Protein AF-0000000067563738 (afdb_homodimer)

Radius of gyration: 32.19 Å; Cα contacts (8 Å, |Δi|>4): 1586; chains: 2; bounding box: 93×105×111 Å

Foldseek 3Di:
DPFCCPDPLSVVLLVCCVVCVVVQDLVVLCVVPVCLQVLQKAWDQDPVGIDIDGPSSASDDPVSLVSLLVSDDDDDQQQLLAPVLPFDADPRDGCSVVQVVLLVLLQVVLCCLLVQVQFAPVSGGAQEEEQQEEQLLFLLLVLLCLLLVVLQPSFHHYHYDYALPPVRLVVVVVVDDLRRAAYEQEDAACVPPSRVSSVVVVLVVSCVPVVDLLSCQRRYAYEYDHQPVCVVSNHDSSRYRYDDPVQDSLRPCSGVSVSSVCRRNNSVVSSVVSNVSNVLVCLQVPPPLSNNPVNSVVSSQQCCCFNVVAQAEEEAEQAPSSFSVQVSVQSVFCVVQVDQADPVGDGHPTRRGHRTYYGHHVVCVVPCVCCCPPNDGPYHYDYHYDLDDPDCPPNNVVVCVSVLNVDDDDQQCQAQPPPRGRCVVADWDADPVSGIHGPQVCQQPVADADPVPRGRPHDDQQDDPPQPCPDDPPDDRPDGPHNPPPPPPDPPPDDPDPDDDDDDPDDDDPPDDPDDDDDPPPDDDDDDDD/DPFCCPDPLSVVLLVCCVVCVVVQDLVVLCVVPVCLQVLQKAWDQDPVGIDIDGPSSASDDPVSLVSLLVSDDDDDQQQLLDPVLPFDADPRDGCSVVQVVLLVLLQVVLCCLLVQVQFAPVSGGAQEEEQQEEQLLFLLLVLLCLLLVVLQPSFHHYHYDYALPPVRLVVVVVVDDLRRAAYEQEDAACVPPSRVSSVVVVLVVSCVPVVDLLSCQSRYAYEYDHQPVCVVSNHDSSRYRYDDPVQDSLRPCSGVSVSSVCRRNNSVVSSVVSNVSNVLVCLQVPPPLSNNVVNSVVSSQCCCCFNVVAQAEEEAEQAPSSQSVQVSVQSVFCVVQVDQADPVGDGHPTRRGHRTYYGHHVVCVVPPVCCCPPNDGPYHYDYHYDLDDPDCPPNNVVVCVSVLNNDDADQQCQAQPPPRGGCVVADWDADPVSGIHGPQVCQQPPADADPVPRGRPHDQQQDDPPQPCPDDPPDDRPDGPHNPPPPPPDPPPDDPDPDDDDDDPDDDDPPPDDPDDDDPDDDDDDDDDD

Secondary structure (DSSP, 8-state):
---GGG-HHHHHHHHHHHHHGGG--HHHHHHH-TTHHHHTEEEEEETTEEEEEE-TTSS--HHHHHHHHTT------GGGG-TT----EETTEE-HHHHHHHHHHHHHHHHHHHHT-SB-TTSPBP-EEEEE--GGGTHHHHHHHHHTGGG-TTSPEEEEE---SHHHHHHHHTT--GGGEEEEEE-SSS--HHHHHHHHHHHHHHHHHH--GGGHHHHEEEE-S-HHHHHHHT--GGGEE---TTS-GGGGGGTGGGHHHHHHH-HHHHHHHHHHHHHHHHHHHHS-GGG-HHHHHHHHHHHHHHTS---EEEEEES-GGGTTHHHHHHHHHHHHH---B-TTSPBPSS---PEEE---HHHHHTTTHHHHHHSSS---EEEE--SS-S--HHHHHHHHHHTTSS--PPTTT-B-TTT--B-TTS-EEE-TT--EEEHHHHHHHHSPBPTTT--B-----SS---------SS--------------------------------------------------------/---GGG-HHHHHHHHHHHHHGGG--HHHHHHH-TTHHHHTEEEEEETTEEEEEE-TTSS--HHHHHHHHTT------GGGG-SS----EETTEE-HHHHHHHHHHHHHHHHHHHHT-SB-TTSPBP-EEEEE--GGGTHHHHHHHHHTGGG-TTSPEEEEE---SHHHHHHHHTT--GGGEEEEEE-SSS--HHHHHHHHHHHHHHHHHH--GGGHHHHEEEE-S-HHHHHHHT--GGGEE---TTS-GGGGGGSGGGHHHHHHH-HHHHHHHHHHHHHHHHHHHHS-GGG-HHHHHHHHHHHHHHTS---EEEEEES-GGGTTHHHHHHHHHHHHH---B-TTSPBPSS---PEEE---HHHHHTTTHHHHHHSSS---EEEE--SS-S--HHHHHHHHHHTTSS--PPTTT-B-TTT--B-TTS-EEE-TT--EEEHHHHHHHHSPBPTTT--B-----SS---------SS--------------------------------------------------------

Organism: Oryctolagus cuniculus (NCBI:txid9986)

Nearest PDB structures (foldseek):
  1n8t-assembly1_A  TM=9.854E-01  e=1.191E-64  Oryctolagus cuniculus
  1jlh-assembly2_D  TM=9.853E-01  e=5.109E-63  Homo sapiens
  1iri-assembly2_D  TM=9.814E-01  e=6.735E-63  Homo sapiens
  1u0f-assembly1_B  TM=9.847E-01  e=2.192E-61  Mus musculus
  2cxo-assembly1_A  TM=9.807E-01  e=9.051E-62  Mus musculus

InterPro domains:
  IPR001672 Phosphoglucose isomerase (PGI) [MF_00473] (32-522)
  IPR001672 Phosphoglucose isomerase (PGI) [PF00342] (72-403)
  IPR001672 Phosphoglucose isomerase (PGI) [PR00662] (129-148)
  IPR001672 Phosphoglucose isomerase (PGI) [PR00662] (241-259)
  IPR001672 Phosphoglucose isomerase (PGI) [PR00662] (318-339)
  IPR001672 Phosphoglucose isomerase (PGI) [PS51463] (7-412)
  IPR001672 Phosphoglucose isomerase (PGI) [PTHR11469] (72-403)
  IPR001781 Zinc finger, LIM-type [PS50023] (376-448)
  IPR001781 Zinc finger, LIM-type [SM00132] (390-441)
  IPR018189 Phosphoglucose isomerase, conserved site [PS00765] (245-258)
  IPR035476 Phosphoglucose isomerase, SIS domain 1 [cd05015] (100-263)
  IPR035482 Phosphoglucose isomerase, SIS domain 2 [cd05016] (311-404)
  IPR046348 SIS domain superfamily [SSF53697] (4-404)
  IPR047247 Ajuba-like, LIM domain 2 [cd09355] (397-442)

Solvent-accessible surface area (backbone atoms only — not comparable to full-atom values): 60378 Å² total; per-residue (Å²): 130,78,58,70,84,70,35,67,54,48,44,51,48,48,52,46,41,74,74,45,46,88,68,63,40,70,69,58,51,47,70,74,32,84,57,38,57,70,72,32,41,46,78,44,80,52,99,86,47,76,47,78,46,76,56,49,88,48,93,68,50,73,67,52,50,52,44,53,66,62,62,75,83,92,91,86,89,55,65,76,29,49,79,79,68,65,80,41,69,56,98,86,35,65,49,51,67,60,53,48,50,44,49,50,50,48,42,53,52,36,50,31,41,55,72,43,72,39,42,27,87,78,62,38,47,52,49,35,35,36,41,30,6,48,29,24,47,28,41,42,31,51,30,49,46,46,49,45,47,90,53,24,76,80,31,37,49,77,43,79,40,43,53,40,42,36,53,46,53,53,59,53,53,72,75,56,53,72,55,26,39,33,38,38,41,36,28,60,71,65,63,52,60,44,36,47,52,53,48,50,52,51,49,54,58,39,41,72,70,69,72,46,73,74,45,38,42,56,32,35,33,34,30,25,62,38,64,68,60,42,43,71,74,38,30,44,67,87,48,45,35,52,61,59,86,88,52,52,51,66,66,25,37,67,46,49,56,19,48,66,34,22,42,25,37,32,51,72,54,41,49,49,52,39,46,55,50,24,50,50,45,49,42,62,71,68,39,57,67,95,74,15,65,72,54,49,54,51,44,52,48,52,46,37,38,66,67,70,57,26,60,42,36,39,35,27,28,57,40,65,45,41,54,42,44,31,62,37,49,22,22,41,47,18,48,69,28,19,46,36,59,46,87,83,56,46,68,62,94,63,74,52,61,52,52,54,42,60,42,36,32,65,49,32,60,49,25,37,36,38,21,65,75,30,25,74,57,73,67,55,70,46,77,42,71,69,93,68,72,98,42,58,49,80,84,30,45,32,52,23,54,65,54,66,59,58,46,86,57,54,92,61,62,35,32,12,68,77,82,60,44,55,35,65,93,39,73,58,44,66,48,98,83,61,45,37,18,34,54,68,49,38,32,53,69,66,25,61,45,38,87,85,78,64,41,46,53,47,77,80,65,28,66,76,76,82,68,79,73,75,74,56,88,71,80,78,79,78,78,73,63,53,30,84,74,80,78,75,80,70,84,68,83,74,79,78,81,80,75,87,78,82,83,80,82,80,87,78,71,88,74,73,92,70,85,73,90,78,78,81,72,82,86,76,91,68,98,85,77,136,131,79,58,68,83,69,35,67,54,47,45,50,47,48,51,46,41,74,74,45,46,89,70,63,42,69,70,60,52,48,70,74,34,84,56,37,57,72,73,32,41,47,77,45,80,52,99,86,48,75,46,77,45,77,56,49,88,47,94,69,50,73,67,52,51,51,45,53,66,62,62,77,83,92,92,85,90,54,64,75,29,52,80,78,69,63,81,39,68,54,97,86,35,66,49,50,66,60,53,49,50,44,50,51,52,48,44,54,52,36,50,30,39,56,72,43,72,38,42,27,86,78,62,38,46,53,49,35,34,35,41,30,6,48,31,24,48,28,42,42,31,51,30,47,44,46,50,44,45,91,53,24,76,79,31,37,49,77,44,80,41,44,53,40,42,36,52,47,52,53,58,54,55,72,74,57,54,74,53,26,41,34,38,38,41,36,29,61,71,65,62,51,61,45,34,45,53,52,48,51,53,50,49,55,59,38,40,72,72,68,71,45,73,76,47,37,41,55,30,34,35,35,29,26,63,38,65,68,60,42,41,73,73,37,29,44,69,88,48,46,35,52,62,58,88,87,53,52,51,67,66,26,37,67,47,50,56,19,48,68,32,22,40,25,35,31,51,70,52,42,48,49,52,38,46,54,52,24,51,50,44,48,43,61,74,69,40,57,68,95,74,16,65,73,54,49,54,52,44,52,48,51,46,37,37,66,66,71,58,28,61,42,35,38,35,27,29,57,39,65,45,42,56,43,45,30,62,37,50,22,23,43,48,18,46,69,28,20,46,37,59,45,92,77,52,45,68,60,93,63,74,52,61,49,51,54,42,61,44,36,32,65,50,32,60,50,26,37,36,37,21,65,74,32,26,72,57,72,68,56,72,47,77,44,70,69,93,67,72,97,42,59,49,81,83,30,46,33,52,24,57,67,50,66,58,59,46,84,58,55,91,61,61,36,31,12,69,76,80,59,44,56,34,65,93,38,74,60,44,65,47,99,84,60,46,36,20,33,53,67,48,38,31,54,69,67,26,62,46,37,89,84,76,63,42,44,54,48,77,76,67,27,66,76,75,83,68,80,72,75,75,55,88,72,78,79,76,79,79,72,61,60,31,82,72,80,78,75,80,69,83,71,82,72,78,75,81,82,72,86,88,78,82,75,82,79,85,78,69,89,73,83,85,75,90,87,85,91,76,95,69,93,86,89,63,92,88,77,84,133

Structure (mmCIF, N/CA/C/O backbone):
data_AF-0000000067563738-model_v1
#
loop_
_entity.id
_entity.type
_entity.pdbx_description
1 polymer 'Glucose-6-phosphate isomerase'
#
loop_
_atom_site.group_PDB
_atom_site.id
_atom_site.type_symbol
_atom_site.label_atom_id
_atom_site.label_alt_id
_atom_site.label_comp_id
_atom_site.label_asym_id
_atom_site.label_entity_id
_atom_site.label_seq_id
_atom_site.pdbx_PDB_ins_code
_atom_site.Cartn_x
_atom_site.Cartn_y
_atom_site.Cartn_z
_atom_site.occupancy
_atom_site.B_iso_or_equiv
_atom_site.auth_seq_id
_atom_site.auth_comp_id
_atom_site.auth_asym_id
_atom_site.auth_atom_id
_atom_site.pdbx_PDB_model_num
ATOM 1 N N . MET A 1 1 ? -19.266 25.156 17.203 1 44.09 1 MET A N 1
ATOM 2 C CA . MET A 1 1 ? -18.047 25.016 17.984 1 44.09 1 MET A CA 1
ATOM 3 C C . MET A 1 1 ? -16.938 25.906 17.422 1 44.09 1 MET A C 1
ATOM 5 O O . MET A 1 1 ? -16.844 26.078 16.219 1 44.09 1 MET A O 1
ATOM 9 N N . ALA A 1 2 ? -16.453 26.859 18.266 1 55 2 ALA A N 1
ATOM 10 C CA . ALA A 1 2 ? -15.352 27.75 17.922 1 55 2 ALA A CA 1
ATOM 11 C C . ALA A 1 2 ? -14.211 26.984 17.25 1 55 2 ALA A C 1
ATOM 13 O O . ALA A 1 2 ? -14.055 25.781 17.453 1 55 2 ALA A O 1
ATOM 14 N N . ALA A 1 3 ? -13.578 27.641 16.312 1 78.25 3 ALA A N 1
ATOM 15 C CA . ALA A 1 3 ? -12.359 27.125 15.688 1 78.25 3 ALA A CA 1
ATOM 16 C C . ALA A 1 3 ? -11.391 26.594 16.734 1 78.25 3 ALA A C 1
ATOM 18 O O . ALA A 1 3 ? -11.281 27.156 17.844 1 78.25 3 ALA A O 1
ATOM 19 N N . LEU A 1 4 ? -10.828 25.375 16.578 1 83.69 4 LEU A N 1
ATOM 20 C CA . LEU A 1 4 ? -9.891 24.734 17.5 1 83.69 4 LEU A CA 1
ATOM 21 C C . LEU A 1 4 ? -8.844 25.734 17.984 1 83.69 4 LEU A C 1
ATOM 23 O O . LEU A 1 4 ? -8.516 25.766 19.172 1 83.69 4 LEU A O 1
ATOM 27 N N . THR A 1 5 ? -8.422 26.641 17.156 1 89.75 5 THR A N 1
ATOM 28 C CA . THR A 1 5 ? -7.348 27.578 17.484 1 89.75 5 THR A CA 1
ATOM 29 C C . THR A 1 5 ? -7.844 28.672 18.438 1 89.75 5 THR A C 1
ATOM 31 O O . THR A 1 5 ? -7.043 29.391 19.031 1 89.75 5 THR A O 1
ATOM 34 N N . ARG A 1 6 ? -9.148 28.734 18.578 1 86.69 6 ARG A N 1
ATOM 35 C CA . ARG A 1 6 ? -9.719 29.719 19.484 1 86.69 6 ARG A CA 1
ATOM 36 C C . ARG A 1 6 ? -10.07 29.094 20.828 1 86.69 6 ARG A C 1
ATOM 38 O O . ARG A 1 6 ? -10.438 29.812 21.766 1 86.69 6 ARG A O 1
ATOM 45 N N . ASN A 1 7 ? -9.969 27.797 20.922 1 86.56 7 ASN A N 1
ATOM 46 C CA . ASN A 1 7 ? -10.164 27.109 22.203 1 86.56 7 ASN A CA 1
ATOM 47 C C . ASN A 1 7 ? -9.055 27.453 23.188 1 86.56 7 ASN A C 1
ATOM 49 O O . ASN A 1 7 ? -7.871 27.234 22.906 1 86.56 7 ASN A O 1
ATOM 53 N N . PRO A 1 8 ? -9.414 27.969 24.359 1 87.5 8 PRO A N 1
ATOM 54 C CA . PRO A 1 8 ? -8.398 28.391 25.328 1 87.5 8 PRO A CA 1
ATOM 55 C C . PRO A 1 8 ? -7.473 27.266 25.75 1 87.5 8 PRO A C 1
ATOM 57 O O . PRO A 1 8 ? -6.277 27.484 25.969 1 87.5 8 PRO A O 1
ATOM 60 N N . GLN A 1 9 ? -8.039 26.078 25.906 1 85.5 9 GLN A N 1
ATOM 61 C CA . GLN A 1 9 ? -7.219 24.922 26.297 1 85.5 9 GLN A CA 1
ATOM 62 C C . GLN A 1 9 ? -6.215 24.578 25.203 1 85.5 9 GLN A C 1
ATOM 64 O O . GLN A 1 9 ? -5.078 24.203 25.484 1 85.5 9 GLN A O 1
ATOM 69 N N . PHE A 1 10 ? -6.602 24.719 24.062 1 92.25 10 PHE A N 1
ATOM 70 C CA . PHE A 1 10 ? -5.703 24.438 22.953 1 92.25 10 PHE A CA 1
ATOM 71 C C . PHE A 1 10 ? -4.613 25.5 22.859 1 92.25 10 PHE A C 1
ATOM 73 O O . PHE A 1 10 ? -3.457 25.188 22.562 1 92.25 10 PHE A O 1
ATOM 80 N N . GLN A 1 11 ? -4.988 26.703 23.078 1 92.62 11 GLN A N 1
ATOM 81 C CA . GLN A 1 11 ? -4.008 27.781 23.094 1 92.62 11 GLN A CA 1
ATOM 82 C C . GLN A 1 11 ? -2.949 27.547 24.156 1 92.62 11 GLN A C 1
ATOM 84 O O . GLN A 1 11 ? -1.764 27.797 23.938 1 92.62 11 GLN A O 1
ATOM 89 N N . LYS A 1 12 ? -3.438 27.094 25.281 1 92.44 12 LYS A N 1
ATOM 90 C CA . LYS A 1 12 ? -2.51 26.766 26.359 1 92.44 12 LYS A CA 1
ATOM 91 C C . LYS A 1 12 ? -1.552 25.656 25.938 1 92.44 12 LYS A C 1
ATOM 93 O O . LYS A 1 12 ? -0.36 25.703 26.25 1 92.44 12 LYS A O 1
ATOM 98 N N . LEU A 1 13 ? -2.066 24.688 25.297 1 93.75 13 LEU A N 1
ATOM 99 C CA . LEU A 1 13 ? -1.264 23.562 24.812 1 93.75 13 LEU A CA 1
ATOM 100 C C . LEU A 1 13 ? -0.216 24.047 23.812 1 93.75 13 LEU A C 1
ATOM 102 O O . LEU A 1 13 ? 0.948 23.641 23.891 1 93.75 13 LEU A O 1
ATOM 106 N N . GLN A 1 14 ? -0.584 24.875 22.891 1 95 14 GLN A N 1
ATOM 107 C CA . GLN A 1 14 ? 0.327 25.422 21.891 1 95 14 GLN A CA 1
ATOM 108 C C . GLN A 1 14 ? 1.419 26.266 22.547 1 95 14 GLN A C 1
ATOM 110 O O . GLN A 1 14 ? 2.584 26.188 22.156 1 95 14 GLN A O 1
ATOM 115 N N . GLN A 1 15 ? 0.945 27.062 23.484 1 94.94 15 GLN A N 1
ATOM 116 C CA . GLN A 1 15 ? 1.908 27.875 24.219 1 94.94 15 GLN A CA 1
ATOM 117 C C . GLN A 1 15 ? 2.916 27 24.953 1 94.94 15 GLN A C 1
ATOM 119 O O . GLN A 1 15 ? 4.117 27.281 24.938 1 94.94 15 GLN A O 1
ATOM 124 N N . TRP A 1 16 ? 2.416 26 25.578 1 95.44 16 TRP A N 1
ATOM 125 C CA . TRP A 1 16 ? 3.291 25.062 26.281 1 95.44 16 TRP A CA 1
ATOM 126 C C . TRP A 1 16 ? 4.301 24.453 25.328 1 95.44 16 TRP A C 1
ATOM 128 O O . TRP A 1 16 ? 5.488 24.359 25.641 1 95.44 16 TRP A O 1
ATOM 138 N N . HIS A 1 17 ? 3.865 24.016 24.203 1 96 17 HIS A N 1
ATOM 139 C CA . HIS A 1 17 ? 4.746 23.406 23.219 1 96 17 HIS A CA 1
ATOM 140 C C . HIS A 1 17 ? 5.828 24.375 22.766 1 96 17 HIS A C 1
ATOM 142 O O . HIS A 1 17 ? 6.988 23.984 22.594 1 96 17 HIS A O 1
ATOM 148 N N . ARG A 1 18 ? 5.465 25.609 22.5 1 95.94 18 ARG A N 1
ATOM 149 C CA . ARG A 1 18 ? 6.426 26.625 22.078 1 95.94 18 ARG A CA 1
ATOM 150 C C . ARG A 1 18 ? 7.523 26.812 23.125 1 95.94 18 ARG A C 1
ATOM 152 O O . ARG A 1 18 ? 8.688 27 22.781 1 95.94 18 ARG A O 1
ATOM 159 N N . GLU A 1 19 ? 7.113 26.703 24.344 1 95 19 GLU A N 1
ATOM 160 C CA . GLU A 1 19 ? 8.031 26.984 25.438 1 95 19 GLU A CA 1
ATOM 161 C C . GLU A 1 19 ? 8.844 25.75 25.812 1 95 19 GLU A C 1
ATOM 163 O O . GLU A 1 19 ? 10.016 25.875 26.188 1 95 19 GLU A O 1
ATOM 168 N N . HIS A 1 20 ? 8.227 24.562 25.719 1 93.38 20 HIS A N 1
ATOM 169 C CA . HIS A 1 20 ? 8.844 23.391 26.328 1 93.38 20 HIS A CA 1
ATOM 170 C C . HIS A 1 20 ? 9.07 22.297 25.312 1 93.38 20 HIS A C 1
ATOM 172 O O . HIS A 1 20 ? 9.711 21.281 25.609 1 93.38 20 HIS A O 1
ATOM 178 N N . GLY A 1 21 ? 8.602 22.453 24.141 1 93.38 21 GLY A N 1
ATOM 179 C CA . GLY A 1 21 ? 8.648 21.391 23.141 1 93.38 21 GLY A CA 1
ATOM 180 C C . GLY A 1 21 ? 10.055 20.906 22.859 1 93.38 21 GLY A C 1
ATOM 181 O O . GLY A 1 21 ? 10.281 19.703 22.672 1 93.38 21 GLY A O 1
ATOM 182 N N . SER A 1 22 ? 10.977 21.797 22.781 1 92 22 SER A N 1
ATOM 183 C CA . SER A 1 22 ? 12.359 21.484 22.438 1 92 22 SER A CA 1
ATOM 184 C C . SER A 1 22 ? 13.023 20.672 23.547 1 92 22 SER A C 1
ATOM 186 O O . SER A 1 22 ? 14.047 20.016 23.312 1 92 22 SER A O 1
ATOM 188 N N . GLU A 1 23 ? 12.43 20.641 24.703 1 91.62 23 GLU A N 1
ATOM 189 C CA . GLU A 1 23 ? 12.992 19.922 25.844 1 91.62 23 GLU A CA 1
ATOM 190 C C . GLU A 1 23 ? 12.547 18.469 25.859 1 91.62 23 GLU A C 1
ATOM 192 O O . GLU A 1 23 ? 13.109 17.641 26.578 1 91.62 23 GLU A O 1
ATOM 197 N N . LEU A 1 24 ? 11.555 18.188 25.125 1 93.81 24 LEU A N 1
ATOM 198 C CA . LEU A 1 24 ? 11.047 16.828 25.109 1 93.81 24 LEU A CA 1
ATOM 199 C C . LEU A 1 24 ? 12.008 15.891 24.375 1 93.81 24 LEU A C 1
ATOM 201 O O . LEU A 1 24 ? 12.195 16.016 23.172 1 93.81 24 LEU A O 1
ATOM 205 N N . ASN A 1 25 ? 12.656 15.07 25.172 1 91.56 25 ASN A N 1
ATOM 206 C CA . ASN A 1 25 ? 13.586 14.039 24.734 1 91.56 25 ASN A CA 1
ATOM 207 C C . ASN A 1 25 ? 13.273 12.688 25.359 1 91.56 25 ASN A C 1
ATOM 209 O O . ASN A 1 25 ? 13.273 12.555 26.594 1 91.56 25 ASN A O 1
ATOM 213 N N . LEU A 1 26 ? 13.086 11.742 24.531 1 90 26 LEU A N 1
ATOM 214 C CA . LEU A 1 26 ? 12.57 10.461 25.016 1 90 26 LEU A CA 1
ATOM 215 C C . LEU A 1 26 ? 13.555 9.812 25.984 1 90 26 LEU A C 1
ATOM 217 O O . LEU A 1 26 ? 13.148 9.234 27 1 90 26 LEU A O 1
ATOM 221 N N . ARG A 1 27 ? 14.812 9.914 25.641 1 85.12 27 ARG A N 1
ATOM 222 C CA . ARG A 1 27 ? 15.805 9.336 26.547 1 85.12 27 ARG A CA 1
ATOM 223 C C . ARG A 1 27 ? 15.75 9.984 27.922 1 85.12 27 ARG A C 1
ATOM 225 O O . ARG A 1 27 ? 15.75 9.297 28.938 1 85.12 27 ARG A O 1
ATOM 232 N N . HIS A 1 28 ? 15.68 11.273 27.938 1 89.56 28 HIS A N 1
ATOM 233 C CA . HIS A 1 28 ? 15.602 12.023 29.188 1 89.56 28 HIS A CA 1
ATOM 234 C C . HIS A 1 28 ? 14.305 11.727 29.922 1 89.56 28 HIS A C 1
ATOM 236 O O . HIS A 1 28 ? 14.305 11.594 31.156 1 89.56 28 HIS A O 1
ATOM 242 N N . LEU A 1 29 ? 13.227 11.594 29.156 1 91.75 29 LEU A N 1
ATOM 243 C CA . LEU A 1 29 ? 11.922 11.328 29.75 1 91.75 29 LEU A CA 1
ATOM 244 C C . LEU A 1 29 ? 11.914 9.969 30.438 1 91.75 29 LEU A C 1
ATOM 246 O O . LEU A 1 29 ? 11.391 9.828 31.547 1 91.75 29 LEU A O 1
ATOM 250 N N . PHE A 1 30 ? 12.531 9 29.828 1 89.31 30 PHE A N 1
ATOM 251 C CA . PHE A 1 30 ? 12.586 7.672 30.422 1 89.31 30 PHE A CA 1
ATOM 252 C C . PHE A 1 30 ? 13.562 7.637 31.594 1 89.31 30 PHE A C 1
ATOM 254 O O . PHE A 1 30 ? 13.336 6.922 32.562 1 89.31 30 PHE A O 1
ATOM 261 N N . ASP A 1 31 ? 14.641 8.43 31.562 1 87 31 ASP A N 1
ATOM 262 C CA . ASP A 1 31 ? 15.625 8.5 32.625 1 87 31 ASP A CA 1
ATOM 263 C C . ASP A 1 31 ? 15.039 9.164 33.875 1 87 31 ASP A C 1
ATOM 265 O O . ASP A 1 31 ? 15.375 8.797 35 1 87 31 ASP A O 1
ATOM 269 N N . THR A 1 32 ? 14.234 10.07 33.656 1 92.12 32 THR A N 1
ATOM 270 C CA . THR A 1 32 ? 13.664 10.859 34.75 1 92.12 32 THR A CA 1
ATOM 271 C C . THR A 1 32 ? 12.469 10.141 35.375 1 92.12 32 THR A C 1
ATOM 273 O O . THR A 1 32 ? 12.203 10.289 36.562 1 92.12 32 THR A O 1
ATOM 276 N N . ASP A 1 33 ? 11.734 9.367 34.625 1 92.81 33 ASP A N 1
ATOM 277 C CA . ASP A 1 33 ? 10.578 8.602 35.062 1 92.81 33 ASP A CA 1
ATOM 278 C C . ASP A 1 33 ? 10.742 7.117 34.75 1 92.81 33 ASP A C 1
ATOM 280 O O . ASP A 1 33 ? 10.289 6.648 33.688 1 92.81 33 ASP A O 1
ATOM 284 N N . LYS A 1 34 ? 11.188 6.375 35.719 1 89.38 34 LYS A N 1
ATOM 285 C CA . LYS A 1 34 ? 11.469 4.957 35.531 1 89.38 34 LYS A CA 1
ATOM 286 C C . LYS A 1 34 ? 10.18 4.16 35.375 1 89.38 34 LYS A C 1
ATOM 288 O O . LYS A 1 34 ? 10.195 3.035 34.875 1 89.38 34 LYS A O 1
ATOM 293 N N . GLU A 1 35 ? 9.094 4.754 35.781 1 92.56 35 GLU A N 1
ATOM 294 C CA . GLU A 1 35 ? 7.809 4.07 35.688 1 92.56 35 GLU A CA 1
ATOM 295 C C . GLU A 1 35 ? 7.008 4.598 34.5 1 92.56 35 GLU A C 1
ATOM 297 O O . GLU A 1 35 ? 5.785 4.441 34.438 1 92.56 35 GLU A O 1
ATOM 302 N N . ARG A 1 36 ? 7.672 5.215 33.562 1 93.56 36 ARG A N 1
ATOM 303 C CA . ARG A 1 36 ? 7.023 5.883 32.438 1 93.56 36 ARG A CA 1
ATOM 304 C C . ARG A 1 36 ? 6.148 4.91 31.672 1 93.56 36 ARG A C 1
ATOM 306 O O . ARG A 1 36 ? 5.027 5.25 31.281 1 93.56 36 ARG A O 1
ATOM 313 N N . PHE A 1 37 ? 6.625 3.723 31.438 1 93.19 37 PHE A N 1
ATOM 314 C CA . PHE A 1 37 ? 5.836 2.723 30.734 1 93.19 37 PHE A CA 1
ATOM 315 C C . PHE A 1 37 ? 4.496 2.496 31.422 1 93.19 37 PHE A C 1
ATOM 317 O O . PHE A 1 37 ? 3.449 2.492 30.766 1 93.19 37 PHE A O 1
ATOM 324 N N . ASN A 1 38 ? 4.512 2.385 32.688 1 92.31 38 ASN A N 1
ATOM 325 C CA . ASN A 1 38 ? 3.295 2.121 33.438 1 92.31 38 ASN A CA 1
ATOM 326 C C . ASN A 1 38 ? 2.344 3.314 33.406 1 92.31 38 ASN A C 1
ATOM 328 O O . ASN A 1 38 ? 1.123 3.141 33.438 1 92.31 38 ASN A O 1
ATOM 332 N N . HIS A 1 39 ? 2.93 4.469 33.375 1 93.75 39 HIS A N 1
ATOM 333 C CA . HIS A 1 39 ? 2.125 5.688 33.406 1 93.75 39 HIS A CA 1
ATOM 334 C C . HIS A 1 39 ? 1.474 5.945 32.031 1 93.75 39 HIS A C 1
ATOM 336 O O . HIS A 1 39 ? 0.392 6.535 31.969 1 93.75 39 HIS A O 1
ATOM 342 N N . PHE A 1 40 ? 2.223 5.551 31 1 96.44 40 PHE A N 1
ATOM 343 C CA . PHE A 1 40 ? 1.756 5.887 29.656 1 96.44 40 PHE A CA 1
ATOM 344 C C . PHE A 1 40 ? 1.504 4.621 28.844 1 96.44 40 PHE A C 1
ATOM 346 O O . PHE A 1 40 ? 1.953 4.512 27.703 1 96.44 40 PHE A O 1
ATOM 353 N N . SER A 1 41 ? 0.854 3.664 29.438 1 95.25 41 SER A N 1
ATOM 354 C CA . SER A 1 41 ? 0.338 2.477 28.766 1 95.25 41 SER A CA 1
ATOM 355 C C . SER A 1 41 ? -1.019 2.066 29.344 1 95.25 41 SER A C 1
ATOM 357 O O . SER A 1 41 ? -1.388 2.479 30.438 1 95.25 41 SER A O 1
ATOM 359 N N . LEU A 1 42 ? -1.812 1.394 28.484 1 96.06 42 LEU A N 1
ATOM 360 C CA . LEU A 1 42 ? -3.117 0.855 28.859 1 96.06 42 LEU A CA 1
ATOM 361 C C . LEU A 1 42 ? -3.236 -0.609 28.453 1 96.06 42 LEU A C 1
ATOM 363 O O . LEU A 1 42 ? -2.834 -0.985 27.344 1 96.06 42 LEU A O 1
ATOM 367 N N . THR A 1 43 ? -3.684 -1.387 29.391 1 94.38 43 THR A N 1
ATOM 368 C CA . THR A 1 43 ? -4.043 -2.76 29.047 1 94.38 43 THR A CA 1
ATOM 369 C C . THR A 1 43 ? -5.559 -2.924 28.984 1 94.38 43 THR A C 1
ATOM 371 O O . THR A 1 43 ? -6.25 -2.721 29.984 1 94.38 43 THR A O 1
ATOM 374 N N . LEU A 1 44 ? -6.027 -3.229 27.812 1 96.19 44 LEU A N 1
ATOM 375 C CA . LEU A 1 44 ? -7.445 -3.516 27.609 1 96.19 44 LEU A CA 1
ATOM 376 C C . LEU A 1 44 ? -7.727 -5.004 27.781 1 96.19 44 LEU A C 1
ATOM 378 O O . LEU A 1 44 ? -7.215 -5.832 27.031 1 96.19 44 LEU A O 1
ATOM 382 N N . ASN A 1 45 ? -8.516 -5.266 28.781 1 93.31 45 ASN A N 1
ATOM 383 C CA . ASN A 1 45 ? -8.875 -6.652 29.062 1 93.31 45 ASN A CA 1
ATOM 384 C C . ASN A 1 45 ? -10.156 -7.051 28.328 1 93.31 45 ASN A C 1
ATOM 386 O O . ASN A 1 45 ? -11.258 -6.898 28.875 1 93.31 45 ASN A O 1
ATOM 390 N N . THR A 1 46 ? -10.016 -7.664 27.203 1 92.56 46 THR A N 1
ATOM 391 C CA . THR A 1 46 ? -11.18 -8.062 26.438 1 92.56 46 THR A CA 1
ATOM 392 C C . THR A 1 46 ? -11.609 -9.484 26.781 1 92.56 46 THR A C 1
ATOM 394 O O . THR A 1 46 ? -10.945 -10.156 27.578 1 92.56 46 THR A O 1
ATOM 397 N N . ASN A 1 47 ? -12.766 -9.93 26.203 1 88 47 ASN A N 1
ATOM 398 C CA . ASN A 1 47 ? -13.258 -11.289 26.438 1 88 47 ASN A CA 1
ATOM 399 C C . ASN A 1 47 ? -12.367 -12.328 25.781 1 88 47 ASN A C 1
ATOM 401 O O . ASN A 1 47 ? -12.438 -13.516 26.109 1 88 47 ASN A O 1
ATOM 405 N N . HIS A 1 48 ? -11.547 -11.922 24.891 1 87.12 48 HIS A N 1
ATOM 406 C CA . HIS A 1 48 ? -10.75 -12.867 24.125 1 87.12 48 HIS A CA 1
ATOM 407 C C . HIS A 1 48 ? -9.258 -12.586 24.266 1 87.12 48 HIS A C 1
ATOM 409 O O . HIS A 1 48 ? -8.461 -12.984 23.406 1 87.12 48 HIS A O 1
ATOM 415 N N . GLY A 1 49 ? -8.898 -11.867 25.281 1 89.31 49 GLY A N 1
ATOM 416 C CA . GLY A 1 49 ? -7.492 -11.594 25.516 1 89.31 49 GLY A CA 1
ATOM 417 C C . GLY A 1 49 ? -7.215 -10.125 25.812 1 89.31 49 GLY A C 1
ATOM 418 O O . GLY A 1 49 ? -8.141 -9.344 26.016 1 89.31 49 GLY A O 1
ATOM 419 N N . HIS A 1 50 ? -5.898 -9.828 25.875 1 91.75 50 HIS A N 1
ATOM 420 C CA . HIS A 1 50 ? -5.473 -8.484 26.266 1 91.75 50 HIS A CA 1
ATOM 421 C C . HIS A 1 50 ? -4.918 -7.715 25.062 1 91.75 50 HIS A C 1
ATOM 423 O O . HIS A 1 50 ? -4.309 -8.305 24.172 1 91.75 50 HIS A O 1
ATOM 429 N N . ILE A 1 51 ? -5.211 -6.457 25.047 1 95.38 51 ILE A N 1
ATOM 430 C CA . ILE A 1 51 ? -4.586 -5.52 24.125 1 95.38 51 ILE A CA 1
ATOM 431 C C . ILE A 1 51 ? -3.779 -4.48 24.891 1 95.38 51 ILE A C 1
ATOM 433 O O . ILE A 1 51 ? -4.312 -3.807 25.781 1 95.38 51 ILE A O 1
ATOM 437 N N . LEU A 1 52 ? -2.502 -4.441 24.609 1 94.44 52 LEU A N 1
ATOM 438 C CA . LEU A 1 52 ? -1.629 -3.459 25.25 1 94.44 52 LEU A CA 1
ATOM 439 C C . LEU A 1 52 ? -1.435 -2.246 24.344 1 94.44 52 LEU A C 1
ATOM 441 O O . LEU A 1 52 ? -1.023 -2.385 23.188 1 94.44 52 LEU A O 1
ATOM 445 N N . LEU A 1 53 ? -1.837 -1.137 24.812 1 97.31 53 LEU A N 1
ATOM 446 C CA . LEU A 1 53 ? -1.499 0.137 24.188 1 97.31 53 LEU A CA 1
ATOM 447 C C . LEU A 1 53 ? -0.337 0.808 24.906 1 97.31 53 LEU A C 1
ATOM 449 O O . LEU A 1 53 ? -0.507 1.329 26.016 1 97.31 53 LEU A O 1
ATOM 453 N N . ASP A 1 54 ? 0.827 0.769 24.359 1 94.94 54 ASP A N 1
ATOM 454 C CA . ASP A 1 54 ? 2.008 1.45 24.875 1 94.94 54 ASP A CA 1
ATOM 455 C C . ASP A 1 54 ? 2.248 2.77 24.141 1 94.94 54 ASP A C 1
ATOM 457 O O . ASP A 1 54 ? 2.643 2.773 22.984 1 94.94 54 ASP A O 1
ATOM 461 N N . TYR A 1 55 ? 1.962 3.871 24.797 1 96.81 55 TYR A N 1
ATOM 462 C CA . TYR A 1 55 ? 2.232 5.164 24.188 1 96.81 55 TYR A CA 1
ATOM 463 C C . TYR A 1 55 ? 3.283 5.934 24.984 1 96.81 55 TYR A C 1
ATOM 465 O O . TYR A 1 55 ? 3.35 7.164 24.906 1 96.81 55 TYR A O 1
ATOM 473 N N . SER A 1 56 ? 4.098 5.219 25.719 1 94.5 56 SER A N 1
ATOM 474 C CA . SER A 1 56 ? 5.16 5.797 26.531 1 94.5 56 SER A CA 1
ATOM 475 C C . SER A 1 56 ? 6.273 6.375 25.656 1 94.5 56 SER A C 1
ATOM 477 O O . SER A 1 56 ? 7.066 7.195 26.125 1 94.5 56 SER A O 1
ATOM 479 N N . LYS A 1 57 ? 6.359 6.008 24.453 1 94.38 57 LYS A N 1
ATOM 480 C CA . LYS A 1 57 ? 7.414 6.473 23.562 1 94.38 57 LYS A CA 1
ATOM 481 C C . LYS A 1 57 ? 6.957 7.68 22.75 1 94.38 57 LYS A C 1
ATOM 483 O O . LYS A 1 57 ? 7.621 8.078 21.797 1 94.38 57 LYS A O 1
ATOM 488 N N . ASN A 1 58 ? 5.863 8.25 23.141 1 96.81 58 ASN A N 1
ATOM 489 C CA . ASN A 1 58 ? 5.434 9.531 22.578 1 96.81 58 ASN A CA 1
ATOM 490 C C . ASN A 1 58 ? 6.027 10.703 23.359 1 96.81 58 ASN A C 1
ATOM 492 O O . ASN A 1 58 ? 6.383 10.562 24.531 1 96.81 58 ASN A O 1
ATOM 496 N N . LEU A 1 59 ? 6.164 11.844 22.688 1 96.56 59 LEU A N 1
ATOM 497 C CA . LEU A 1 59 ? 6.73 13.047 23.281 1 96.56 59 LEU A CA 1
ATOM 498 C C . LEU A 1 59 ? 5.68 13.805 24.094 1 96.56 59 LEU A C 1
ATOM 500 O O . LEU A 1 59 ? 5.328 14.938 23.75 1 96.56 59 LEU A O 1
ATOM 504 N N . VAL A 1 60 ? 5.293 13.133 25.203 1 96.06 60 VAL A N 1
ATOM 505 C CA . VAL A 1 60 ? 4.281 13.711 26.078 1 96.06 60 VAL A CA 1
ATOM 506 C C . VAL A 1 60 ? 4.734 13.625 27.531 1 96.06 60 VAL A C 1
ATOM 508 O O . VAL A 1 60 ? 5.625 12.828 27.859 1 96.06 60 VAL A O 1
ATOM 511 N N . THR A 1 61 ? 4.258 14.492 28.344 1 94.94 61 THR A N 1
ATOM 512 C CA . THR A 1 61 ? 4.32 14.445 29.797 1 94.94 61 THR A CA 1
ATOM 513 C C . THR A 1 61 ? 2.92 14.352 30.406 1 94.94 61 THR A C 1
ATOM 515 O O . THR A 1 61 ? 1.923 14.43 29.672 1 94.94 61 THR A O 1
ATOM 518 N N . GLU A 1 62 ? 2.889 14.117 31.703 1 92.62 62 GLU A N 1
ATOM 519 C CA . GLU A 1 62 ? 1.593 14.094 32.375 1 92.62 62 GLU A CA 1
ATOM 520 C C . GLU A 1 62 ? 0.848 15.414 32.188 1 92.62 62 GLU A C 1
ATOM 522 O O . GLU A 1 62 ? -0.369 15.422 31.984 1 92.62 62 GLU A O 1
ATOM 527 N N . GLU A 1 63 ? 1.582 16.453 32.25 1 90.94 63 GLU A N 1
ATOM 528 C CA . GLU A 1 63 ? 1 17.781 32.062 1 90.94 63 GLU A CA 1
ATOM 529 C C . GLU A 1 63 ? 0.417 17.938 30.672 1 90.94 63 GLU A C 1
ATOM 531 O O . GLU A 1 63 ? -0.696 18.438 30.5 1 90.94 63 GLU A O 1
ATOM 536 N N . VAL A 1 64 ? 1.143 17.484 29.719 1 94.12 64 VAL A N 1
ATOM 537 C CA . VAL A 1 64 ? 0.693 17.547 28.328 1 94.12 64 VAL A CA 1
ATOM 538 C C . VAL A 1 64 ? -0.571 16.703 28.156 1 94.12 64 VAL A C 1
ATOM 540 O O . VAL A 1 64 ? -1.545 17.156 27.547 1 94.12 64 VAL A O 1
ATOM 543 N N . MET A 1 65 ? -0.588 15.523 28.75 1 93 65 MET A N 1
ATOM 544 C CA . MET A 1 65 ? -1.747 14.648 28.625 1 93 65 MET A CA 1
ATOM 545 C C . MET A 1 65 ? -2.98 15.273 29.266 1 93 65 MET A C 1
ATOM 547 O O . MET A 1 65 ? -4.086 15.172 28.719 1 93 65 MET A O 1
ATOM 551 N N . HIS A 1 66 ? -2.783 15.898 30.344 1 88.88 66 HIS A N 1
ATOM 552 C CA . HIS A 1 66 ? -3.891 16.578 31.016 1 88.88 66 HIS A CA 1
ATOM 553 C C . HIS A 1 66 ? -4.473 17.672 30.141 1 88.88 66 HIS A C 1
ATOM 555 O O . HIS A 1 66 ? -5.691 17.812 30.031 1 88.88 66 HIS A O 1
ATOM 561 N N . MET A 1 67 ? -3.645 18.453 29.562 1 88.38 67 MET A N 1
ATOM 562 C CA . MET A 1 67 ? -4.09 19.531 28.688 1 88.38 67 MET A CA 1
ATOM 563 C C . MET A 1 67 ? -4.824 18.984 27.469 1 88.38 67 MET A C 1
ATOM 565 O O . MET A 1 67 ? -5.816 19.547 27.016 1 88.38 67 MET A O 1
ATOM 569 N N . LEU A 1 68 ? -4.32 17.922 26.953 1 88.38 68 LEU A N 1
ATOM 570 C CA . LEU A 1 68 ? -4.949 17.281 25.797 1 88.38 68 LEU A CA 1
ATOM 571 C C . LEU A 1 68 ? -6.344 16.781 26.156 1 88.38 68 LEU A C 1
ATOM 573 O O . LEU A 1 68 ? -7.293 16.969 25.391 1 88.38 68 LEU A O 1
ATOM 577 N N . LEU A 1 69 ? -6.527 16.172 27.25 1 84.44 69 LEU A N 1
ATOM 578 C CA . LEU A 1 69 ? -7.793 15.578 27.656 1 84.44 69 LEU A CA 1
ATOM 579 C C . LEU A 1 69 ? -8.805 16.656 28.047 1 84.44 69 LEU A C 1
ATOM 581 O O . LEU A 1 69 ? -10.008 16.391 28.062 1 84.44 69 LEU A O 1
ATOM 585 N N . ASP A 1 70 ? -8.336 17.812 28.281 1 79.44 70 ASP A N 1
ATOM 586 C CA . ASP A 1 70 ? -9.195 18.938 28.594 1 79.44 70 ASP A CA 1
ATOM 587 C C . ASP A 1 70 ? -9.852 19.5 27.328 1 79.44 70 ASP A C 1
ATOM 589 O O . ASP A 1 70 ? -10.797 20.297 27.406 1 79.44 70 ASP A O 1
ATOM 593 N N . LEU A 1 71 ? -9.484 19.156 26.156 1 75.25 71 LEU A N 1
ATOM 594 C CA . LEU A 1 71 ? -10.055 19.625 24.906 1 75.25 71 LEU A CA 1
ATOM 595 C C . LEU A 1 71 ? -11.461 19.078 24.703 1 75.25 71 LEU A C 1
ATOM 597 O O . LEU A 1 71 ? -12.25 19.625 23.922 1 75.25 71 LEU A O 1
ATOM 601 N N . ASP A 1 72 ? -12.375 18.391 25.422 1 59.75 72 ASP A N 1
ATOM 602 C CA . ASP A 1 72 ? -13.727 17.859 25.578 1 59.75 72 ASP A CA 1
ATOM 603 C C . ASP A 1 72 ? -14.383 17.625 24.219 1 59.75 72 ASP A C 1
ATOM 605 O O . ASP A 1 72 ? -15.148 18.453 23.75 1 59.75 72 ASP A O 1
ATOM 609 N N . ARG A 1 73 ? -14.109 16.578 23.375 1 55.19 73 ARG A N 1
ATOM 610 C CA . ARG A 1 73 ? -14.812 16.422 22.109 1 55.19 73 ARG A CA 1
ATOM 611 C C . ARG A 1 73 ? -15.57 15.094 22.047 1 55.19 73 ARG A C 1
ATOM 613 O O . ARG A 1 73 ? -15.055 14.062 22.5 1 55.19 73 ARG A O 1
ATOM 620 N N . ALA A 1 74 ? -17.062 15.086 21.734 1 46.59 74 ALA A N 1
ATOM 621 C CA . ALA A 1 74 ? -17.984 13.961 21.672 1 46.59 74 ALA A CA 1
ATOM 622 C C . ALA A 1 74 ? -18.078 13.383 20.266 1 46.59 74 ALA A C 1
ATOM 624 O O . ALA A 1 74 ? -17.938 14.109 19.281 1 46.59 74 ALA A O 1
ATOM 625 N N . VAL A 1 75 ? -18.047 11.883 19.906 1 47.84 75 VAL A N 1
ATOM 626 C CA . VAL A 1 75 ? -18.234 11.242 18.609 1 47.84 75 VAL A CA 1
ATOM 627 C C . VAL A 1 75 ? -19.328 10.18 18.719 1 47.84 75 VAL A C 1
ATOM 629 O O . VAL A 1 75 ? -19.5 9.562 19.766 1 47.84 75 VAL A O 1
ATOM 632 N N . LEU A 1 76 ? -20.438 9.82 17.516 1 43.12 76 LEU A N 1
ATOM 633 C CA . LEU A 1 76 ? -21.641 9.008 17.609 1 43.12 76 LEU A CA 1
ATOM 634 C C . LEU A 1 76 ? -21.531 7.781 16.703 1 43.12 76 LEU A C 1
ATOM 636 O O . LEU A 1 76 ? -22.531 7.121 16.422 1 43.12 76 LEU A O 1
ATOM 640 N N . HIS A 1 77 ? -20.703 6.973 15.977 1 47.28 77 HIS A N 1
ATOM 641 C CA . HIS A 1 77 ? -20.797 5.891 15.008 1 47.28 77 HIS A CA 1
ATOM 642 C C . HIS A 1 77 ? -21.125 4.566 15.688 1 47.28 77 HIS A C 1
ATOM 644 O O . HIS A 1 77 ? -21.266 3.535 15.023 1 47.28 77 HIS A O 1
ATOM 650 N N . VAL A 1 78 ? -21.781 4.094 16.688 1 57.41 78 VAL A N 1
ATOM 651 C CA . VAL A 1 78 ? -21.781 2.934 17.578 1 57.41 78 VAL A CA 1
ATOM 652 C C . VAL A 1 78 ? -23.016 2.076 17.297 1 57.41 78 VAL A C 1
ATOM 654 O O . VAL A 1 78 ? -23.047 0.895 17.656 1 57.41 78 VAL A O 1
ATOM 657 N N . ALA A 1 79 ? -23.938 2.391 16.359 1 50.66 79 ALA A N 1
ATOM 658 C CA . ALA A 1 79 ? -25.203 1.671 16.188 1 50.66 79 ALA A CA 1
ATOM 659 C C . ALA A 1 79 ? -24.969 0.334 15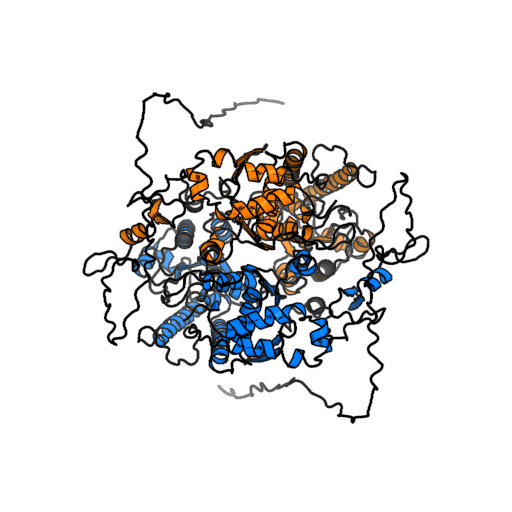.492 1 50.66 79 ALA A C 1
ATOM 661 O O . ALA A 1 79 ? -25.547 -0.684 15.891 1 50.66 79 ALA A O 1
ATOM 662 N N . LEU A 1 80 ? -24.172 0.188 14.461 1 55.22 80 LEU A N 1
ATOM 663 C CA . LEU A 1 80 ? -23.984 -0.995 13.633 1 55.22 80 LEU A CA 1
ATOM 664 C C . LEU A 1 80 ? -23.281 -2.1 14.414 1 55.22 80 LEU A C 1
ATOM 666 O O . LEU A 1 80 ? -23.297 -3.264 14 1 55.22 80 LEU A O 1
ATOM 670 N N . ARG A 1 81 ? -22.828 -1.81 15.5 1 63.84 81 ARG A N 1
ATOM 671 C CA . ARG A 1 81 ? -22.031 -2.736 16.312 1 63.84 81 ARG A CA 1
ATOM 672 C C . ARG A 1 81 ? -22.672 -2.932 17.688 1 63.84 81 ARG A C 1
ATOM 674 O O . ARG A 1 81 ? -22.016 -3.438 18.609 1 63.84 81 ARG A O 1
ATOM 681 N N . ASN A 1 82 ? -23.938 -2.543 17.75 1 62.31 82 ASN A N 1
ATOM 682 C CA . ASN A 1 82 ? -24.656 -2.65 19.016 1 62.31 82 ASN A CA 1
ATOM 683 C C . ASN A 1 82 ? -25.141 -4.074 19.266 1 62.31 82 ASN A C 1
ATOM 685 O O . ASN A 1 82 ? -26.203 -4.465 18.766 1 62.31 82 ASN A O 1
ATOM 689 N N . ARG A 1 83 ? -24.438 -4.77 20.047 1 65.81 83 ARG A N 1
ATOM 690 C CA . ARG A 1 83 ? -24.797 -6.156 20.344 1 65.81 83 ARG A CA 1
ATOM 691 C C . ARG A 1 83 ? -25.688 -6.25 21.562 1 65.81 83 ARG A C 1
ATOM 693 O O . ARG A 1 83 ? -26.203 -7.32 21.891 1 65.81 83 ARG A O 1
ATOM 700 N N . SER A 1 84 ? -25.875 -5.156 22.219 1 66.25 84 SER A N 1
ATOM 701 C CA . SER A 1 84 ? -26.766 -5.137 23.375 1 66.25 84 SER A CA 1
ATOM 702 C C . SER A 1 84 ? -28.203 -4.855 22.984 1 66.25 84 SER A C 1
ATOM 704 O O . SER A 1 84 ? -29.109 -4.969 23.797 1 66.25 84 SER A O 1
ATOM 706 N N . ASN A 1 85 ? -28.406 -4.602 21.75 1 70.62 85 ASN A N 1
ATOM 707 C CA . ASN A 1 85 ? -29.719 -4.289 21.172 1 70.62 85 ASN A CA 1
ATOM 708 C C . ASN A 1 85 ? -30.375 -3.121 21.906 1 70.62 85 ASN A C 1
ATOM 710 O O . ASN A 1 85 ? -31.609 -3.066 22.016 1 70.62 85 ASN A O 1
ATOM 714 N N . THR A 1 86 ? -29.547 -2.305 22.547 1 72.69 86 THR A N 1
ATOM 715 C CA . THR A 1 86 ? -30.078 -1.042 23.047 1 72.69 86 THR A CA 1
ATOM 716 C C . THR A 1 86 ? -30.531 -0.151 21.891 1 72.69 86 THR A C 1
ATOM 718 O O . THR A 1 86 ? -29.859 -0.073 20.859 1 72.69 86 THR A O 1
ATOM 721 N N . PRO A 1 87 ? -31.688 0.319 22.078 1 74.12 87 PRO A N 1
ATOM 722 C CA . PRO A 1 87 ? -32.188 1.13 20.969 1 74.12 87 PRO A CA 1
ATOM 723 C C . PRO A 1 87 ? -31.234 2.256 20.578 1 74.12 87 PRO A C 1
ATOM 725 O O . PRO A 1 87 ? -30.609 2.865 21.453 1 74.12 87 PRO A O 1
ATOM 728 N N . ILE A 1 88 ? -31.016 2.383 19.359 1 72.5 88 ILE A N 1
ATOM 729 C CA . ILE A 1 88 ? -30.281 3.506 18.781 1 72.5 88 ILE A CA 1
ATOM 730 C C . ILE A 1 88 ? -31.203 4.297 17.844 1 72.5 88 ILE A C 1
ATOM 732 O O . ILE A 1 88 ? -31.719 3.758 16.859 1 72.5 88 ILE A O 1
ATOM 736 N N . VAL A 1 89 ? -31.5 5.465 18.172 1 72.5 89 VAL A N 1
ATOM 737 C CA . VAL A 1 89 ? -32.5 6.258 17.469 1 72.5 89 VAL A CA 1
ATOM 738 C C . VAL A 1 89 ? -31.812 7.168 16.453 1 72.5 89 VAL A C 1
ATOM 740 O O . VAL A 1 89 ? -30.906 7.926 16.797 1 72.5 89 VAL A O 1
ATOM 743 N N . VAL A 1 90 ? -32.125 6.973 15.242 1 69.44 90 VAL A N 1
ATOM 744 C CA . VAL A 1 90 ? -31.734 7.848 14.141 1 69.44 90 VAL A CA 1
ATOM 745 C C . VAL A 1 90 ? -32.969 8.422 13.461 1 69.44 90 VAL A C 1
ATOM 747 O O . VAL A 1 90 ? -33.875 7.676 13.078 1 69.44 90 VAL A O 1
ATOM 750 N N . ASP A 1 91 ? -32.969 9.68 13.25 1 70.69 91 ASP A N 1
ATOM 751 C CA . ASP A 1 91 ? -34.125 10.375 12.68 1 70.69 91 ASP A CA 1
ATOM 752 C C . ASP A 1 91 ? -35.438 9.922 13.344 1 70.69 91 ASP A C 1
ATOM 754 O O . ASP A 1 91 ? -36.406 9.625 12.656 1 70.69 91 ASP A O 1
ATOM 758 N N . GLY A 1 92 ? -35.312 9.695 14.633 1 71.38 92 GLY A N 1
ATOM 759 C CA . GLY A 1 92 ? -36.469 9.43 15.445 1 71.38 92 GLY A CA 1
ATOM 760 C C . GLY A 1 92 ? -36.906 7.973 15.445 1 71.38 92 GLY A C 1
ATOM 761 O O . GLY A 1 92 ? -37.906 7.605 16.062 1 71.38 92 GLY A O 1
ATOM 762 N N . LYS A 1 93 ? -36.312 7.188 14.797 1 80.56 93 LYS A N 1
ATOM 763 C CA . LYS A 1 93 ? -36.688 5.781 14.695 1 80.56 93 LYS A CA 1
ATOM 764 C C . LYS A 1 93 ? -35.562 4.871 15.203 1 80.56 93 LYS A C 1
ATOM 766 O O . LYS A 1 93 ? -34.406 5.105 14.922 1 80.56 93 LYS A O 1
ATOM 771 N N . ASP A 1 94 ? -36.031 3.922 15.977 1 82.38 94 ASP A N 1
ATOM 772 C CA . ASP A 1 94 ? -35.062 2.875 16.359 1 82.38 94 ASP A CA 1
ATOM 773 C C . ASP A 1 94 ? -34.656 2.031 15.148 1 82.38 94 ASP A C 1
ATOM 775 O O . ASP A 1 94 ? -35.531 1.38 14.531 1 82.38 94 ASP A O 1
ATOM 779 N N . VAL A 1 95 ? -33.406 2.025 14.898 1 81.06 95 VAL A N 1
ATOM 780 C CA . VAL A 1 95 ? -32.969 1.403 13.656 1 81.06 95 VAL A CA 1
ATOM 781 C C . VAL A 1 95 ? -32.531 -0.043 13.922 1 81.06 95 VAL A C 1
ATOM 783 O O . VAL A 1 95 ? -32.281 -0.804 12.992 1 81.06 95 VAL A O 1
ATOM 786 N N . MET A 1 96 ? -32.594 -0.562 15.133 1 85.5 96 MET A N 1
ATOM 787 C CA . MET A 1 96 ? -32 -1.853 15.492 1 85.5 96 MET A CA 1
ATOM 788 C C . MET A 1 96 ? -32.812 -3 14.906 1 85.5 96 MET A C 1
ATOM 790 O O . MET A 1 96 ? -32.25 -3.986 14.43 1 85.5 96 MET A O 1
ATOM 794 N N . PRO A 1 97 ? -34.125 -2.898 14.945 1 86.25 97 PRO A N 1
ATOM 795 C CA . PRO A 1 97 ? -34.875 -3.992 14.344 1 86.25 97 PRO A CA 1
ATOM 796 C C . PRO A 1 97 ? -34.562 -4.215 12.875 1 86.25 97 PRO A C 1
ATOM 798 O O . PRO A 1 97 ? -34.438 -5.363 12.43 1 86.25 97 PRO A O 1
ATOM 801 N N . GLU A 1 98 ? -34.375 -3.172 12.133 1 85.06 98 GLU A N 1
ATOM 802 C CA . GLU A 1 98 ? -34 -3.295 10.719 1 85.06 98 GLU A CA 1
ATOM 803 C C . GLU A 1 98 ? -32.625 -3.877 10.547 1 85.06 98 GLU A C 1
ATOM 805 O O . GLU A 1 98 ? -32.375 -4.703 9.664 1 85.06 98 GLU A O 1
ATOM 810 N N . VAL A 1 99 ? -31.734 -3.418 11.359 1 85.44 99 VAL A N 1
ATOM 811 C CA . VAL A 1 99 ? -30.359 -3.922 11.32 1 85.44 99 VAL A CA 1
ATOM 812 C C . VAL A 1 99 ? -30.359 -5.422 11.602 1 85.44 99 VAL A C 1
ATOM 814 O O . VAL A 1 99 ? -29.719 -6.191 10.883 1 85.44 99 VAL A O 1
ATOM 817 N N . ASN A 1 100 ? -31.094 -5.828 12.57 1 89.81 100 ASN A N 1
ATOM 818 C CA . ASN A 1 100 ? -31.156 -7.242 12.938 1 89.81 100 ASN A CA 1
ATOM 819 C C . ASN A 1 100 ? -31.812 -8.078 11.844 1 89.81 100 ASN A C 1
ATOM 821 O O . ASN A 1 100 ? -31.422 -9.227 11.617 1 89.81 100 ASN A O 1
ATOM 825 N N . LYS A 1 101 ? -32.781 -7.535 11.25 1 91.81 101 LYS A N 1
ATOM 826 C CA . LYS A 1 101 ? -33.438 -8.234 10.156 1 91.81 101 LYS A CA 1
ATOM 827 C C . LYS A 1 101 ? -32.469 -8.555 9.031 1 91.81 101 LYS A C 1
ATOM 829 O O . LYS A 1 101 ? -32.438 -9.672 8.516 1 91.81 101 LYS A O 1
ATOM 834 N N . VAL A 1 102 ? -31.703 -7.594 8.656 1 92.81 102 VAL A N 1
ATOM 835 C CA . VAL A 1 102 ? -30.734 -7.789 7.59 1 92.81 102 VAL A CA 1
ATOM 836 C C . VAL A 1 102 ? -29.672 -8.789 8.039 1 92.81 102 VAL A C 1
ATOM 838 O O . VAL A 1 102 ? -29.234 -9.641 7.254 1 92.81 102 VAL A O 1
ATOM 841 N N . LEU A 1 103 ? -29.25 -8.742 9.305 1 93.38 103 LEU A N 1
ATOM 842 C CA . LEU A 1 103 ? -28.25 -9.68 9.836 1 93.38 103 LEU A CA 1
ATOM 843 C C . LEU A 1 103 ? -28.781 -11.109 9.797 1 93.38 103 LEU A C 1
ATOM 845 O O . LEU A 1 103 ? -28.047 -12.031 9.445 1 93.38 103 LEU A O 1
ATOM 849 N N . ASP A 1 104 ? -30.016 -11.25 10.156 1 95.69 104 ASP A N 1
ATOM 850 C CA . ASP A 1 104 ? -30.625 -12.57 10.109 1 95.69 104 ASP A CA 1
ATOM 851 C C . ASP A 1 104 ? -30.688 -13.094 8.672 1 95.69 104 ASP A C 1
ATOM 853 O O . ASP A 1 104 ? -30.453 -14.281 8.43 1 95.69 104 ASP A O 1
ATOM 857 N N . LYS A 1 105 ? -31.078 -12.195 7.824 1 97.12 105 LYS A N 1
ATOM 858 C CA . LYS A 1 105 ? -31.094 -12.562 6.41 1 97.12 105 LYS A CA 1
ATOM 859 C C . LYS A 1 105 ? -29.703 -12.977 5.93 1 97.12 105 LYS A C 1
ATOM 861 O O . LYS A 1 105 ? -29.578 -13.961 5.191 1 97.12 105 LYS A O 1
ATOM 866 N N . MET A 1 106 ? -28.719 -12.25 6.27 1 97.75 106 MET A N 1
ATOM 867 C CA . MET A 1 106 ? -27.344 -12.586 5.934 1 97.75 106 MET A CA 1
ATOM 868 C C . MET A 1 106 ? -26.953 -13.953 6.488 1 97.75 106 MET A C 1
ATOM 870 O O . MET A 1 106 ? -26.312 -14.75 5.801 1 97.75 106 MET A O 1
ATOM 874 N N . LYS A 1 107 ? -27.312 -14.172 7.723 1 97.81 107 LYS A N 1
ATOM 875 C CA . LYS A 1 107 ? -27 -15.445 8.367 1 97.81 107 LYS A CA 1
ATOM 876 C C . LYS A 1 107 ? -27.578 -16.609 7.582 1 97.81 107 LYS A C 1
ATOM 878 O O . LYS A 1 107 ? -26.875 -17.594 7.301 1 97.81 107 LYS A O 1
ATOM 883 N N . ALA A 1 108 ? -28.797 -16.5 7.289 1 98.12 108 ALA A N 1
ATOM 884 C CA . ALA A 1 108 ? -29.484 -17.562 6.547 1 98.12 108 ALA A CA 1
ATOM 885 C C . ALA A 1 108 ? -28.828 -17.781 5.188 1 98.12 108 ALA A C 1
ATOM 887 O O . ALA A 1 108 ? -28.594 -18.922 4.781 1 98.12 108 ALA A O 1
ATOM 888 N N . PHE A 1 109 ? -28.578 -16.734 4.488 1 98.12 109 PHE A N 1
ATOM 889 C CA . PHE A 1 109 ? -27.953 -16.812 3.176 1 98.12 109 PHE A CA 1
ATOM 890 C C . PHE A 1 109 ? -26.578 -17.453 3.273 1 98.12 109 PHE A C 1
ATOM 892 O O . PHE A 1 109 ? -26.25 -18.344 2.49 1 98.12 109 PHE A O 1
ATOM 899 N N . CYS A 1 110 ? -25.781 -17 4.242 1 98.31 110 CYS A N 1
ATOM 900 C CA . CYS A 1 110 ? -24.438 -17.531 4.461 1 98.31 110 CYS A CA 1
ATOM 901 C C . CYS A 1 110 ? -24.484 -19.031 4.727 1 98.31 110 CYS A C 1
ATOM 903 O O . CYS A 1 110 ? -23.672 -19.797 4.184 1 98.31 110 CYS A O 1
ATOM 905 N N . GLN A 1 111 ? -25.391 -19.406 5.512 1 97.75 111 GLN A N 1
ATOM 906 C CA . GLN A 1 111 ? -25.531 -20.812 5.836 1 97.75 111 GLN A CA 1
ATOM 907 C C . GLN A 1 111 ? -25.859 -21.641 4.594 1 97.75 111 GLN A C 1
ATOM 909 O O . GLN A 1 111 ? -25.297 -22.719 4.391 1 97.75 111 GLN A O 1
ATOM 914 N N . ARG A 1 112 ? -26.703 -21.156 3.77 1 98.25 112 ARG A N 1
ATOM 915 C CA . ARG A 1 112 ? -27.078 -21.859 2.553 1 98.25 112 ARG A CA 1
ATOM 916 C C . ARG A 1 112 ? -25.891 -22 1.605 1 98.25 112 ARG A C 1
ATOM 918 O O . ARG A 1 112 ? -25.688 -23.062 1.006 1 98.25 112 ARG A O 1
ATOM 925 N N . VAL A 1 113 ? -25.141 -20.984 1.444 1 98.44 113 VAL A N 1
ATOM 926 C CA . VAL A 1 113 ? -24 -21 0.53 1 98.44 113 VAL A CA 1
ATOM 927 C C . VAL A 1 113 ? -22.922 -21.938 1.075 1 98.44 113 VAL A C 1
ATOM 929 O O . VAL A 1 113 ? -22.422 -22.797 0.356 1 98.44 113 VAL A O 1
ATOM 932 N N . ARG A 1 114 ? -22.562 -21.828 2.324 1 98.06 114 ARG A N 1
ATOM 933 C CA . ARG A 1 114 ? -21.469 -22.578 2.912 1 98.06 114 ARG A CA 1
ATOM 934 C C . ARG A 1 114 ? -21.812 -24.047 3.066 1 98.06 114 ARG A C 1
ATOM 936 O O . ARG A 1 114 ? -20.953 -24.922 2.965 1 98.06 114 ARG A O 1
ATOM 943 N N . SER A 1 115 ? -23.062 -24.391 3.279 1 97.19 115 SER A N 1
ATOM 944 C CA . SER A 1 115 ? -23.484 -25.781 3.414 1 97.19 115 SER A CA 1
ATOM 945 C C . SER A 1 115 ? -23.547 -26.469 2.059 1 97.19 115 SER A C 1
ATOM 947 O O . SER A 1 115 ? -23.594 -27.703 1.984 1 97.19 115 SER A O 1
ATOM 949 N N . GLY A 1 116 ? -23.672 -25.656 1.075 1 97.75 116 GLY A N 1
ATOM 950 C CA . GLY A 1 116 ? -23.844 -26.219 -0.26 1 97.75 116 GLY A CA 1
ATOM 951 C C . GLY A 1 116 ? -25.297 -26.328 -0.687 1 97.75 116 GLY A C 1
ATOM 952 O O . GLY A 1 116 ? -25.578 -26.828 -1.776 1 97.75 116 GLY A O 1
ATOM 953 N N . ASP A 1 117 ? -26.172 -25.875 0.111 1 98.06 117 ASP A N 1
ATOM 954 C CA . ASP A 1 117 ? -27.594 -25.875 -0.247 1 98.06 117 ASP A CA 1
ATOM 955 C C . ASP A 1 117 ? -27.875 -24.891 -1.377 1 98.06 117 ASP A C 1
ATOM 957 O O . ASP A 1 117 ? -28.75 -25.141 -2.209 1 98.06 117 ASP A O 1
ATOM 961 N N . TRP A 1 118 ? -27.203 -23.766 -1.332 1 98.19 118 TRP A N 1
ATOM 962 C CA . TRP A 1 118 ? -27.281 -22.828 -2.455 1 98.19 118 TRP A CA 1
ATOM 963 C C . TRP A 1 118 ? -26.516 -23.375 -3.66 1 98.19 118 TRP A C 1
ATOM 965 O O . TRP A 1 118 ? -25.312 -23.656 -3.568 1 98.19 118 TRP A O 1
ATOM 975 N N . LYS A 1 119 ? -27.234 -23.531 -4.727 1 97.88 119 LYS A N 1
ATOM 976 C CA . LYS A 1 119 ? -26.625 -24.109 -5.926 1 97.88 119 LYS A CA 1
ATOM 977 C C . LYS A 1 119 ? -26.625 -23.109 -7.078 1 97.88 119 LYS A C 1
ATOM 979 O O . LYS A 1 119 ? -27.531 -22.281 -7.199 1 97.88 119 LYS A O 1
ATOM 984 N N . GLY A 1 120 ? -25.594 -23.25 -7.902 1 97.5 120 GLY A N 1
ATOM 985 C CA . GLY A 1 120 ? -25.578 -22.5 -9.141 1 97.5 120 GLY A CA 1
ATOM 986 C C . GLY A 1 120 ? -26.547 -23.031 -10.18 1 97.5 120 GLY A C 1
ATOM 987 O O . GLY A 1 120 ? -27.344 -23.922 -9.891 1 97.5 120 GLY A O 1
ATOM 988 N N . TYR A 1 121 ? -26.391 -22.453 -11.398 1 97.81 121 TYR A N 1
ATOM 989 C CA . TYR A 1 121 ? -27.359 -22.734 -12.445 1 97.81 121 TYR A CA 1
ATOM 990 C C . TYR A 1 121 ? -27.172 -24.156 -12.977 1 97.81 121 TYR A C 1
ATOM 992 O O . TYR A 1 121 ? -28.094 -24.703 -13.594 1 97.81 121 TYR A O 1
ATOM 1000 N N . THR A 1 122 ? -26 -24.797 -12.711 1 98 122 THR A N 1
ATOM 1001 C CA . THR A 1 122 ? -25.766 -26.156 -13.148 1 98 122 THR A CA 1
ATOM 1002 C C . THR A 1 122 ? -25.953 -27.141 -12 1 98 122 THR A C 1
ATOM 1004 O O . THR A 1 122 ? -25.75 -28.344 -12.156 1 98 122 THR A O 1
ATOM 1007 N N . GLY A 1 123 ? -26.203 -26.625 -10.836 1 97.94 123 GLY A N 1
ATOM 1008 C CA . GLY A 1 123 ? -26.391 -27.484 -9.672 1 97.94 123 GLY A CA 1
ATOM 1009 C C . GLY A 1 123 ? -25.125 -27.625 -8.836 1 97.94 123 GLY A C 1
ATOM 1010 O O . GLY A 1 123 ? -25.156 -28.25 -7.77 1 97.94 123 GLY A O 1
ATOM 1011 N N . LYS A 1 124 ? -24.047 -27.078 -9.258 1 98.19 124 LYS A N 1
ATOM 1012 C CA . LYS A 1 124 ? -22.797 -27.125 -8.508 1 98.19 124 LYS A CA 1
ATOM 1013 C C . LYS A 1 124 ? -22.828 -26.156 -7.328 1 98.19 124 LYS A C 1
ATOM 1015 O O . LYS A 1 124 ? -23.5 -25.125 -7.379 1 98.19 124 LYS A O 1
ATOM 1020 N N . THR A 1 125 ? -22.062 -26.5 -6.285 1 98.38 125 THR A N 1
ATOM 1021 C CA . THR A 1 125 ? -21.938 -25.594 -5.141 1 98.38 125 THR A CA 1
ATOM 1022 C C . THR A 1 125 ? -21.031 -24.422 -5.477 1 98.38 125 THR A C 1
ATOM 1024 O O . THR A 1 125 ? -20.219 -24.5 -6.406 1 98.38 125 THR A O 1
ATOM 1027 N N . ILE A 1 126 ? -21.203 -23.375 -4.723 1 98.62 126 ILE A N 1
ATOM 1028 C CA . ILE A 1 126 ? -20.391 -22.188 -4.902 1 98.62 126 ILE A CA 1
ATOM 1029 C C . ILE A 1 126 ? -19.031 -22.375 -4.242 1 98.62 126 ILE A C 1
ATOM 1031 O O . ILE A 1 126 ? -18.953 -22.75 -3.068 1 98.62 126 ILE A O 1
ATOM 1035 N N . THR A 1 127 ? -18.016 -22.062 -5.02 1 98.31 127 THR A N 1
ATOM 1036 C CA . THR A 1 127 ? -16.656 -22.234 -4.492 1 98.31 127 THR A CA 1
ATOM 1037 C C . THR A 1 127 ? -15.938 -20.891 -4.422 1 98.31 127 THR A C 1
ATOM 1039 O O . THR A 1 127 ? -14.945 -20.75 -3.699 1 98.31 127 THR A O 1
ATOM 1042 N N . ASP A 1 128 ? -16.422 -19.938 -5.23 1 98.62 128 ASP A N 1
ATOM 1043 C CA . ASP A 1 128 ? -15.781 -18.625 -5.312 1 98.62 128 ASP A CA 1
ATOM 1044 C C . ASP A 1 128 ? -16.797 -17.5 -5.141 1 98.62 128 ASP A C 1
ATOM 1046 O O . ASP A 1 128 ? -17.859 -17.516 -5.746 1 98.62 128 ASP A O 1
ATOM 1050 N N . VAL A 1 129 ? -16.422 -16.562 -4.301 1 98.81 129 VAL A N 1
ATOM 1051 C CA . VAL A 1 129 ? -17.203 -15.352 -4.113 1 98.81 129 VAL A CA 1
ATOM 1052 C C . VAL A 1 129 ? -16.391 -14.141 -4.574 1 98.81 129 VAL A C 1
ATOM 1054 O O . VAL A 1 129 ? -15.227 -13.984 -4.203 1 98.81 129 VAL A O 1
ATOM 1057 N N . ILE A 1 130 ? -16.984 -13.312 -5.445 1 98.88 130 ILE A N 1
ATOM 1058 C CA . ILE A 1 130 ? -16.312 -12.117 -5.953 1 98.88 130 ILE A CA 1
ATOM 1059 C C . ILE A 1 130 ? -17.047 -10.875 -5.453 1 98.88 130 ILE A C 1
ATOM 1061 O O . ILE A 1 130 ? -18.188 -10.625 -5.82 1 98.88 130 ILE A O 1
ATOM 1065 N N . ASN A 1 131 ? -16.391 -10.125 -4.605 1 98.88 131 ASN A N 1
ATOM 1066 C CA . ASN A 1 131 ? -16.891 -8.836 -4.145 1 98.88 131 ASN A CA 1
ATOM 1067 C C . ASN A 1 131 ? -16.547 -7.719 -5.121 1 98.88 131 ASN A C 1
ATOM 1069 O O . ASN A 1 131 ? -15.383 -7.379 -5.301 1 98.88 131 ASN A O 1
ATOM 1073 N N . ILE A 1 132 ? -17.547 -7.18 -5.785 1 98.69 132 ILE A N 1
ATOM 1074 C CA . ILE A 1 132 ? -17.359 -6.059 -6.699 1 98.69 132 ILE A CA 1
ATOM 1075 C C . ILE A 1 132 ? -17.844 -4.77 -6.031 1 98.69 132 ILE A C 1
ATOM 1077 O O . ILE A 1 132 ? -19.031 -4.562 -5.848 1 98.69 132 ILE A O 1
ATOM 1081 N N . GLY A 1 133 ? -16.969 -4 -5.602 1 97.44 133 GLY A N 1
ATOM 1082 C CA . GLY A 1 133 ? -17.172 -2.738 -4.906 1 97.44 133 GLY A CA 1
ATOM 1083 C C . GLY A 1 133 ? -15.938 -1.857 -4.895 1 97.44 133 GLY A C 1
ATOM 1084 O O . GLY A 1 133 ? -14.859 -2.285 -5.309 1 97.44 133 GLY A O 1
ATOM 1085 N N . ILE A 1 134 ? -16.062 -0.663 -4.43 1 95 134 ILE A N 1
ATOM 1086 C CA . ILE A 1 134 ? -14.93 0.255 -4.379 1 95 134 ILE A CA 1
ATOM 1087 C C . ILE A 1 134 ? -14.992 1.084 -3.1 1 95 134 ILE A C 1
ATOM 1089 O O . ILE A 1 134 ? -16.047 1.208 -2.482 1 95 134 ILE A O 1
ATOM 1093 N N . GLY A 1 135 ? -13.812 1.576 -2.676 1 93.69 135 GLY A N 1
ATOM 1094 C CA . GLY A 1 135 ? -13.766 2.346 -1.441 1 93.69 135 GLY A CA 1
ATOM 1095 C C . GLY A 1 135 ? -14.141 1.534 -0.217 1 93.69 135 GLY A C 1
ATOM 1096 O O . GLY A 1 135 ? -13.586 0.459 0.018 1 93.69 135 GLY A O 1
ATOM 1097 N N . GLY A 1 136 ? -15.117 2.082 0.468 1 93.06 136 GLY A N 1
ATOM 1098 C CA . GLY A 1 136 ? -15.57 1.407 1.672 1 93.06 136 GLY A CA 1
ATOM 1099 C C . GLY A 1 136 ? -16.219 0.062 1.394 1 93.06 136 GLY A C 1
ATOM 1100 O O . GLY A 1 136 ? -16.203 -0.825 2.25 1 93.06 136 GLY A O 1
ATOM 1101 N N . SER A 1 137 ? -16.656 -0.103 0.238 1 95.12 137 SER A N 1
ATOM 1102 C CA . SER A 1 137 ? -17.328 -1.348 -0.142 1 95.12 137 SER A CA 1
ATOM 1103 C C . SER A 1 137 ? -16.312 -2.389 -0.609 1 95.12 137 SER A C 1
ATOM 1105 O O . SER A 1 137 ? -16.688 -3.484 -1.031 1 95.12 137 SER A O 1
ATOM 1107 N N . ASP A 1 138 ? -15.125 -2.053 -0.518 1 96.69 138 ASP A N 1
ATOM 1108 C CA . ASP A 1 138 ? -14.062 -2.939 -0.986 1 96.69 138 ASP A CA 1
ATOM 1109 C C . ASP A 1 138 ? -12.977 -3.104 0.074 1 96.69 138 ASP A C 1
ATOM 1111 O O . ASP A 1 138 ? -12.75 -4.207 0.571 1 96.69 138 ASP A O 1
ATOM 1115 N N . LEU A 1 139 ? -12.391 -2.029 0.493 1 96.81 139 LEU A N 1
ATOM 1116 C CA . LEU A 1 139 ? -11.164 -2.074 1.281 1 96.81 139 LEU A CA 1
ATOM 1117 C C . LEU A 1 139 ? -11.422 -2.697 2.65 1 96.81 139 LEU A C 1
ATOM 1119 O O . LEU A 1 139 ? -10.586 -3.457 3.156 1 96.81 139 LEU A O 1
ATOM 1123 N N . GLY A 1 140 ? -12.539 -2.346 3.295 1 97.38 140 GLY A N 1
ATOM 1124 C CA . GLY A 1 140 ? -12.867 -2.945 4.578 1 97.38 140 GLY A CA 1
ATOM 1125 C C . GLY A 1 140 ? -12.984 -4.457 4.52 1 97.38 140 GLY A C 1
ATOM 1126 O O . GLY A 1 140 ? -12.219 -5.168 5.176 1 97.38 140 GLY A O 1
ATOM 1127 N N . PRO A 1 141 ? -13.906 -4.938 3.715 1 98.38 141 PRO A N 1
ATOM 1128 C CA . PRO A 1 141 ? -14.047 -6.387 3.57 1 98.38 141 PRO A CA 1
ATOM 1129 C C . PRO A 1 141 ? -12.742 -7.066 3.143 1 98.38 141 PRO A C 1
ATOM 1131 O O . PRO A 1 141 ? -12.406 -8.141 3.648 1 98.38 141 PRO A O 1
ATOM 1134 N N . LEU A 1 142 ? -12.016 -6.441 2.234 1 98.31 142 LEU A N 1
ATOM 1135 C CA . LEU A 1 142 ? -10.734 -6.992 1.8 1 98.31 142 LEU A CA 1
ATOM 1136 C C . LEU A 1 142 ? -9.773 -7.129 2.975 1 98.31 142 LEU A C 1
ATOM 1138 O O . LEU A 1 142 ? -9.188 -8.195 3.188 1 98.31 142 LEU A O 1
ATOM 1142 N N . MET A 1 143 ? -9.609 -6.039 3.709 1 98.25 143 MET A N 1
ATOM 1143 C CA . MET A 1 143 ? -8.703 -6.047 4.852 1 98.25 143 MET A CA 1
ATOM 1144 C C . MET A 1 143 ? -9.086 -7.141 5.848 1 98.25 143 MET A C 1
ATOM 1146 O O . MET A 1 143 ? -8.234 -7.906 6.293 1 98.25 143 MET A O 1
ATOM 1150 N N . VAL A 1 144 ? -10.352 -7.336 6.156 1 98.56 144 VAL A N 1
ATOM 1151 C CA . VAL A 1 144 ? -10.797 -8.258 7.199 1 98.56 144 VAL A CA 1
ATOM 1152 C C . VAL A 1 144 ? -10.664 -9.695 6.703 1 98.56 144 VAL A C 1
ATOM 1154 O O . VAL A 1 144 ? -10.242 -10.578 7.453 1 98.56 144 VAL A O 1
ATOM 1157 N N . THR A 1 145 ? -11.055 -9.969 5.434 1 98.56 145 THR A N 1
ATOM 1158 C CA . THR A 1 145 ? -10.93 -11.328 4.922 1 98.56 145 THR A CA 1
ATOM 1159 C C . THR A 1 145 ? -9.477 -11.781 4.914 1 98.56 145 THR A C 1
ATOM 1161 O O . THR A 1 145 ? -9.18 -12.953 5.16 1 98.56 145 THR A O 1
ATOM 1164 N N . GLU A 1 146 ? -8.562 -10.852 4.664 1 97.31 146 GLU A N 1
ATOM 1165 C CA . GLU A 1 146 ? -7.141 -11.172 4.746 1 97.31 146 GLU A CA 1
ATOM 1166 C C . GLU A 1 146 ? -6.699 -11.375 6.195 1 97.31 146 GLU A C 1
ATOM 1168 O O . GLU A 1 146 ? -5.988 -12.336 6.504 1 97.31 146 GLU A O 1
ATOM 1173 N N . ALA A 1 147 ? -7.121 -10.516 7.027 1 97.5 147 ALA A N 1
ATOM 1174 C CA . ALA A 1 147 ? -6.707 -10.539 8.43 1 97.5 147 ALA A CA 1
ATOM 1175 C C . ALA A 1 147 ? -7.203 -11.797 9.125 1 97.5 147 ALA A C 1
ATOM 1177 O O . ALA A 1 147 ? -6.508 -12.359 9.977 1 97.5 147 ALA A O 1
ATOM 1178 N N . LEU A 1 148 ? -8.391 -12.305 8.734 1 97.62 148 LEU A N 1
ATOM 1179 C CA . LEU A 1 148 ? -9.008 -13.422 9.438 1 97.62 148 LEU A CA 1
ATOM 1180 C C . LEU A 1 148 ? -8.945 -14.695 8.594 1 97.62 148 LEU A C 1
ATOM 1182 O O . LEU A 1 148 ? -9.703 -15.641 8.82 1 97.62 148 LEU A O 1
ATOM 1186 N N . LYS A 1 149 ? -8.078 -14.734 7.691 1 95.69 149 LYS A N 1
ATOM 1187 C CA . LYS A 1 149 ? -7.906 -15.867 6.781 1 95.69 149 LYS A CA 1
ATOM 1188 C C . LYS A 1 149 ? -7.73 -17.172 7.555 1 95.69 149 LYS A C 1
ATOM 1190 O O . LYS A 1 149 ? -8.195 -18.219 7.113 1 95.69 149 LYS A O 1
ATOM 1195 N N . PRO A 1 150 ? -7.078 -17.219 8.734 1 92.5 150 PRO A N 1
ATOM 1196 C CA . PRO A 1 150 ? -6.926 -18.469 9.484 1 92.5 150 PRO A CA 1
ATOM 1197 C C . PRO A 1 150 ? -8.266 -19.062 9.914 1 92.5 150 PRO A C 1
ATOM 1199 O O . PRO A 1 150 ? -8.344 -20.266 10.219 1 92.5 150 PRO A O 1
ATOM 1202 N N . TYR A 1 151 ? -9.281 -18.328 9.891 1 95.25 151 TYR A N 1
ATOM 1203 C CA . TYR A 1 151 ? -10.586 -18.781 10.367 1 95.25 151 TYR A CA 1
ATOM 1204 C C . TYR A 1 151 ? -11.523 -19.078 9.203 1 95.25 151 TYR A C 1
ATOM 1206 O O . TYR A 1 151 ? -12.727 -19.266 9.398 1 95.25 151 TYR A O 1
ATOM 1214 N N . SER A 1 152 ? -11.008 -19.156 8.031 1 95.94 152 SER A N 1
ATOM 1215 C CA . SER A 1 152 ? -11.859 -19.172 6.844 1 95.94 152 SER A CA 1
ATOM 1216 C C . SER A 1 152 ? -12.133 -20.594 6.371 1 95.94 152 SER A C 1
ATOM 1218 O O . SER A 1 152 ? -12.695 -20.797 5.297 1 95.94 152 SER A O 1
ATOM 1220 N N . SER A 1 153 ? -11.766 -21.625 7.176 1 94 153 SER A N 1
ATOM 1221 C CA . SER A 1 153 ? -11.938 -23 6.754 1 94 153 SER A CA 1
ATOM 1222 C C . SER A 1 153 ? -13.398 -23.312 6.43 1 94 153 SER A C 1
ATOM 1224 O O . SER A 1 153 ? -14.297 -22.891 7.156 1 94 153 SER A O 1
ATOM 1226 N N . GLY A 1 154 ? -13.617 -24.016 5.32 1 93.69 154 GLY A N 1
ATOM 1227 C CA . GLY A 1 154 ? -14.953 -24.453 4.93 1 93.69 154 GLY A CA 1
ATOM 1228 C C . GLY A 1 154 ? -15.688 -23.422 4.102 1 93.69 154 GLY A C 1
ATOM 1229 O O . GLY A 1 154 ? -16.766 -23.703 3.566 1 93.69 154 GLY A O 1
ATOM 1230 N N . GLY A 1 155 ? -15.141 -22.219 3.992 1 96.06 155 GLY A N 1
ATOM 1231 C CA . GLY A 1 155 ? -15.797 -21.188 3.211 1 96.06 155 GLY A CA 1
ATOM 1232 C C . GLY A 1 155 ? -15.258 -21.078 1.796 1 96.06 155 GLY A C 1
ATOM 1233 O O . GLY A 1 155 ? -14.227 -21.672 1.471 1 96.06 155 GLY A O 1
ATOM 1234 N N . PRO A 1 156 ? -16.047 -20.391 0.971 1 98.19 156 PRO A N 1
ATOM 1235 C CA . PRO A 1 156 ? -15.562 -20.156 -0.39 1 98.19 156 PRO A CA 1
ATOM 1236 C C . PRO A 1 156 ? -14.336 -19.234 -0.428 1 98.19 156 PRO A C 1
ATOM 1238 O O . PRO A 1 156 ? -14.102 -18.469 0.513 1 98.19 156 PRO A O 1
ATOM 1241 N N . ARG A 1 157 ? -13.539 -19.422 -1.52 1 97.25 157 ARG A N 1
ATOM 1242 C CA . ARG A 1 157 ? -12.5 -18.422 -1.793 1 97.25 157 ARG A CA 1
ATOM 1243 C C . ARG A 1 157 ? -13.117 -17.062 -2.094 1 97.25 157 ARG A C 1
ATOM 1245 O O . ARG A 1 157 ? -14.203 -16.984 -2.666 1 97.25 157 ARG A O 1
ATOM 1252 N N . VAL A 1 158 ? -12.391 -16.031 -1.696 1 98.25 158 VAL A N 1
ATOM 1253 C CA . VAL A 1 158 ? -12.953 -14.703 -1.901 1 98.25 158 VAL A CA 1
ATOM 1254 C C . VAL A 1 158 ? -12.023 -13.883 -2.795 1 98.25 158 VAL A C 1
ATOM 1256 O O . VAL A 1 158 ? -10.805 -13.93 -2.643 1 98.25 158 VAL A O 1
ATOM 1259 N N . TRP A 1 159 ? -12.648 -13.203 -3.729 1 98.19 159 TRP A N 1
ATOM 1260 C CA . TRP A 1 159 ? -11.977 -12.297 -4.656 1 98.19 159 TRP A CA 1
ATOM 1261 C C . TRP A 1 159 ? -12.539 -10.891 -4.543 1 98.19 159 TRP A C 1
ATOM 1263 O O . TRP A 1 159 ? -13.695 -10.703 -4.152 1 98.19 159 TRP A O 1
ATOM 1273 N N . PHE A 1 160 ? -11.672 -9.922 -4.863 1 98.38 160 PHE A N 1
ATOM 1274 C CA . PHE A 1 160 ? -12.109 -8.531 -4.836 1 98.38 160 PHE A CA 1
ATOM 1275 C C . PHE A 1 160 ? -11.781 -7.832 -6.148 1 98.38 160 PHE A C 1
ATOM 1277 O O . PHE A 1 160 ? -10.688 -7.992 -6.688 1 98.38 160 PHE A O 1
ATOM 1284 N N . VAL A 1 161 ? -12.758 -7.102 -6.695 1 98.12 161 VAL A N 1
ATOM 1285 C CA . VAL A 1 161 ? -12.594 -6.273 -7.887 1 98.12 161 VAL A CA 1
ATOM 1286 C C . VAL A 1 161 ? -13.109 -4.863 -7.609 1 98.12 161 VAL A C 1
ATOM 1288 O O . VAL A 1 161 ? -14.281 -4.68 -7.258 1 98.12 161 VAL A O 1
ATOM 1291 N N . SER A 1 162 ? -12.227 -3.902 -7.75 1 96.81 162 SER A N 1
ATOM 1292 C CA . SER A 1 162 ? -12.617 -2.527 -7.457 1 96.81 162 SER A CA 1
ATOM 1293 C C . SER A 1 162 ? -12.203 -1.583 -8.578 1 96.81 162 SER A C 1
ATOM 1295 O O . SER A 1 162 ? -12.953 -0.673 -8.945 1 96.81 162 SER A O 1
ATOM 1297 N N . ASN A 1 163 ? -11.062 -1.802 -9.188 1 94.69 163 ASN A N 1
ATOM 1298 C CA . ASN A 1 163 ? -10.5 -0.889 -10.18 1 94.69 163 ASN A CA 1
ATOM 1299 C C . ASN A 1 163 ? -11.297 -0.92 -11.477 1 94.69 163 ASN A C 1
ATOM 1301 O O . ASN A 1 163 ? -11.672 -1.992 -11.961 1 94.69 163 ASN A O 1
ATOM 1305 N N . ILE A 1 164 ? -11.562 0.24 -12.016 1 93.12 164 ILE A N 1
ATOM 1306 C CA . ILE A 1 164 ? -12.32 0.335 -13.258 1 93.12 164 ILE A CA 1
ATOM 1307 C C . ILE A 1 164 ? -11.43 -0.065 -14.43 1 93.12 164 ILE A C 1
ATOM 1309 O O . ILE A 1 164 ? -11.93 -0.377 -15.516 1 93.12 164 ILE A O 1
ATOM 1313 N N . ASP A 1 165 ? -10.102 0.005 -14.273 1 92.56 165 ASP A N 1
ATOM 1314 C CA . ASP A 1 165 ? -9.219 -0.581 -15.273 1 92.56 165 ASP A CA 1
ATOM 1315 C C . ASP A 1 165 ? -9.641 -2.012 -15.609 1 92.56 165 ASP A C 1
ATOM 1317 O O . ASP A 1 165 ? -9.695 -2.869 -14.727 1 92.56 165 ASP A O 1
ATOM 1321 N N . GLY A 1 166 ? -9.844 -2.244 -16.906 1 93.69 166 GLY A N 1
ATOM 1322 C CA . GLY A 1 166 ? -10.359 -3.531 -17.359 1 93.69 166 GLY A CA 1
ATOM 1323 C C . GLY A 1 166 ? -9.445 -4.691 -17 1 93.69 166 GLY A C 1
ATOM 1324 O O . GLY A 1 166 ? -9.891 -5.832 -16.891 1 93.69 166 GLY A O 1
ATOM 1325 N N . THR A 1 167 ? -8.227 -4.406 -16.75 1 93.88 167 THR A N 1
ATOM 1326 C CA . THR A 1 167 ? -7.25 -5.434 -16.391 1 93.88 167 THR A CA 1
ATOM 1327 C C . THR A 1 167 ? -7.672 -6.152 -15.117 1 93.88 167 THR A C 1
ATOM 1329 O O . THR A 1 167 ? -7.531 -7.375 -15.016 1 93.88 167 THR A O 1
ATOM 1332 N N . HIS A 1 168 ? -8.211 -5.434 -14.172 1 95.12 168 HIS A N 1
ATOM 1333 C CA . HIS A 1 168 ? -8.547 -6.016 -12.883 1 95.12 168 HIS A CA 1
ATOM 1334 C C . HIS A 1 168 ? -9.609 -7.102 -13.023 1 95.12 168 HIS A C 1
ATOM 1336 O O . HIS A 1 168 ? -9.391 -8.242 -12.617 1 95.12 168 HIS A O 1
ATOM 1342 N N . ILE A 1 169 ? -10.711 -6.785 -13.672 1 97.06 169 ILE A N 1
ATOM 1343 C CA . ILE A 1 169 ? -11.812 -7.734 -13.789 1 97.06 169 ILE A CA 1
ATOM 1344 C C . ILE A 1 169 ? -11.43 -8.844 -14.773 1 97.06 169 ILE A C 1
ATOM 1346 O O . ILE A 1 169 ? -11.781 -10.008 -14.562 1 97.06 169 ILE A O 1
ATOM 1350 N N . ALA A 1 170 ? -10.727 -8.523 -15.805 1 94.94 170 ALA A N 1
ATOM 1351 C CA . ALA A 1 170 ? -10.336 -9.523 -16.797 1 94.94 170 ALA A CA 1
ATOM 1352 C C . ALA A 1 170 ? -9.453 -10.602 -16.156 1 94.94 170 ALA A C 1
ATOM 1354 O O . ALA A 1 170 ? -9.695 -11.797 -16.344 1 94.94 170 ALA A O 1
ATOM 1355 N N . LYS A 1 171 ? -8.492 -10.188 -15.422 1 93.69 171 LYS A N 1
ATOM 1356 C CA . LYS A 1 171 ? -7.57 -11.141 -14.805 1 93.69 171 LYS A CA 1
ATOM 1357 C C . LYS A 1 171 ? -8.266 -11.969 -13.734 1 93.69 171 LYS A C 1
ATOM 1359 O O . LYS A 1 171 ? -7.949 -13.141 -13.539 1 93.69 171 LYS A O 1
ATOM 1364 N N . THR A 1 172 ? -9.203 -11.359 -13.008 1 96.75 172 THR A N 1
ATOM 1365 C CA . THR A 1 172 ? -9.945 -12.086 -11.984 1 96.75 172 THR A CA 1
ATOM 1366 C C . THR A 1 172 ? -10.836 -13.156 -12.617 1 96.75 172 THR A C 1
ATOM 1368 O O . THR A 1 172 ? -10.805 -14.32 -12.211 1 96.75 172 THR A O 1
ATOM 1371 N N . LEU A 1 173 ? -11.555 -12.773 -13.648 1 97.5 173 LEU A N 1
ATOM 1372 C CA . LEU A 1 173 ? -12.484 -13.695 -14.297 1 97.5 173 LEU A CA 1
ATOM 1373 C C . LEU A 1 173 ? -11.742 -14.867 -14.93 1 97.5 173 LEU A C 1
ATOM 1375 O O . LEU A 1 173 ? -12.266 -15.977 -14.984 1 97.5 173 LEU A O 1
ATOM 1379 N N . ALA A 1 174 ? -10.531 -14.641 -15.367 1 93.5 174 ALA A N 1
ATOM 1380 C CA . ALA A 1 174 ? -9.727 -15.68 -16 1 93.5 174 ALA A CA 1
ATOM 1381 C C . ALA A 1 174 ? -9.438 -16.812 -15.031 1 93.5 174 ALA A C 1
ATOM 1383 O O . ALA A 1 174 ? -9.117 -17.938 -15.453 1 93.5 174 ALA A O 1
ATOM 1384 N N . CYS A 1 175 ? -9.594 -16.578 -13.773 1 95 175 CYS A N 1
ATOM 1385 C CA . CYS A 1 175 ? -9.273 -17.578 -12.758 1 95 175 CYS A CA 1
ATOM 1386 C C . CYS A 1 175 ? -10.531 -18.266 -12.258 1 95 175 CYS A C 1
ATOM 1388 O O . CYS A 1 175 ? -10.461 -19.125 -11.359 1 95 175 CYS A O 1
ATOM 1390 N N . LEU A 1 176 ? -11.703 -17.953 -12.805 1 97.5 176 LEU A N 1
ATOM 1391 C CA . LEU A 1 176 ? -12.961 -18.375 -12.195 1 97.5 176 LEU A CA 1
ATOM 1392 C C . LEU A 1 176 ? -13.711 -19.328 -13.109 1 97.5 176 LEU A C 1
ATOM 1394 O O . LEU A 1 176 ? -13.406 -19.438 -14.297 1 97.5 176 LEU A O 1
ATOM 1398 N N . ASN A 1 177 ? -14.602 -20.125 -12.531 1 98.19 177 ASN A N 1
ATOM 1399 C CA . ASN A 1 177 ? -15.594 -20.953 -13.211 1 98.19 177 ASN A CA 1
ATOM 1400 C C . ASN A 1 177 ? -17 -20.375 -13.062 1 98.19 177 ASN A C 1
ATOM 1402 O O . ASN A 1 177 ? -17.516 -20.25 -11.945 1 98.19 177 ASN A O 1
ATOM 1406 N N . PRO A 1 178 ? -17.609 -20.016 -14.148 1 98.12 178 PRO A N 1
ATOM 1407 C CA . PRO A 1 178 ? -18.922 -19.375 -14.062 1 98.12 178 PRO A CA 1
ATOM 1408 C C . PRO A 1 178 ? -19.953 -20.266 -13.375 1 98.12 178 PRO A C 1
ATOM 1410 O O . PRO A 1 178 ? -20.922 -19.766 -12.781 1 98.12 178 PRO A O 1
ATOM 1413 N N . GLU A 1 179 ? -19.766 -21.562 -13.32 1 98.38 179 GLU A N 1
ATOM 1414 C CA . GLU A 1 179 ? -20.75 -22.5 -12.781 1 98.38 179 GLU A CA 1
ATOM 1415 C C . GLU A 1 179 ? -20.734 -22.5 -11.258 1 98.38 179 GLU A C 1
ATOM 1417 O O . GLU A 1 179 ? -21.688 -22.938 -10.617 1 98.38 179 GLU A O 1
ATOM 1422 N N . SER A 1 180 ? -19.625 -21.984 -10.695 1 98.56 180 SER A N 1
ATOM 1423 C CA . SER A 1 180 ? -19.469 -22.078 -9.25 1 98.56 180 SER A CA 1
ATOM 1424 C C . SER A 1 180 ? -19.062 -20.734 -8.648 1 98.56 180 SER A C 1
ATOM 1426 O O . SER A 1 180 ? -18.484 -20.688 -7.559 1 98.56 180 SER A O 1
ATOM 1428 N N . SER A 1 181 ? -19.359 -19.609 -9.359 1 98.81 181 SER A N 1
ATOM 1429 C CA . SER A 1 181 ? -19 -18.266 -8.906 1 98.81 181 SER A CA 1
ATOM 1430 C C . SER A 1 181 ? -20.219 -17.5 -8.438 1 98.81 181 SER A C 1
ATOM 1432 O O . SER A 1 181 ? -21.297 -17.578 -9.055 1 98.81 181 SER A O 1
ATOM 1434 N N . LEU A 1 182 ? -20.062 -16.844 -7.309 1 98.88 182 LEU A N 1
ATOM 1435 C CA . LEU A 1 182 ? -21.078 -15.938 -6.781 1 98.88 182 LEU A CA 1
ATOM 1436 C C . LEU A 1 182 ? -20.562 -14.508 -6.723 1 98.88 182 LEU A C 1
ATOM 1438 O O . LEU A 1 182 ? -19.547 -14.234 -6.066 1 98.88 182 LEU A O 1
ATOM 1442 N N . PHE A 1 183 ? -21.266 -13.578 -7.422 1 98.94 183 PHE A N 1
ATOM 1443 C CA . PHE A 1 183 ? -20.859 -12.188 -7.477 1 98.94 183 PHE A CA 1
ATOM 1444 C C . PHE A 1 183 ? -21.688 -11.336 -6.508 1 98.94 183 PHE A C 1
ATOM 1446 O O . PHE A 1 183 ? -22.906 -11.406 -6.504 1 98.94 183 PHE A O 1
ATOM 1453 N N . ILE A 1 184 ? -21 -10.586 -5.66 1 98.88 184 ILE A N 1
ATOM 1454 C CA . ILE A 1 184 ? -21.625 -9.625 -4.75 1 98.88 184 ILE A CA 1
ATOM 1455 C C . ILE A 1 184 ? -21.406 -8.211 -5.273 1 98.88 184 ILE A C 1
ATOM 1457 O O . ILE A 1 184 ? -20.281 -7.707 -5.285 1 98.88 184 ILE A O 1
ATOM 1461 N N . ILE A 1 185 ? -22.5 -7.59 -5.684 1 98.75 185 ILE A N 1
ATOM 1462 C CA . ILE A 1 185 ? -22.406 -6.211 -6.16 1 98.75 185 ILE A CA 1
ATOM 1463 C C . ILE A 1 185 ? -22.672 -5.246 -5.008 1 98.75 185 ILE A C 1
ATOM 1465 O O . ILE A 1 185 ? -23.797 -5.129 -4.539 1 98.75 185 ILE A O 1
ATOM 1469 N N . ALA A 1 186 ? -21.641 -4.539 -4.59 1 97.69 186 ALA A N 1
ATOM 1470 C CA . ALA A 1 186 ? -21.719 -3.678 -3.416 1 97.69 186 ALA A CA 1
ATOM 1471 C C . ALA A 1 186 ? -21.703 -2.205 -3.814 1 97.69 186 ALA A C 1
ATOM 1473 O O . ALA A 1 186 ? -20.641 -1.607 -3.975 1 97.69 186 ALA A O 1
ATOM 1474 N N . SER A 1 187 ? -22.797 -1.635 -3.91 1 93.12 187 SER A N 1
ATOM 1475 C CA . SER A 1 187 ? -23.016 -0.229 -4.238 1 93.12 187 SER A CA 1
ATOM 1476 C C . SER A 1 187 ? -24.297 0.293 -3.621 1 93.12 187 SER A C 1
ATOM 1478 O O . SER A 1 187 ? -25.391 -0.174 -3.959 1 93.12 187 SER A O 1
ATOM 1480 N N . LYS A 1 188 ? -24.188 1.255 -2.785 1 85.25 188 LYS A N 1
ATOM 1481 C CA . LYS A 1 188 ? -25.344 1.794 -2.061 1 85.25 188 LYS A CA 1
ATOM 1482 C C . LYS A 1 188 ? -26.422 2.266 -3.023 1 85.25 188 LYS A C 1
ATOM 1484 O O . LYS A 1 188 ? -27.594 1.928 -2.857 1 85.25 188 LYS A O 1
ATOM 1489 N N . THR A 1 189 ? -26.031 3.029 -4.035 1 84.06 189 THR A N 1
ATOM 1490 C CA . THR A 1 189 ? -26.984 3.605 -4.977 1 84.06 189 THR A CA 1
ATOM 1491 C C . THR A 1 189 ? -27.156 2.697 -6.191 1 84.06 189 THR A C 1
ATOM 1493 O O . THR A 1 189 ? -28.078 2.898 -6.992 1 84.06 189 THR A O 1
ATOM 1496 N N . PHE A 1 190 ? -26.281 1.676 -6.316 1 92.88 190 PHE A N 1
ATOM 1497 C CA . PHE A 1 190 ? -26.234 0.763 -7.453 1 92.88 190 PHE A CA 1
ATOM 1498 C C . PHE A 1 190 ? -26.016 1.527 -8.75 1 92.88 190 PHE A C 1
ATOM 1500 O O . PHE A 1 190 ? -26.516 1.128 -9.805 1 92.88 190 PHE A O 1
ATOM 1507 N N . THR A 1 191 ? -25.344 2.738 -8.586 1 85.12 191 THR A N 1
ATOM 1508 C CA . THR A 1 191 ? -25.047 3.566 -9.742 1 85.12 191 THR A CA 1
ATOM 1509 C C . THR A 1 191 ? -23.562 3.92 -9.789 1 85.12 191 THR A C 1
ATOM 1511 O O . THR A 1 191 ? -23.078 4.535 -10.742 1 85.12 191 THR A O 1
ATOM 1514 N N . THR A 1 192 ? -22.828 3.514 -8.719 1 86 192 THR A N 1
ATOM 1515 C CA . THR A 1 192 ? -21.391 3.791 -8.727 1 86 192 THR A CA 1
ATOM 1516 C C . THR A 1 192 ? -20.75 3.277 -10.008 1 86 192 THR A C 1
ATOM 1518 O O . THR A 1 192 ? -20.766 2.076 -10.281 1 86 192 THR A O 1
ATOM 1521 N N . GLN A 1 193 ? -20.156 4.152 -10.719 1 85.88 193 GLN A N 1
ATOM 1522 C CA . GLN A 1 193 ? -19.734 3.877 -12.086 1 85.88 193 GLN A CA 1
ATOM 1523 C C . GLN A 1 193 ? -18.75 2.709 -12.141 1 85.88 193 GLN A C 1
ATOM 1525 O O . GLN A 1 193 ? -18.938 1.768 -12.914 1 85.88 193 GLN A O 1
ATOM 1530 N N . GLU A 1 194 ? -17.688 2.787 -11.336 1 89.62 194 GLU A N 1
ATOM 1531 C CA . GLU A 1 194 ? -16.672 1.741 -11.328 1 89.62 194 GLU A CA 1
ATOM 1532 C C . GLU A 1 194 ? -17.281 0.379 -11.008 1 89.62 194 GLU A C 1
ATOM 1534 O O . GLU A 1 194 ? -17.016 -0.605 -11.703 1 89.62 194 GLU A O 1
ATOM 1539 N N . THR A 1 195 ? -18.141 0.355 -10.008 1 94.81 195 THR A N 1
ATOM 1540 C CA . THR A 1 195 ? -18.719 -0.888 -9.516 1 94.81 195 THR A CA 1
ATOM 1541 C C . THR A 1 195 ? -19.672 -1.483 -10.539 1 94.81 195 THR A C 1
ATOM 1543 O O . THR A 1 195 ? -19.594 -2.672 -10.859 1 94.81 195 THR A O 1
ATOM 1546 N N . ILE A 1 196 ? -20.516 -0.649 -11.133 1 93.94 196 ILE A N 1
ATOM 1547 C CA . ILE A 1 196 ? -21.547 -1.156 -12.039 1 93.94 196 ILE A CA 1
ATOM 1548 C C . ILE A 1 196 ? -20.906 -1.611 -13.344 1 93.94 196 ILE A C 1
ATOM 1550 O O . ILE A 1 196 ? -21.312 -2.617 -13.93 1 93.94 196 ILE A O 1
ATOM 1554 N N . THR A 1 197 ? -19.891 -0.884 -13.805 1 92.75 197 THR A N 1
ATOM 1555 C CA . THR A 1 197 ? -19.203 -1.3 -15.016 1 92.75 197 THR A CA 1
ATOM 1556 C C . THR A 1 197 ? -18.562 -2.674 -14.828 1 92.75 197 THR A C 1
ATOM 1558 O O . THR A 1 197 ? -18.703 -3.549 -15.688 1 92.75 197 THR A O 1
ATOM 1561 N N . ASN A 1 198 ? -17.875 -2.863 -13.711 1 97.38 198 ASN A N 1
ATOM 1562 C CA . ASN A 1 198 ? -17.312 -4.172 -13.406 1 97.38 198 ASN A CA 1
ATOM 1563 C C . ASN A 1 198 ? -18.391 -5.238 -13.281 1 97.38 198 ASN A C 1
ATOM 1565 O O . ASN A 1 198 ? -18.219 -6.355 -13.781 1 97.38 198 ASN A O 1
ATOM 1569 N N . ALA A 1 199 ? -19.516 -4.879 -12.664 1 98.25 199 ALA A N 1
ATOM 1570 C CA . ALA A 1 199 ? -20.609 -5.824 -12.469 1 98.25 199 ALA A CA 1
ATOM 1571 C C . ALA A 1 199 ? -21.203 -6.262 -13.805 1 98.25 199 ALA A C 1
ATOM 1573 O O . ALA A 1 199 ? -21.453 -7.449 -14.023 1 98.25 199 ALA A O 1
ATOM 1574 N N . GLU A 1 200 ? -21.391 -5.316 -14.664 1 96.88 200 GLU A N 1
ATOM 1575 C CA . GLU A 1 200 ? -21.922 -5.621 -15.984 1 96.88 200 GLU A CA 1
ATOM 1576 C C . GLU A 1 200 ? -20.953 -6.484 -16.781 1 96.88 200 GLU A C 1
ATOM 1578 O O . GLU A 1 200 ? -21.375 -7.387 -17.516 1 96.88 200 GLU A O 1
ATOM 1583 N N . THR A 1 201 ? -19.703 -6.184 -16.703 1 97.25 201 THR A N 1
ATOM 1584 C CA . THR A 1 201 ? -18.703 -7.004 -17.359 1 97.25 201 THR A CA 1
ATOM 1585 C C . THR A 1 201 ? -18.734 -8.438 -16.844 1 97.25 201 THR A C 1
ATOM 1587 O O . THR A 1 201 ? -18.672 -9.391 -17.625 1 97.25 201 THR A O 1
ATOM 1590 N N . ALA A 1 202 ? -18.844 -8.602 -15.539 1 98.62 202 ALA A N 1
ATOM 1591 C CA . ALA A 1 202 ? -18.938 -9.93 -14.938 1 98.62 202 ALA A CA 1
ATOM 1592 C C . ALA A 1 202 ? -20.203 -10.656 -15.414 1 98.62 202 ALA A C 1
ATOM 1594 O O . ALA A 1 202 ? -20.156 -11.844 -15.719 1 98.62 202 ALA A O 1
ATOM 1595 N N . LYS A 1 203 ? -21.266 -9.914 -15.477 1 98.38 203 LYS A N 1
ATOM 1596 C CA . LYS A 1 203 ? -22.531 -10.484 -15.93 1 98.38 203 LYS A CA 1
ATOM 1597 C C . LYS A 1 203 ? -22.438 -10.977 -17.375 1 98.38 203 LYS A C 1
ATOM 1599 O O . LYS A 1 203 ? -22.859 -12.086 -17.688 1 98.38 203 LYS A O 1
ATOM 1604 N N . ASP A 1 204 ? -21.844 -10.125 -18.219 1 97.31 204 ASP A N 1
ATOM 1605 C CA . ASP A 1 204 ? -21.656 -10.508 -19.609 1 97.31 204 ASP A CA 1
ATOM 1606 C C . ASP A 1 204 ? -20.812 -11.773 -19.719 1 97.31 204 ASP A C 1
ATOM 1608 O O . ASP A 1 204 ? -21.141 -12.688 -20.469 1 97.31 204 ASP A O 1
ATOM 1612 N N . TRP A 1 205 ? -19.719 -11.82 -18.984 1 97.94 205 TRP A N 1
ATOM 1613 C CA . TRP A 1 205 ? -18.844 -12.984 -18.953 1 97.94 205 TRP A CA 1
ATOM 1614 C C . TRP A 1 205 ? -19.594 -14.234 -18.516 1 97.94 205 TRP A C 1
ATOM 1616 O O . TRP A 1 205 ? -19.5 -15.289 -19.141 1 97.94 205 TRP A O 1
ATOM 1626 N N . PHE A 1 206 ? -20.391 -14.094 -17.484 1 98.5 206 PHE A N 1
ATOM 1627 C CA . PHE A 1 206 ? -21.172 -15.188 -16.922 1 98.5 206 PHE A CA 1
ATOM 1628 C C . PHE A 1 206 ? -22.172 -15.727 -17.953 1 98.5 206 PHE A C 1
ATOM 1630 O O . PHE A 1 206 ? -22.281 -16.938 -18.141 1 98.5 206 PHE A O 1
ATOM 1637 N N . LEU A 1 207 ? -22.812 -14.828 -18.625 1 98.12 207 LEU A N 1
ATOM 1638 C CA . LEU A 1 207 ? -23.906 -15.188 -19.531 1 98.12 207 LEU A CA 1
ATOM 1639 C C . LEU A 1 207 ? -23.375 -15.812 -20.812 1 98.12 207 LEU A C 1
ATOM 1641 O O . LEU A 1 207 ? -24.109 -16.453 -21.562 1 98.12 207 LEU A O 1
ATOM 1645 N N . LEU A 1 208 ? -22.094 -15.625 -21.094 1 97.19 208 LEU A N 1
ATOM 1646 C CA . LEU A 1 208 ? -21.484 -16.344 -22.203 1 97.19 208 LEU A CA 1
ATOM 1647 C C . LEU A 1 208 ? -21.562 -17.844 -22 1 97.19 208 LEU A C 1
ATOM 1649 O O . LEU A 1 208 ? -21.703 -18.609 -22.969 1 97.19 208 LEU A O 1
ATOM 1653 N N . SER A 1 209 ? -21.531 -18.234 -20.781 1 97.19 209 SER A N 1
ATOM 1654 C CA . SER A 1 209 ? -21.578 -19.656 -20.453 1 97.19 209 SER A CA 1
ATOM 1655 C C . SER A 1 209 ? -22.984 -20.109 -20.109 1 97.19 209 SER A C 1
ATOM 1657 O O . SER A 1 209 ? -23.469 -21.109 -20.625 1 97.19 209 SER A O 1
ATOM 1659 N N . ALA A 1 210 ? -23.656 -19.391 -19.25 1 97.25 210 ALA A N 1
ATOM 1660 C CA . ALA A 1 210 ? -24.969 -19.797 -18.766 1 97.25 210 ALA A CA 1
ATOM 1661 C C . ALA A 1 210 ? -26.031 -19.672 -19.859 1 97.25 210 ALA A C 1
ATOM 1663 O O . ALA A 1 210 ? -26.984 -20.438 -19.906 1 97.25 210 ALA A O 1
ATOM 1664 N N . LYS A 1 211 ? -25.984 -18.594 -20.734 1 96.94 211 LYS A N 1
ATOM 1665 C CA . LYS A 1 211 ? -26.812 -18.328 -21.906 1 96.94 211 LYS A CA 1
ATOM 1666 C C . LYS A 1 211 ? -28.281 -18.156 -21.516 1 96.94 211 LYS A C 1
ATOM 1668 O O . LYS A 1 211 ? -29.172 -18.328 -22.344 1 96.94 211 LYS A O 1
ATOM 1673 N N . ASP A 1 212 ? -28.609 -17.984 -20.297 1 97.56 212 ASP A N 1
ATOM 1674 C CA . ASP A 1 212 ? -29.953 -17.75 -19.75 1 97.56 212 ASP A CA 1
ATOM 1675 C C . ASP A 1 212 ? -29.938 -16.641 -18.719 1 97.56 212 ASP A C 1
ATOM 1677 O O . ASP A 1 212 ? -29.469 -16.844 -17.594 1 97.56 212 ASP A O 1
ATOM 1681 N N . PRO A 1 213 ? -30.484 -15.516 -18.984 1 97.12 213 PRO A N 1
ATOM 1682 C CA . PRO A 1 213 ? -30.453 -14.352 -18.094 1 97.12 213 PRO A CA 1
ATOM 1683 C C . PRO A 1 213 ? -31.109 -14.617 -16.75 1 97.12 213 PRO A C 1
ATOM 1685 O O . PRO A 1 213 ? -30.766 -13.977 -15.75 1 97.12 213 PRO A O 1
ATOM 1688 N N . SER A 1 214 ? -31.984 -15.492 -16.703 1 97.19 214 SER A N 1
ATOM 1689 C CA . SER A 1 214 ? -32.688 -15.773 -15.445 1 97.19 214 SER A CA 1
ATOM 1690 C C . SER A 1 214 ? -31.719 -16.375 -14.422 1 97.19 214 SER A C 1
ATOM 1692 O O . SER A 1 214 ? -32 -16.328 -13.219 1 97.19 214 SER A O 1
ATOM 1694 N N . THR A 1 215 ? -30.625 -16.906 -14.875 1 98.12 215 THR A N 1
ATOM 1695 C CA . THR A 1 215 ? -29.656 -17.562 -13.992 1 98.12 215 THR A CA 1
ATOM 1696 C C . THR A 1 215 ? -28.844 -16.531 -13.219 1 98.12 215 THR A C 1
ATOM 1698 O O . THR A 1 215 ? -28.156 -16.859 -12.25 1 98.12 215 THR A O 1
ATOM 1701 N N . VAL A 1 216 ? -28.922 -15.305 -13.617 1 98.44 216 VAL A N 1
ATOM 1702 C CA . VAL A 1 216 ? -28.266 -14.227 -12.891 1 98.44 216 VAL A CA 1
ATOM 1703 C C . VAL A 1 216 ? -28.703 -14.25 -11.43 1 98.44 216 VAL A C 1
ATOM 1705 O O . VAL A 1 216 ? -27.906 -14 -10.523 1 98.44 216 VAL A O 1
ATOM 1708 N N . ALA A 1 217 ? -29.906 -14.617 -11.172 1 97.75 217 ALA A N 1
ATOM 1709 C CA . ALA A 1 217 ? -30.5 -14.617 -9.836 1 97.75 217 ALA A CA 1
ATOM 1710 C C . ALA A 1 217 ? -29.812 -15.641 -8.93 1 97.75 217 ALA A C 1
ATOM 1712 O O . ALA A 1 217 ? -29.844 -15.516 -7.707 1 97.75 217 ALA A O 1
ATOM 1713 N N . LYS A 1 218 ? -29.141 -16.578 -9.477 1 98 218 LYS A N 1
ATOM 1714 C CA . LYS A 1 218 ? -28.484 -17.625 -8.703 1 98 218 LYS A CA 1
ATOM 1715 C C . LYS A 1 218 ? -27.031 -17.297 -8.43 1 98 218 LYS A C 1
ATOM 1717 O O . LYS A 1 218 ? -26.406 -17.906 -7.559 1 98 218 LYS A O 1
ATOM 1722 N N . HIS A 1 219 ? -26.484 -16.344 -9.156 1 98.81 219 HIS A N 1
ATOM 1723 C CA . HIS A 1 219 ? -25.047 -16.156 -9.102 1 98.81 219 HIS A CA 1
ATOM 1724 C C . HIS A 1 219 ? -24.688 -14.711 -8.781 1 98.81 219 HIS A C 1
ATOM 1726 O O . HIS A 1 219 ? -23.516 -14.367 -8.641 1 98.81 219 HIS A O 1
ATOM 1732 N N . PHE A 1 220 ? -25.656 -13.844 -8.719 1 98.88 220 PHE A N 1
ATOM 1733 C CA . PHE A 1 220 ? -25.438 -12.445 -8.383 1 98.88 220 PHE A CA 1
ATOM 1734 C C . PHE A 1 220 ? -26.344 -12.016 -7.234 1 98.88 220 PHE A C 1
ATOM 1736 O O . PHE A 1 220 ? -27.531 -12.312 -7.227 1 98.88 220 PHE A O 1
ATOM 1743 N N . VAL A 1 221 ? -25.766 -11.375 -6.242 1 98.75 221 VAL A N 1
ATOM 1744 C CA . VAL A 1 221 ? -26.516 -10.742 -5.16 1 98.75 221 VAL A CA 1
ATOM 1745 C C . VAL A 1 221 ? -26.078 -9.281 -5.012 1 98.75 221 VAL A C 1
ATOM 1747 O O . VAL A 1 221 ? -25.078 -8.867 -5.586 1 98.75 221 VAL A O 1
ATOM 1750 N N . ALA A 1 222 ? -26.891 -8.477 -4.215 1 98.38 222 ALA A N 1
ATOM 1751 C CA . ALA A 1 222 ? -26.625 -7.043 -4.16 1 98.38 222 ALA A CA 1
ATOM 1752 C C . ALA A 1 222 ? -26.609 -6.543 -2.721 1 98.38 222 ALA A C 1
ATOM 1754 O O . ALA A 1 222 ? -27.406 -6.984 -1.895 1 98.38 222 ALA A O 1
ATOM 1755 N N . LEU A 1 223 ? -25.641 -5.762 -2.428 1 97.69 223 LEU A N 1
ATOM 1756 C CA . LEU A 1 223 ? -25.641 -4.902 -1.251 1 97.69 223 LEU A CA 1
ATOM 1757 C C . LEU A 1 223 ? -25.969 -3.461 -1.628 1 97.69 223 LEU A C 1
ATOM 1759 O O . LEU A 1 223 ? -25.109 -2.721 -2.094 1 97.69 223 LEU A O 1
ATOM 1763 N N . SER A 1 224 ? -27.172 -3.104 -1.483 1 94.56 224 SER A N 1
ATOM 1764 C CA . SER A 1 224 ? -27.656 -1.836 -2.018 1 94.56 224 SER A CA 1
ATOM 1765 C C . SER A 1 224 ? -28.938 -1.39 -1.308 1 94.56 224 SER A C 1
ATOM 1767 O O . SER A 1 224 ? -29.484 -2.127 -0.488 1 94.56 224 SER A O 1
ATOM 1769 N N . THR A 1 225 ? -29.328 -0.193 -1.589 1 88.06 225 THR A N 1
ATOM 1770 C CA . THR A 1 225 ? -30.609 0.324 -1.139 1 88.06 225 THR A CA 1
ATOM 1771 C C . THR A 1 225 ? -31.547 0.553 -2.322 1 88.06 225 THR A C 1
ATOM 1773 O O . THR A 1 225 ? -32.688 0.974 -2.145 1 88.06 225 THR A O 1
ATOM 1776 N N . ASN A 1 226 ? -31.094 0.298 -3.527 1 92.12 226 ASN A N 1
ATOM 1777 C CA . ASN A 1 226 ? -31.844 0.608 -4.742 1 92.12 226 ASN A CA 1
ATOM 1778 C C . ASN A 1 226 ? -32.469 -0.646 -5.355 1 92.12 226 ASN A C 1
ATOM 1780 O O . ASN A 1 226 ? -31.922 -1.206 -6.309 1 92.12 226 ASN A O 1
ATOM 1784 N N . THR A 1 227 ? -33.688 -0.992 -4.938 1 95 227 THR A N 1
ATOM 1785 C CA . THR A 1 227 ? -34.344 -2.225 -5.348 1 95 227 THR A CA 1
ATOM 1786 C C . THR A 1 227 ? -34.625 -2.213 -6.844 1 95 227 THR A C 1
ATOM 1788 O O . THR A 1 227 ? -34.469 -3.23 -7.52 1 95 227 THR A O 1
ATOM 1791 N N . ALA A 1 228 ? -35.031 -1.095 -7.348 1 94.62 228 ALA A N 1
ATOM 1792 C CA . ALA A 1 228 ? -35.406 -0.986 -8.75 1 94.62 228 ALA A CA 1
ATOM 1793 C C . ALA A 1 228 ? -34.219 -1.321 -9.664 1 94.62 228 ALA A C 1
ATOM 1795 O O . ALA A 1 228 ? -34.344 -2.141 -10.578 1 94.62 228 ALA A O 1
ATOM 1796 N N . LYS A 1 229 ? -33.094 -0.706 -9.406 1 94.81 229 LYS A N 1
ATOM 1797 C CA . LYS A 1 229 ? -31.922 -0.923 -10.242 1 94.81 229 LYS A CA 1
ATOM 1798 C C . LYS A 1 229 ? -31.375 -2.336 -10.062 1 94.81 229 LYS A C 1
ATOM 1800 O O . LYS A 1 229 ? -30.844 -2.932 -11.008 1 94.81 229 LYS A O 1
ATOM 1805 N N . VAL A 1 230 ? -31.484 -2.873 -8.914 1 97.31 230 VAL A N 1
ATOM 1806 C CA . VAL A 1 230 ? -31.062 -4.234 -8.625 1 97.31 230 VAL A CA 1
ATOM 1807 C C . VAL A 1 230 ? -31.891 -5.227 -9.438 1 97.31 230 VAL A C 1
ATOM 1809 O O . VAL A 1 230 ? -31.344 -6.133 -10.07 1 97.31 230 VAL A O 1
ATOM 1812 N N . LYS A 1 231 ? -33.188 -4.992 -9.453 1 97.12 231 LYS A N 1
ATOM 1813 C CA . LYS A 1 231 ? -34.094 -5.84 -10.234 1 97.12 231 LYS A CA 1
ATOM 1814 C C . LYS A 1 231 ? -33.781 -5.723 -11.727 1 97.12 231 LYS A C 1
ATOM 1816 O O . LYS A 1 231 ? -33.781 -6.727 -12.445 1 97.12 231 LYS A O 1
ATOM 1821 N N . GLU A 1 232 ? -33.594 -4.492 -12.141 1 96.75 232 GLU A N 1
ATOM 1822 C CA . GLU A 1 232 ? -33.25 -4.238 -13.539 1 96.75 232 GLU A CA 1
ATOM 1823 C C . GLU A 1 232 ? -32 -4.988 -13.961 1 96.75 232 GLU A C 1
ATOM 1825 O O . GLU A 1 232 ? -31.906 -5.469 -15.094 1 96.75 232 GLU A O 1
ATOM 1830 N N . PHE A 1 233 ? -31.078 -5.141 -13.094 1 97.38 233 PHE A N 1
ATOM 1831 C CA . PHE A 1 233 ? -29.828 -5.836 -13.344 1 97.38 233 PHE A CA 1
ATOM 1832 C C . PHE A 1 233 ? -30.062 -7.336 -13.5 1 97.38 233 PHE A C 1
ATOM 1834 O O . PHE A 1 233 ? -29.281 -8.023 -14.164 1 97.38 233 PHE A O 1
ATOM 1841 N N . GLY A 1 234 ? -31.109 -7.867 -12.93 1 97.81 234 GLY A N 1
ATOM 1842 C CA . GLY A 1 234 ? -31.422 -9.281 -12.992 1 97.81 234 GLY A CA 1
ATOM 1843 C C . GLY A 1 234 ? -31.25 -10 -11.672 1 97.81 234 GLY A C 1
ATOM 1844 O O . GLY A 1 234 ? -31.422 -11.219 -11.594 1 97.81 234 GLY A O 1
ATOM 1845 N N . ILE A 1 235 ? -30.953 -9.289 -10.641 1 98.31 235 ILE A N 1
ATOM 1846 C CA . ILE A 1 235 ? -30.766 -9.875 -9.32 1 98.31 235 ILE A CA 1
ATOM 1847 C C . ILE A 1 235 ? -32.125 -10.023 -8.633 1 98.31 235 ILE A C 1
ATOM 1849 O O . ILE A 1 235 ? -32.969 -9.125 -8.719 1 98.31 235 ILE A O 1
ATOM 1853 N N . ASP A 1 236 ? -32.344 -11.125 -8.07 1 97.44 236 ASP A N 1
ATOM 1854 C CA . ASP A 1 236 ? -33.562 -11.336 -7.27 1 97.44 236 ASP A CA 1
ATOM 1855 C C . ASP A 1 236 ? -33.562 -10.406 -6.059 1 97.44 236 ASP A C 1
ATOM 1857 O O . ASP A 1 236 ? -32.688 -10.461 -5.215 1 97.44 236 ASP A O 1
ATOM 1861 N N . PRO A 1 237 ? -34.562 -9.633 -5.895 1 96.06 237 PRO A N 1
ATOM 1862 C CA . PRO A 1 237 ? -34.625 -8.703 -4.762 1 96.06 237 PRO A CA 1
ATOM 1863 C C . PRO A 1 237 ? -34.531 -9.414 -3.412 1 96.06 237 PRO A C 1
ATOM 1865 O O . PRO A 1 237 ? -34.156 -8.805 -2.414 1 96.06 237 PRO A O 1
ATOM 1868 N N . GLN A 1 238 ? -34.875 -10.602 -3.346 1 95.38 238 GLN A N 1
ATOM 1869 C CA . GLN A 1 238 ? -34.75 -11.359 -2.107 1 95.38 238 GLN A CA 1
ATOM 1870 C C . GLN A 1 238 ? -33.281 -11.555 -1.716 1 95.38 238 GLN A C 1
ATOM 1872 O O . GLN A 1 238 ? -32.969 -11.898 -0.57 1 95.38 238 GLN A O 1
ATOM 1877 N N . ASN A 1 239 ? -32.469 -11.43 -2.68 1 97 239 ASN A N 1
ATOM 1878 C CA . ASN A 1 239 ? -31.047 -11.57 -2.422 1 97 239 ASN A CA 1
ATOM 1879 C C . ASN A 1 239 ? -30.328 -10.219 -2.449 1 97 239 ASN A C 1
ATOM 1881 O O . ASN A 1 239 ? -29.188 -10.125 -2.895 1 97 239 ASN A O 1
ATOM 1885 N N . MET A 1 240 ? -31.094 -9.227 -2.24 1 97.44 240 MET A N 1
ATOM 1886 C CA . MET A 1 240 ? -30.562 -7.895 -1.955 1 97.44 240 MET A CA 1
ATOM 1887 C C . MET A 1 240 ? -30.484 -7.648 -0.452 1 97.44 240 MET A C 1
ATOM 1889 O O . MET A 1 240 ? -31.453 -7.91 0.272 1 97.44 240 MET A O 1
ATOM 1893 N N . PHE A 1 241 ? -29.375 -7.211 0.01 1 97.12 241 PHE A N 1
ATOM 1894 C CA . PHE A 1 241 ? -29.141 -6.91 1.417 1 97.12 241 PHE A CA 1
ATOM 1895 C C . PHE A 1 241 ? -28.953 -5.41 1.625 1 97.12 241 PHE A C 1
ATOM 1897 O O . PHE A 1 241 ? -27.984 -4.824 1.125 1 97.12 241 PHE A O 1
ATOM 1904 N N . GLU A 1 242 ? -29.812 -4.898 2.348 1 90.31 242 GLU A N 1
ATOM 1905 C CA . GLU A 1 242 ? -29.859 -3.441 2.451 1 90.31 242 GLU A CA 1
ATOM 1906 C C . GLU A 1 242 ? -28.953 -2.932 3.561 1 90.31 242 GLU A C 1
ATOM 1908 O O . GLU A 1 242 ? -28.578 -3.686 4.465 1 90.31 242 GLU A O 1
ATOM 1913 N N . PHE A 1 243 ? -28.547 -1.719 3.271 1 81.12 243 PHE A N 1
ATOM 1914 C CA . PHE A 1 243 ? -27.953 -0.914 4.332 1 81.12 243 PHE A CA 1
ATOM 1915 C C . PHE A 1 243 ? -28.391 0.543 4.211 1 81.12 243 PHE A C 1
ATOM 1917 O O . PHE A 1 243 ? -29.203 0.885 3.359 1 81.12 243 PHE A O 1
ATOM 1924 N N . TRP A 1 244 ? -28.031 1.365 5.215 1 77.75 244 TRP A N 1
ATOM 1925 C CA . TRP A 1 244 ? -28.766 2.623 5.352 1 77.75 244 TRP A CA 1
ATOM 1926 C C . TRP A 1 244 ? -27.844 3.814 5.113 1 77.75 244 TRP A C 1
ATOM 1928 O O . TRP A 1 244 ? -26.609 3.691 5.219 1 77.75 244 TRP A O 1
ATOM 1938 N N . ASP A 1 245 ? -28.438 4.848 4.762 1 72.06 245 ASP A N 1
ATOM 1939 C CA . ASP A 1 245 ? -27.75 6.066 4.352 1 72.06 245 ASP A CA 1
ATOM 1940 C C . ASP A 1 245 ? -26.891 6.613 5.484 1 72.06 245 ASP A C 1
ATOM 1942 O O . ASP A 1 245 ? -25.875 7.27 5.23 1 72.06 245 ASP A O 1
ATOM 1946 N N . TRP A 1 246 ? -27.25 6.266 6.621 1 70.5 246 TRP A N 1
ATOM 1947 C CA . TRP A 1 246 ? -26.516 6.836 7.746 1 70.5 246 TRP A CA 1
ATOM 1948 C C . TRP A 1 246 ? -25.234 6.051 8.008 1 70.5 246 TRP A C 1
ATOM 1950 O O . TRP A 1 246 ? -24.453 6.402 8.906 1 70.5 246 TRP A O 1
ATOM 1960 N N . VAL A 1 247 ? -25.016 5.082 7.215 1 76.56 247 VAL A N 1
ATOM 1961 C CA . VAL A 1 247 ? -23.75 4.363 7.297 1 76.56 247 VAL A CA 1
ATOM 1962 C C . VAL A 1 247 ? -22.75 4.934 6.281 1 76.56 247 VAL A C 1
ATOM 1964 O O . VAL A 1 247 ? -22.969 4.824 5.07 1 76.56 247 VAL A O 1
ATOM 1967 N N . GLY A 1 248 ? -21.703 5.574 6.75 1 81.69 248 GLY A N 1
ATOM 1968 C CA . GLY A 1 248 ? -20.641 6.023 5.855 1 81.69 248 GLY A CA 1
ATOM 1969 C C . GLY A 1 248 ? -19.859 4.883 5.242 1 81.69 248 GLY A C 1
ATOM 1970 O O . GLY A 1 248 ? -19.594 3.877 5.902 1 81.69 248 GLY A O 1
ATOM 1971 N N . GLY A 1 249 ? -19.453 5.012 4.02 1 84.31 249 GLY A N 1
ATOM 1972 C CA . GLY A 1 249 ? -18.766 3.969 3.275 1 84.31 249 GLY A CA 1
ATOM 1973 C C . GLY A 1 249 ? -17.547 3.418 3.996 1 84.31 249 GLY A C 1
ATOM 1974 O O . GLY A 1 249 ? -17.422 2.203 4.168 1 84.31 249 GLY A O 1
ATOM 1975 N N . ARG A 1 250 ? -16.766 4.312 4.5 1 90.19 250 ARG A N 1
ATOM 1976 C CA . ARG A 1 250 ? -15.516 3.879 5.117 1 90.19 250 ARG A CA 1
ATOM 1977 C C . ARG A 1 250 ? -15.773 3.156 6.434 1 90.19 250 ARG A C 1
ATOM 1979 O O . ARG A 1 250 ? -14.891 2.49 6.969 1 90.19 250 ARG A O 1
ATOM 1986 N N . TYR A 1 251 ? -16.969 3.127 6.949 1 88.94 251 TYR A N 1
ATOM 1987 C CA . TYR A 1 251 ? -17.344 2.455 8.188 1 88.94 251 TYR A CA 1
ATOM 1988 C C . TYR A 1 251 ? -18.297 1.307 7.914 1 88.94 251 TYR A C 1
ATOM 1990 O O . TYR A 1 251 ? -18.875 0.734 8.844 1 88.94 251 TYR A O 1
ATOM 1998 N N . SER A 1 252 ? -18.422 0.894 6.711 1 90.62 252 SER A N 1
ATOM 1999 C CA . SER A 1 252 ? -19.578 0.078 6.352 1 90.62 252 SER A CA 1
ATOM 2000 C C . SER A 1 252 ? -19.266 -1.409 6.453 1 90.62 252 SER A C 1
ATOM 2002 O O . SER A 1 252 ? -20.156 -2.252 6.297 1 90.62 252 SER A O 1
ATOM 2004 N N . LEU A 1 253 ? -18.031 -1.784 6.742 1 93.56 253 LEU A N 1
ATOM 2005 C CA . LEU A 1 253 ? -17.688 -3.201 6.754 1 93.56 253 LEU A CA 1
ATOM 2006 C C . LEU A 1 253 ? -18.484 -3.951 7.809 1 93.56 253 LEU A C 1
ATOM 2008 O O . LEU A 1 253 ? -18.609 -5.176 7.75 1 93.56 253 LEU A O 1
ATOM 2012 N N . TRP A 1 254 ? -19.094 -3.244 8.773 1 91.5 254 TRP A N 1
ATOM 2013 C CA . TRP A 1 254 ? -19.828 -3.822 9.891 1 91.5 254 TRP A CA 1
ATOM 2014 C C . TRP A 1 254 ? -21.281 -4.078 9.508 1 91.5 254 TRP A C 1
ATOM 2016 O O . TRP A 1 254 ? -22.047 -4.684 10.273 1 91.5 254 TRP A O 1
ATOM 2026 N N . SER A 1 255 ? -21.703 -3.631 8.367 1 91.44 255 SER A N 1
ATOM 2027 C CA . SER A 1 255 ? -23.047 -3.768 7.848 1 91.44 255 SER A CA 1
ATOM 2028 C C . SER A 1 255 ? -23.141 -4.879 6.809 1 91.44 255 SER A C 1
ATOM 2030 O O . SER A 1 255 ? -22.312 -5.797 6.801 1 91.44 255 SER A O 1
ATOM 2032 N N . ALA A 1 256 ? -24.172 -4.793 5.973 1 94.38 256 ALA A N 1
ATOM 2033 C CA . ALA A 1 256 ? -24.344 -5.77 4.898 1 94.38 256 ALA A CA 1
ATOM 2034 C C . ALA A 1 256 ? -23.109 -5.809 3.996 1 94.38 256 ALA A C 1
ATOM 2036 O O . ALA A 1 256 ? -22.828 -6.836 3.377 1 94.38 256 ALA A O 1
ATOM 2037 N N . ILE A 1 257 ? -22.375 -4.742 3.984 1 96 257 ILE A N 1
ATOM 2038 C CA . ILE A 1 257 ? -21.156 -4.66 3.191 1 96 257 ILE A CA 1
ATOM 2039 C C . ILE A 1 257 ? -20.188 -5.762 3.619 1 96 257 ILE A C 1
ATOM 2041 O O . ILE A 1 257 ? -19.328 -6.168 2.844 1 96 257 ILE A O 1
ATOM 2045 N N . GLY A 1 258 ? -20.344 -6.293 4.805 1 97.38 258 GLY A N 1
ATOM 2046 C CA . GLY A 1 258 ? -19.516 -7.359 5.332 1 97.38 258 GLY A CA 1
ATOM 2047 C C . GLY A 1 258 ? -19.953 -8.742 4.891 1 97.38 258 GLY A C 1
ATOM 2048 O O . GLY A 1 258 ? -19.453 -9.75 5.395 1 97.38 258 GLY A O 1
ATOM 2049 N N . LEU A 1 259 ? -20.828 -8.859 3.932 1 98.62 259 LEU A N 1
ATOM 2050 C CA . LEU A 1 259 ? -21.328 -10.164 3.504 1 98.62 259 LEU A CA 1
ATOM 2051 C C . LEU A 1 259 ? -20.188 -11.047 3.01 1 98.62 259 LEU A C 1
ATOM 2053 O O . LEU A 1 259 ? -20.156 -12.242 3.309 1 98.62 259 LEU A O 1
ATOM 2057 N N . SER A 1 260 ? -19.281 -10.531 2.24 1 98.69 260 SER A N 1
ATOM 2058 C CA . SER A 1 260 ? -18.156 -11.32 1.77 1 98.69 260 SER A CA 1
ATOM 2059 C C . SER A 1 260 ? -17.312 -11.836 2.936 1 98.69 260 SER A C 1
ATOM 2061 O O . SER A 1 260 ? -16.781 -12.945 2.877 1 98.69 260 SER A O 1
ATOM 2063 N N . ILE A 1 261 ? -17.188 -11.008 4.008 1 98.69 261 ILE A N 1
ATOM 2064 C CA . ILE A 1 261 ? -16.5 -11.461 5.211 1 98.69 261 ILE A CA 1
ATOM 2065 C C . ILE A 1 261 ? -17.234 -12.664 5.801 1 98.69 261 ILE A C 1
ATOM 2067 O O . ILE A 1 261 ? -16.625 -13.711 6.039 1 98.69 261 ILE A O 1
ATOM 2071 N N . ALA A 1 262 ? -18.547 -12.516 5.98 1 98.75 262 ALA A N 1
ATOM 2072 C CA . ALA A 1 262 ? -19.375 -13.547 6.602 1 98.75 262 ALA A CA 1
ATOM 2073 C C . ALA A 1 262 ? -19.312 -14.852 5.816 1 98.75 262 ALA A C 1
ATOM 2075 O O . ALA A 1 262 ? -19.219 -15.938 6.402 1 98.75 262 ALA A O 1
ATOM 2076 N N . LEU A 1 263 ? -19.375 -14.734 4.539 1 98.75 263 LEU A N 1
ATOM 2077 C CA . LEU A 1 263 ? -19.312 -15.922 3.697 1 98.75 263 LEU A CA 1
ATOM 2078 C C . LEU A 1 263 ? -17.953 -16.609 3.824 1 98.75 263 LEU A C 1
ATOM 2080 O O . LEU A 1 263 ? -17.875 -17.828 3.883 1 98.75 263 LEU A O 1
ATOM 2084 N N . HIS A 1 264 ? -16.922 -15.836 3.846 1 98.44 264 HIS A N 1
ATOM 2085 C CA . HIS A 1 264 ? -15.555 -16.344 3.838 1 98.44 264 HIS A CA 1
ATOM 2086 C C . HIS A 1 264 ? -15.211 -17.016 5.164 1 98.44 264 HIS A C 1
ATOM 2088 O O . HIS A 1 264 ? -14.688 -18.125 5.188 1 98.44 264 HIS A O 1
ATOM 2094 N N . VAL A 1 265 ? -15.523 -16.375 6.305 1 98.12 265 VAL A N 1
ATOM 2095 C CA . VAL A 1 265 ? -15.047 -16.859 7.594 1 98.12 265 VAL A CA 1
ATOM 2096 C C . VAL A 1 265 ? -16.172 -17.594 8.32 1 98.12 265 VAL A C 1
ATOM 2098 O O . VAL A 1 265 ? -15.93 -18.281 9.32 1 98.12 265 VAL A O 1
ATOM 2101 N N . GLY A 1 266 ? -17.391 -17.516 7.84 1 98.19 266 GLY A N 1
ATOM 2102 C CA . GLY A 1 266 ? -18.562 -18.031 8.539 1 98.19 266 GLY A CA 1
ATOM 2103 C C . GLY A 1 266 ? -19.266 -16.984 9.383 1 98.19 266 GLY A C 1
ATOM 2104 O O . GLY A 1 266 ? -18.625 -16.094 9.945 1 98.19 266 GLY A O 1
ATOM 2105 N N . PHE A 1 267 ? -20.562 -17.141 9.523 1 97.88 267 PHE A N 1
ATOM 2106 C CA . PHE A 1 267 ? -21.359 -16.109 10.164 1 97.88 267 PHE A CA 1
ATOM 2107 C C . PHE A 1 267 ? -21.062 -16.031 11.656 1 97.88 267 PHE A C 1
ATOM 2109 O O . PHE A 1 267 ? -21.078 -14.945 12.242 1 97.88 267 PHE A O 1
ATOM 2116 N N . ASP A 1 268 ? -20.797 -17.156 12.273 1 97.12 268 ASP A N 1
ATOM 2117 C CA . ASP A 1 268 ? -20.438 -17.141 13.688 1 97.12 268 ASP A CA 1
ATOM 2118 C C . ASP A 1 268 ? -19.219 -16.266 13.93 1 97.12 268 ASP A C 1
ATOM 2120 O O . ASP A 1 268 ? -19.188 -15.484 14.883 1 97.12 268 ASP A O 1
ATOM 2124 N N . ASN A 1 269 ? -18.25 -16.484 13.094 1 97.44 269 ASN A N 1
ATOM 2125 C CA . ASN A 1 269 ? -17.047 -15.672 13.211 1 97.44 269 ASN A CA 1
ATOM 2126 C C . ASN A 1 269 ? -17.328 -14.203 12.891 1 97.44 269 ASN A C 1
ATOM 2128 O O . ASN A 1 269 ? -16.719 -13.305 13.484 1 97.44 269 ASN A O 1
ATOM 2132 N N . PHE A 1 270 ? -18.188 -13.969 11.969 1 97.69 270 PHE A N 1
ATOM 2133 C CA . PHE A 1 270 ? -18.594 -12.602 11.664 1 97.69 270 PHE A CA 1
ATOM 2134 C C . PHE A 1 270 ? -19.266 -11.961 12.875 1 97.69 270 PHE A C 1
ATOM 2136 O O . PHE A 1 270 ? -19.031 -10.789 13.18 1 97.69 270 PHE A O 1
ATOM 2143 N N . GLU A 1 271 ? -20.047 -12.664 13.523 1 95.5 271 GLU A N 1
ATOM 2144 C CA . GLU A 1 271 ? -20.688 -12.164 14.734 1 95.5 271 GLU A CA 1
ATOM 2145 C C . GLU A 1 271 ? -19.656 -11.844 15.812 1 95.5 271 GLU A C 1
ATOM 2147 O O . GLU A 1 271 ? -19.812 -10.883 16.578 1 95.5 271 GLU A O 1
ATOM 2152 N N . GLN A 1 272 ? -18.672 -12.641 15.898 1 95.88 272 GLN A N 1
ATOM 2153 C CA . GLN A 1 272 ? -17.594 -12.352 16.844 1 95.88 272 GLN A CA 1
ATOM 2154 C C . GLN A 1 272 ? -16.875 -11.055 16.484 1 95.88 272 GLN A C 1
ATOM 2156 O O . GLN A 1 272 ? -16.469 -10.297 17.375 1 95.88 272 GLN A O 1
ATOM 2161 N N . LEU A 1 273 ? -16.672 -10.883 15.242 1 96.62 273 LEU A N 1
ATOM 2162 C CA . LEU A 1 273 ? -16.109 -9.617 14.781 1 96.62 273 LEU A CA 1
ATOM 2163 C C . LEU A 1 273 ? -16.969 -8.438 15.242 1 96.62 273 LEU A C 1
ATOM 2165 O O . LEU A 1 273 ? -16.438 -7.457 15.766 1 96.62 273 LEU A O 1
ATOM 2169 N N . LEU A 1 274 ? -18.25 -8.531 15.055 1 94.12 274 LEU A N 1
ATOM 2170 C CA . LEU A 1 274 ? -19.172 -7.48 15.469 1 94.12 274 LEU A CA 1
ATOM 2171 C C . LEU A 1 274 ? -19.125 -7.285 16.984 1 94.12 274 LEU A C 1
ATOM 2173 O O . LEU A 1 274 ? -19.172 -6.152 17.469 1 94.12 274 LEU A O 1
ATOM 2177 N N . SER A 1 275 ? -19.016 -8.367 17.672 1 93.56 275 SER A N 1
ATOM 2178 C CA . SER A 1 275 ? -18.969 -8.312 19.125 1 93.56 275 SER A CA 1
ATOM 2179 C C . SER A 1 275 ? -17.703 -7.605 19.609 1 93.56 275 SER A C 1
ATOM 2181 O O . SER A 1 275 ? -17.75 -6.867 20.594 1 93.56 275 SER A O 1
ATOM 2183 N N . GLY A 1 276 ? -16.625 -7.918 18.953 1 94.38 276 GLY A N 1
ATOM 2184 C CA . GLY A 1 276 ? -15.391 -7.219 19.281 1 94.38 276 GLY A CA 1
ATOM 2185 C C . GLY A 1 276 ? -15.484 -5.719 19.078 1 94.38 276 GLY A C 1
ATOM 2186 O O . GLY A 1 276 ? -15.008 -4.941 19.906 1 94.38 276 GLY A O 1
ATOM 2187 N N . ALA A 1 277 ? -16.062 -5.344 17.984 1 93.44 277 ALA A N 1
ATOM 2188 C CA . ALA A 1 277 ? -16.266 -3.924 17.719 1 93.44 277 ALA A CA 1
ATOM 2189 C C . ALA A 1 277 ? -17.188 -3.289 18.766 1 93.44 277 ALA A C 1
ATOM 2191 O O . ALA A 1 277 ? -16.938 -2.16 19.203 1 93.44 277 ALA A O 1
ATOM 2192 N N . HIS A 1 278 ? -18.219 -3.992 19.172 1 91.44 278 HIS A N 1
ATOM 2193 C CA . HIS A 1 278 ? -19.141 -3.5 20.188 1 91.44 278 HIS A CA 1
ATOM 2194 C C . HIS A 1 278 ? -18.422 -3.297 21.516 1 91.44 278 HIS A C 1
ATOM 2196 O O . HIS A 1 278 ? -18.703 -2.338 22.234 1 91.44 278 HIS A O 1
ATOM 2202 N N . TRP A 1 279 ? -17.578 -4.223 21.828 1 93.69 279 TRP A N 1
ATOM 2203 C CA . TRP A 1 279 ? -16.781 -4.07 23.047 1 93.69 279 TRP A CA 1
ATOM 2204 C C . TRP A 1 279 ? -16.047 -2.74 23.047 1 93.69 279 TRP A C 1
ATOM 2206 O O . TRP A 1 279 ? -16.047 -2.018 24.047 1 93.69 279 TRP A O 1
ATOM 2216 N N . MET A 1 280 ? -15.469 -2.42 21.984 1 94.31 280 MET A N 1
ATOM 2217 C CA . MET A 1 280 ? -14.727 -1.169 21.875 1 94.31 280 MET A CA 1
ATOM 2218 C C . MET A 1 280 ? -15.664 0.031 21.969 1 94.31 280 MET A C 1
ATOM 2220 O O . MET A 1 280 ? -15.312 1.059 22.547 1 94.31 280 MET A O 1
ATOM 2224 N N . ASP A 1 281 ? -16.812 -0.114 21.359 1 90.62 281 ASP A N 1
ATOM 2225 C CA . ASP A 1 281 ? -17.812 0.952 21.484 1 90.62 281 ASP A CA 1
ATOM 2226 C C . ASP A 1 281 ? -18.156 1.221 22.938 1 90.62 281 ASP A C 1
ATOM 2228 O O . ASP A 1 281 ? -18.25 2.377 23.359 1 90.62 281 ASP A O 1
ATOM 2232 N N . GLN A 1 282 ? -18.359 0.169 23.625 1 91.25 282 GLN A N 1
ATOM 2233 C CA . GLN A 1 282 ? -18.672 0.303 25.047 1 91.25 282 GLN A CA 1
ATOM 2234 C C . GLN A 1 282 ? -17.5 0.914 25.812 1 91.25 282 GLN A C 1
ATOM 2236 O O . GLN A 1 282 ? -17.688 1.792 26.656 1 91.25 282 GLN A O 1
ATOM 2241 N N . HIS A 1 283 ? -16.328 0.433 25.484 1 92.88 283 HIS A N 1
ATOM 2242 C CA . HIS A 1 283 ? -15.133 1.018 26.094 1 92.88 283 HIS A CA 1
ATOM 2243 C C . HIS A 1 283 ? -15.07 2.521 25.844 1 92.88 283 HIS A C 1
ATOM 2245 O O . HIS A 1 283 ? -14.852 3.299 26.766 1 92.88 283 HIS A O 1
ATOM 2251 N N . PHE A 1 284 ? -15.297 2.914 24.703 1 92.56 284 PHE A N 1
ATOM 2252 C CA . PHE A 1 284 ? -15.258 4.316 24.297 1 92.56 284 PHE A CA 1
ATOM 2253 C C . PHE A 1 284 ? -16.297 5.125 25.062 1 92.56 284 PHE A C 1
ATOM 2255 O O . PHE A 1 284 ? -16.016 6.227 25.531 1 92.56 284 PHE A O 1
ATOM 2262 N N . ARG A 1 285 ? -17.422 4.586 25.234 1 88.62 285 ARG A N 1
ATOM 2263 C CA . ARG A 1 285 ? -18.562 5.301 25.797 1 88.62 285 ARG A CA 1
ATOM 2264 C C . ARG A 1 285 ? -18.453 5.395 27.328 1 88.62 285 ARG A C 1
ATOM 2266 O O . ARG A 1 285 ? -18.859 6.391 27.922 1 88.62 285 ARG A O 1
ATOM 2273 N N . THR A 1 286 ? -17.875 4.387 27.938 1 91 286 THR A N 1
ATOM 2274 C CA . THR A 1 286 ? -18.078 4.262 29.375 1 91 286 THR A CA 1
ATOM 2275 C C . THR A 1 286 ? -16.781 4.512 30.141 1 91 286 THR A C 1
ATOM 2277 O O . THR A 1 286 ? -16.797 4.781 31.344 1 91 286 THR A O 1
ATOM 2280 N N . THR A 1 287 ? -15.688 4.352 29.484 1 92.75 287 THR A N 1
ATOM 2281 C CA . THR A 1 287 ? -14.406 4.469 30.172 1 92.75 287 THR A CA 1
ATOM 2282 C C . THR A 1 287 ? -14.008 5.938 30.344 1 92.75 287 THR A C 1
ATOM 2284 O O . THR A 1 287 ? -14.203 6.742 29.422 1 92.75 287 THR A O 1
ATOM 2287 N N . PRO A 1 288 ? -13.43 6.277 31.516 1 89.38 288 PRO A N 1
ATOM 2288 C CA . PRO A 1 288 ? -12.914 7.641 31.656 1 89.38 288 PRO A CA 1
ATOM 2289 C C . PRO A 1 288 ? -11.914 8.016 30.562 1 89.38 288 PRO A C 1
ATOM 2291 O O . PRO A 1 288 ? -11.148 7.16 30.109 1 89.38 288 PRO A O 1
ATOM 2294 N N . LEU A 1 289 ? -11.891 9.281 30.188 1 88.25 289 LEU A N 1
ATOM 2295 C CA . LEU A 1 289 ? -11.102 9.75 29.062 1 88.25 289 LEU A CA 1
ATOM 2296 C C . LEU A 1 289 ? -9.633 9.398 29.219 1 88.25 289 LEU A C 1
ATOM 2298 O O . LEU A 1 289 ? -8.961 9.047 28.25 1 88.25 289 LEU A O 1
ATOM 2302 N N . GLU A 1 290 ? -9.109 9.484 30.453 1 89.19 290 GLU A N 1
ATOM 2303 C CA . GLU A 1 290 ? -7.695 9.25 30.719 1 89.19 290 GLU A CA 1
ATOM 2304 C C . GLU A 1 290 ? -7.332 7.781 30.516 1 89.19 290 GLU A C 1
ATOM 2306 O O . GLU A 1 290 ? -6.152 7.434 30.438 1 89.19 290 GLU A O 1
ATOM 2311 N N . LYS A 1 291 ? -8.344 6.926 30.422 1 94 291 LYS A N 1
ATOM 2312 C CA . LYS A 1 291 ? -8.125 5.496 30.219 1 94 291 LYS A CA 1
ATOM 2313 C C . LYS A 1 291 ? -8.82 5.012 28.953 1 94 291 LYS A C 1
ATOM 2315 O O . LYS A 1 291 ? -8.969 3.807 28.734 1 94 291 LYS A O 1
ATOM 2320 N N . ASN A 1 292 ? -9.273 5.906 28.203 1 94.38 292 ASN A N 1
ATOM 2321 C CA . ASN A 1 292 ? -10.008 5.605 26.984 1 94.38 292 ASN A CA 1
ATOM 2322 C C . ASN A 1 292 ? -9.078 5.508 25.781 1 94.38 292 ASN A C 1
ATOM 2324 O O . ASN A 1 292 ? -8.586 6.52 25.281 1 94.38 292 ASN A O 1
ATOM 2328 N N . ALA A 1 293 ? -8.867 4.34 25.25 1 96.25 293 ALA A N 1
ATOM 2329 C CA . ALA A 1 293 ? -7.836 4.066 24.25 1 96.25 293 ALA A CA 1
ATOM 2330 C C . ALA A 1 293 ? -8.055 4.902 22.984 1 96.25 293 ALA A C 1
ATOM 2332 O O . ALA A 1 293 ? -7.152 5.605 22.531 1 96.25 293 ALA A O 1
ATOM 2333 N N . PRO A 1 294 ? -9.273 4.926 22.328 1 95.06 294 PRO A N 1
ATOM 2334 C CA . PRO A 1 294 ? -9.484 5.73 21.109 1 95.06 294 PRO A CA 1
ATOM 2335 C C . PRO A 1 294 ? -9.25 7.219 21.359 1 95.06 294 PRO A C 1
ATOM 2337 O O . PRO A 1 294 ? -8.703 7.906 20.484 1 95.06 294 PRO A O 1
ATOM 2340 N N . VAL A 1 295 ? -9.625 7.703 22.516 1 91.94 295 VAL A N 1
ATOM 2341 C CA . VAL A 1 295 ? -9.461 9.117 22.828 1 91.94 295 VAL A CA 1
ATOM 2342 C C . VAL A 1 295 ? -7.977 9.453 22.953 1 91.94 295 VAL A C 1
ATOM 2344 O O . VAL A 1 295 ? -7.508 10.453 22.406 1 91.94 295 VAL A O 1
ATOM 2347 N N . LEU A 1 296 ? -7.266 8.617 23.703 1 93.94 296 LEU A N 1
ATOM 2348 C CA . LEU A 1 296 ? -5.836 8.844 23.891 1 93.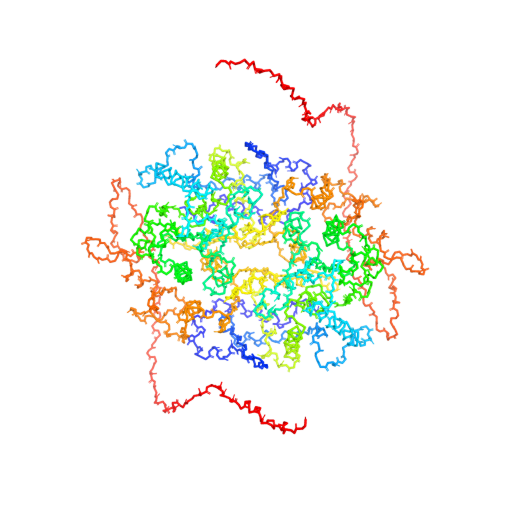94 296 LEU A CA 1
ATOM 2349 C C . LEU A 1 296 ? -5.121 8.898 22.547 1 93.94 296 LEU A C 1
ATOM 2351 O O . LEU A 1 296 ? -4.324 9.805 22.297 1 93.94 296 LEU A O 1
ATOM 2355 N N . LEU A 1 297 ? -5.438 7.996 21.688 1 96.25 297 LEU A N 1
ATOM 2356 C CA . LEU A 1 297 ? -4.797 7.941 20.375 1 96.25 297 LEU A CA 1
ATOM 2357 C C . LEU A 1 297 ? -5.176 9.156 19.531 1 96.25 297 LEU A C 1
ATOM 2359 O O . LEU A 1 297 ? -4.336 9.719 18.828 1 96.25 297 LEU A O 1
ATOM 2363 N N . ALA A 1 298 ? -6.422 9.562 19.578 1 94.12 298 ALA A N 1
ATOM 2364 C CA . ALA A 1 298 ? -6.863 10.742 18.844 1 94.12 298 ALA A CA 1
ATOM 2365 C C . ALA A 1 298 ? -6.148 12 19.328 1 94.12 298 ALA A C 1
ATOM 2367 O O . ALA A 1 298 ? -5.727 12.828 18.516 1 94.12 298 ALA A O 1
ATOM 2368 N N . MET A 1 299 ? -6.008 12.125 20.641 1 92.75 299 MET A N 1
ATOM 2369 C CA . MET A 1 299 ? -5.367 13.305 21.219 1 92.75 299 MET A CA 1
ATOM 2370 C C . MET A 1 299 ? -3.889 13.359 20.844 1 92.75 299 MET A C 1
ATOM 2372 O O . MET A 1 299 ? -3.35 14.438 20.594 1 92.75 299 MET A O 1
ATOM 2376 N N . LEU A 1 300 ? -3.242 12.203 20.875 1 95.81 300 LEU A N 1
ATOM 2377 C CA . LEU A 1 300 ? -1.859 12.148 20.406 1 95.81 300 LEU A CA 1
ATOM 2378 C C . LEU A 1 300 ? -1.757 12.602 18.953 1 95.81 300 LEU A C 1
ATOM 2380 O O . LEU A 1 300 ? -0.812 13.297 18.578 1 95.81 300 LEU A O 1
ATOM 2384 N N . GLY A 1 301 ? -2.729 12.18 18.141 1 95.69 301 GLY A N 1
ATOM 2385 C CA . GLY A 1 301 ? -2.768 12.648 16.75 1 95.69 301 GLY A CA 1
ATOM 2386 C C . GLY A 1 301 ? -2.846 14.156 16.641 1 95.69 301 GLY A C 1
ATOM 2387 O O . GLY A 1 301 ? -2.107 14.758 15.859 1 95.69 301 GLY A O 1
ATOM 2388 N N . ILE A 1 302 ? -3.682 14.758 17.391 1 93.06 302 ILE A N 1
ATOM 2389 C CA . ILE A 1 302 ? -3.846 16.203 17.391 1 93.06 302 ILE A CA 1
ATOM 2390 C C . ILE A 1 302 ? -2.545 16.875 17.844 1 93.06 302 ILE A C 1
ATOM 2392 O O . ILE A 1 302 ? -2.121 17.875 17.266 1 93.06 302 ILE A O 1
ATOM 2396 N N . TRP A 1 303 ? -1.898 16.281 18.859 1 95.75 303 TRP A N 1
ATOM 2397 C CA . TRP A 1 303 ? -0.637 16.766 19.406 1 95.75 303 TRP A CA 1
ATOM 2398 C C . TRP A 1 303 ? 0.443 16.812 18.328 1 95.75 303 TRP A C 1
ATOM 2400 O O . TRP A 1 303 ? 1.087 17.844 18.141 1 95.75 303 TRP A O 1
ATOM 2410 N N . TYR A 1 304 ? 0.555 15.812 17.562 1 97 304 TYR A N 1
ATOM 2411 C CA . TYR A 1 304 ? 1.647 15.703 16.609 1 97 304 TYR A CA 1
ATOM 2412 C C . TYR A 1 304 ? 1.358 16.516 15.352 1 97 304 TYR A C 1
ATOM 2414 O O . TYR A 1 304 ? 2.264 17.125 14.773 1 97 304 TYR A O 1
ATOM 2422 N N . ILE A 1 305 ? 0.161 16.594 14.969 1 95.88 305 ILE A N 1
ATOM 2423 C CA . ILE A 1 305 ? -0.147 17.266 13.703 1 95.88 305 ILE A CA 1
ATOM 2424 C C . ILE A 1 305 ? -0.2 18.781 13.922 1 95.88 305 ILE A C 1
ATOM 2426 O O . ILE A 1 305 ? 0.257 19.547 13.07 1 95.88 305 ILE A O 1
ATOM 2430 N N . ASN A 1 306 ? -0.667 19.25 15.047 1 94.94 306 ASN A N 1
ATOM 2431 C CA . ASN A 1 306 ? -0.936 20.672 15.195 1 94.94 306 ASN A CA 1
ATOM 2432 C C . ASN A 1 306 ? 0.111 21.344 16.078 1 94.94 306 ASN A C 1
ATOM 2434 O O . ASN A 1 306 ? 0.26 22.578 16.047 1 94.94 306 ASN A O 1
ATOM 2438 N N . CYS A 1 307 ? 0.808 20.609 16.875 1 95.38 307 CYS A N 1
ATOM 2439 C CA . CYS A 1 307 ? 1.84 21.219 17.703 1 95.38 307 CYS A CA 1
ATOM 2440 C C . CYS A 1 307 ? 3.229 20.922 17.156 1 95.38 307 CYS A C 1
ATOM 2442 O O . CYS A 1 307 ? 4.039 21.844 16.969 1 95.38 307 CYS A O 1
ATOM 2444 N N . PHE A 1 308 ? 3.455 19.688 16.766 1 95.88 308 PHE A N 1
ATOM 2445 C CA . PHE A 1 308 ? 4.758 19.328 16.219 1 95.88 308 PHE A CA 1
ATOM 2446 C C . PHE A 1 308 ? 4.793 19.531 14.711 1 95.88 308 PHE A C 1
ATOM 2448 O O . PHE A 1 308 ? 5.867 19.516 14.102 1 95.88 308 PHE A O 1
ATOM 2455 N N . GLY A 1 309 ? 3.6 19.688 14.125 1 94.75 309 GLY A N 1
ATOM 2456 C CA . GLY A 1 309 ? 3.543 19.969 12.703 1 94.75 309 GLY A CA 1
ATOM 2457 C C . GLY A 1 309 ? 3.799 18.75 11.828 1 94.75 309 GLY A C 1
ATOM 2458 O O . GLY A 1 309 ? 4.129 18.891 10.648 1 94.75 309 GLY A O 1
ATOM 2459 N N . CYS A 1 310 ? 3.705 17.547 12.383 1 95.5 310 CYS A N 1
ATOM 2460 C CA . CYS A 1 310 ? 3.883 16.328 11.602 1 95.5 310 CYS A CA 1
ATOM 2461 C C . CYS A 1 310 ? 2.756 16.156 10.594 1 95.5 310 CYS A C 1
ATOM 2463 O O . CYS A 1 310 ? 1.593 16.016 10.969 1 95.5 310 CYS A O 1
ATOM 2465 N N . GLU A 1 311 ? 3.139 16.016 9.305 1 95.31 311 GLU A N 1
ATOM 2466 C CA . GLU A 1 311 ? 2.1 15.961 8.281 1 95.31 311 GLU A CA 1
ATOM 2467 C C . GLU A 1 311 ? 1.627 14.523 8.062 1 95.31 311 GLU A C 1
ATOM 2469 O O . GLU A 1 311 ? 0.584 14.297 7.449 1 95.31 311 GLU A O 1
ATOM 2474 N N . THR A 1 312 ? 2.445 13.594 8.555 1 96.69 312 THR A N 1
ATOM 2475 C CA . THR A 1 312 ? 2.115 12.211 8.234 1 96.69 312 THR A CA 1
ATOM 2476 C C . THR A 1 312 ? 2.078 11.352 9.492 1 96.69 312 THR A C 1
ATOM 2478 O O . THR A 1 312 ? 2.51 11.789 10.562 1 96.69 312 THR A O 1
ATOM 2481 N N . GLN A 1 313 ? 1.445 10.203 9.367 1 97.25 313 GLN A N 1
ATOM 2482 C CA . GLN A 1 313 ? 1.443 9.117 10.336 1 97.25 313 GLN A CA 1
ATOM 2483 C C . GLN A 1 313 ? 1.665 7.77 9.656 1 97.25 313 GLN A C 1
ATOM 2485 O O . GLN A 1 313 ? 0.973 7.434 8.688 1 97.25 313 GLN A O 1
ATOM 2490 N N . ALA A 1 314 ? 2.688 7.055 10.133 1 97.62 314 ALA A N 1
ATOM 2491 C CA . ALA A 1 314 ? 2.971 5.73 9.578 1 97.62 314 ALA A CA 1
ATOM 2492 C C . ALA A 1 314 ? 2.314 4.637 10.414 1 97.62 314 ALA A C 1
ATOM 2494 O O . ALA A 1 314 ? 2.346 4.684 11.648 1 97.62 314 ALA A O 1
ATOM 2495 N N . VAL A 1 315 ? 1.62 3.711 9.758 1 97.62 315 VAL A N 1
ATOM 2496 C CA . VAL A 1 315 ? 1.023 2.531 10.375 1 97.62 315 VAL A CA 1
ATOM 2497 C C . VAL A 1 315 ? 1.772 1.278 9.922 1 97.62 315 VAL A C 1
ATOM 2499 O O . VAL A 1 315 ? 1.799 0.958 8.734 1 97.62 315 VAL A O 1
ATOM 2502 N N . LEU A 1 316 ? 2.373 0.524 10.914 1 96.12 316 LEU A N 1
ATOM 2503 C CA . LEU A 1 316 ? 3.322 -0.539 10.594 1 96.12 316 LEU A CA 1
ATOM 2504 C C . LEU A 1 316 ? 2.939 -1.835 11.305 1 96.12 316 LEU A C 1
ATOM 2506 O O . LEU A 1 316 ? 3.443 -2.125 12.391 1 96.12 316 LEU A O 1
ATOM 2510 N N . PRO A 1 317 ? 2.125 -2.668 10.641 1 96.44 317 PRO A N 1
ATOM 2511 C CA . PRO A 1 317 ? 1.763 -3.955 11.234 1 96.44 317 PRO A CA 1
ATOM 2512 C C . PRO A 1 317 ? 2.852 -5.012 11.055 1 96.44 317 PRO A C 1
ATOM 2514 O O . PRO A 1 317 ? 3.34 -5.223 9.945 1 96.44 317 PRO A O 1
ATOM 2517 N N . TYR A 1 318 ? 3.215 -5.672 12.109 1 93.25 318 TYR A N 1
ATOM 2518 C CA . TYR A 1 318 ? 4.164 -6.781 12.078 1 93.25 318 TYR A CA 1
ATOM 2519 C C . TYR A 1 318 ? 3.439 -8.117 12.102 1 93.25 318 TYR A C 1
ATOM 2521 O O . TYR A 1 318 ? 3.783 -9.008 12.891 1 93.25 318 TYR A O 1
ATOM 2529 N N . ASP A 1 319 ? 2.438 -8.219 11.289 1 93.38 319 ASP A N 1
ATOM 2530 C CA . ASP A 1 319 ? 1.626 -9.391 10.977 1 93.38 319 ASP A CA 1
ATOM 2531 C C . ASP A 1 319 ? 1.234 -9.414 9.508 1 93.38 319 ASP A C 1
ATOM 2533 O O . ASP A 1 319 ? 0.527 -8.523 9.031 1 93.38 319 ASP A O 1
ATOM 2537 N N . GLN A 1 320 ? 1.674 -10.484 8.844 1 93.81 320 GLN A N 1
ATOM 2538 C CA . GLN A 1 320 ? 1.437 -10.586 7.406 1 93.81 320 GLN A CA 1
ATOM 2539 C C . GLN A 1 320 ? -0.056 -10.539 7.094 1 93.81 320 GLN A C 1
ATOM 2541 O O . GLN A 1 320 ? -0.461 -10.023 6.051 1 93.81 320 GLN A O 1
ATOM 2546 N N . TYR A 1 321 ? -0.887 -11.031 7.953 1 95.12 321 TYR A N 1
ATOM 2547 C CA . TYR A 1 321 ? -2.326 -11.047 7.723 1 95.12 321 TYR A CA 1
ATOM 2548 C C . TYR A 1 321 ? -2.895 -9.633 7.727 1 95.12 321 TYR A C 1
ATOM 2550 O O . TYR A 1 321 ? -3.98 -9.391 7.195 1 95.12 321 TYR A O 1
ATOM 2558 N N . LEU A 1 322 ? -2.162 -8.688 8.266 1 96.38 322 LEU A N 1
ATOM 2559 C CA . LEU A 1 322 ? -2.609 -7.301 8.359 1 96.38 322 LEU A CA 1
ATOM 2560 C C . LEU A 1 322 ? -1.973 -6.449 7.27 1 96.38 322 LEU A C 1
ATOM 2562 O O . LEU A 1 322 ? -1.878 -5.23 7.402 1 96.38 322 LEU A O 1
ATOM 2566 N N . HIS A 1 323 ? -1.587 -7.059 6.129 1 94.81 323 HIS A N 1
ATOM 2567 C CA . HIS A 1 323 ? -0.85 -6.352 5.086 1 94.81 323 HIS A CA 1
ATOM 2568 C C . HIS A 1 323 ? -1.716 -5.281 4.43 1 94.81 323 HIS A C 1
ATOM 2570 O O . HIS A 1 323 ? -1.196 -4.348 3.816 1 94.81 323 HIS A O 1
ATOM 2576 N N . ARG A 1 324 ? -3.074 -5.285 4.582 1 96.81 324 ARG A N 1
ATOM 2577 C CA . ARG A 1 324 ? -3.934 -4.262 3.994 1 96.81 324 ARG A CA 1
ATOM 2578 C C . ARG A 1 324 ? -4.488 -3.332 5.066 1 96.81 324 ARG A C 1
ATOM 2580 O O . ARG A 1 324 ? -5.305 -2.457 4.773 1 96.81 324 ARG A O 1
ATOM 2587 N N . PHE A 1 325 ? -4.02 -3.455 6.289 1 97.38 325 PHE A N 1
ATOM 2588 C CA . PHE A 1 325 ? -4.543 -2.656 7.391 1 97.38 325 PHE A CA 1
ATOM 2589 C C . PHE A 1 325 ? -4.219 -1.18 7.191 1 97.38 325 PHE A C 1
ATOM 2591 O O . PHE A 1 325 ? -5.059 -0.314 7.441 1 97.38 325 PHE A O 1
ATOM 2598 N N . ALA A 1 326 ? -3.025 -0.939 6.777 1 96.56 326 ALA A N 1
ATOM 2599 C CA . ALA A 1 326 ? -2.629 0.452 6.578 1 96.56 326 ALA A CA 1
ATOM 2600 C C . ALA A 1 326 ? -3.506 1.13 5.531 1 96.56 326 ALA A C 1
ATOM 2602 O O . ALA A 1 326 ? -3.916 2.279 5.703 1 96.56 326 ALA A O 1
ATOM 2603 N N . ALA A 1 327 ? -3.787 0.439 4.438 1 96.56 327 ALA A N 1
ATOM 2604 C CA . ALA A 1 327 ? -4.629 0.995 3.383 1 96.56 327 ALA A CA 1
ATOM 2605 C C . ALA A 1 327 ? -6.051 1.24 3.885 1 96.56 327 ALA A C 1
ATOM 2607 O O . ALA A 1 327 ? -6.668 2.254 3.551 1 96.56 327 ALA A O 1
ATOM 2608 N N . TYR A 1 328 ? -6.535 0.305 4.699 1 97.06 328 TYR A N 1
ATOM 2609 C CA . TYR A 1 328 ? -7.863 0.443 5.281 1 97.06 328 TYR A CA 1
ATOM 2610 C C . TYR A 1 328 ? -7.93 1.65 6.207 1 97.06 328 TYR A C 1
ATOM 2612 O O . TYR A 1 328 ? -8.867 2.451 6.129 1 97.06 328 TYR A O 1
ATOM 2620 N N . PHE A 1 329 ? -6.914 1.784 7.035 1 96.75 329 PHE A N 1
ATOM 2621 C CA . PHE A 1 329 ? -6.879 2.891 7.984 1 96.75 329 PHE A CA 1
ATOM 2622 C C . PHE A 1 329 ? -6.66 4.215 7.266 1 96.75 329 PHE A C 1
ATOM 2624 O O . PHE A 1 329 ? -7.191 5.246 7.68 1 96.75 329 PHE A O 1
ATOM 2631 N N . GLN A 1 330 ? -5.848 4.188 6.223 1 97.38 330 GLN A N 1
ATOM 2632 C CA . GLN A 1 330 ? -5.652 5.359 5.371 1 97.38 330 GLN A CA 1
ATOM 2633 C C . GLN A 1 330 ? -6.984 5.891 4.848 1 97.38 330 GLN A C 1
ATOM 2635 O O . GLN A 1 330 ? -7.266 7.086 4.957 1 97.38 330 GLN A O 1
ATOM 2640 N N . GLN A 1 331 ? -7.82 5.004 4.359 1 96.56 331 GLN A N 1
ATOM 2641 C CA . GLN A 1 331 ? -9.141 5.402 3.885 1 96.56 331 GLN A CA 1
ATOM 2642 C C . GLN A 1 331 ? -9.984 5.965 5.023 1 96.56 331 GLN A C 1
ATOM 2644 O O . GLN A 1 331 ? -10.57 7.047 4.898 1 96.56 331 GLN A O 1
ATOM 2649 N N . GLY A 1 332 ? -10.008 5.238 6.133 1 95.38 332 GLY A N 1
ATOM 2650 C CA . GLY A 1 332 ? -10.82 5.656 7.27 1 95.38 332 GLY A CA 1
ATOM 2651 C C . GLY A 1 332 ? -10.484 7.055 7.758 1 95.38 332 GLY A C 1
ATOM 2652 O O . GLY A 1 332 ? -11.383 7.883 7.941 1 95.38 332 GLY A O 1
ATOM 2653 N N . ASP A 1 333 ? -9.258 7.332 7.887 1 95.88 333 ASP A N 1
ATOM 2654 C CA . ASP A 1 333 ? -8.82 8.602 8.461 1 95.88 333 ASP A CA 1
ATOM 2655 C C . ASP A 1 333 ? -8.891 9.727 7.426 1 95.88 333 ASP A C 1
ATOM 2657 O O . ASP A 1 333 ? -9.531 10.75 7.668 1 95.88 333 ASP A O 1
ATOM 2661 N N . MET A 1 334 ? -8.344 9.523 6.281 1 95.75 334 MET A N 1
ATOM 2662 C CA . MET A 1 334 ? -8.156 10.594 5.312 1 95.75 334 MET A CA 1
ATOM 2663 C C . MET A 1 334 ? -9.477 10.984 4.664 1 95.75 334 MET A C 1
ATOM 2665 O O . MET A 1 334 ? -9.68 12.148 4.301 1 95.75 334 MET A O 1
ATOM 2669 N N . GLU A 1 335 ? -10.414 10.031 4.527 1 90.62 335 GLU A N 1
ATOM 2670 C CA . GLU A 1 335 ? -11.742 10.383 4.039 1 90.62 335 GLU A CA 1
ATOM 2671 C C . GLU A 1 335 ? -12.555 11.102 5.113 1 90.62 335 GLU A C 1
ATOM 2673 O O . GLU A 1 335 ? -13.375 11.961 4.805 1 90.62 335 GLU A O 1
ATOM 2678 N N . SER A 1 336 ? -12.297 10.742 6.336 1 91.88 336 SER A N 1
ATOM 2679 C CA . SER A 1 336 ? -13.086 11.297 7.434 1 91.88 336 SER A CA 1
ATOM 2680 C C . SER A 1 336 ? -12.602 12.695 7.809 1 91.88 336 SER A C 1
ATOM 2682 O O . SER A 1 336 ? -13.406 13.594 8.047 1 91.88 336 SER A O 1
ATOM 2684 N N . ASN A 1 337 ? -11.328 12.883 7.816 1 91.81 337 ASN A N 1
ATOM 2685 C CA . ASN A 1 337 ? -10.773 14.102 8.375 1 91.81 337 ASN A CA 1
ATOM 2686 C C . ASN A 1 337 ? -10.312 15.07 7.285 1 91.81 337 ASN A C 1
ATOM 2688 O O . ASN A 1 337 ? -9.961 16.219 7.57 1 91.81 337 ASN A O 1
ATOM 2692 N N . GLY A 1 338 ? -10.32 14.641 6.016 1 90.75 338 GLY A N 1
ATOM 2693 C CA . GLY A 1 338 ? -9.938 15.508 4.914 1 90.75 338 GLY A CA 1
ATOM 2694 C C . GLY A 1 338 ? -10.977 16.578 4.613 1 90.75 338 GLY A C 1
ATOM 2695 O O . GLY A 1 338 ? -11.617 16.547 3.562 1 90.75 338 GLY A O 1
ATOM 2696 N N . LYS A 1 339 ? -11.07 17.547 5.559 1 87.88 339 LYS A N 1
ATOM 2697 C CA . LYS A 1 339 ? -12.047 18.625 5.445 1 87.88 339 LYS A CA 1
ATOM 2698 C C . LYS A 1 339 ? -11.43 19.969 5.824 1 87.88 339 LYS A C 1
ATOM 2700 O O . LYS A 1 339 ? -10.695 20.062 6.805 1 87.88 339 LYS A O 1
ATOM 2705 N N . TYR A 1 340 ? -11.773 20.984 4.93 1 89.56 340 TYR A N 1
ATOM 2706 C CA . TYR A 1 340 ? -11.219 22.281 5.281 1 89.56 340 TYR A CA 1
ATOM 2707 C C . TYR A 1 340 ? -12.328 23.297 5.551 1 89.56 340 TYR A C 1
ATOM 2709 O O . TYR A 1 340 ? -12.055 24.469 5.797 1 89.56 340 TYR A O 1
ATOM 2717 N N . ILE A 1 341 ? -13.617 22.828 5.426 1 85.25 341 ILE A N 1
ATOM 2718 C CA . ILE A 1 341 ? -14.75 23.688 5.719 1 85.25 341 ILE A CA 1
ATOM 2719 C C . ILE A 1 341 ? -15.523 23.141 6.914 1 85.25 341 ILE A C 1
ATOM 2721 O O . ILE A 1 341 ? -15.789 21.938 6.988 1 85.25 341 ILE A O 1
ATOM 2725 N N . THR A 1 342 ? -15.805 23.953 7.805 1 84.06 342 THR A N 1
ATOM 2726 C CA . THR A 1 342 ? -16.578 23.547 8.977 1 84.06 342 THR A CA 1
ATOM 2727 C C . THR A 1 342 ? -18.047 23.375 8.609 1 84.06 342 THR A C 1
ATOM 2729 O O . THR A 1 342 ? -18.469 23.719 7.5 1 84.06 342 THR A O 1
ATOM 2732 N N . LYS A 1 343 ? -18.828 22.875 9.617 1 78.56 343 LYS A N 1
ATOM 2733 C CA . LYS A 1 343 ? -20.266 22.703 9.422 1 78.56 343 LYS A CA 1
ATOM 2734 C C . LYS A 1 343 ? -20.953 24.047 9.195 1 78.56 343 LYS A C 1
ATOM 2736 O O . LYS A 1 343 ? -21.953 24.125 8.469 1 78.56 343 LYS A O 1
ATOM 2741 N N . SER A 1 344 ? -20.359 25.109 9.766 1 79.81 344 SER A N 1
ATOM 2742 C CA . SER A 1 344 ? -20.938 26.438 9.641 1 79.81 344 SER A CA 1
ATOM 2743 C C . SER A 1 344 ? -20.516 27.109 8.336 1 79.81 344 SER A C 1
ATOM 2745 O O . SER A 1 344 ? -20.969 28.203 8.023 1 79.81 344 SER A O 1
ATOM 2747 N N . GLY A 1 345 ? -19.562 26.406 7.605 1 83.44 345 GLY A N 1
ATOM 2748 C CA . GLY A 1 345 ? -19.156 26.938 6.316 1 83.44 345 GLY A CA 1
ATOM 2749 C C . GLY A 1 345 ? -17.859 27.719 6.375 1 83.44 345 GLY A C 1
ATOM 2750 O O . GLY A 1 345 ? -17.375 28.219 5.352 1 83.44 345 GLY A O 1
ATOM 2751 N N . ALA A 1 346 ? -17.344 27.844 7.504 1 85.62 346 ALA A N 1
ATOM 2752 C CA . ALA A 1 346 ? -16.078 28.578 7.648 1 85.62 346 ALA A CA 1
ATOM 2753 C C . ALA A 1 346 ? -14.891 27.688 7.309 1 85.62 346 ALA A C 1
ATOM 2755 O O . ALA A 1 346 ? -14.898 26.484 7.582 1 85.62 346 ALA A O 1
ATOM 2756 N N . ARG A 1 347 ? -13.883 28.312 6.777 1 90.06 347 ARG A N 1
ATOM 2757 C CA . ARG A 1 347 ? -12.641 27.594 6.535 1 90.06 347 ARG A CA 1
ATOM 2758 C C . ARG A 1 347 ? -11.883 27.359 7.836 1 90.06 347 ARG A C 1
ATOM 2760 O O . ARG A 1 347 ? -11.82 28.234 8.695 1 90.06 347 ARG A O 1
ATOM 2767 N N . VAL A 1 348 ? -11.328 26.156 7.938 1 90.81 348 VAL A N 1
ATOM 2768 C CA . VAL A 1 348 ? -10.586 25.844 9.156 1 90.81 348 VAL A CA 1
ATOM 2769 C C . VAL A 1 348 ? -9.227 26.547 9.125 1 90.81 348 VAL A C 1
ATOM 2771 O O . VAL A 1 348 ? -8.727 26.891 8.055 1 90.81 348 VAL A O 1
ATOM 2774 N N . ASP A 1 349 ? -8.633 26.797 10.32 1 91.69 349 ASP A N 1
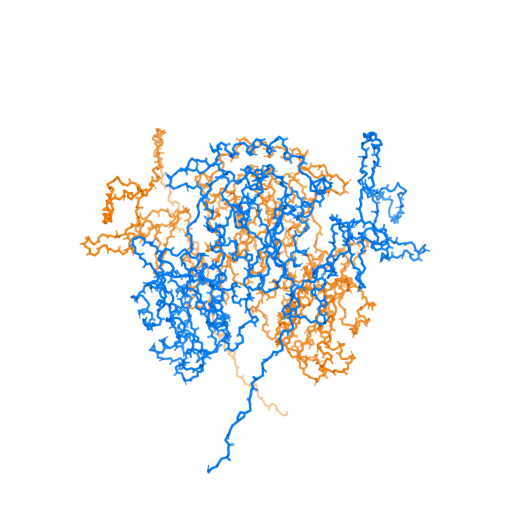ATOM 2775 C CA . ASP A 1 349 ? -7.328 27.453 10.422 1 91.69 349 ASP A CA 1
ATOM 2776 C C . ASP A 1 349 ? -6.309 26.547 11.102 1 91.69 349 ASP A C 1
ATOM 2778 O O . ASP A 1 349 ? -5.344 27.016 11.703 1 91.69 349 ASP A O 1
ATOM 2782 N N . HIS A 1 350 ? -6.57 25.25 11.125 1 91.75 350 HIS A N 1
ATOM 2783 C CA . HIS A 1 350 ? -5.711 24.219 11.703 1 91.75 350 HIS A CA 1
ATOM 2784 C C . HIS A 1 350 ? -5.672 22.969 10.82 1 91.75 350 HIS A C 1
ATOM 2786 O O . HIS A 1 350 ? -6.41 22.875 9.836 1 91.75 350 HIS A O 1
ATOM 2792 N N . GLN A 1 351 ? -4.746 22.156 11.109 1 93.44 351 GLN A N 1
ATOM 2793 C CA . GLN A 1 351 ? -4.691 20.891 10.383 1 93.44 351 GLN A CA 1
ATOM 2794 C C . GLN A 1 351 ? -5.797 19.938 10.836 1 93.44 351 GLN A C 1
ATOM 2796 O O . GLN A 1 351 ? -6.102 19.859 12.023 1 93.44 351 GLN A O 1
ATOM 2801 N N . THR A 1 352 ? -6.367 19.203 9.867 1 93 352 THR A N 1
ATOM 2802 C CA . THR A 1 352 ? -7.559 18.422 10.195 1 93 352 THR A CA 1
ATOM 2803 C C . THR A 1 352 ? -7.262 16.938 10.156 1 93 352 THR A C 1
ATOM 2805 O O . THR A 1 352 ? -8.023 16.125 10.695 1 93 352 THR A O 1
ATOM 2808 N N . GLY A 1 353 ? -6.227 16.531 9.484 1 94.44 353 GLY A N 1
ATOM 2809 C CA . GLY A 1 353 ? -5.883 15.125 9.438 1 94.44 353 GLY A CA 1
ATOM 2810 C C . GLY A 1 353 ? -4.512 14.859 8.844 1 94.44 353 GLY A C 1
ATOM 2811 O O . GLY A 1 353 ? -4.066 15.578 7.949 1 94.44 353 GLY A O 1
ATOM 2812 N N . PRO A 1 354 ? -3.871 13.836 9.289 1 96.44 354 PRO A N 1
ATOM 2813 C CA . PRO A 1 354 ? -2.578 13.453 8.711 1 96.44 354 PRO A CA 1
ATOM 2814 C C . PRO A 1 354 ? -2.719 12.648 7.426 1 96.44 354 PRO A C 1
ATOM 2816 O O . PRO A 1 354 ? -3.807 12.148 7.117 1 96.44 354 PRO A O 1
ATOM 2819 N N . ILE A 1 355 ? -1.67 12.703 6.641 1 97.44 355 ILE A N 1
ATOM 2820 C CA . ILE A 1 355 ? -1.523 11.703 5.59 1 97.44 355 ILE A CA 1
ATOM 2821 C C . ILE A 1 355 ? -1.081 10.375 6.199 1 97.44 355 ILE A C 1
ATOM 2823 O O . ILE A 1 355 ? -0.014 10.289 6.812 1 97.44 355 ILE A O 1
ATOM 2827 N N . VAL A 1 356 ? -1.936 9.359 6.059 1 97.69 356 VAL A N 1
ATOM 2828 C CA . VAL A 1 356 ? -1.666 8.039 6.625 1 97.69 356 VAL A CA 1
ATOM 2829 C C . VAL A 1 356 ? -1.052 7.133 5.559 1 97.69 356 VAL A C 1
ATOM 2831 O O . VAL A 1 356 ? -1.499 7.125 4.41 1 97.69 356 VAL A O 1
ATOM 2834 N N . TRP A 1 357 ? 0.036 6.461 5.902 1 97.12 357 TRP A N 1
ATOM 2835 C CA . TRP A 1 357 ? 0.705 5.535 4.992 1 97.12 357 TRP A CA 1
ATOM 2836 C C . TRP A 1 357 ? 1.357 4.391 5.762 1 97.12 357 TRP A C 1
ATOM 2838 O O . TRP A 1 357 ? 1.421 4.418 6.992 1 97.12 357 TRP A O 1
ATOM 2848 N N . GLY A 1 358 ? 1.75 3.338 5.055 1 95.88 358 GLY A N 1
ATOM 2849 C CA . GLY A 1 358 ? 2.451 2.252 5.719 1 95.88 358 GLY A CA 1
ATOM 2850 C C . GLY A 1 358 ? 2.447 0.962 4.918 1 95.88 358 GLY A C 1
ATOM 2851 O O . GLY A 1 358 ? 1.793 0.872 3.879 1 95.88 358 GLY A O 1
ATOM 2852 N N . GLU A 1 359 ? 3.312 0.014 5.301 1 93.12 359 GLU A N 1
ATOM 2853 C CA . GLU A 1 359 ? 3.473 -1.359 4.832 1 93.12 359 GLU A CA 1
ATOM 2854 C C . GLU A 1 359 ? 3.742 -2.311 5.996 1 93.12 359 GLU A C 1
ATOM 2856 O O . GLU A 1 359 ? 4.02 -1.869 7.113 1 93.12 359 GLU A O 1
ATOM 2861 N N . PRO A 1 360 ? 3.623 -3.656 5.742 1 92.25 360 PRO A N 1
ATOM 2862 C CA . PRO A 1 360 ? 4.078 -4.547 6.812 1 92.25 360 PRO A CA 1
ATOM 2863 C C . PRO A 1 360 ? 5.457 -4.168 7.348 1 92.25 360 PRO A C 1
ATOM 2865 O O . PRO A 1 360 ? 6.359 -3.852 6.57 1 92.25 360 PRO A O 1
ATOM 2868 N N . GLY A 1 361 ? 5.574 -4.203 8.633 1 89.06 361 GLY A N 1
ATOM 2869 C CA . GLY A 1 361 ? 6.691 -3.609 9.352 1 89.06 361 GLY A CA 1
ATOM 2870 C C . GLY A 1 361 ? 8.039 -4.074 8.836 1 89.06 361 GLY A C 1
ATOM 2871 O O . GLY A 1 361 ? 8.922 -3.254 8.562 1 89.06 361 GLY A O 1
ATOM 2872 N N . THR A 1 362 ? 8.203 -5.363 8.664 1 88 362 THR A N 1
ATOM 2873 C CA . THR A 1 362 ? 9.492 -5.895 8.242 1 88 362 THR A CA 1
ATOM 2874 C C . THR A 1 362 ? 9.844 -5.41 6.844 1 88 362 THR A C 1
ATOM 2876 O O . THR A 1 362 ? 10.992 -5.039 6.582 1 88 362 THR A O 1
ATOM 2879 N N . ASN A 1 363 ? 8.914 -5.395 5.977 1 89.38 363 ASN A N 1
ATOM 2880 C CA . ASN A 1 363 ? 9.133 -4.891 4.621 1 89.38 363 ASN A CA 1
ATOM 2881 C C . ASN A 1 363 ? 9.453 -3.4 4.621 1 89.38 363 ASN A C 1
ATOM 2883 O O . ASN A 1 363 ? 10.32 -2.949 3.873 1 89.38 363 ASN A O 1
ATOM 2887 N N . GLY A 1 364 ? 8.766 -2.75 5.48 1 91.19 364 GLY A N 1
ATOM 2888 C CA . GLY A 1 364 ? 9.031 -1.324 5.598 1 91.19 364 GLY A CA 1
ATOM 2889 C C . GLY A 1 364 ? 10.438 -1.012 6.062 1 91.19 364 GLY A C 1
ATOM 2890 O O . GLY A 1 364 ? 11.039 -0.027 5.625 1 91.19 364 GLY A O 1
ATOM 2891 N N . GLN A 1 365 ? 10.945 -1.83 6.922 1 87.88 365 GLN A N 1
ATOM 2892 C CA . GLN A 1 365 ? 12.297 -1.653 7.449 1 87.88 365 GLN A CA 1
ATOM 2893 C C . GLN A 1 365 ? 13.328 -1.637 6.324 1 87.88 365 GLN A C 1
ATOM 2895 O O . GLN A 1 365 ? 14.336 -0.932 6.406 1 87.88 365 GLN A O 1
ATOM 2900 N N . HIS A 1 366 ? 12.977 -2.307 5.266 1 87.75 366 HIS A N 1
ATOM 2901 C CA . HIS A 1 366 ? 13.898 -2.43 4.145 1 87.75 366 HIS A CA 1
ATOM 2902 C C . HIS A 1 366 ? 13.445 -1.58 2.963 1 87.75 366 HIS A C 1
ATOM 2904 O O . HIS A 1 366 ? 13.945 -1.745 1.847 1 87.75 366 HIS A O 1
ATOM 2910 N N . ALA A 1 367 ? 12.531 -0.687 3.25 1 89.62 367 ALA A N 1
ATOM 2911 C CA . ALA A 1 367 ? 12 0.102 2.141 1 89.62 367 ALA A CA 1
ATOM 2912 C C . ALA A 1 367 ? 12.086 1.597 2.441 1 89.62 367 ALA A C 1
ATOM 2914 O O . ALA A 1 367 ? 12.523 2.381 1.598 1 89.62 367 ALA A O 1
ATOM 2915 N N . PHE A 1 368 ? 11.711 1.98 3.65 1 92.5 368 PHE A N 1
ATOM 2916 C CA . PHE A 1 368 ? 11.625 3.424 3.838 1 92.5 368 PHE A CA 1
ATOM 2917 C C . PHE A 1 368 ? 12.102 3.818 5.23 1 92.5 368 PHE A C 1
ATOM 2919 O O . PHE A 1 368 ? 12.078 4.996 5.59 1 92.5 368 PHE A O 1
ATOM 2926 N N . TYR A 1 369 ? 12.641 2.926 5.984 1 87.44 369 TYR A N 1
ATOM 2927 C CA . TYR A 1 369 ? 13.086 3.25 7.336 1 87.44 369 TYR A CA 1
ATOM 2928 C C . TYR A 1 369 ? 14.305 4.164 7.297 1 87.44 369 TYR A C 1
ATOM 2930 O O . TYR A 1 369 ? 14.578 4.891 8.258 1 87.44 369 TYR A O 1
ATOM 2938 N N . GLN A 1 370 ? 15 4.121 6.137 1 87.38 370 GLN A N 1
ATOM 2939 C CA . GLN A 1 370 ? 16.109 5.066 6.008 1 87.38 370 GLN A CA 1
ATOM 2940 C C . GLN A 1 370 ? 15.633 6.5 6.215 1 87.38 370 GLN A C 1
ATOM 2942 O O . GLN A 1 370 ? 16.25 7.266 6.953 1 87.38 370 GLN A O 1
ATOM 2947 N N . LEU A 1 371 ? 14.562 6.824 5.625 1 89.56 371 LEU A N 1
ATOM 2948 C CA . LEU A 1 371 ? 14.031 8.172 5.766 1 89.56 371 LEU A CA 1
ATOM 2949 C C . LEU A 1 371 ? 13.445 8.383 7.16 1 89.56 371 LEU A C 1
ATOM 2951 O O . LEU A 1 371 ? 13.586 9.469 7.738 1 89.56 371 LEU A O 1
ATOM 2955 N N . ILE A 1 372 ? 12.82 7.355 7.719 1 87.69 372 ILE A N 1
ATOM 2956 C CA . ILE A 1 372 ? 12.227 7.48 9.039 1 87.69 372 ILE A CA 1
ATOM 2957 C C . ILE A 1 372 ? 13.312 7.742 10.078 1 87.69 372 ILE A C 1
ATOM 2959 O O . ILE A 1 372 ? 13.148 8.586 10.961 1 87.69 372 ILE A O 1
ATOM 2963 N N . HIS A 1 373 ? 14.453 7.102 9.93 1 84.38 373 HIS A N 1
ATOM 2964 C CA . HIS A 1 373 ? 15.492 7.148 10.953 1 84.38 373 HIS A CA 1
ATOM 2965 C C . HIS A 1 373 ? 16.5 8.258 10.656 1 84.38 373 HIS A C 1
ATOM 2967 O O . HIS A 1 373 ? 16.969 8.93 11.578 1 84.38 373 HIS A O 1
ATOM 2973 N N . GLN A 1 374 ? 16.719 8.445 9.336 1 82.56 374 GLN A N 1
ATOM 2974 C CA . GLN A 1 374 ? 17.844 9.312 9 1 82.56 374 GLN A CA 1
ATOM 2975 C C . GLN A 1 374 ? 17.406 10.469 8.102 1 82.56 374 GLN A C 1
ATOM 2977 O O . GLN A 1 374 ? 18.234 11.141 7.492 1 82.56 374 GLN A O 1
ATOM 2982 N N . GLY A 1 375 ? 16.141 10.516 7.992 1 87.31 375 GLY A N 1
ATOM 2983 C CA . GLY A 1 375 ? 15.641 11.672 7.262 1 87.31 375 GLY A CA 1
ATOM 2984 C C . GLY A 1 375 ? 15.594 12.93 8.102 1 87.31 375 GLY A C 1
ATOM 2985 O O . GLY A 1 375 ? 16.234 13.008 9.148 1 87.31 375 GLY A O 1
ATOM 2986 N N . THR A 1 376 ? 14.914 13.945 7.555 1 89.25 376 THR A N 1
ATOM 2987 C CA . THR A 1 376 ? 14.898 15.258 8.188 1 89.25 376 THR A CA 1
ATOM 2988 C C . THR A 1 376 ? 13.531 15.555 8.781 1 89.25 376 THR A C 1
ATOM 2990 O O . THR A 1 376 ? 13.297 16.641 9.312 1 89.25 376 THR A O 1
ATOM 2993 N N . LYS A 1 377 ? 12.648 14.609 8.688 1 91.81 377 LYS A N 1
ATOM 2994 C CA . LYS A 1 377 ? 11.273 14.812 9.156 1 91.81 377 LYS A CA 1
ATOM 2995 C C . LYS A 1 377 ? 10.969 13.93 10.359 1 91.81 377 LYS A C 1
ATOM 2997 O O . LYS A 1 377 ? 11.477 12.812 10.469 1 91.81 377 LYS A O 1
ATOM 3002 N N . MET A 1 378 ? 10.18 14.539 11.281 1 92.62 378 MET A N 1
ATOM 3003 C CA . MET A 1 378 ? 9.617 13.719 12.352 1 92.62 378 MET A CA 1
ATOM 3004 C C . MET A 1 378 ? 8.359 12.992 11.875 1 92.62 378 MET A C 1
ATOM 3006 O O . MET A 1 378 ? 7.441 13.617 11.352 1 92.62 378 MET A O 1
ATOM 3010 N N . ILE A 1 379 ? 8.383 11.703 12.039 1 95.44 379 ILE A N 1
ATOM 3011 C CA . ILE A 1 379 ? 7.266 10.883 11.578 1 95.44 379 ILE A CA 1
ATOM 3012 C C . ILE A 1 379 ? 6.758 10.016 12.727 1 95.44 379 ILE A C 1
ATOM 3014 O O . ILE A 1 379 ? 7.434 9.078 13.148 1 95.44 379 ILE A O 1
ATOM 3018 N N . PRO A 1 380 ? 5.516 10.336 13.273 1 96.88 380 PRO A N 1
ATOM 3019 C CA . PRO A 1 380 ? 4.91 9.406 14.227 1 96.88 380 PRO A CA 1
ATOM 3020 C C . PRO A 1 380 ? 4.621 8.039 13.609 1 96.88 380 PRO A C 1
ATOM 3022 O O . PRO A 1 380 ? 4.141 7.957 12.477 1 96.88 380 PRO A O 1
ATOM 3025 N N . CYS A 1 381 ? 4.992 6.992 14.336 1 96.5 381 CYS A N 1
ATOM 3026 C CA . CYS A 1 381 ? 4.82 5.625 13.852 1 96.5 381 CYS A CA 1
ATOM 3027 C C . CYS A 1 381 ? 4.016 4.797 14.844 1 96.5 381 CYS A C 1
ATOM 3029 O O . CYS A 1 381 ? 4.281 4.824 16.047 1 96.5 381 CYS A O 1
ATOM 3031 N N . ASP A 1 382 ? 2.98 4.094 14.336 1 97.06 382 ASP A N 1
ATOM 3032 C CA . ASP A 1 382 ? 2.236 3.109 15.117 1 97.06 382 ASP A CA 1
ATOM 3033 C C . ASP A 1 382 ? 2.627 1.687 14.727 1 97.06 382 ASP A C 1
ATOM 3035 O O . ASP A 1 382 ? 2.48 1.296 13.562 1 97.06 382 ASP A O 1
ATOM 3039 N N . PHE A 1 383 ? 3.121 0.944 15.711 1 94.94 383 PHE A N 1
ATOM 3040 C CA . PHE A 1 383 ? 3.492 -0.45 15.5 1 94.94 383 PHE A CA 1
ATOM 3041 C C . PHE A 1 383 ? 2.412 -1.384 16.031 1 94.94 383 PHE A C 1
ATOM 3043 O O . PHE A 1 383 ? 1.931 -1.211 17.156 1 94.94 383 PHE A O 1
ATOM 3050 N N . LEU A 1 384 ? 1.949 -2.299 15.219 1 95.5 384 LEU A N 1
ATOM 3051 C CA . LEU A 1 384 ? 1.03 -3.355 15.625 1 95.5 384 LEU A CA 1
ATOM 3052 C C . LEU A 1 384 ? 1.722 -4.715 15.609 1 95.5 384 LEU A C 1
ATOM 3054 O O . LEU A 1 384 ? 2.209 -5.156 14.57 1 95.5 384 LEU A O 1
ATOM 3058 N N . ILE A 1 385 ? 1.743 -5.406 16.781 1 91.75 385 ILE A N 1
ATOM 3059 C CA . ILE A 1 385 ? 2.484 -6.66 16.875 1 91.75 385 ILE A CA 1
ATOM 3060 C C . ILE A 1 385 ? 1.638 -7.703 17.609 1 91.75 385 ILE A C 1
ATOM 3062 O O . ILE A 1 385 ? 1.229 -7.492 18.75 1 91.75 385 ILE A O 1
ATOM 3066 N N . PRO A 1 386 ? 1.345 -8.828 16.938 1 89.88 386 PRO A N 1
ATOM 3067 C CA . PRO A 1 386 ? 0.712 -9.922 17.672 1 89.88 386 PRO A CA 1
ATOM 3068 C C . PRO A 1 386 ? 1.67 -10.609 18.641 1 89.88 386 PRO A C 1
ATOM 3070 O O . PRO A 1 386 ? 2.852 -10.781 18.328 1 89.88 386 PRO A O 1
ATOM 3073 N N . VAL A 1 387 ? 1.22 -10.984 19.75 1 85.25 387 VAL A N 1
ATOM 3074 C CA . VAL A 1 387 ? 2.043 -11.656 20.75 1 85.25 387 VAL A CA 1
ATOM 3075 C C . VAL A 1 387 ? 2.297 -13.102 20.328 1 85.25 387 VAL A C 1
ATOM 3077 O O . VAL A 1 387 ? 3.395 -13.625 20.516 1 85.25 387 VAL A O 1
ATOM 3080 N N . GLN A 1 388 ? 1.245 -13.664 19.734 1 85.69 388 GLN A N 1
ATOM 3081 C CA . GLN A 1 388 ? 1.346 -15.039 19.266 1 85.69 388 GLN A CA 1
ATOM 3082 C C . GLN A 1 388 ? 1.129 -15.133 17.75 1 85.69 388 GLN A C 1
ATOM 3084 O O . GLN A 1 388 ? 0.285 -14.422 17.203 1 85.69 388 GLN A O 1
ATOM 3089 N N . THR A 1 389 ? 1.941 -16.016 17.172 1 89.5 389 THR A N 1
ATOM 3090 C CA . THR A 1 389 ? 1.795 -16.234 15.742 1 89.5 389 THR A CA 1
ATOM 3091 C C . THR A 1 389 ? 0.75 -17.312 15.461 1 89.5 389 THR A C 1
ATOM 3093 O O . THR A 1 389 ? 0.546 -18.219 16.281 1 89.5 389 THR A O 1
ATOM 3096 N N . GLN A 1 390 ? 0.065 -17.203 14.266 1 89.81 390 GLN A N 1
ATOM 3097 C CA . GLN A 1 390 ? -0.869 -18.219 13.812 1 89.81 390 GLN A CA 1
ATOM 3098 C C . GLN A 1 390 ? -0.132 -19.391 13.148 1 89.81 390 GLN A C 1
ATOM 3100 O O . GLN A 1 390 ? -0.708 -20.453 12.945 1 89.81 390 GLN A O 1
ATOM 3105 N N . HIS A 1 391 ? 1.162 -19.188 12.867 1 91.5 391 HIS A N 1
ATOM 3106 C CA . HIS A 1 391 ? 1.981 -20.188 12.203 1 91.5 391 HIS A CA 1
ATOM 3107 C C . HIS A 1 391 ? 3.322 -20.375 12.906 1 91.5 391 HIS A C 1
ATOM 3109 O O . HIS A 1 391 ? 4.352 -19.891 12.422 1 91.5 391 HIS A O 1
ATOM 3115 N N . PRO A 1 392 ? 3.291 -21.109 13.969 1 89.56 392 PRO A N 1
ATOM 3116 C CA . PRO A 1 392 ? 4.539 -21.312 14.711 1 89.56 392 PRO A CA 1
ATOM 3117 C C . PRO A 1 392 ? 5.496 -22.266 14.016 1 89.56 392 PRO A C 1
ATOM 3119 O O . PRO A 1 392 ? 5.922 -23.266 14.602 1 89.56 392 PRO A O 1
ATOM 3122 N N . ILE A 1 393 ? 5.867 -21.953 12.82 1 87.88 393 ILE A N 1
ATOM 3123 C CA . ILE A 1 393 ? 6.73 -22.828 12.023 1 87.88 393 ILE A CA 1
ATOM 3124 C C . ILE A 1 393 ? 8.164 -22.75 12.547 1 87.88 393 ILE A C 1
ATOM 3126 O O . ILE A 1 393 ? 8.562 -21.734 13.133 1 87.88 393 ILE A O 1
ATOM 3130 N N . ARG A 1 394 ? 8.914 -23.875 12.344 1 90.12 394 ARG A N 1
ATOM 3131 C CA . ARG A 1 394 ? 10.281 -24 12.844 1 90.12 394 ARG A CA 1
ATOM 3132 C 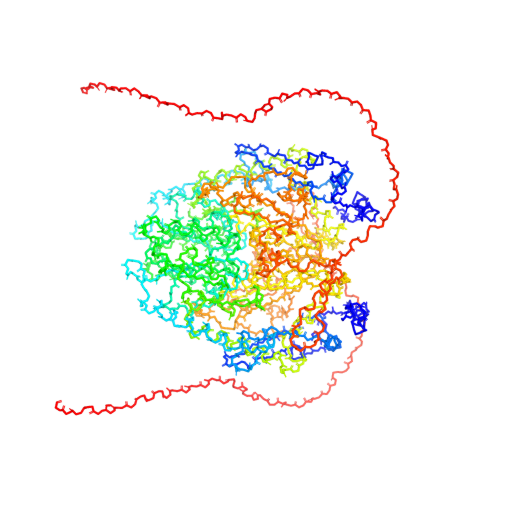C . ARG A 1 394 ? 10.359 -23.656 14.32 1 90.12 394 ARG A C 1
ATOM 3134 O O . ARG A 1 394 ? 11.219 -22.875 14.734 1 90.12 394 ARG A O 1
ATOM 3141 N N . LYS A 1 395 ? 9.375 -24.156 15.086 1 85.5 395 LYS A N 1
ATOM 3142 C CA . LYS A 1 395 ? 9.273 -24 16.531 1 85.5 395 LYS A CA 1
ATOM 3143 C C . LYS A 1 395 ? 9.203 -22.531 16.938 1 85.5 395 LYS A C 1
ATOM 3145 O O . LYS A 1 395 ? 9.844 -22.109 17.906 1 85.5 395 LYS A O 1
ATOM 3150 N N . GLY A 1 396 ? 8.594 -21.797 16.156 1 85.44 396 GLY A N 1
ATOM 3151 C CA . GLY A 1 396 ? 8.344 -20.391 16.484 1 85.44 396 GLY A CA 1
ATOM 3152 C C . GLY A 1 396 ? 9.516 -19.484 16.156 1 85.44 396 GLY A C 1
ATOM 3153 O O . GLY A 1 396 ? 9.5 -18.297 16.5 1 85.44 396 GLY A O 1
ATOM 3154 N N . LEU A 1 397 ? 10.445 -19.953 15.43 1 83.44 397 LEU A N 1
ATOM 3155 C CA . LEU A 1 397 ? 11.672 -19.203 15.156 1 83.44 397 LEU A CA 1
ATOM 3156 C C . LEU A 1 397 ? 11.367 -17.891 14.438 1 83.44 397 LEU A C 1
ATOM 3158 O O . LEU A 1 397 ? 11.898 -16.844 14.805 1 83.44 397 LEU A O 1
ATOM 3162 N N . HIS A 1 398 ? 10.547 -17.969 13.438 1 89.75 398 HIS A N 1
ATOM 3163 C CA . HIS A 1 398 ? 10.195 -16.781 12.672 1 89.75 398 HIS A CA 1
ATOM 3164 C C . HIS A 1 398 ? 9.648 -15.688 13.578 1 89.75 398 HIS A C 1
ATOM 3166 O O . HIS A 1 398 ? 10.062 -14.531 13.477 1 89.75 398 HIS A O 1
ATOM 3172 N N . HIS A 1 399 ? 8.766 -16.062 14.398 1 86.12 399 HIS A N 1
ATOM 3173 C CA . HIS A 1 399 ? 8.117 -15.094 15.281 1 86.12 399 HIS A CA 1
ATOM 3174 C C . HIS A 1 399 ? 9.102 -14.539 16.312 1 86.12 399 HIS A C 1
ATOM 3176 O O . HIS A 1 399 ? 9.031 -13.367 16.672 1 86.12 399 HIS A O 1
ATOM 3182 N N . LYS A 1 400 ? 9.984 -15.391 16.797 1 80.62 400 LYS A N 1
ATOM 3183 C CA . LYS A 1 400 ? 11.023 -14.953 17.734 1 80.62 400 LYS A CA 1
ATOM 3184 C C . LYS A 1 400 ? 11.922 -13.891 17.094 1 80.62 400 LYS A C 1
ATOM 3186 O O . LYS A 1 400 ? 12.25 -12.891 17.734 1 80.62 400 LYS A O 1
ATOM 3191 N N . ILE A 1 401 ? 12.297 -14.141 15.883 1 76.75 401 ILE A N 1
ATOM 3192 C CA . ILE A 1 401 ? 13.133 -13.188 15.164 1 76.75 401 ILE A CA 1
ATOM 3193 C C . ILE A 1 401 ? 12.375 -11.883 14.945 1 76.75 401 ILE A C 1
ATOM 3195 O O . ILE A 1 401 ? 12.938 -10.797 15.086 1 76.75 401 ILE A O 1
ATOM 3199 N N . LEU A 1 402 ? 11.156 -12.023 14.602 1 77.25 402 LEU A N 1
ATOM 3200 C CA . LEU A 1 402 ? 10.297 -10.875 14.359 1 77.25 402 LEU A CA 1
ATOM 3201 C C . LEU A 1 402 ? 10.242 -9.969 15.578 1 77.25 402 LEU A C 1
ATOM 3203 O O . LEU A 1 402 ? 10.242 -8.742 15.453 1 77.25 402 LEU A O 1
ATOM 3207 N N . GLN A 1 403 ? 10.164 -10.586 16.703 1 68.81 403 GLN A N 1
ATOM 3208 C CA . GLN A 1 403 ? 10.016 -9.828 17.938 1 68.81 403 GLN A CA 1
ATOM 3209 C C . GLN A 1 403 ? 11.375 -9.539 18.578 1 68.81 403 GLN A C 1
ATOM 3211 O O . GLN A 1 403 ? 11.461 -9.18 19.75 1 68.81 403 GLN A O 1
ATOM 3216 N N . ALA A 1 404 ? 12.375 -9.227 17.656 1 53.19 404 ALA A N 1
ATOM 3217 C CA . ALA A 1 404 ? 13.734 -8.922 18.109 1 53.19 404 ALA A CA 1
ATOM 3218 C C . ALA A 1 404 ? 14.164 -9.852 19.234 1 53.19 404 ALA A C 1
ATOM 3220 O O . ALA A 1 404 ? 14.445 -9.391 20.344 1 53.19 404 ALA A O 1
ATOM 3221 N N . LEU A 1 405 ? 14.375 -11.18 18.953 1 47.81 405 LEU A N 1
ATOM 3222 C CA . LEU A 1 405 ? 15.008 -12.273 19.688 1 47.81 405 LEU A CA 1
ATOM 3223 C C . LEU A 1 405 ? 14.039 -12.898 20.672 1 47.81 405 LEU A C 1
ATOM 3225 O O . LEU A 1 405 ? 14.461 -13.523 21.656 1 47.81 405 LEU A O 1
ATOM 3229 N N . GLY A 1 406 ? 12.711 -12.688 20.406 1 43.62 406 GLY A N 1
ATOM 3230 C CA . GLY A 1 406 ? 11.727 -13.391 21.203 1 43.62 406 GLY A CA 1
ATOM 3231 C C . GLY A 1 406 ? 11.82 -13.055 22.688 1 43.62 406 GLY A C 1
ATOM 3232 O O . GLY A 1 406 ? 11.156 -13.68 23.516 1 43.62 406 GLY A O 1
ATOM 3233 N N . LYS A 1 407 ? 12.875 -12.438 22.969 1 42.72 407 LYS A N 1
ATOM 3234 C CA . LYS A 1 407 ? 13.055 -12.047 24.359 1 42.72 407 LYS A CA 1
ATOM 3235 C C . LYS A 1 407 ? 12.617 -10.609 24.594 1 42.72 407 LYS A C 1
ATOM 3237 O O . LYS A 1 407 ? 12.734 -9.766 23.703 1 42.72 407 LYS A O 1
ATOM 3242 N N . SER A 1 408 ? 11.641 -10.469 25.312 1 42.75 408 SER A N 1
ATOM 3243 C CA . SER A 1 408 ? 11.227 -9.164 25.812 1 42.75 408 SER A CA 1
ATOM 3244 C C . SER A 1 408 ? 12.273 -8.586 26.75 1 42.75 408 SER A C 1
ATOM 3246 O O . SER A 1 408 ? 12.812 -9.289 27.609 1 42.75 408 SER A O 1
ATOM 3248 N N . TYR A 1 409 ? 12.969 -7.566 26.328 1 45.88 409 TYR A N 1
ATOM 3249 C CA . TYR A 1 409 ? 13.961 -6.93 27.188 1 45.88 409 TYR A CA 1
ATOM 3250 C C . TYR A 1 409 ? 13.375 -5.727 27.906 1 45.88 409 TYR A C 1
ATOM 3252 O O . TYR A 1 409 ? 12.5 -5.039 27.375 1 45.88 409 TYR A O 1
ATOM 3260 N N . HIS A 1 410 ? 13.484 -5.746 29.172 1 43.72 410 HIS A N 1
ATOM 3261 C CA . HIS A 1 410 ? 13.258 -4.469 29.828 1 43.72 410 HIS A CA 1
ATOM 3262 C C . HIS A 1 410 ? 14.109 -3.367 29.219 1 43.72 410 HIS A C 1
ATOM 3264 O O . HIS A 1 410 ? 15.188 -3.635 28.672 1 43.72 410 HIS A O 1
ATOM 3270 N N . PRO A 1 411 ? 13.547 -2.217 29.328 1 43.38 411 PRO A N 1
ATOM 3271 C CA . PRO A 1 411 ? 14.453 -1.106 29.031 1 43.38 411 PRO A CA 1
ATOM 3272 C C . PRO A 1 411 ? 15.766 -1.196 29.797 1 43.38 411 PRO A C 1
ATOM 3274 O O . PRO A 1 411 ? 15.766 -1.52 30.984 1 43.38 411 PRO A O 1
ATOM 3277 N N . GLY A 1 412 ? 16.938 -1.263 29.078 1 52.16 412 GLY A N 1
ATOM 3278 C CA . GLY A 1 412 ? 18.234 -1.377 29.719 1 52.16 412 GLY A CA 1
ATOM 3279 C C . GLY A 1 412 ? 18.828 -2.766 29.609 1 52.16 412 GLY A C 1
ATOM 3280 O O . GLY A 1 412 ? 20.047 -2.938 29.766 1 52.16 412 GLY A O 1
ATOM 3281 N N . CYS A 1 413 ? 17.938 -3.742 29.484 1 56.47 413 CYS A N 1
ATOM 3282 C CA . CYS A 1 413 ? 18.438 -5.109 29.5 1 56.47 413 CYS A CA 1
ATOM 3283 C C . CYS A 1 413 ? 18.797 -5.57 28.078 1 56.47 413 CYS A C 1
ATOM 3285 O O . CYS A 1 413 ? 19.375 -6.641 27.906 1 56.47 413 CYS A O 1
ATOM 3287 N N . PHE A 1 414 ? 18.375 -4.867 27.281 1 59.16 414 PHE A N 1
ATOM 3288 C CA . PHE A 1 414 ? 18.766 -5.125 25.891 1 59.16 414 PHE A CA 1
ATOM 3289 C C . PHE A 1 414 ? 20.172 -4.609 25.625 1 59.16 414 PHE A C 1
ATOM 3291 O O . PHE A 1 414 ? 20.375 -3.416 25.391 1 59.16 414 PHE A O 1
ATOM 3298 N N . ARG A 1 415 ? 21.047 -5.543 25.828 1 65.88 415 ARG A N 1
ATOM 3299 C CA . ARG A 1 415 ? 22.453 -5.129 25.875 1 65.88 415 ARG A CA 1
ATOM 3300 C C . ARG A 1 415 ? 23.281 -5.891 24.844 1 65.88 415 ARG A C 1
ATOM 3302 O O . ARG A 1 415 ? 22.953 -7.027 24.5 1 65.88 415 ARG A O 1
ATOM 3309 N N . CYS A 1 416 ? 24.266 -5.273 24.406 1 68.75 416 CYS A N 1
ATOM 3310 C CA . CYS A 1 416 ? 25.234 -5.883 23.5 1 68.75 416 CYS A CA 1
ATOM 3311 C C . CYS A 1 416 ? 25.938 -7.059 24.172 1 68.75 416 CYS A C 1
ATOM 3313 O O . CYS A 1 416 ? 26.391 -6.953 25.312 1 68.75 416 CYS A O 1
ATOM 3315 N N . SER A 1 417 ? 25.922 -8.125 23.531 1 70.94 417 SER A N 1
ATOM 3316 C CA . SER A 1 417 ? 26.516 -9.352 24.047 1 70.94 417 SER A CA 1
ATOM 3317 C C . SER A 1 417 ? 28.016 -9.203 24.25 1 70.94 417 SER A C 1
ATOM 3319 O O . SER A 1 417 ? 28.641 -9.984 24.984 1 70.94 417 SER A O 1
ATOM 3321 N N . VAL A 1 418 ? 28.578 -8.258 23.672 1 72 418 VAL A N 1
ATOM 3322 C CA . VAL A 1 418 ? 30.031 -8.062 23.734 1 72 418 VAL A CA 1
ATOM 3323 C C . VAL A 1 418 ? 30.359 -6.945 24.719 1 72 418 VAL A C 1
ATOM 3325 O O . VAL A 1 418 ? 31.062 -7.176 25.719 1 72 418 VAL A O 1
ATOM 3328 N N . CYS A 1 419 ? 29.891 -5.793 24.562 1 68.25 419 CYS A N 1
ATOM 3329 C CA . CYS A 1 419 ? 30.297 -4.668 25.406 1 68.25 419 CYS A CA 1
ATOM 3330 C C . CYS A 1 419 ? 29.266 -4.406 26.5 1 68.25 419 CYS A C 1
ATOM 3332 O O . CYS A 1 419 ? 29.438 -3.504 27.312 1 68.25 419 CYS A O 1
ATOM 3334 N N . ASN A 1 420 ? 28.219 -5.082 26.547 1 72.69 420 ASN A N 1
ATOM 3335 C CA . ASN A 1 420 ? 27.156 -5.035 27.547 1 72.69 420 ASN A CA 1
ATOM 3336 C C . ASN A 1 420 ? 26.469 -3.672 27.578 1 72.69 420 ASN A C 1
ATOM 3338 O O . ASN A 1 420 ? 25.844 -3.309 28.562 1 72.69 420 ASN A O 1
ATOM 3342 N N . GLU A 1 421 ? 26.719 -2.959 26.531 1 69.56 421 GLU A N 1
ATOM 3343 C CA . GLU A 1 421 ? 26.016 -1.682 26.438 1 69.56 421 GLU A CA 1
ATOM 3344 C C . GLU A 1 421 ? 24.516 -1.889 26.203 1 69.56 421 GLU A C 1
ATOM 3346 O O . GLU A 1 421 ? 24.125 -2.818 25.5 1 69.56 421 GLU A O 1
ATOM 3351 N N . CYS A 1 422 ? 23.797 -1.028 26.891 1 65.19 422 CYS A N 1
ATOM 3352 C CA . CYS A 1 422 ? 22.344 -1.048 26.672 1 65.19 422 CYS A CA 1
ATOM 3353 C C . CYS A 1 422 ? 22 -0.581 25.266 1 65.19 422 CYS A C 1
ATOM 3355 O O . CYS A 1 422 ? 22.453 0.478 24.828 1 65.19 422 CYS A O 1
ATOM 3357 N N . LEU A 1 423 ? 21.344 -1.476 24.547 1 59.53 423 LEU A N 1
ATOM 3358 C CA . LEU A 1 423 ? 21.078 -1.21 23.141 1 59.53 423 LEU A CA 1
ATOM 3359 C C . LEU A 1 423 ? 19.656 -0.656 22.969 1 59.53 423 LEU A C 1
ATOM 3361 O O . LEU A 1 423 ? 19.109 -0.679 21.859 1 59.53 423 LEU A O 1
ATOM 3365 N N . ASP A 1 424 ? 19.266 -0.123 24.047 1 51.72 424 ASP A N 1
ATOM 3366 C CA . ASP A 1 424 ? 17.953 0.51 23.984 1 51.72 424 ASP A CA 1
ATOM 3367 C C . ASP A 1 424 ? 18 1.774 23.125 1 51.72 424 ASP A C 1
ATOM 3369 O O . ASP A 1 424 ? 18.672 2.742 23.469 1 51.72 424 ASP A O 1
ATOM 3373 N N . GLY A 1 425 ? 17.406 1.795 22.031 1 51.16 425 GLY A N 1
ATOM 3374 C CA . GLY A 1 425 ? 17.359 2.938 21.141 1 51.16 425 GLY A CA 1
ATOM 3375 C C . GLY A 1 425 ? 18.547 3.02 20.203 1 51.16 425 GLY A C 1
ATOM 3376 O O . GLY A 1 425 ? 18.766 4.043 19.547 1 51.16 425 GLY A O 1
ATOM 3377 N N . VAL A 1 426 ? 19.5 2.115 20.422 1 52.22 426 VAL A N 1
ATOM 3378 C CA . VAL A 1 426 ? 20.703 2.119 19.578 1 52.22 426 VAL A CA 1
ATOM 3379 C C . VAL A 1 426 ? 20.609 1.003 18.547 1 52.22 426 VAL A C 1
ATOM 3381 O O . VAL A 1 426 ? 20.094 -0.078 18.828 1 52.22 426 VAL A O 1
ATOM 3384 N N . PRO A 1 427 ? 20.906 1.435 17.391 1 53.62 427 PRO A N 1
ATOM 3385 C CA . PRO A 1 427 ? 20.922 0.366 16.391 1 53.62 427 PRO A CA 1
ATOM 3386 C C . PRO A 1 427 ? 21.688 -0.87 16.859 1 53.62 427 PRO A C 1
ATOM 3388 O O . PRO A 1 427 ? 22.719 -0.746 17.531 1 53.62 427 PRO A O 1
ATOM 3391 N N . PHE A 1 428 ? 21.047 -2.068 16.922 1 57.09 428 PHE A N 1
ATOM 3392 C CA . PHE A 1 428 ? 21.688 -3.326 17.281 1 57.09 428 PHE A CA 1
ATOM 3393 C C . PHE A 1 428 ? 21.516 -4.359 16.172 1 57.09 428 PHE A C 1
ATOM 3395 O O . PHE A 1 428 ? 20.781 -4.141 15.219 1 57.09 428 PHE A O 1
ATOM 3402 N N . THR A 1 429 ? 22.422 -5.234 16.172 1 55.59 429 THR A N 1
ATOM 3403 C CA . THR A 1 429 ? 22.328 -6.398 15.297 1 55.59 429 THR A CA 1
ATOM 3404 C C . THR A 1 429 ? 22.359 -7.688 16.109 1 55.59 429 THR A C 1
ATOM 3406 O O . THR A 1 429 ? 22.75 -7.684 17.281 1 55.59 429 THR A O 1
ATOM 3409 N N . VAL A 1 430 ? 21.703 -8.727 15.664 1 55.94 430 VAL A N 1
ATOM 3410 C CA . VAL A 1 430 ? 21.656 -10.023 16.328 1 55.94 430 VAL A CA 1
ATOM 3411 C C . VAL A 1 430 ? 22.312 -11.086 15.461 1 55.94 430 VAL A C 1
ATOM 3413 O O . VAL A 1 430 ? 22.266 -10.992 14.227 1 55.94 430 VAL A O 1
ATOM 3416 N N . ASP A 1 431 ? 23.094 -11.969 16.172 1 49.78 431 ASP A N 1
ATOM 3417 C CA . ASP A 1 431 ? 23.719 -13.031 15.391 1 49.78 431 ASP A CA 1
ATOM 3418 C C . ASP A 1 431 ? 22.812 -14.258 15.297 1 49.78 431 ASP A C 1
ATOM 3420 O O . ASP A 1 431 ? 21.688 -14.234 15.797 1 49.78 431 ASP A O 1
ATOM 3424 N N . ALA A 1 432 ? 23.328 -15.289 14.547 1 49.78 432 ALA A N 1
ATOM 3425 C CA . ALA A 1 432 ? 22.562 -16.5 14.266 1 49.78 432 ALA A CA 1
ATOM 3426 C C . ALA A 1 432 ? 22.156 -17.203 15.555 1 49.78 432 ALA A C 1
ATOM 3428 O O . ALA A 1 432 ? 21.156 -17.938 15.586 1 49.78 432 ALA A O 1
ATOM 3429 N N . GLU A 1 433 ? 22.922 -16.969 16.594 1 49.25 433 GLU A N 1
ATOM 3430 C CA . GLU A 1 433 ? 22.656 -17.609 17.875 1 49.25 433 GLU A CA 1
ATOM 3431 C C . GLU A 1 433 ? 21.812 -16.719 18.781 1 49.25 433 GLU A C 1
ATOM 3433 O O . GLU A 1 433 ? 21.703 -16.969 19.984 1 49.25 433 GLU A O 1
ATOM 3438 N N . SER A 1 434 ? 21.266 -15.711 18.234 1 53.59 434 SER A N 1
ATOM 3439 C CA . SER A 1 434 ? 20.375 -14.758 18.891 1 53.59 434 SER A CA 1
ATOM 3440 C C . SER A 1 434 ? 21.125 -13.922 19.922 1 53.59 434 SER A C 1
ATOM 3442 O O . SER A 1 434 ? 20.516 -13.453 20.891 1 53.59 434 SER A O 1
ATOM 3444 N N . ASN A 1 435 ? 22.422 -13.836 19.766 1 62.84 435 ASN A N 1
ATOM 3445 C CA . ASN A 1 435 ? 23.172 -12.875 20.578 1 62.84 435 ASN A CA 1
ATOM 3446 C C . ASN A 1 435 ? 23.031 -11.461 20.031 1 62.84 435 ASN A C 1
ATOM 3448 O O . ASN A 1 435 ? 23.094 -11.25 18.828 1 62.84 435 ASN A O 1
ATOM 3452 N N . ILE A 1 436 ? 22.781 -10.477 20.969 1 61.78 436 ILE A N 1
ATOM 3453 C CA . ILE A 1 436 ? 22.469 -9.086 20.641 1 61.78 436 ILE A CA 1
ATOM 3454 C C . ILE A 1 436 ? 23.766 -8.258 20.672 1 61.78 436 ILE A C 1
ATOM 3456 O O . ILE A 1 436 ? 24.531 -8.328 21.641 1 61.78 436 ILE A O 1
ATOM 3460 N N . TYR A 1 437 ? 24.047 -7.52 19.5 1 64.06 437 TYR A N 1
ATOM 3461 C CA . TYR A 1 437 ? 25.25 -6.691 19.422 1 64.06 437 TYR A CA 1
ATOM 3462 C C . TYR A 1 437 ? 24.875 -5.238 19.141 1 64.06 437 TYR A C 1
ATOM 3464 O O . TYR A 1 437 ? 23.906 -4.961 18.438 1 64.06 437 TYR A O 1
ATOM 3472 N N . CYS A 1 438 ? 25.625 -4.297 19.828 1 65 438 CYS A N 1
ATOM 3473 C CA . CYS A 1 438 ? 25.656 -2.959 19.25 1 65 438 CYS A CA 1
ATOM 3474 C C . CYS A 1 438 ? 26.328 -2.969 17.875 1 65 438 CYS A C 1
ATOM 3476 O O . CYS A 1 438 ? 27.141 -3.854 17.578 1 65 438 CYS A O 1
ATOM 3478 N N . VAL A 1 439 ? 25.875 -2.053 17.031 1 62.47 439 VAL A N 1
ATOM 3479 C CA . VAL A 1 439 ? 26.359 -2.027 15.648 1 62.47 439 VAL A CA 1
ATOM 3480 C C . VAL A 1 439 ? 27.891 -2.061 15.641 1 62.47 439 VAL A C 1
ATOM 3482 O O . VAL A 1 439 ? 28.5 -2.768 14.828 1 62.47 439 VAL A O 1
ATOM 3485 N N . ARG A 1 440 ? 28.516 -1.392 16.531 1 62.38 440 ARG A N 1
ATOM 3486 C CA . ARG A 1 440 ? 29.969 -1.354 16.656 1 62.38 440 ARG A CA 1
ATOM 3487 C C . ARG A 1 440 ? 30.531 -2.738 16.953 1 62.38 440 ARG A C 1
ATOM 3489 O O . ARG A 1 440 ? 31.453 -3.199 16.281 1 62.38 440 ARG A O 1
ATOM 3496 N N . ASP A 1 441 ? 29.969 -3.414 17.938 1 68.44 441 ASP A N 1
ATOM 3497 C CA . ASP A 1 441 ? 30.484 -4.711 18.375 1 68.44 441 ASP A CA 1
ATOM 3498 C C . ASP A 1 441 ? 30.188 -5.793 17.344 1 68.44 441 ASP A C 1
ATOM 3500 O O . ASP A 1 441 ? 30.969 -6.723 17.156 1 68.44 441 ASP A O 1
ATOM 3504 N N . TYR A 1 442 ? 29.078 -5.637 16.75 1 62.91 442 TYR A N 1
ATOM 3505 C CA . TYR A 1 442 ? 28.781 -6.594 15.688 1 62.91 442 TYR A CA 1
ATOM 3506 C C . TYR A 1 442 ? 29.859 -6.562 14.609 1 62.91 442 TYR A C 1
ATOM 3508 O O . TYR A 1 442 ? 30.359 -7.609 14.195 1 62.91 442 TYR A O 1
ATOM 3516 N N . HIS A 1 443 ? 30.141 -5.395 14.172 1 61.38 443 HIS A N 1
ATOM 3517 C CA . HIS A 1 443 ? 31.188 -5.27 13.164 1 61.38 443 HIS A CA 1
ATOM 3518 C C . HIS A 1 443 ? 32.531 -5.746 13.695 1 61.38 443 HIS A C 1
ATOM 3520 O O . HIS A 1 443 ? 33.312 -6.367 12.969 1 61.38 443 HIS A O 1
ATOM 3526 N N . THR A 1 444 ? 32.719 -5.449 14.898 1 62.25 444 THR A N 1
ATOM 3527 C CA . THR A 1 444 ? 33.969 -5.891 15.5 1 62.25 444 THR A CA 1
ATOM 3528 C C . THR A 1 444 ? 34.031 -7.414 15.57 1 62.25 444 THR A C 1
ATOM 3530 O O . THR A 1 444 ? 35.094 -8.008 15.336 1 62.25 444 THR A O 1
ATOM 3533 N N . VAL A 1 445 ? 32.906 -7.926 15.844 1 62.03 445 VAL A N 1
ATOM 3534 C CA . VAL A 1 445 ? 32.875 -9.375 16.031 1 62.03 445 VAL A CA 1
ATOM 3535 C C . VAL A 1 445 ? 32.75 -10.07 14.688 1 62.03 445 VAL A C 1
ATOM 3537 O O . VAL A 1 445 ? 33.375 -11.117 14.469 1 62.03 445 VAL A O 1
ATOM 3540 N N . PHE A 1 446 ? 32.062 -9.57 13.844 1 55.66 446 PHE A N 1
ATOM 3541 C CA . PHE A 1 446 ? 31.734 -10.312 12.633 1 55.66 446 PHE A CA 1
ATOM 3542 C C . PHE A 1 446 ? 32.375 -9.656 11.406 1 55.66 446 PHE A C 1
ATOM 3544 O O . PHE A 1 446 ? 32.188 -10.141 10.289 1 55.66 446 PHE A O 1
ATOM 3551 N N . ALA A 1 447 ? 32.938 -8.461 11.539 1 51.44 447 ALA A N 1
ATOM 3552 C CA . ALA A 1 447 ? 33.625 -7.84 10.398 1 51.44 447 ALA A CA 1
ATOM 3553 C C . ALA A 1 447 ? 34.719 -8.742 9.852 1 51.44 447 ALA A C 1
ATOM 3555 O O . ALA A 1 447 ? 35.375 -9.469 10.609 1 51.44 447 ALA A O 1
ATOM 3556 N N . PRO A 1 448 ? 34.719 -8.75 8.523 1 53 448 PRO A N 1
ATOM 3557 C CA . PRO A 1 448 ? 35.906 -9.445 8.008 1 53 448 PRO A CA 1
ATOM 3558 C C . PRO A 1 448 ? 37.188 -8.883 8.57 1 53 448 PRO A C 1
ATOM 3560 O O . PRO A 1 448 ? 37.281 -7.684 8.828 1 53 448 PRO A O 1
ATOM 3563 N N . LYS A 1 449 ? 38 -9.781 9.148 1 47.88 449 LYS A N 1
ATOM 3564 C CA . LYS A 1 449 ? 39.312 -9.406 9.672 1 47.88 449 LYS A CA 1
ATOM 3565 C C . LYS A 1 449 ? 40.344 -9.289 8.547 1 47.88 449 LYS A C 1
ATOM 3567 O O . LYS A 1 449 ? 40.25 -9.992 7.539 1 47.88 449 LYS A O 1
ATOM 3572 N N . CYS A 1 450 ? 41.094 -8.125 8.609 1 44.19 450 CYS A N 1
ATOM 3573 C CA . CYS A 1 450 ? 42.219 -8 7.707 1 44.19 450 CYS A CA 1
ATOM 3574 C C . CYS A 1 450 ? 43.062 -9.273 7.707 1 44.19 450 CYS A C 1
ATOM 3576 O O . CYS A 1 450 ? 43.406 -9.797 8.766 1 44.19 450 CYS A O 1
ATOM 3578 N N . ALA A 1 451 ? 43.188 -9.82 6.609 1 50.22 451 ALA A N 1
ATOM 3579 C CA . ALA A 1 451 ? 43.969 -11.047 6.461 1 50.22 451 ALA A CA 1
ATOM 3580 C C . ALA A 1 451 ? 45.375 -10.883 7.012 1 50.22 451 ALA A C 1
ATOM 3582 O O . ALA A 1 451 ? 46 -11.852 7.43 1 50.22 451 ALA A O 1
ATOM 3583 N N . SER A 1 452 ? 45.812 -9.625 6.984 1 46 452 SER A N 1
ATOM 3584 C CA . SER A 1 452 ? 47.219 -9.391 7.387 1 46 452 SER A CA 1
ATOM 3585 C C . SER A 1 452 ? 47.312 -9.25 8.898 1 46 452 SER A C 1
ATOM 3587 O O . SER A 1 452 ? 48.219 -9.852 9.523 1 46 452 SER A O 1
ATOM 3589 N N . CYS A 1 453 ? 46.531 -8.492 9.578 1 49.62 453 CYS A N 1
ATOM 3590 C CA . CYS A 1 453 ? 46.75 -8.195 10.992 1 49.62 453 CYS A CA 1
ATOM 3591 C C . CYS A 1 453 ? 45.625 -8.758 11.852 1 49.62 453 CYS A C 1
ATOM 3593 O O . CYS A 1 453 ? 45.656 -8.594 13.07 1 49.62 453 CYS A O 1
ATOM 3595 N N . ALA A 1 454 ? 44.75 -9.445 11.281 1 48.38 454 ALA A N 1
ATOM 3596 C CA . ALA A 1 454 ? 43.656 -10.172 11.914 1 48.38 454 ALA A CA 1
ATOM 3597 C C . ALA A 1 454 ? 42.719 -9.219 12.664 1 48.38 454 ALA A C 1
ATOM 3599 O O . ALA A 1 454 ? 41.938 -9.656 13.508 1 48.38 454 ALA A O 1
ATOM 3600 N N . ARG A 1 455 ? 42.906 -7.992 12.422 1 51.16 455 ARG A N 1
ATOM 3601 C CA . ARG A 1 455 ? 42.031 -7.012 13.031 1 51.16 455 ARG A CA 1
ATOM 3602 C C . ARG A 1 455 ? 40.719 -6.871 12.227 1 51.16 455 ARG A C 1
ATOM 3604 O O . ARG A 1 455 ? 40.75 -7.016 11.008 1 51.16 455 ARG A O 1
ATOM 3611 N N . PRO A 1 456 ? 39.625 -6.789 12.938 1 46.44 456 PRO A N 1
ATOM 3612 C CA . PRO A 1 456 ? 38.375 -6.668 12.188 1 46.44 456 PRO A CA 1
ATOM 3613 C C . PRO A 1 456 ? 38.344 -5.469 11.242 1 46.44 456 PRO A C 1
ATOM 3615 O O . PRO A 1 456 ? 38.906 -4.418 11.562 1 46.44 456 PRO A O 1
ATOM 3618 N N . ILE A 1 457 ? 38.188 -5.547 9.953 1 46.31 457 ILE A N 1
ATOM 3619 C CA . ILE A 1 457 ? 37.969 -4.457 9.008 1 46.31 457 ILE A CA 1
ATOM 3620 C C . ILE A 1 457 ? 36.656 -3.758 9.344 1 46.31 457 ILE A C 1
ATOM 3622 O O . ILE A 1 457 ? 35.562 -4.309 9.117 1 46.31 457 ILE A O 1
ATOM 3626 N N . LEU A 1 458 ? 36.656 -2.926 10.312 1 44.53 458 LEU A N 1
ATOM 3627 C CA . LEU A 1 458 ? 35.5 -2.191 10.82 1 44.53 458 LEU A CA 1
ATOM 3628 C C . LEU A 1 458 ? 35.188 -0.977 9.945 1 44.53 458 LEU A C 1
ATOM 3630 O O . LEU A 1 458 ? 36.125 -0.383 9.367 1 44.53 458 LEU A O 1
ATOM 3634 N N . PRO A 1 459 ? 34.031 -0.75 9.531 1 36.84 459 PRO A N 1
ATOM 3635 C CA . PRO A 1 459 ? 33.844 0.551 8.891 1 36.84 459 PRO A CA 1
ATOM 3636 C C . PRO A 1 459 ? 34.438 1.702 9.688 1 36.84 459 PRO A C 1
ATOM 3638 O O . PRO A 1 459 ? 34.562 1.604 10.914 1 36.84 459 PRO A O 1
ATOM 3641 N N . ALA A 1 460 ? 35.219 2.555 9.102 1 33.66 460 ALA A N 1
ATOM 3642 C CA . ALA A 1 460 ? 35.969 3.66 9.719 1 33.66 460 ALA A CA 1
ATOM 3643 C C . ALA A 1 460 ? 35.125 4.316 10.812 1 33.66 460 ALA A C 1
ATOM 3645 O O . ALA A 1 460 ? 33.969 4.672 10.586 1 33.66 460 ALA A O 1
ATOM 3646 N N . GLN A 1 461 ? 35.438 3.855 11.984 1 31.08 461 GLN A N 1
ATOM 3647 C CA . GLN A 1 461 ? 34.969 4.688 13.086 1 31.08 461 GLN A CA 1
ATOM 3648 C C . GLN A 1 461 ? 35.344 6.152 12.867 1 31.08 461 GLN A C 1
ATOM 3650 O O . GLN A 1 461 ? 36.438 6.461 12.43 1 31.08 461 GLN A O 1
ATOM 3655 N N . VAL A 1 462 ? 34.531 7.203 12.828 1 28.89 462 VAL A N 1
ATOM 3656 C CA . VAL A 1 462 ? 34.844 8.617 12.672 1 28.89 462 VAL A CA 1
ATOM 3657 C C . VAL A 1 462 ? 35.906 9.016 13.688 1 28.89 462 VAL A C 1
ATOM 3659 O O . VAL A 1 462 ? 36.531 10.07 13.555 1 28.89 462 VAL A O 1
ATOM 3662 N N . GLY A 1 463 ? 36.062 8.555 14.891 1 27.44 463 GLY A N 1
ATOM 3663 C CA . GLY A 1 463 ? 36.844 9.398 15.781 1 27.44 463 GLY A CA 1
ATOM 3664 C C . GLY A 1 463 ? 38.344 9.273 15.57 1 27.44 463 GLY A C 1
ATOM 3665 O O . GLY A 1 463 ? 39.094 10.125 16.016 1 27.44 463 GLY A O 1
ATOM 3666 N N . SER A 1 464 ? 38.969 8.172 15.68 1 26.95 464 SER A N 1
ATOM 3667 C CA . SER A 1 464 ? 40.406 8.234 15.867 1 26.95 464 SER A CA 1
ATOM 3668 C C . SER A 1 464 ? 41.125 8.742 14.617 1 26.95 464 SER A C 1
ATOM 3670 O O . SER A 1 464 ? 40.656 8.508 13.5 1 26.95 464 SER A O 1
ATOM 3672 N N . SER A 1 465 ? 42.188 9.742 14.734 1 26.64 465 SER A N 1
ATOM 3673 C CA . SER A 1 465 ? 43.031 10.547 13.859 1 26.64 465 SER A CA 1
ATOM 3674 C C . SER A 1 465 ? 43.719 9.688 12.805 1 26.64 465 SER A C 1
ATOM 3676 O O . SER A 1 465 ? 44.219 10.211 11.82 1 26.64 465 SER A O 1
ATOM 3678 N N . ARG A 1 466 ? 44.469 8.609 13.25 1 26.66 466 ARG A N 1
ATOM 3679 C CA . ARG A 1 466 ? 45.469 8.188 12.273 1 26.66 466 ARG A CA 1
ATOM 3680 C C . ARG A 1 466 ? 44.812 7.652 11.008 1 26.66 466 ARG A C 1
ATOM 3682 O O . ARG A 1 466 ? 44 6.734 11.078 1 26.66 466 ARG A O 1
ATOM 3689 N N . ARG A 1 467 ? 44.875 8.555 9.977 1 26.48 467 ARG A N 1
ATOM 3690 C CA . ARG A 1 467 ? 44.375 8.453 8.609 1 26.48 467 ARG A CA 1
ATOM 3691 C C . ARG A 1 467 ? 44.875 7.176 7.934 1 26.48 467 ARG A C 1
ATOM 3693 O O . ARG A 1 467 ? 46.062 7.035 7.652 1 26.48 467 ARG A O 1
ATOM 3700 N N . PRO A 1 468 ? 44.625 5.984 8.32 1 25.12 468 PRO A N 1
ATOM 3701 C CA . PRO A 1 468 ? 45.375 5.043 7.461 1 25.12 468 PRO A CA 1
ATOM 3702 C C . PRO A 1 468 ? 45.094 5.266 5.977 1 25.12 468 PRO A C 1
ATOM 3704 O O . PRO A 1 468 ? 43.938 5.496 5.582 1 25.12 468 PRO A O 1
ATOM 3707 N N . GLN A 1 469 ? 46.125 5.863 5.27 1 24.39 469 GLN A N 1
ATOM 3708 C CA . GLN A 1 469 ? 46.312 6.191 3.859 1 24.39 469 GLN A CA 1
ATOM 3709 C C . GLN A 1 469 ? 46.094 4.969 2.975 1 24.39 469 GLN A C 1
ATOM 3711 O O . GLN A 1 469 ? 46.844 3.998 3.043 1 24.39 469 GLN A O 1
ATOM 3716 N N . VAL A 1 470 ? 45.031 4.348 3.041 1 23.39 470 VAL A N 1
ATOM 3717 C CA . VAL A 1 470 ? 45.062 3.295 2.031 1 23.39 470 VAL A CA 1
ATOM 3718 C C . VAL A 1 470 ? 45.406 3.893 0.668 1 23.39 470 VAL A C 1
ATOM 3720 O O . VAL A 1 470 ? 44.75 4.852 0.224 1 23.39 470 VAL A O 1
ATOM 3723 N N . LEU A 1 471 ? 46.656 3.85 0.351 1 23.39 471 LEU A N 1
ATOM 3724 C CA . LEU A 1 471 ? 47.406 4.23 -0.838 1 23.39 471 LEU A CA 1
ATOM 3725 C C . LEU A 1 471 ? 46.719 3.75 -2.104 1 23.39 471 LEU A C 1
ATOM 3727 O O . LEU A 1 471 ? 46.531 2.545 -2.307 1 23.39 471 LEU A O 1
ATOM 3731 N N . GLY A 1 472 ? 45.5 4.355 -2.459 1 21.73 472 GLY A N 1
ATOM 3732 C CA . GLY A 1 472 ? 45.344 4.008 -3.861 1 21.73 472 GLY A CA 1
ATOM 3733 C C . GLY A 1 472 ? 46.531 4.375 -4.715 1 21.73 472 GLY A C 1
ATOM 3734 O O . GLY A 1 472 ? 47.406 5.129 -4.281 1 21.73 472 GLY A O 1
ATOM 3735 N N . HIS A 1 473 ? 47.031 3.607 -5.73 1 23.58 473 HIS A N 1
ATOM 3736 C CA . HIS A 1 473 ? 48.062 4.066 -6.641 1 23.58 473 HIS A CA 1
ATOM 3737 C C . HIS A 1 473 ? 47.875 5.543 -6.984 1 23.58 473 HIS A C 1
ATOM 3739 O O . HIS A 1 473 ? 48.875 6.262 -7.191 1 23.58 473 HIS A O 1
ATOM 3745 N N . ASP A 1 474 ? 46.906 6.184 -7.594 1 23.19 474 ASP A N 1
ATOM 3746 C CA . ASP A 1 474 ? 47.219 7.605 -7.727 1 23.19 474 ASP A CA 1
ATOM 3747 C C . ASP A 1 474 ? 47.031 8.336 -6.398 1 23.19 474 ASP A C 1
ATOM 3749 O O . ASP A 1 474 ? 46.406 7.812 -5.48 1 23.19 474 ASP A O 1
ATOM 3753 N N . GLY A 1 475 ? 47.719 9.383 -5.84 1 22.53 475 GLY A N 1
ATOM 3754 C CA . GLY A 1 475 ? 48.031 10.211 -4.684 1 22.53 475 GLY A CA 1
ATOM 3755 C C . GLY A 1 475 ? 46.812 10.688 -3.939 1 22.53 475 GLY A C 1
ATOM 3756 O O . GLY A 1 475 ? 46.906 11.406 -2.949 1 22.53 475 GLY A O 1
ATOM 3757 N N . ARG A 1 476 ? 45.656 10.984 -4.641 1 22.44 476 ARG A N 1
ATOM 3758 C CA . ARG A 1 476 ? 44.875 12.031 -3.953 1 22.44 476 ARG A CA 1
ATOM 3759 C C . ARG A 1 476 ? 44.281 11.508 -2.65 1 22.44 476 ARG A C 1
ATOM 3761 O O . ARG A 1 476 ? 44.031 10.305 -2.518 1 22.44 476 ARG A O 1
ATOM 3768 N N . GLU A 1 477 ? 44.375 12.266 -1.462 1 22.72 477 GLU A N 1
ATOM 3769 C CA . GLU A 1 477 ? 44.125 12.18 -0.028 1 22.72 477 GLU A CA 1
ATOM 3770 C C . GLU A 1 477 ? 42.656 11.781 0.243 1 22.72 477 GLU A C 1
ATOM 3772 O O . GLU A 1 477 ? 41.75 12.391 -0.291 1 22.72 477 GLU A O 1
ATOM 3777 N N . GLU A 1 478 ? 42.406 10.609 0.466 1 22.97 478 GLU A N 1
ATOM 3778 C CA . GLU A 1 478 ? 41.094 10.055 0.773 1 22.97 478 GLU A CA 1
ATOM 3779 C C . GLU A 1 478 ? 40.531 10.68 2.039 1 22.97 478 GLU A C 1
ATOM 3781 O O . GLU A 1 478 ? 41.156 10.664 3.094 1 22.97 478 GLU A O 1
ATOM 3786 N N . ARG A 1 479 ? 39.75 11.805 1.869 1 22.58 479 ARG A N 1
ATOM 3787 C CA . ARG A 1 479 ? 39.25 12.625 2.971 1 22.58 479 ARG A CA 1
ATOM 3788 C C . ARG A 1 479 ? 38.594 11.766 4.043 1 22.58 479 ARG A C 1
ATOM 3790 O O . ARG A 1 479 ? 37.969 10.75 3.732 1 22.58 479 ARG A O 1
ATOM 3797 N N . PRO A 1 480 ? 38.969 12.023 5.32 1 23 480 PRO A N 1
ATOM 3798 C CA . PRO A 1 480 ? 38.688 11.352 6.594 1 23 480 PRO A CA 1
ATOM 3799 C C . PRO A 1 480 ? 37.219 11.219 6.895 1 23 480 PRO A C 1
ATOM 3801 O O . PRO A 1 480 ? 36.406 12.008 6.391 1 23 480 PRO A O 1
ATOM 3804 N N . LEU A 1 481 ? 36.844 10.062 7.168 1 20.81 481 LEU A N 1
ATOM 3805 C CA . LEU A 1 481 ? 35.531 9.68 7.672 1 20.81 481 LEU A CA 1
ATOM 3806 C C . LEU A 1 481 ? 35.156 10.477 8.93 1 20.81 481 LEU A C 1
ATOM 3808 O O . LEU A 1 481 ? 35.938 10.5 9.891 1 20.81 481 LEU A O 1
ATOM 3812 N N . TRP A 1 482 ? 34.5 11.656 8.812 1 19.33 482 TRP A N 1
ATOM 3813 C CA . TRP A 1 482 ? 34.156 12.625 9.844 1 19.33 482 TRP A CA 1
ATOM 3814 C C . TRP A 1 482 ? 33.5 11.945 11.039 1 19.33 482 TRP A C 1
ATOM 3816 O O . TRP A 1 482 ? 32.562 11.18 10.883 1 19.33 482 TRP A O 1
ATOM 3826 N N . LEU A 1 483 ? 34.281 11.547 12.039 1 21.22 483 LEU A N 1
ATOM 3827 C CA . LEU A 1 483 ? 33.969 11.133 13.398 1 21.22 483 LEU A CA 1
ATOM 3828 C C . LEU A 1 483 ? 33.156 12.211 14.117 1 21.22 483 LEU A C 1
ATOM 3830 O O . LEU A 1 483 ? 33.594 13.359 14.203 1 21.22 483 LEU A O 1
ATOM 3834 N N . PHE A 1 484 ? 31.875 12.219 14.102 1 18.48 484 PHE A N 1
ATOM 3835 C CA . PHE A 1 484 ? 31.078 13.156 14.883 1 18.48 484 PHE A CA 1
ATOM 3836 C C . PHE A 1 484 ? 31.422 13.055 16.359 1 18.48 484 PHE A C 1
ATOM 3838 O O . PHE A 1 484 ? 31.312 11.984 16.969 1 18.48 484 PHE A O 1
ATOM 3845 N N . ASN A 1 485 ? 32.438 13.68 16.812 1 20.14 485 ASN A N 1
ATOM 3846 C CA . ASN A 1 485 ? 32.812 13.867 18.203 1 20.14 485 ASN A CA 1
ATOM 3847 C C . ASN A 1 485 ? 31.719 14.57 19 1 20.14 485 ASN A C 1
ATOM 3849 O O . ASN A 1 485 ? 31.266 15.648 18.609 1 20.14 485 ASN A O 1
ATOM 3853 N N . LEU A 1 486 ? 30.953 13.852 19.859 1 19.28 486 LEU A N 1
ATOM 3854 C CA . LEU A 1 486 ? 30.016 14.336 20.875 1 19.28 486 LEU A CA 1
ATOM 3855 C C . LEU A 1 486 ? 30.734 15.258 21.859 1 19.28 486 LEU A C 1
ATOM 3857 O O . LEU A 1 486 ? 31.641 14.82 22.578 1 19.28 486 LEU A O 1
ATOM 3861 N N . GLN A 1 487 ? 31.031 16.391 21.5 1 18.72 487 GLN A N 1
ATOM 3862 C CA . GLN A 1 487 ? 31.625 17.281 22.484 1 18.72 487 GLN A CA 1
ATOM 3863 C C . GLN A 1 487 ? 30.734 17.406 23.719 1 18.72 487 GLN A C 1
ATOM 3865 O O . GLN A 1 487 ? 29.547 17.734 23.609 1 18.72 487 GLN A O 1
ATOM 3870 N N . ARG A 1 488 ? 31.141 16.688 24.875 1 20.23 488 ARG A N 1
ATOM 3871 C CA . ARG A 1 488 ? 30.75 16.688 26.281 1 20.23 488 ARG A CA 1
ATOM 3872 C C . ARG A 1 488 ? 30.828 18.094 26.875 1 20.23 488 ARG A C 1
ATOM 3874 O O . ARG A 1 488 ? 31.922 18.688 26.922 1 20.23 488 ARG A O 1
ATOM 3881 N N . HIS A 1 489 ? 30.062 19.062 26.609 1 19.31 489 HIS A N 1
ATOM 3882 C CA . HIS A 1 489 ? 30.172 20.188 27.531 1 19.31 489 HIS A CA 1
ATOM 3883 C C . HIS A 1 489 ? 30.016 19.734 28.969 1 19.31 489 HIS A C 1
ATOM 3885 O O . HIS A 1 489 ? 29.203 18.844 29.266 1 19.31 489 HIS A O 1
ATOM 3891 N N . GLY A 1 490 ? 31.031 19.891 29.922 1 20.23 490 GLY A N 1
ATOM 3892 C CA . GLY A 1 490 ? 31.453 19.562 31.281 1 20.23 490 GLY A CA 1
ATOM 3893 C C . GLY A 1 490 ? 30.5 20.062 32.344 1 20.23 490 GLY A C 1
ATOM 3894 O O . GLY A 1 490 ? 30.859 20.141 33.531 1 20.23 490 GLY A O 1
ATOM 3895 N N . ALA A 1 491 ? 29.203 20.469 32.25 1 19.42 491 ALA A N 1
ATOM 3896 C CA . ALA A 1 491 ? 28.812 21.016 33.531 1 19.42 491 ALA A CA 1
ATOM 3897 C C . ALA A 1 491 ? 28.953 19.984 34.656 1 19.42 491 ALA A C 1
ATOM 3899 O O . ALA A 1 491 ? 28.766 18.781 34.406 1 19.42 491 ALA A O 1
ATOM 3900 N N . SER A 1 492 ? 29.766 20.281 35.719 1 18.22 492 SER A N 1
ATOM 3901 C CA . SER A 1 492 ? 30.266 19.656 36.938 1 18.22 492 SER A CA 1
ATOM 3902 C C . SER A 1 492 ? 29.125 19.156 37.812 1 18.22 492 SER A C 1
ATOM 3904 O O . SER A 1 492 ? 29.344 18.625 38.906 1 18.22 492 SER A O 1
ATOM 3906 N N . VAL A 1 493 ? 27.875 18.984 37.438 1 19.66 493 VAL A N 1
ATOM 3907 C CA . VAL A 1 493 ? 26.984 18.922 38.594 1 19.66 493 VAL A CA 1
ATOM 3908 C C . VAL A 1 493 ? 27.469 17.828 39.562 1 19.66 493 VAL A C 1
ATOM 3910 O O . VAL A 1 493 ? 27.969 16.797 39.125 1 19.66 493 VAL A O 1
ATOM 3913 N N . GLY A 1 494 ? 27.812 18.25 40.812 1 18.27 494 GLY A N 1
ATOM 3914 C CA . GLY A 1 494 ? 28.359 17.672 42.031 1 18.27 494 GLY A CA 1
ATOM 3915 C C . GLY A 1 494 ? 27.719 16.344 42.406 1 18.27 494 GLY A C 1
ATOM 3916 O O . GLY A 1 494 ? 26.672 15.984 41.875 1 18.27 494 GLY A O 1
ATOM 3917 N N . PRO A 1 495 ? 28.359 15.555 43.281 1 18.14 495 PRO A N 1
ATOM 3918 C CA . PRO A 1 495 ? 28.297 14.172 43.75 1 18.14 495 PRO A CA 1
ATOM 3919 C C . PRO A 1 495 ? 27 13.867 44.5 1 18.14 495 PRO A C 1
ATOM 3921 O O . PRO A 1 495 ? 26.766 12.719 44.906 1 18.14 495 PRO A O 1
ATOM 3924 N N . MET A 1 496 ? 25.766 14.312 44.156 1 18.69 496 MET A N 1
ATOM 3925 C CA . MET A 1 496 ? 24.969 14.281 45.375 1 18.69 496 MET A CA 1
ATOM 3926 C C . MET A 1 496 ? 24.953 12.875 45.969 1 18.69 496 MET A C 1
ATOM 3928 O O . MET A 1 496 ? 24.953 11.883 45.25 1 18.69 496 MET A O 1
ATOM 3932 N N . PRO A 1 497 ? 25.047 12.703 47.312 1 17.8 497 PRO A N 1
ATOM 3933 C CA . PRO A 1 497 ? 25.25 11.547 48.188 1 17.8 497 PRO A CA 1
ATOM 3934 C C . PRO A 1 497 ? 24.156 10.5 48.062 1 17.8 497 PRO A C 1
ATOM 3936 O O . PRO A 1 497 ? 23.016 10.828 47.688 1 17.8 497 PRO A O 1
ATOM 3939 N N . VAL A 1 498 ? 24.453 9.203 47.75 1 18.22 498 VAL A N 1
ATOM 3940 C CA . VAL A 1 498 ? 23.812 7.914 47.5 1 18.22 498 VAL A CA 1
ATOM 3941 C C . VAL A 1 498 ? 23 7.492 48.75 1 18.22 498 VAL A C 1
ATOM 3943 O O . VAL A 1 498 ? 23.5 6.777 49.594 1 18.22 498 VAL A O 1
ATOM 3946 N N . GLY A 1 499 ? 22.297 8.469 49.406 1 16.86 499 GLY A N 1
ATOM 3947 C CA . GLY A 1 499 ? 22.047 7.875 50.719 1 16.86 499 GLY A CA 1
ATOM 3948 C C . GLY A 1 499 ? 21.422 6.496 50.625 1 16.86 499 GLY A C 1
ATOM 3949 O O . GLY A 1 499 ? 21.047 6.039 49.562 1 16.86 499 GLY A O 1
ATOM 3950 N N . ALA A 1 500 ? 20.391 6.156 51.594 1 17.45 500 ALA A N 1
ATOM 3951 C CA . ALA A 1 500 ? 20.141 5.09 52.562 1 17.45 500 ALA A CA 1
ATOM 3952 C C . ALA A 1 500 ? 19.422 3.918 51.906 1 17.45 500 ALA A C 1
ATOM 3954 O O . ALA A 1 500 ? 18.859 4.055 50.812 1 17.45 500 ALA A O 1
ATOM 3955 N N . GLY A 1 501 ? 19.016 2.781 52.719 1 16.95 501 GLY A N 1
ATOM 3956 C CA . GLY A 1 501 ? 18.922 1.337 52.875 1 16.95 501 GLY A CA 1
ATOM 3957 C C . GLY A 1 501 ? 17.625 0.756 52.312 1 16.95 501 GLY A C 1
ATOM 3958 O O . GLY A 1 501 ? 17.391 -0.448 52.438 1 16.95 501 GLY A O 1
ATOM 3959 N N . ALA A 1 502 ? 16.625 1.501 51.75 1 17.56 502 ALA A N 1
ATOM 3960 C CA . ALA A 1 502 ? 15.383 0.937 52.281 1 17.56 502 ALA A CA 1
ATOM 3961 C C . ALA A 1 502 ? 15.219 -0.521 51.875 1 17.56 502 ALA A C 1
ATOM 3963 O O . ALA A 1 502 ? 15.758 -0.947 50.844 1 17.56 502 ALA A O 1
ATOM 3964 N N . PRO A 1 503 ? 14.281 -1.389 52.531 1 17.86 503 PRO A N 1
ATOM 3965 C CA . PRO A 1 503 ? 14.094 -2.807 52.844 1 17.86 503 PRO A CA 1
ATOM 3966 C C . PRO A 1 503 ? 13.742 -3.648 51.625 1 17.86 503 PRO A C 1
ATOM 3968 O O . PRO A 1 503 ? 13.367 -3.102 50.594 1 17.86 503 PRO A O 1
ATOM 3971 N N . GLY A 1 504 ? 13.719 -5.004 51.719 1 17.06 504 GLY A N 1
ATOM 3972 C CA . GLY A 1 504 ? 13.828 -6.316 51.094 1 17.06 504 GLY A CA 1
ATOM 3973 C C . GLY A 1 504 ? 12.609 -6.684 50.281 1 17.06 504 GLY A C 1
ATOM 3974 O O . GLY A 1 504 ? 11.742 -7.43 50.75 1 17.06 504 GLY A O 1
ATOM 3975 N N . MET A 1 505 ? 11.812 -5.75 49.625 1 16.78 505 MET A N 1
ATOM 3976 C CA . MET A 1 505 ? 10.5 -6.328 49.375 1 16.78 505 MET A CA 1
ATOM 3977 C C . MET A 1 505 ? 10.625 -7.605 48.531 1 16.78 505 MET A C 1
ATOM 3979 O O . MET A 1 505 ? 11.461 -7.688 47.625 1 16.78 505 MET A O 1
ATOM 3983 N N . SER A 1 506 ? 10.008 -8.758 48.969 1 16.69 506 SER A N 1
ATOM 3984 C CA . SER A 1 506 ? 9.945 -10.188 48.688 1 16.69 506 SER A CA 1
ATOM 3985 C C . SER A 1 506 ? 9.602 -10.453 47.219 1 16.69 506 SER A C 1
ATOM 3987 O O . SER A 1 506 ? 9.039 -9.586 46.531 1 16.69 506 SER A O 1
ATOM 3989 N N . GLN A 1 507 ? 10.047 -11.594 46.594 1 16.2 507 GLN A N 1
ATOM 3990 C CA . GLN A 1 507 ? 10.281 -12.32 45.344 1 16.2 507 GLN A CA 1
ATOM 3991 C C . GLN A 1 507 ? 8.961 -12.672 44.656 1 16.2 507 GLN A C 1
ATOM 3993 O O . GLN A 1 507 ? 8.953 -13.25 43.562 1 16.2 507 GLN A O 1
ATOM 3998 N N . GLN A 1 508 ? 7.68 -12.531 45.312 1 16.58 508 GLN A N 1
ATOM 3999 C CA . GLN A 1 508 ? 6.715 -13.586 45.031 1 16.58 508 GLN A CA 1
ATOM 4000 C C . GLN A 1 508 ? 6.395 -13.648 43.531 1 16.58 508 GLN A C 1
ATOM 4002 O O . GLN A 1 508 ? 6.586 -12.672 42.812 1 16.58 508 GLN A O 1
ATOM 4007 N N . ASP A 1 509 ? 5.602 -14.82 43.031 1 17.19 509 ASP A N 1
ATOM 4008 C CA . ASP A 1 509 ? 5.293 -15.789 41.969 1 17.19 509 ASP A CA 1
ATOM 4009 C C . ASP A 1 509 ? 4.352 -15.188 40.938 1 17.19 509 ASP A C 1
ATOM 4011 O O . ASP A 1 509 ? 3.926 -15.867 40 1 17.19 509 ASP A O 1
ATOM 4015 N N . MET A 1 510 ? 4.359 -13.961 40.531 1 16.44 510 MET A N 1
ATOM 4016 C CA . MET A 1 510 ? 3.096 -13.562 39.906 1 16.44 510 MET A CA 1
ATOM 4017 C C . MET A 1 510 ? 2.75 -14.469 38.75 1 16.44 510 MET A C 1
ATOM 4019 O O . MET A 1 510 ? 3.438 -14.461 37.719 1 16.44 510 MET A O 1
ATOM 4023 N N . VAL A 1 511 ? 2.197 -15.781 38.938 1 16.59 511 VAL A N 1
ATOM 4024 C CA . VAL A 1 511 ? 1.769 -16.875 38.062 1 16.59 511 VAL A CA 1
ATOM 4025 C C . VAL A 1 511 ? 0.7 -16.391 37.094 1 16.59 511 VAL A C 1
ATOM 4027 O O . VAL A 1 511 ? -0.343 -15.875 37.531 1 16.59 511 VAL A O 1
ATOM 4030 N N . ALA A 1 512 ? 0.957 -15.773 36.062 1 17.28 512 ALA A N 1
ATOM 4031 C CA . ALA A 1 512 ? -0.095 -15.461 35.094 1 17.28 512 ALA A CA 1
ATOM 4032 C C . ALA A 1 512 ? -0.882 -16.703 34.688 1 17.28 512 ALA A C 1
ATOM 4034 O O . ALA A 1 512 ? -0.346 -17.812 34.719 1 17.28 512 ALA A O 1
ATOM 4035 N N . SER A 1 513 ? -2.324 -16.734 34.625 1 16.66 513 SER A N 1
ATOM 4036 C CA . SER A 1 513 ? -3.43 -17.688 34.562 1 16.66 513 SER A CA 1
ATOM 4037 C C . SER A 1 513 ? -3.268 -18.656 33.375 1 16.66 513 SER A C 1
ATOM 4039 O O . SER A 1 513 ? -3.271 -18.234 32.219 1 16.66 513 SER A O 1
ATOM 4041 N N . VAL A 1 514 ? -2.545 -19.797 33.5 1 17.25 514 VAL A N 1
ATOM 4042 C CA . VAL A 1 514 ? -2.352 -21.062 32.812 1 17.25 514 VAL A CA 1
ATOM 4043 C C . VAL A 1 514 ? -3.643 -21.875 32.844 1 17.25 514 VAL A C 1
ATOM 4045 O O . VAL A 1 514 ? -3.73 -22.953 32.25 1 17.25 514 VAL A O 1
ATOM 4048 N N . THR A 1 515 ? -4.863 -21.578 33.375 1 17.33 515 THR A N 1
ATOM 4049 C CA . THR A 1 515 ? -5.504 -22.766 33.938 1 17.33 515 THR A CA 1
ATOM 4050 C C . THR A 1 515 ? -5.789 -23.797 32.875 1 17.33 515 THR A C 1
ATOM 4052 O O . THR A 1 515 ? -6.062 -23.438 31.719 1 17.33 515 THR A O 1
ATOM 4055 N N . GLN A 1 516 ? -5.621 -25.203 33.156 1 17.53 516 GLN A N 1
ATOM 4056 C CA . GLN A 1 516 ? -5.625 -26.578 32.688 1 17.53 516 GLN A CA 1
ATOM 4057 C C . GLN A 1 516 ? -7.047 -27.062 32.375 1 17.53 516 GLN A C 1
ATOM 4059 O O . GLN A 1 516 ? -7.238 -28.094 31.766 1 17.53 516 GLN A O 1
ATOM 4064 N N . HIS A 1 517 ? -8.227 -26.516 32.688 1 16.8 517 HIS A N 1
ATOM 4065 C CA . HIS A 1 517 ? -9.281 -27.469 33.031 1 16.8 517 HIS A CA 1
ATOM 4066 C C . HIS A 1 517 ? -9.562 -28.422 31.875 1 16.8 517 HIS A C 1
ATOM 4068 O O . HIS A 1 517 ? -9.562 -28.031 30.703 1 16.8 517 HIS A O 1
ATOM 4074 N N . SER A 1 518 ? -9.43 -29.875 32.094 1 17.25 518 SER A N 1
ATOM 4075 C CA . SER A 1 518 ? -9.562 -31.203 31.531 1 17.25 518 SER A CA 1
ATOM 4076 C C . SER A 1 518 ? -10.977 -31.453 31.016 1 17.25 518 SER A C 1
ATOM 4078 O O . SER A 1 518 ? -11.172 -32.062 29.969 1 17.25 518 SER A O 1
ATOM 4080 N N . ALA A 1 519 ? -12.141 -31.203 31.781 1 17.22 519 ALA A N 1
ATOM 4081 C CA . ALA A 1 519 ? -13.094 -32.25 32.188 1 17.22 519 ALA A CA 1
ATOM 4082 C C . ALA A 1 519 ? -14 -32.625 31.031 1 17.22 519 ALA A C 1
ATOM 4084 O O . ALA A 1 519 ? -15.219 -32.469 31.094 1 17.22 519 ALA A O 1
ATOM 4085 N N . TYR A 1 520 ? -13.867 -32.594 29.734 1 16.66 520 TYR A N 1
ATOM 4086 C CA . TYR A 1 520 ? -15.086 -33.031 29.062 1 16.66 520 TYR A CA 1
ATOM 4087 C C . TYR A 1 520 ? -15.344 -34.531 29.297 1 16.66 520 TYR A C 1
ATOM 4089 O O . TYR A 1 520 ? -14.57 -35.375 28.859 1 16.66 520 TYR A O 1
ATOM 4097 N N . HIS A 1 521 ? -15.867 -35.031 30.5 1 16.62 521 HIS A N 1
ATOM 4098 C CA . HIS A 1 521 ? -16.344 -36.406 30.719 1 16.62 521 HIS A CA 1
ATOM 4099 C C . HIS A 1 521 ? -17.562 -36.719 29.844 1 16.62 521 HIS A C 1
ATOM 4101 O O . HIS A 1 521 ? -18.625 -36.125 30.016 1 16.62 521 HIS A O 1
ATOM 4107 N N . PRO A 1 522 ? -17.719 -36.719 28.562 1 17.8 522 PRO A N 1
ATOM 4108 C CA . PRO A 1 522 ? -18.984 -37.344 28.203 1 17.8 522 PRO A CA 1
ATOM 4109 C C . PRO A 1 522 ? -19.109 -38.75 28.766 1 17.8 522 PRO A C 1
ATOM 4111 O O . PRO A 1 522 ? -18.125 -39.5 28.844 1 17.8 522 PRO A O 1
ATOM 4114 N N . GLN A 1 523 ? -20.016 -39.188 29.734 1 16.92 523 GLN A N 1
ATOM 4115 C CA . GLN A 1 523 ? -20.609 -40.375 30.344 1 16.92 523 GLN A CA 1
ATOM 4116 C C . GLN A 1 523 ? -21.047 -41.375 29.281 1 16.92 523 GLN A C 1
ATOM 4118 O O . GLN A 1 523 ? -21.281 -41 28.125 1 16.92 523 GLN A O 1
ATOM 4123 N N . PRO A 1 524 ? -21.344 -42.812 29.688 1 19.8 524 PRO A N 1
ATOM 4124 C CA . PRO A 1 524 ? -21.578 -44.188 29.266 1 19.8 524 PRO A CA 1
ATOM 4125 C C . PRO A 1 524 ? -22.953 -44.375 28.625 1 19.8 524 PRO A C 1
ATOM 4127 O O . PRO A 1 524 ? -23.094 -45.125 27.656 1 19.8 524 PRO A O 1
ATOM 4130 N N . HIS A 1 525 ? -24.156 -43.969 28.953 1 17.73 525 HIS A N 1
ATOM 4131 C CA . HIS A 1 525 ? -25.172 -45 29.172 1 17.73 525 HIS A CA 1
ATOM 4132 C C . HIS A 1 525 ? -25.234 -45.969 27.984 1 17.73 525 HIS A C 1
ATOM 4134 O O . HIS A 1 525 ? -24.641 -45.719 26.938 1 17.73 525 HIS A O 1
ATOM 4140 N N . ALA A 1 526 ? -26.641 -46.562 27.5 1 18.59 526 ALA A N 1
ATOM 4141 C CA . ALA A 1 526 ? -27.625 -47.562 27.875 1 18.59 526 ALA A CA 1
ATOM 4142 C C . ALA A 1 526 ? -27.953 -48.5 26.703 1 18.59 526 ALA A C 1
ATOM 4144 O O . ALA A 1 526 ? -28.484 -49.594 26.906 1 18.59 526 ALA A O 1
ATOM 4145 N N . PRO A 1 527 ? -27.859 -48.438 25.359 1 22.89 527 PRO A N 1
ATOM 4146 C CA . PRO A 1 527 ? -28.75 -49.5 24.875 1 22.89 527 PRO A CA 1
ATOM 4147 C C . PRO A 1 527 ? -28.234 -50.906 25.219 1 22.89 527 PRO A C 1
ATOM 4149 O O . PRO A 1 527 ? -27.016 -51.125 25.25 1 22.89 527 PRO A O 1
ATOM 4152 N N . PRO A 1 528 ? -28.922 -51.781 26.109 1 21.23 528 PRO A N 1
ATOM 4153 C CA . PRO A 1 528 ? -29.188 -53.219 26.172 1 21.23 528 PRO A CA 1
ATOM 4154 C C . PRO A 1 528 ? -29.469 -53.844 24.797 1 21.23 528 PRO A C 1
ATOM 4156 O O . PRO A 1 528 ? -28.797 -54.781 24.391 1 21.23 528 PRO A O 1
ATOM 4159 N N . LEU A 1 529 ? -30.922 -53.781 24.562 1 24.5 529 LEU A N 1
ATOM 4160 C CA . LEU A 1 529 ? -32 -54.75 24.531 1 24.5 529 LEU A CA 1
ATOM 4161 C C . LEU A 1 529 ? -32.25 -55.281 23.125 1 24.5 529 LEU A C 1
ATOM 4163 O O . LEU A 1 529 ? -31.75 -54.719 22.156 1 24.5 529 LEU A O 1
ATOM 4167 N N . GLY A 1 530 ? -33.688 -55.438 22.516 1 23.88 530 GLY A N 1
ATOM 4168 C CA . GLY A 1 530 ? -34.312 -56.062 21.359 1 23.88 530 GLY A CA 1
ATOM 4169 C C . GLY A 1 530 ? -33.906 -55.406 20.047 1 23.88 530 GLY A C 1
ATOM 4170 O O . GLY A 1 530 ? -33.531 -54.219 20.031 1 23.88 530 GLY A O 1
ATOM 4171 N N . MET B 1 1 ? 30.656 20.047 -1.412 1 44 1 MET B N 1
ATOM 4172 C CA . MET B 1 1 ? 29.594 20.906 -1.922 1 44 1 MET B CA 1
ATOM 4173 C C . MET B 1 1 ? 28.875 21.609 -0.78 1 44 1 MET B C 1
ATOM 4175 O O . MET B 1 1 ? 28.672 21.031 0.288 1 44 1 MET B O 1
ATOM 4179 N N . ALA B 1 2 ? 28.938 22.969 -0.775 1 54.75 2 ALA B N 1
ATOM 4180 C CA . ALA B 1 2 ? 28.25 23.812 0.204 1 54.75 2 ALA B CA 1
ATOM 4181 C C . ALA B 1 2 ? 26.812 23.328 0.43 1 54.75 2 ALA B C 1
ATOM 4183 O O . ALA B 1 2 ? 26.219 22.688 -0.436 1 54.75 2 ALA B O 1
ATOM 4184 N N . ALA B 1 3 ? 26.375 23.469 1.664 1 78.19 3 ALA B N 1
ATOM 4185 C CA . ALA B 1 3 ? 24.969 23.234 2.025 1 78.19 3 ALA B CA 1
ATOM 4186 C C . ALA B 1 3 ? 24.031 23.891 1.027 1 78.19 3 ALA B C 1
ATOM 4188 O O . ALA B 1 3 ? 24.312 24.984 0.526 1 78.19 3 ALA B O 1
ATOM 4189 N N . LEU B 1 4 ? 23 23.172 0.474 1 83.69 4 LEU B N 1
ATOM 4190 C CA . LEU B 1 4 ? 22.031 23.672 -0.493 1 83.69 4 LEU B CA 1
ATOM 4191 C C . LEU B 1 4 ? 21.562 25.062 -0.121 1 83.69 4 LEU B C 1
ATOM 4193 O O . LEU B 1 4 ? 21.438 25.938 -0.988 1 83.69 4 LEU B O 1
ATOM 4197 N N . THR B 1 5 ? 21.422 25.359 1.138 1 89.88 5 THR B N 1
ATOM 4198 C CA . THR B 1 5 ? 20.875 26.625 1.61 1 89.88 5 THR B CA 1
ATOM 4199 C C . THR B 1 5 ? 21.891 27.75 1.455 1 89.88 5 THR B C 1
ATOM 4201 O O . THR B 1 5 ? 21.531 28.922 1.544 1 89.88 5 THR B O 1
ATOM 4204 N N . ARG B 1 6 ? 23.109 27.375 1.201 1 86.81 6 ARG B N 1
ATOM 4205 C CA . ARG B 1 6 ? 24.156 28.375 1.02 1 86.81 6 ARG B CA 1
ATOM 4206 C C . ARG B 1 6 ? 24.422 28.625 -0.461 1 86.81 6 ARG B C 1
ATOM 4208 O O . ARG B 1 6 ? 25.172 29.531 -0.815 1 86.81 6 ARG B O 1
ATOM 4215 N N . ASN B 1 7 ? 23.828 27.828 -1.316 1 86.62 7 ASN B N 1
ATOM 4216 C CA . ASN B 1 7 ? 23.922 28.047 -2.754 1 86.62 7 ASN B CA 1
ATOM 4217 C C . ASN B 1 7 ? 23.188 29.328 -3.168 1 86.62 7 ASN B C 1
ATOM 4219 O O . ASN B 1 7 ? 22 29.484 -2.9 1 86.62 7 ASN B O 1
ATOM 4223 N N . PRO B 1 8 ? 23.891 30.266 -3.818 1 87.56 8 PRO B N 1
ATOM 4224 C CA . PRO B 1 8 ? 23.281 31.547 -4.168 1 87.56 8 PRO B CA 1
ATOM 4225 C C . PRO B 1 8 ? 22.047 31.391 -5.059 1 87.56 8 PRO B C 1
ATOM 4227 O O . PRO B 1 8 ? 21.094 32.156 -4.93 1 87.56 8 PRO B O 1
ATOM 4230 N N . GLN B 1 9 ? 22.109 30.453 -5.973 1 85.5 9 GLN B N 1
ATOM 4231 C CA . GLN B 1 9 ? 20.969 30.234 -6.855 1 85.5 9 GLN B CA 1
ATOM 4232 C C . GLN B 1 9 ? 19.75 29.719 -6.07 1 85.5 9 GLN B C 1
ATOM 4234 O O . GLN B 1 9 ? 18.609 30.094 -6.367 1 85.5 9 GLN B O 1
ATOM 4239 N N . PHE B 1 10 ? 20 28.969 -5.152 1 92.19 10 PHE B N 1
ATOM 4240 C CA . PHE B 1 10 ? 18.906 28.469 -4.316 1 92.19 10 PHE B CA 1
ATOM 4241 C C . PHE B 1 10 ? 18.344 29.578 -3.447 1 92.19 10 PHE B C 1
ATOM 4243 O O . PHE B 1 10 ? 17.125 29.656 -3.24 1 92.19 10 PHE B O 1
ATOM 4250 N N . GLN B 1 11 ? 19.203 30.375 -2.953 1 92.62 11 GLN B N 1
ATOM 4251 C CA . GLN B 1 11 ? 18.734 31.516 -2.164 1 92.62 11 GLN B CA 1
ATOM 4252 C C . GLN B 1 11 ? 17.844 32.438 -2.99 1 92.62 11 GLN B C 1
ATOM 4254 O O . GLN B 1 11 ? 16.844 32.938 -2.488 1 92.62 11 GLN B O 1
ATOM 4259 N N . LYS B 1 12 ? 18.25 32.594 -4.207 1 92.5 12 LYS B N 1
ATOM 4260 C CA . LYS B 1 12 ? 17.438 33.406 -5.113 1 92.5 12 LYS B CA 1
ATOM 4261 C C . LYS B 1 12 ? 16.062 32.781 -5.32 1 92.5 12 LYS B C 1
ATOM 4263 O O . LYS B 1 12 ? 15.055 33.469 -5.359 1 92.5 12 LYS B O 1
ATOM 4268 N N . LEU B 1 13 ? 16.047 31.516 -5.5 1 93.75 13 LEU B N 1
ATOM 4269 C CA . LEU B 1 13 ? 14.812 30.781 -5.676 1 93.75 13 LEU B CA 1
ATOM 4270 C C . LEU B 1 13 ? 13.914 30.922 -4.453 1 93.75 13 LEU B C 1
ATOM 4272 O O . LEU B 1 13 ? 12.711 31.141 -4.582 1 93.75 13 LEU B O 1
ATOM 4276 N N . GLN B 1 14 ? 14.445 30.781 -3.289 1 95 14 GLN B N 1
ATOM 4277 C CA . GLN B 1 14 ? 13.695 30.906 -2.045 1 95 14 GLN B CA 1
ATOM 4278 C C . GLN B 1 14 ? 13.133 32.312 -1.882 1 95 14 GLN B C 1
ATOM 4280 O O . GLN B 1 14 ? 12 32.5 -1.444 1 95 14 GLN B O 1
ATOM 4285 N N . GLN B 1 15 ? 14.023 33.25 -2.189 1 94.94 15 GLN B N 1
ATOM 4286 C CA . GLN B 1 15 ? 13.578 34.625 -2.131 1 94.94 15 GLN B CA 1
ATOM 4287 C C . GLN B 1 15 ? 12.422 34.875 -3.096 1 94.94 15 GLN B C 1
ATOM 4289 O O . GLN B 1 15 ? 11.438 35.531 -2.74 1 94.94 15 GLN B O 1
ATOM 4294 N N . TRP B 1 16 ? 12.562 34.375 -4.262 1 95.44 16 TRP B N 1
ATOM 4295 C CA . TRP B 1 16 ? 11.5 34.531 -5.25 1 95.44 16 TRP B CA 1
ATOM 4296 C C . TRP B 1 16 ? 10.195 33.906 -4.734 1 95.44 16 TRP B C 1
ATOM 4298 O O . TRP B 1 16 ? 9.133 34.531 -4.871 1 95.44 16 TRP B O 1
ATOM 4308 N N . HIS B 1 17 ? 10.258 32.75 -4.188 1 96 17 HIS B N 1
ATOM 4309 C CA . HIS B 1 17 ? 9.07 32.094 -3.666 1 96 17 HIS B CA 1
ATOM 4310 C C . HIS B 1 17 ? 8.422 32.906 -2.561 1 96 17 HIS B C 1
ATOM 4312 O O . HIS B 1 17 ? 7.191 33 -2.496 1 96 17 HIS B O 1
ATOM 4318 N N . ARG B 1 18 ? 9.211 33.469 -1.665 1 95.94 18 ARG B N 1
ATOM 4319 C CA . ARG B 1 18 ? 8.688 34.281 -0.581 1 95.94 18 ARG B CA 1
ATOM 4320 C C . ARG B 1 18 ? 7.91 35.469 -1.127 1 95.94 18 ARG B C 1
ATOM 4322 O O . ARG B 1 18 ? 6.879 35.844 -0.573 1 95.94 18 ARG B O 1
ATOM 4329 N N . GLU B 1 19 ? 8.414 35.969 -2.197 1 95.06 19 GLU B N 1
ATOM 4330 C CA . GLU B 1 19 ? 7.855 37.219 -2.744 1 95.06 19 GLU B CA 1
ATOM 4331 C C . GLU B 1 19 ? 6.68 36.938 -3.674 1 95.06 19 GLU B C 1
ATOM 4333 O O . GLU B 1 19 ? 5.719 37.688 -3.729 1 95.06 19 GLU B O 1
ATOM 4338 N N . HIS B 1 20 ? 6.742 35.812 -4.414 1 93.5 20 HIS B N 1
ATOM 4339 C CA . HIS B 1 20 ? 5.805 35.625 -5.516 1 93.5 20 HIS B CA 1
ATOM 4340 C C . HIS B 1 20 ? 5.012 34.344 -5.355 1 93.5 20 HIS B C 1
ATOM 4342 O O . HIS B 1 20 ? 4.074 34.062 -6.113 1 93.5 20 HIS B O 1
ATOM 4348 N N . GLY B 1 21 ? 5.332 33.531 -4.414 1 93.44 21 GLY B N 1
ATOM 4349 C CA . GLY B 1 21 ? 4.723 32.219 -4.27 1 93.44 21 GLY B CA 1
ATOM 4350 C C . GLY B 1 21 ? 3.215 32.281 -4.137 1 93.44 21 GLY B C 1
ATOM 4351 O O . GLY B 1 21 ? 2.506 31.453 -4.703 1 93.44 21 GLY B O 1
ATOM 4352 N N . SER B 1 22 ? 2.727 33.219 -3.404 1 92.06 22 SER B N 1
ATOM 4353 C CA . SER B 1 22 ? 1.297 33.344 -3.135 1 92.06 22 SER B CA 1
ATOM 4354 C C . SER B 1 22 ? 0.529 33.75 -4.395 1 92.06 22 SER B C 1
ATOM 4356 O O . SER B 1 22 ? -0.689 33.562 -4.465 1 92.06 22 SER B O 1
ATOM 4358 N N . GLU B 1 23 ? 1.223 34.188 -5.402 1 91.69 23 GLU B N 1
ATOM 4359 C CA . GLU B 1 23 ? 0.599 34.625 -6.648 1 91.69 23 GLU B CA 1
ATOM 4360 C C . GLU B 1 23 ? 0.413 33.438 -7.605 1 91.69 23 GLU B C 1
ATOM 4362 O O . GLU B 1 23 ? -0.314 33.562 -8.594 1 91.69 23 GLU B O 1
ATOM 4367 N N . LEU B 1 24 ? 1.093 32.406 -7.352 1 93.94 24 LEU B N 1
ATOM 4368 C CA . LEU B 1 24 ? 1.01 31.266 -8.234 1 93.94 24 LEU B CA 1
ATOM 4369 C C . LEU B 1 24 ? -0.339 30.562 -8.094 1 93.94 24 LEU B C 1
ATOM 4371 O O . LEU B 1 24 ? -0.638 29.984 -7.051 1 93.94 24 LEU B O 1
ATOM 4375 N N . ASN B 1 25 ? -1.137 30.719 -9.125 1 91.88 25 ASN B N 1
ATOM 4376 C CA . ASN B 1 25 ? -2.457 30.125 -9.266 1 91.88 25 ASN B CA 1
ATOM 4377 C C . ASN B 1 25 ? -2.623 29.453 -10.633 1 91.88 25 ASN B C 1
ATOM 4379 O O . ASN B 1 25 ? -2.496 30.109 -11.664 1 91.88 25 ASN B O 1
ATOM 4383 N N . LEU B 1 26 ? -2.949 28.219 -10.594 1 90.12 26 LEU B N 1
ATOM 4384 C CA . LEU B 1 26 ? -2.928 27.438 -11.82 1 90.12 26 LEU B CA 1
ATOM 4385 C C . LEU B 1 26 ? -3.939 27.969 -12.828 1 90.12 26 LEU B C 1
ATOM 4387 O O . LEU B 1 26 ? -3.656 28.031 -14.023 1 90.12 26 LEU B O 1
ATOM 4391 N N . ARG B 1 27 ? -5.09 28.328 -12.32 1 85.31 27 ARG B N 1
ATOM 4392 C CA . ARG B 1 27 ? -6.094 28.875 -13.234 1 85.31 27 ARG B CA 1
ATOM 4393 C C . ARG B 1 27 ? -5.582 30.141 -13.914 1 85.31 27 ARG B C 1
ATOM 4395 O O . ARG B 1 27 ? -5.715 30.281 -15.133 1 85.31 27 ARG B O 1
ATOM 4402 N N . HIS B 1 28 ? -5.008 31.016 -13.148 1 89.94 28 HIS B N 1
ATOM 4403 C CA . HIS B 1 28 ? -4.461 32.25 -13.672 1 89.94 28 HIS B CA 1
ATOM 4404 C C . HIS B 1 28 ? -3.297 31.984 -14.625 1 89.94 28 HIS B C 1
ATOM 4406 O O . HIS B 1 28 ? -3.178 32.625 -15.664 1 89.94 28 HIS B O 1
ATOM 4412 N N . LEU B 1 29 ? -2.471 31 -14.258 1 91.94 29 LEU B N 1
ATOM 4413 C CA . LEU B 1 29 ? -1.312 30.656 -15.07 1 91.94 29 LEU B CA 1
ATOM 4414 C C . LEU B 1 29 ? -1.747 30.141 -16.438 1 91.94 29 LEU B C 1
ATOM 4416 O O . LEU B 1 29 ? -1.168 30.516 -17.469 1 91.94 29 LEU B O 1
ATOM 4420 N N . PHE B 1 30 ? -2.777 29.344 -16.469 1 89.44 30 PHE B N 1
ATOM 4421 C CA . PHE B 1 30 ? -3.273 28.812 -17.719 1 89.44 30 PHE B CA 1
ATOM 4422 C C . PHE B 1 30 ? -4 29.891 -18.516 1 89.44 30 PHE B C 1
ATOM 4424 O O . PHE B 1 30 ? -3.947 29.906 -19.75 1 89.44 30 PHE B O 1
ATOM 4431 N N . ASP B 1 31 ? -4.664 30.859 -17.859 1 87.31 31 ASP B N 1
ATOM 4432 C CA . ASP B 1 31 ? -5.375 31.953 -18.516 1 87.31 31 ASP B CA 1
ATOM 4433 C C . ASP B 1 31 ? -4.395 32.938 -19.156 1 87.31 31 ASP B C 1
ATOM 4435 O O . ASP B 1 31 ? -4.684 33.5 -20.219 1 87.31 31 ASP B O 1
ATOM 4439 N N . THR B 1 32 ? -3.34 33.094 -18.547 1 92.19 32 THR B N 1
ATOM 4440 C CA . THR B 1 32 ? -2.354 34.062 -19 1 92.19 32 THR B CA 1
ATOM 4441 C C . THR B 1 32 ? -1.471 33.469 -20.094 1 92.19 32 THR B C 1
ATOM 4443 O O . THR B 1 32 ? -0.999 34.188 -20.969 1 92.19 32 THR B O 1
ATOM 4446 N N . ASP B 1 33 ? -1.221 32.219 -20.078 1 92.94 33 ASP B N 1
ATOM 4447 C CA . ASP B 1 33 ? -0.415 31.5 -21.078 1 92.94 33 ASP B CA 1
ATOM 4448 C C . ASP B 1 33 ? -1.202 30.344 -21.703 1 92.94 33 ASP B C 1
ATOM 4450 O O . ASP B 1 33 ? -1.129 29.203 -21.234 1 92.94 33 ASP B O 1
ATOM 4454 N N . LYS B 1 34 ? -1.768 30.609 -22.859 1 89.56 34 LYS B N 1
ATOM 4455 C CA . LYS B 1 34 ? -2.615 29.625 -23.516 1 89.56 34 LYS B CA 1
ATOM 4456 C C . LYS B 1 34 ? -1.785 28.469 -24.062 1 89.56 34 LYS B C 1
ATOM 4458 O O . LYS B 1 34 ? -2.32 27.391 -24.359 1 89.56 34 LYS B O 1
ATOM 4463 N N . GLU B 1 35 ? -0.493 28.703 -24.203 1 92.75 35 GLU B N 1
ATOM 4464 C CA . GLU B 1 35 ? 0.385 27.656 -24.703 1 92.75 35 GLU B CA 1
ATOM 4465 C C . GLU B 1 35 ? 1.152 26.984 -23.578 1 92.75 35 GLU B C 1
ATOM 4467 O O . GLU B 1 35 ? 2.191 26.359 -23.812 1 92.75 35 GLU B O 1
ATOM 4472 N N . ARG B 1 36 ? 0.654 27.109 -22.391 1 93.81 36 ARG B N 1
ATOM 4473 C CA . ARG B 1 36 ? 1.345 26.625 -21.203 1 93.81 36 ARG B CA 1
ATOM 4474 C C . ARG B 1 36 ? 1.64 25.125 -21.312 1 93.81 36 ARG B C 1
ATOM 4476 O O . ARG B 1 36 ? 2.734 24.672 -20.969 1 93.81 36 ARG B O 1
ATOM 4483 N N . PHE B 1 37 ? 0.703 24.359 -21.797 1 93.25 37 PHE B N 1
ATOM 4484 C CA . PHE B 1 37 ? 0.914 22.922 -21.969 1 93.25 37 PHE B CA 1
ATOM 4485 C C . PHE B 1 37 ? 2.133 22.656 -22.844 1 93.25 37 PHE B C 1
ATOM 4487 O O . PHE B 1 37 ? 2.986 21.844 -22.484 1 93.25 37 PHE B O 1
ATOM 4494 N N . ASN B 1 38 ? 2.273 23.375 -23.891 1 92.25 38 ASN B N 1
ATOM 4495 C CA . ASN B 1 38 ? 3.379 23.172 -24.812 1 92.25 38 ASN B CA 1
ATOM 4496 C C . ASN B 1 38 ? 4.711 23.594 -24.203 1 92.25 38 ASN B C 1
ATOM 4498 O O . ASN B 1 38 ? 5.75 22.984 -24.5 1 92.25 38 ASN B O 1
ATOM 4502 N N . HIS B 1 39 ? 4.629 24.578 -23.375 1 93.81 39 HIS B N 1
ATOM 4503 C CA . HIS B 1 39 ? 5.848 25.109 -22.766 1 93.81 39 HIS B CA 1
ATOM 4504 C C . HIS B 1 39 ? 6.344 24.203 -21.641 1 93.81 39 HIS B C 1
ATOM 4506 O O . HIS B 1 39 ? 7.547 24.141 -21.391 1 93.81 39 HIS B O 1
ATOM 4512 N N . PHE B 1 40 ? 5.359 23.594 -20.969 1 96.5 40 PHE B N 1
ATOM 4513 C CA . PHE B 1 40 ? 5.715 22.812 -19.781 1 96.5 40 PHE B CA 1
ATOM 4514 C C . PHE B 1 40 ? 5.32 21.359 -19.953 1 96.5 40 PHE B C 1
ATOM 4516 O O . PHE B 1 40 ? 4.703 20.766 -19.062 1 96.5 40 PHE B O 1
ATOM 4523 N N . SER B 1 41 ? 5.613 20.797 -21.094 1 95.44 41 SER B N 1
ATOM 4524 C CA . SER B 1 41 ? 5.508 19.375 -21.375 1 95.44 41 SER B CA 1
ATOM 4525 C C . SER B 1 41 ? 6.652 18.891 -22.25 1 95.44 41 SER B C 1
ATOM 4527 O O . SER B 1 41 ? 7.316 19.703 -22.906 1 95.44 41 SER B O 1
ATOM 4529 N N . LEU B 1 42 ? 6.984 17.594 -22.125 1 96.12 42 LEU B N 1
ATOM 4530 C CA . LEU B 1 42 ? 8 16.938 -22.922 1 96.12 42 LEU B CA 1
ATOM 4531 C C . LEU B 1 42 ? 7.461 15.633 -23.516 1 96.12 42 LEU B C 1
ATOM 4533 O O . LEU B 1 42 ? 6.789 14.867 -22.828 1 96.12 42 LEU B O 1
ATOM 4537 N N . THR B 1 43 ? 7.695 15.492 -24.797 1 94.38 43 THR B N 1
ATOM 4538 C CA . THR B 1 43 ? 7.422 14.203 -25.406 1 94.38 43 THR B CA 1
ATOM 4539 C C . THR B 1 43 ? 8.719 13.445 -25.688 1 94.38 43 THR B C 1
ATOM 4541 O O . THR B 1 43 ? 9.562 13.914 -26.453 1 94.38 43 THR B O 1
ATOM 4544 N N . LEU B 1 44 ? 8.859 12.344 -25 1 96.19 44 LEU B N 1
ATOM 4545 C CA . LEU B 1 44 ? 10 11.461 -25.234 1 96.19 44 LEU B CA 1
ATOM 4546 C C . LEU B 1 44 ? 9.688 10.438 -26.312 1 96.19 44 LEU B C 1
ATOM 4548 O O . LEU B 1 44 ? 8.781 9.609 -26.156 1 96.19 44 LEU B O 1
ATOM 4552 N N . ASN B 1 45 ? 10.43 10.547 -27.375 1 93.19 45 ASN B N 1
ATOM 4553 C CA . ASN B 1 45 ? 10.25 9.617 -28.484 1 93.19 45 ASN B CA 1
ATOM 4554 C C . ASN B 1 45 ? 11.148 8.391 -28.344 1 93.19 45 ASN B C 1
ATOM 4556 O O . ASN B 1 45 ? 12.281 8.391 -28.828 1 93.19 45 ASN B O 1
ATOM 4560 N N . THR B 1 46 ? 10.594 7.344 -27.812 1 92.5 46 THR B N 1
ATOM 4561 C CA . THR B 1 46 ? 11.383 6.133 -27.625 1 92.5 46 THR B CA 1
ATOM 4562 C C . THR B 1 46 ? 11.242 5.199 -28.828 1 92.5 46 THR B C 1
ATOM 4564 O O . THR B 1 46 ? 10.492 5.488 -29.766 1 92.5 46 THR B O 1
ATOM 4567 N N . ASN B 1 47 ? 12.039 4.07 -28.828 1 88 47 ASN B N 1
ATOM 4568 C CA . ASN B 1 47 ? 11.977 3.086 -29.891 1 88 47 ASN B CA 1
ATOM 4569 C C . ASN B 1 47 ? 10.656 2.316 -29.875 1 88 47 ASN B C 1
ATOM 4571 O O . ASN B 1 47 ? 10.289 1.674 -30.859 1 88 47 ASN B O 1
ATOM 4575 N N . HIS B 1 48 ? 9.953 2.4 -28.812 1 87 48 HIS B N 1
ATOM 4576 C CA . HIS B 1 48 ? 8.742 1.597 -28.656 1 87 48 HIS B CA 1
ATOM 4577 C C . HIS B 1 48 ? 7.527 2.477 -28.391 1 87 48 HIS B C 1
ATOM 4579 O O . HIS B 1 48 ? 6.523 2.008 -27.844 1 87 48 HIS B O 1
ATOM 4585 N N . GLY B 1 49 ? 7.633 3.725 -28.703 1 89.12 49 GLY B N 1
ATOM 4586 C CA . GLY B 1 49 ? 6.508 4.629 -28.516 1 89.12 49 GLY B CA 1
ATOM 4587 C C . GLY B 1 49 ? 6.887 5.914 -27.812 1 89.12 49 GLY B C 1
ATOM 4588 O O . GLY B 1 49 ? 8.07 6.199 -27.625 1 89.12 49 GLY B O 1
ATOM 4589 N N . HIS B 1 50 ? 5.824 6.703 -27.5 1 91.62 50 HIS B N 1
ATOM 4590 C CA . HIS B 1 50 ? 6.039 8.023 -26.922 1 91.62 50 HIS B CA 1
ATOM 4591 C C . HIS B 1 50 ? 5.668 8.047 -25.453 1 91.62 50 HIS B C 1
ATOM 4593 O O . HIS B 1 50 ? 4.754 7.336 -25.016 1 91.62 50 HIS B O 1
ATOM 4599 N N . ILE B 1 51 ? 6.438 8.781 -24.703 1 95.38 51 ILE B N 1
ATOM 4600 C CA . ILE B 1 51 ? 6.109 9.102 -23.312 1 95.38 51 ILE B CA 1
ATOM 4601 C C . ILE B 1 51 ? 5.902 10.609 -23.172 1 95.38 51 ILE B C 1
ATOM 4603 O O . ILE B 1 51 ? 6.785 11.398 -23.516 1 95.38 51 ILE B O 1
ATOM 4607 N N . LEU B 1 52 ? 4.715 10.969 -22.75 1 94.38 52 LEU B N 1
ATOM 4608 C CA . LEU B 1 52 ? 4.406 12.375 -22.516 1 94.38 52 LEU B CA 1
ATOM 4609 C C . LEU B 1 52 ? 4.586 12.734 -21.047 1 94.38 52 LEU B C 1
ATOM 4611 O O . LEU B 1 52 ? 3.988 12.102 -20.172 1 94.38 52 LEU B O 1
ATOM 4615 N N . LEU B 1 53 ? 5.457 13.617 -20.812 1 97.31 53 LEU B N 1
ATOM 4616 C CA . LEU B 1 53 ? 5.566 14.242 -19.5 1 97.31 53 LEU B CA 1
ATOM 4617 C C . LEU B 1 53 ? 4.887 15.609 -19.484 1 97.31 53 LEU B C 1
ATOM 4619 O O . LEU B 1 53 ? 5.406 16.562 -20.047 1 97.31 53 LEU B O 1
ATOM 4623 N N . ASP B 1 54 ? 3.742 15.711 -18.906 1 95.06 54 ASP B N 1
ATOM 4624 C CA . ASP B 1 54 ? 3.02 16.969 -18.719 1 95.06 54 ASP B CA 1
ATOM 4625 C C . ASP B 1 54 ? 3.229 17.516 -17.312 1 95.06 54 ASP B C 1
ATOM 4627 O O . ASP B 1 54 ? 2.713 16.969 -16.344 1 95.06 54 ASP B O 1
ATOM 4631 N N . TYR B 1 55 ? 4.02 18.562 -17.203 1 96.94 55 TYR B N 1
ATOM 4632 C CA . TYR B 1 55 ? 4.207 19.188 -15.891 1 96.94 55 TYR B CA 1
ATOM 4633 C C . TYR B 1 55 ? 3.678 20.609 -15.883 1 96.94 55 TYR B C 1
ATOM 4635 O O . TYR B 1 55 ? 4.098 21.438 -15.062 1 96.94 55 TYR B O 1
ATOM 4643 N N . SER B 1 56 ? 2.75 20.906 -16.781 1 94.62 56 SER B N 1
ATOM 4644 C CA . SER B 1 56 ? 2.135 22.219 -16.906 1 94.62 56 SER B CA 1
ATOM 4645 C C . SER B 1 56 ? 1.237 22.516 -15.711 1 94.62 56 SER B C 1
ATOM 4647 O O . SER B 1 56 ? 0.912 23.688 -15.461 1 94.62 56 SER B O 1
ATOM 4649 N N . LYS B 1 57 ? 0.844 21.578 -14.984 1 94.5 57 LYS B N 1
ATOM 4650 C CA . LYS B 1 57 ? -0.056 21.766 -13.852 1 94.5 57 LYS B CA 1
ATOM 4651 C C . LYS B 1 57 ? 0.726 21.922 -12.555 1 94.5 57 LYS B C 1
ATOM 4653 O O . LYS B 1 57 ? 0.148 21.859 -11.461 1 94.5 57 LYS B O 1
ATOM 4658 N N . ASN B 1 58 ? 2.004 22.109 -12.664 1 96.94 58 ASN B N 1
ATOM 4659 C CA . ASN B 1 58 ? 2.826 22.484 -11.516 1 96.94 58 ASN B CA 1
ATOM 4660 C C . ASN B 1 58 ? 2.867 24 -11.32 1 96.94 58 ASN B C 1
ATOM 4662 O O . ASN B 1 58 ? 2.66 24.75 -12.273 1 96.94 58 ASN B O 1
ATOM 4666 N N . LEU B 1 59 ? 3.104 24.438 -10.086 1 96.56 59 LEU B N 1
ATOM 4667 C CA . LEU B 1 59 ? 3.15 25.844 -9.742 1 96.56 59 LEU B CA 1
ATOM 4668 C C . LEU B 1 59 ? 4.52 26.438 -10.062 1 96.56 59 LEU B C 1
ATOM 4670 O O . LEU B 1 59 ? 5.242 26.875 -9.164 1 96.56 59 LEU B O 1
ATOM 4674 N N . VAL B 1 60 ? 4.762 26.484 -11.391 1 96.06 60 VAL B N 1
ATOM 4675 C CA . VAL B 1 60 ? 6.039 27.016 -11.867 1 96.06 60 VAL B CA 1
ATOM 4676 C C . VAL B 1 60 ? 5.797 28.016 -12.992 1 96.06 60 VAL B C 1
ATOM 4678 O O . VAL B 1 60 ? 4.727 28.031 -13.609 1 96.06 60 VAL B O 1
ATOM 4681 N N . THR B 1 61 ? 6.707 28.922 -13.164 1 94.94 61 THR B N 1
ATOM 4682 C CA . THR B 1 61 ? 6.844 29.797 -14.32 1 94.94 61 THR B CA 1
ATOM 4683 C C . THR B 1 61 ? 8.156 29.547 -15.047 1 94.94 61 THR B C 1
ATOM 4685 O O . THR B 1 61 ? 8.984 28.75 -14.578 1 94.94 61 THR B O 1
ATOM 4688 N N . GLU B 1 62 ? 8.281 30.156 -16.219 1 92.56 62 GLU B N 1
ATOM 4689 C CA . GLU B 1 62 ? 9.539 30.031 -16.938 1 92.56 62 GLU B CA 1
ATOM 4690 C C . GLU B 1 62 ? 10.711 30.516 -16.094 1 92.56 62 GLU B C 1
ATOM 4692 O O . GLU B 1 62 ? 11.789 29.906 -16.109 1 92.56 62 GLU B O 1
ATOM 4697 N N . GLU B 1 63 ? 10.477 31.562 -15.406 1 90.94 63 GLU B N 1
ATOM 4698 C CA . GLU B 1 63 ? 11.5 32.125 -14.539 1 90.94 63 GLU B CA 1
ATOM 4699 C C . GLU B 1 63 ? 11.891 31.141 -13.438 1 90.94 63 GLU B C 1
ATOM 4701 O O . GLU B 1 63 ? 13.07 30.953 -13.156 1 90.94 63 GLU B O 1
ATOM 4706 N N . VAL B 1 64 ? 10.922 30.562 -12.867 1 94.06 64 VAL B N 1
ATOM 4707 C CA . VAL B 1 64 ? 11.148 29.578 -11.812 1 94.06 64 VAL B CA 1
ATOM 4708 C C . VAL B 1 64 ? 11.938 28.391 -12.367 1 94.06 64 VAL B C 1
ATOM 4710 O O . VAL B 1 64 ? 12.906 27.938 -11.758 1 94.06 64 VAL B O 1
ATOM 4713 N N . MET B 1 65 ? 11.562 27.938 -13.555 1 92.88 65 MET B N 1
ATOM 4714 C CA . MET B 1 65 ? 12.242 26.781 -14.156 1 92.88 65 MET B CA 1
ATOM 4715 C C . MET B 1 65 ? 13.703 27.109 -14.445 1 92.88 65 MET B C 1
ATOM 4717 O O . MET B 1 65 ? 14.586 26.266 -14.25 1 92.88 65 MET B O 1
ATOM 4721 N N . HIS B 1 66 ? 13.938 28.281 -14.883 1 88.81 66 HIS B N 1
ATOM 4722 C CA . HIS B 1 66 ? 15.312 28.703 -15.148 1 88.81 66 HIS B CA 1
ATOM 4723 C C . HIS B 1 66 ? 16.141 28.688 -13.875 1 88.81 66 HIS B C 1
ATOM 4725 O O . HIS B 1 66 ? 17.297 28.234 -13.883 1 88.81 66 HIS B O 1
ATOM 4731 N N . MET B 1 67 ? 15.625 29.203 -12.828 1 88.25 67 MET B N 1
ATOM 4732 C CA . MET B 1 67 ? 16.328 29.234 -11.555 1 88.25 67 MET B CA 1
ATOM 4733 C C . MET B 1 67 ? 16.594 27.812 -11.047 1 88.25 67 MET B C 1
ATOM 4735 O O . MET B 1 67 ? 17.656 27.547 -10.492 1 88.25 67 MET B O 1
ATOM 4739 N N . LEU B 1 68 ? 15.633 26.984 -11.219 1 88 68 LEU B N 1
ATOM 4740 C CA . LEU B 1 68 ? 15.781 25.594 -10.805 1 88 68 LEU B CA 1
ATOM 4741 C C . LEU B 1 68 ? 16.891 24.906 -11.586 1 88 68 LEU B C 1
ATOM 4743 O O . LEU B 1 68 ? 17.719 24.188 -11.008 1 88 68 LEU B O 1
ATOM 4747 N N . LEU B 1 69 ? 16.984 25.078 -12.828 1 84.25 69 LEU B N 1
ATOM 4748 C CA . LEU B 1 69 ? 17.953 24.422 -13.703 1 84.25 69 LEU B CA 1
ATOM 4749 C C . LEU B 1 69 ? 19.344 24.984 -13.484 1 84.25 69 LEU B C 1
ATOM 4751 O O . LEU B 1 69 ? 20.344 24.328 -13.836 1 84.25 69 LEU B O 1
ATOM 4755 N N . ASP B 1 70 ? 19.422 26.094 -12.898 1 79.06 70 ASP B N 1
ATOM 4756 C CA . ASP B 1 70 ? 20.703 26.719 -12.578 1 79.06 70 ASP B CA 1
ATOM 4757 C C . ASP B 1 70 ? 21.328 26.078 -11.344 1 79.06 70 ASP B C 1
ATOM 4759 O O . ASP B 1 70 ? 22.516 26.297 -11.062 1 79.06 70 ASP B O 1
ATOM 4763 N N . LEU B 1 71 ? 20.688 25.266 -10.586 1 75.12 71 LEU B N 1
ATOM 4764 C CA . LEU B 1 71 ? 21.203 24.609 -9.398 1 75.12 71 LEU B CA 1
ATOM 4765 C C . LEU B 1 71 ? 22.234 23.547 -9.781 1 75.12 71 LEU B C 1
ATOM 4767 O O . LEU B 1 71 ? 23.047 23.141 -8.953 1 75.12 71 LEU B O 1
ATOM 4771 N N . ASP B 1 72 ? 22.906 23.141 -10.867 1 59.56 72 ASP B N 1
ATOM 4772 C CA . ASP B 1 72 ? 23.938 22.328 -11.5 1 59.56 72 ASP B CA 1
ATOM 4773 C C . ASP B 1 72 ? 24.219 21.078 -10.68 1 59.56 72 ASP B C 1
ATOM 4775 O O . ASP B 1 72 ? 25.172 21.062 -9.891 1 59.56 72 ASP B O 1
ATOM 4779 N N . ARG B 1 73 ? 23.422 19.953 -10.617 1 55.09 73 ARG B N 1
ATOM 4780 C CA . ARG B 1 73 ? 23.812 18.797 -9.828 1 55.09 73 ARG B CA 1
ATOM 4781 C C . ARG B 1 73 ? 23.953 17.547 -10.703 1 55.09 73 ARG B C 1
ATOM 4783 O O . ARG B 1 73 ? 23.125 17.312 -11.586 1 55.09 73 ARG B O 1
ATOM 4790 N N . ALA B 1 74 ? 25.25 16.734 -10.688 1 46.72 74 ALA B N 1
ATOM 4791 C CA . ALA B 1 74 ? 25.625 15.562 -11.469 1 46.72 74 ALA B CA 1
ATOM 4792 C C . ALA B 1 74 ? 25.281 14.273 -10.734 1 46.72 74 ALA B C 1
ATOM 4794 O O . ALA B 1 74 ? 25.312 14.227 -9.5 1 46.72 74 ALA B O 1
ATOM 4795 N N . VAL B 1 75 ? 24.594 13.039 -11.344 1 47.78 75 VAL B N 1
ATOM 4796 C CA . VAL B 1 75 ? 24.344 11.734 -10.75 1 47.78 75 VAL B CA 1
ATOM 4797 C C . VAL B 1 75 ? 24.906 10.633 -11.641 1 47.78 75 VAL B C 1
ATOM 4799 O O . VAL B 1 75 ? 24.969 10.797 -12.867 1 47.78 75 VAL B O 1
ATOM 4802 N N . LEU B 1 76 ? 25.594 9.234 -11.086 1 42.81 76 LEU B N 1
ATOM 4803 C CA . LEU B 1 76 ? 26.375 8.25 -11.828 1 42.81 76 LEU B CA 1
ATOM 4804 C C . LEU B 1 76 ? 25.656 6.902 -11.867 1 42.81 76 LEU B C 1
ATOM 4806 O O . LEU B 1 76 ? 26.266 5.883 -12.211 1 42.81 76 LEU B O 1
ATOM 4810 N N . HIS B 1 77 ? 24.484 6.254 -11.664 1 47.19 77 HIS B N 1
ATOM 4811 C CA . HIS B 1 77 ? 24 4.883 -11.586 1 47.19 77 HIS B CA 1
ATOM 4812 C C . HIS B 1 77 ? 23.859 4.27 -12.977 1 47.19 77 HIS B C 1
ATOM 4814 O O . HIS B 1 77 ? 23.484 3.102 -13.109 1 47.19 77 HIS B O 1
ATOM 4820 N N . VAL B 1 78 ? 24.406 4.289 -14.125 1 57.09 78 VAL B N 1
ATOM 4821 C CA . VAL B 1 78 ? 24.078 4.031 -15.523 1 57.09 78 VAL B CA 1
ATOM 4822 C C . VAL B 1 78 ? 24.812 2.783 -16 1 57.09 78 VAL B C 1
ATOM 4824 O O . VAL B 1 78 ? 24.422 2.17 -17 1 57.09 78 VAL B O 1
ATOM 4827 N N . ALA B 1 79 ? 25.641 2.062 -15.219 1 49.94 79 ALA B N 1
ATOM 4828 C CA . ALA B 1 79 ? 26.469 0.964 -15.703 1 49.94 79 ALA B CA 1
ATOM 4829 C C . ALA B 1 79 ? 25.625 -0.292 -15.938 1 49.94 79 ALA B C 1
ATOM 4831 O O . ALA B 1 79 ? 25.797 -0.975 -16.953 1 49.94 79 ALA B O 1
ATOM 4832 N N . LEU B 1 80 ? 24.703 -0.694 -15.109 1 54.22 80 LEU B N 1
ATOM 4833 C CA . LEU B 1 80 ? 23.938 -1.938 -15.156 1 54.22 80 LEU B CA 1
ATOM 4834 C C . LEU B 1 80 ? 22.969 -1.938 -16.328 1 54.22 80 LEU B C 1
ATOM 4836 O O . LEU B 1 80 ? 22.469 -2.99 -16.719 1 54.22 80 LEU B O 1
ATOM 4840 N N . ARG B 1 81 ? 22.844 -0.883 -16.938 1 63.31 81 ARG B N 1
ATOM 4841 C CA . ARG B 1 81 ? 21.875 -0.713 -18.016 1 63.31 81 ARG B CA 1
ATOM 4842 C C . ARG B 1 81 ? 22.562 -0.276 -19.297 1 63.31 81 ARG B C 1
ATOM 4844 O O . ARG B 1 81 ? 21.906 0.175 -20.25 1 63.31 81 ARG B O 1
ATOM 4851 N N . ASN B 1 82 ? 23.875 -0.477 -19.297 1 61.94 82 ASN B N 1
ATOM 4852 C CA . ASN B 1 82 ? 24.656 -0.077 -20.453 1 61.94 82 ASN B CA 1
ATOM 4853 C C . ASN B 1 82 ? 24.562 -1.104 -21.578 1 61.94 82 ASN B C 1
ATOM 4855 O O . ASN B 1 82 ? 25.234 -2.133 -21.547 1 61.94 82 ASN B O 1
ATOM 4859 N N . ARG B 1 83 ? 23.797 -0.808 -22.531 1 65.38 83 ARG B N 1
ATOM 4860 C CA . ARG B 1 83 ? 23.594 -1.719 -23.656 1 65.38 83 ARG B CA 1
ATOM 4861 C C . ARG B 1 83 ? 24.547 -1.393 -24.797 1 65.38 83 ARG B C 1
ATOM 4863 O O . ARG B 1 83 ? 24.625 -2.135 -25.781 1 65.38 83 ARG B O 1
ATOM 4870 N N . SER B 1 84 ? 25.266 -0.331 -24.656 1 65.88 84 SER B N 1
ATOM 4871 C CA . SER B 1 84 ? 26.219 0.049 -25.672 1 65.88 84 SER B CA 1
ATOM 4872 C C . SER B 1 84 ? 27.594 -0.574 -25.406 1 65.88 84 SER B C 1
ATOM 4874 O O . SER B 1 84 ? 28.484 -0.511 -26.25 1 65.88 84 SER B O 1
ATOM 4876 N N . ASN B 1 85 ? 27.688 -1.253 -24.344 1 70.25 85 ASN B N 1
ATOM 4877 C CA . ASN B 1 85 ? 28.922 -1.903 -23.891 1 70.25 85 ASN B CA 1
ATOM 4878 C C . ASN B 1 85 ? 30.094 -0.921 -23.844 1 70.25 85 ASN B C 1
ATOM 4880 O O . ASN B 1 85 ? 31.234 -1.304 -24.078 1 70.25 85 ASN B O 1
ATOM 4884 N N . THR B 1 86 ? 29.75 0.362 -23.734 1 72.38 86 THR B N 1
ATOM 4885 C CA . THR B 1 86 ? 30.797 1.32 -23.422 1 72.38 86 THR B CA 1
ATOM 4886 C C . THR B 1 86 ? 31.391 1.046 -22.047 1 72.38 86 THR B C 1
ATOM 4888 O O . THR B 1 86 ? 30.672 0.738 -21.094 1 72.38 86 THR B O 1
ATOM 4891 N N . PRO B 1 87 ? 32.688 1.022 -22.094 1 74.12 87 PRO B N 1
ATOM 4892 C CA . PRO B 1 87 ? 33.281 0.698 -20.797 1 74.12 87 PRO B CA 1
ATOM 4893 C C . PRO B 1 87 ? 32.812 1.615 -19.672 1 74.12 87 PRO B C 1
ATOM 4895 O O . PRO B 1 87 ? 32.625 2.814 -19.891 1 74.12 87 PRO B O 1
ATOM 4898 N N . ILE B 1 88 ? 32.469 1.04 -18.609 1 72.31 88 ILE B N 1
ATOM 4899 C CA . ILE B 1 88 ? 32.188 1.745 -17.359 1 72.31 88 ILE B CA 1
ATOM 4900 C C . ILE B 1 88 ? 33.188 1.353 -16.297 1 72.31 88 ILE B C 1
ATOM 4902 O O . ILE B 1 88 ? 33.312 0.18 -15.93 1 72.31 88 ILE B O 1
ATOM 4906 N N . VAL B 1 89 ? 33.969 2.232 -15.875 1 72.38 89 VAL B N 1
ATOM 4907 C CA . VAL B 1 89 ? 35.094 1.941 -14.992 1 72.38 89 VAL B CA 1
ATOM 4908 C C . VAL B 1 89 ? 34.688 2.225 -13.547 1 72.38 89 VAL B C 1
ATOM 4910 O O . VAL B 1 89 ? 34.25 3.322 -13.219 1 72.38 89 VAL B O 1
ATOM 4913 N N . VAL B 1 90 ? 34.75 1.231 -12.758 1 69.12 90 VAL B N 1
ATOM 4914 C CA . VAL B 1 90 ? 34.562 1.325 -11.312 1 69.12 90 VAL B CA 1
ATOM 4915 C C . VAL B 1 90 ? 35.844 0.811 -10.609 1 69.12 90 VAL B C 1
ATOM 4917 O O . VAL B 1 90 ? 36.281 -0.301 -10.883 1 69.12 90 VAL B O 1
ATOM 4920 N N . ASP B 1 91 ? 36.281 1.547 -9.688 1 70.56 91 ASP B N 1
ATOM 4921 C CA . ASP B 1 91 ? 37.531 1.216 -8.992 1 70.56 91 ASP B CA 1
ATOM 4922 C C . ASP B 1 91 ? 38.625 0.79 -9.969 1 70.56 91 ASP B C 1
ATOM 4924 O O . ASP B 1 91 ? 39.281 -0.22 -9.758 1 70.56 91 ASP B O 1
ATOM 4928 N N . GLY B 1 92 ? 38.625 1.462 -11.094 1 71.19 92 GLY B N 1
ATOM 4929 C CA . GLY B 1 92 ? 39.688 1.311 -12.062 1 71.19 92 GLY B CA 1
ATOM 4930 C C . GLY B 1 92 ? 39.469 0.14 -13.008 1 71.19 92 GLY B C 1
ATOM 4931 O O . GLY B 1 92 ? 40.344 -0.141 -13.852 1 71.19 92 GLY B O 1
ATOM 4932 N N . LYS B 1 93 ? 38.531 -0.55 -12.883 1 80.69 93 LYS B N 1
ATOM 4933 C CA . LYS B 1 93 ? 38.312 -1.728 -13.719 1 80.69 93 LYS B CA 1
ATOM 4934 C C . LYS B 1 93 ? 37 -1.599 -14.508 1 80.69 93 LYS B C 1
ATOM 4936 O O . LYS B 1 93 ? 36 -1.131 -13.977 1 80.69 93 LYS B O 1
ATOM 4941 N N . ASP B 1 94 ? 37.156 -1.962 -15.758 1 82.19 94 ASP B N 1
ATOM 4942 C CA . ASP B 1 94 ? 35.938 -2.068 -16.562 1 82.19 94 ASP B CA 1
ATOM 4943 C C . ASP B 1 94 ? 35.062 -3.223 -16.062 1 82.19 94 ASP B C 1
ATOM 4945 O O . ASP B 1 94 ? 35.469 -4.383 -16.094 1 82.19 94 ASP B O 1
ATOM 4949 N N . VAL B 1 95 ? 33.875 -2.863 -15.688 1 80.81 95 VAL B N 1
ATOM 4950 C CA . VAL B 1 95 ? 33.031 -3.865 -15.031 1 80.81 95 VAL B CA 1
ATOM 4951 C C . VAL B 1 95 ? 32.125 -4.531 -16.062 1 80.81 95 VAL B C 1
ATOM 4953 O O . VAL B 1 95 ? 31.453 -5.52 -15.758 1 80.81 95 VAL B O 1
ATOM 4956 N N . MET B 1 96 ? 32.125 -4.176 -17.328 1 85.38 96 MET B N 1
ATOM 4957 C CA . MET B 1 96 ? 31.125 -4.609 -18.312 1 85.38 96 MET B CA 1
ATOM 4958 C C . MET B 1 96 ? 31.328 -6.078 -18.672 1 85.38 96 MET B C 1
ATOM 4960 O O . MET B 1 96 ? 30.359 -6.824 -18.812 1 85.38 96 MET B O 1
ATOM 4964 N N . PRO B 1 97 ? 32.562 -6.508 -18.828 1 86.06 97 PRO B N 1
ATOM 4965 C CA . PRO B 1 97 ? 32.719 -7.93 -19.141 1 86.06 97 PRO B CA 1
ATOM 4966 C C . PRO B 1 97 ? 32.125 -8.844 -18.078 1 86.06 97 PRO B C 1
ATOM 4968 O O . PRO B 1 97 ? 31.5 -9.852 -18.422 1 86.06 97 PRO B O 1
ATOM 4971 N N . GLU B 1 98 ? 32.281 -8.5 -16.828 1 84.88 98 GLU B N 1
ATOM 4972 C CA . GLU B 1 98 ? 31.703 -9.305 -15.758 1 84.88 98 GLU B CA 1
ATOM 4973 C C . GLU B 1 98 ? 30.188 -9.25 -15.773 1 84.88 98 GLU B C 1
ATOM 4975 O O . GLU B 1 98 ? 29.516 -10.266 -15.555 1 84.88 98 GLU B O 1
ATOM 4980 N N . VAL B 1 99 ? 29.672 -8.094 -16 1 85.31 99 VAL B N 1
ATOM 4981 C CA . VAL B 1 99 ? 28.234 -7.918 -16.078 1 85.31 99 VAL B CA 1
ATOM 4982 C C . VAL B 1 99 ? 27.672 -8.773 -17.203 1 85.31 99 VAL B C 1
ATOM 4984 O O . VAL B 1 99 ? 26.672 -9.484 -17.031 1 85.31 99 VAL B O 1
ATOM 4987 N N . ASN B 1 100 ? 28.312 -8.75 -18.328 1 89.75 100 ASN B N 1
ATOM 4988 C CA . ASN B 1 100 ? 27.859 -9.516 -19.484 1 89.75 100 ASN B CA 1
ATOM 4989 C C . ASN B 1 100 ? 27.953 -11.023 -19.234 1 89.75 100 ASN B C 1
ATOM 4991 O O . ASN B 1 100 ? 27.109 -11.789 -19.703 1 89.75 100 ASN B O 1
ATOM 4995 N N . LYS B 1 101 ? 28.969 -11.383 -18.594 1 91.81 101 LYS B N 1
ATOM 4996 C CA . LYS B 1 101 ? 29.125 -12.797 -18.266 1 91.81 101 LYS B CA 1
ATOM 4997 C C . LYS B 1 101 ? 27.953 -13.312 -17.438 1 91.81 101 LYS B C 1
ATOM 4999 O O . LYS B 1 101 ? 27.422 -14.391 -17.703 1 91.81 101 LYS B O 1
ATOM 5004 N N . VAL B 1 102 ? 27.594 -12.586 -16.438 1 92.81 102 VAL B N 1
ATOM 5005 C CA . VAL B 1 102 ? 26.484 -12.984 -15.586 1 92.81 102 VAL B CA 1
ATOM 5006 C C . VAL B 1 102 ? 25.188 -12.969 -16.391 1 92.81 102 VAL B C 1
ATOM 5008 O O . VAL B 1 102 ? 24.344 -13.859 -16.234 1 92.81 102 VAL B O 1
ATOM 5011 N N . LEU B 1 103 ? 25 -11.992 -17.281 1 93.31 103 LEU B N 1
ATOM 5012 C CA . LEU B 1 103 ? 23.812 -11.914 -18.109 1 93.31 103 LEU B CA 1
ATOM 5013 C C . LEU B 1 103 ? 23.719 -13.125 -19.031 1 93.31 103 LEU B C 1
ATOM 5015 O O . LEU B 1 103 ? 22.625 -13.68 -19.219 1 93.31 103 LEU B O 1
ATOM 5019 N N . ASP B 1 104 ? 24.828 -13.492 -19.594 1 95.69 104 ASP B N 1
ATOM 5020 C CA . ASP B 1 104 ? 24.844 -14.672 -20.438 1 95.69 104 ASP B CA 1
ATOM 5021 C C . ASP B 1 104 ? 24.484 -15.93 -19.656 1 95.69 104 ASP B C 1
ATOM 5023 O O . ASP B 1 104 ? 23.766 -16.797 -20.156 1 95.69 104 ASP B O 1
ATOM 5027 N N . LYS B 1 105 ? 25.062 -15.984 -18.5 1 97.12 105 LYS B N 1
ATOM 5028 C CA . LYS B 1 105 ? 24.734 -17.109 -17.625 1 97.12 105 LYS B CA 1
ATOM 5029 C C . LYS B 1 105 ? 23.25 -17.141 -17.297 1 97.12 105 LYS B C 1
ATOM 5031 O O . LYS B 1 105 ? 22.625 -18.203 -17.312 1 97.12 105 LYS B O 1
ATOM 5036 N N . MET B 1 106 ? 22.688 -16.031 -16.969 1 97.75 106 MET B N 1
ATOM 5037 C CA . MET B 1 106 ? 21.266 -15.914 -16.719 1 97.75 106 MET B CA 1
ATOM 5038 C C . MET B 1 106 ? 20.453 -16.359 -17.922 1 97.75 106 MET B C 1
ATOM 5040 O O . MET B 1 106 ? 19.453 -17.078 -17.781 1 97.75 106 MET B O 1
ATOM 5044 N N . LYS B 1 107 ? 20.859 -15.906 -19.078 1 97.81 107 LYS B N 1
ATOM 5045 C CA . LYS B 1 107 ? 20.172 -16.25 -20.312 1 97.81 107 LYS B CA 1
ATOM 5046 C C . LYS B 1 107 ? 20.109 -17.766 -20.5 1 97.81 107 LYS B C 1
ATOM 5048 O O . LYS B 1 107 ? 19.047 -18.328 -20.766 1 97.81 107 LYS B O 1
ATOM 5053 N N . ALA B 1 108 ? 21.219 -18.359 -20.375 1 98.12 108 ALA B N 1
ATOM 5054 C CA . ALA B 1 108 ? 21.297 -19.812 -20.547 1 98.12 108 ALA B CA 1
ATOM 5055 C C . ALA B 1 108 ? 20.422 -20.531 -19.531 1 98.12 108 ALA B C 1
ATOM 5057 O O . ALA B 1 108 ? 19.703 -21.469 -19.875 1 98.12 108 ALA B O 1
ATOM 5058 N N . PHE B 1 109 ? 20.516 -20.141 -18.312 1 98.12 109 PHE B N 1
ATOM 5059 C CA . PHE B 1 109 ? 19.734 -20.75 -17.25 1 98.12 109 PHE B CA 1
ATOM 5060 C C . PHE B 1 109 ? 18.234 -20.562 -17.516 1 98.12 109 PHE B C 1
ATOM 5062 O O . PHE B 1 109 ? 17.469 -21.516 -17.391 1 98.12 109 PHE B O 1
ATOM 5069 N N . CYS B 1 110 ? 17.844 -19.344 -17.859 1 98.38 110 CYS B N 1
ATOM 5070 C CA . CYS B 1 110 ? 16.438 -19.047 -18.172 1 98.38 110 CYS B CA 1
ATOM 5071 C C . CYS B 1 110 ? 15.922 -19.922 -19.297 1 98.38 110 CYS B C 1
ATOM 5073 O O . CYS B 1 110 ? 14.812 -20.453 -19.219 1 98.38 110 CYS B O 1
ATOM 5075 N N . GLN B 1 111 ? 16.719 -20.062 -20.266 1 97.75 111 GLN B N 1
ATOM 5076 C CA . GLN B 1 111 ? 16.328 -20.891 -21.406 1 97.75 111 GLN B CA 1
ATOM 5077 C C . GLN B 1 111 ? 16.109 -22.344 -20.984 1 97.75 111 GLN B C 1
ATOM 5079 O O . GLN B 1 111 ? 15.141 -22.984 -21.391 1 97.75 111 GLN B O 1
ATOM 5084 N N . ARG B 1 112 ? 16.953 -22.844 -20.172 1 98.25 112 ARG B N 1
ATOM 5085 C CA . ARG B 1 112 ? 16.844 -24.234 -19.703 1 98.25 112 ARG B CA 1
ATOM 5086 C C . ARG B 1 112 ? 15.57 -24.422 -18.875 1 98.25 112 ARG B C 1
ATOM 5088 O O . ARG B 1 112 ? 14.875 -25.438 -19.031 1 98.25 112 ARG B O 1
ATOM 5095 N N . VAL B 1 113 ? 15.273 -23.516 -18.016 1 98.44 113 VAL B N 1
ATOM 5096 C CA . VAL B 1 113 ? 14.102 -23.641 -17.156 1 98.44 113 VAL B CA 1
ATOM 5097 C C . VAL B 1 113 ? 12.828 -23.516 -17.984 1 98.44 113 VAL B C 1
ATOM 5099 O O . VAL B 1 113 ? 11.922 -24.344 -17.875 1 98.44 113 VAL B O 1
ATOM 5102 N N . ARG B 1 114 ? 12.734 -22.531 -18.828 1 98.06 114 ARG B N 1
ATOM 5103 C CA . ARG B 1 114 ? 11.516 -22.25 -19.594 1 98.06 114 ARG B CA 1
ATOM 5104 C C . ARG B 1 114 ? 11.273 -23.312 -20.656 1 98.06 114 ARG B C 1
ATOM 5106 O O . ARG B 1 114 ? 10.125 -23.609 -20.984 1 98.06 114 ARG B O 1
ATOM 5113 N N . SER B 1 115 ? 12.297 -23.906 -21.219 1 97.25 115 SER B N 1
ATOM 5114 C CA . SER B 1 115 ? 12.141 -24.953 -22.234 1 97.25 115 SER B CA 1
ATOM 5115 C C . SER B 1 115 ? 11.727 -26.281 -21.609 1 97.25 115 SER B C 1
ATOM 5117 O O . SER B 1 115 ? 11.273 -27.188 -22.312 1 97.25 115 SER B O 1
ATOM 5119 N N . GLY B 1 116 ? 12.023 -26.375 -20.359 1 97.81 116 GLY B N 1
ATOM 5120 C CA . GLY B 1 116 ? 11.758 -27.641 -19.672 1 97.81 116 GLY B CA 1
ATOM 5121 C C . GLY B 1 116 ? 12.969 -28.547 -19.625 1 97.81 116 GLY B C 1
ATOM 5122 O O . GLY B 1 116 ? 12.883 -29.672 -19.125 1 97.81 116 GLY B O 1
ATOM 5123 N N . ASP B 1 117 ? 14.062 -28.094 -20.109 1 98.06 117 ASP B N 1
ATOM 5124 C CA . ASP B 1 117 ? 15.289 -28.891 -20.031 1 98.06 117 ASP B CA 1
ATOM 5125 C C . ASP B 1 117 ? 15.781 -29.016 -18.594 1 98.06 117 ASP B C 1
ATOM 5127 O O . ASP B 1 117 ? 16.359 -30.047 -18.219 1 98.06 117 ASP B O 1
ATOM 5131 N N . TRP B 1 118 ? 15.625 -27.938 -17.844 1 98.19 118 TRP B N 1
ATOM 5132 C CA . TRP B 1 118 ? 15.906 -28.016 -16.406 1 98.19 118 TRP B CA 1
ATOM 5133 C C . TRP B 1 118 ? 14.82 -28.812 -15.688 1 98.19 118 TRP B C 1
ATOM 5135 O O . TRP B 1 118 ? 13.641 -28.469 -15.766 1 98.19 118 TRP B O 1
ATOM 5145 N N . LYS B 1 119 ? 15.258 -29.859 -15.055 1 97.88 119 LYS B N 1
ATOM 5146 C CA . LYS B 1 119 ? 14.305 -30.75 -14.391 1 97.88 119 LYS B CA 1
ATOM 5147 C C . LYS B 1 119 ? 14.539 -30.766 -12.883 1 97.88 119 LYS B C 1
ATOM 5149 O O . LYS B 1 119 ? 15.672 -30.641 -12.422 1 97.88 119 LYS B O 1
ATOM 5154 N N . GLY B 1 120 ? 13.43 -30.953 -12.164 1 97.5 120 GLY B N 1
ATOM 5155 C CA . GLY B 1 120 ? 13.539 -31.188 -10.734 1 97.5 120 GLY B CA 1
ATOM 5156 C C . GLY B 1 120 ? 14.055 -32.562 -10.383 1 97.5 120 GLY B C 1
ATOM 5157 O O . GLY B 1 120 ? 14.453 -33.344 -11.273 1 97.5 120 GLY B O 1
ATOM 5158 N N . TYR B 1 121 ? 13.961 -32.844 -9.07 1 97.88 121 TYR B N 1
ATOM 5159 C CA . TYR B 1 121 ? 14.57 -34.094 -8.562 1 97.88 121 TYR B CA 1
ATOM 5160 C C . TYR B 1 121 ? 13.773 -35.312 -8.984 1 97.88 121 TYR B C 1
ATOM 5162 O O . TYR B 1 121 ? 14.289 -36.438 -8.977 1 97.88 121 TYR B O 1
ATOM 5170 N N . THR B 1 122 ? 12.492 -35.094 -9.414 1 98.06 122 THR B N 1
ATOM 5171 C CA . THR B 1 122 ? 11.656 -36.219 -9.867 1 98.06 122 THR B CA 1
ATOM 5172 C C . THR B 1 122 ? 11.617 -36.281 -11.391 1 98.06 122 THR B C 1
ATOM 5174 O O . THR B 1 122 ? 10.914 -37.094 -11.969 1 98.06 122 THR B O 1
ATOM 5177 N N . GLY B 1 123 ? 12.211 -35.312 -12.016 1 98 123 GLY B N 1
ATOM 5178 C CA . GLY B 1 123 ? 12.203 -35.25 -13.477 1 98 123 GLY B CA 1
ATOM 5179 C C . GLY B 1 123 ? 11.125 -34.344 -14.039 1 98 123 GLY B C 1
ATOM 5180 O O . GLY B 1 123 ? 11.062 -34.125 -15.25 1 98 123 GLY B O 1
ATOM 5181 N N . LYS B 1 124 ? 10.312 -33.781 -13.219 1 98.19 124 LYS B N 1
ATOM 5182 C CA . LYS B 1 124 ? 9.266 -32.875 -13.648 1 98.19 124 LYS B CA 1
ATOM 5183 C C . LYS B 1 124 ? 9.844 -31.484 -13.977 1 98.19 124 LYS B C 1
ATOM 5185 O O . LYS B 1 124 ? 10.867 -31.094 -13.414 1 98.19 124 LYS B O 1
ATOM 5190 N N . THR B 1 125 ? 9.18 -30.781 -14.898 1 98.38 125 THR B N 1
ATOM 5191 C CA . THR B 1 125 ? 9.578 -29.422 -15.227 1 98.38 125 THR B CA 1
ATOM 5192 C C . THR B 1 125 ? 9.18 -28.453 -14.117 1 98.38 125 THR B C 1
ATOM 5194 O O . THR B 1 125 ? 8.289 -28.75 -13.32 1 98.38 125 THR B O 1
ATOM 5197 N N . ILE B 1 126 ? 9.867 -27.359 -14.102 1 98.62 126 ILE B N 1
ATOM 5198 C CA . ILE B 1 126 ? 9.586 -26.312 -13.117 1 98.62 126 ILE B CA 1
ATOM 5199 C C . ILE B 1 126 ? 8.367 -25.5 -13.555 1 98.62 126 ILE B C 1
ATOM 5201 O O . ILE B 1 126 ? 8.32 -25.016 -14.688 1 98.62 126 ILE B O 1
ATOM 5205 N N . THR B 1 127 ? 7.453 -25.359 -12.609 1 98.31 127 THR B N 1
ATOM 5206 C CA . THR B 1 127 ? 6.242 -24.625 -12.938 1 98.31 127 THR B CA 1
ATOM 5207 C C . THR B 1 127 ? 6.129 -23.375 -12.062 1 98.31 127 THR B C 1
ATOM 5209 O O . THR B 1 127 ? 5.395 -22.438 -12.398 1 98.31 127 THR B O 1
ATOM 5212 N N . ASP B 1 128 ? 6.84 -23.391 -10.922 1 98.62 128 ASP B N 1
ATOM 5213 C CA . ASP B 1 128 ? 6.762 -22.297 -9.961 1 98.62 128 ASP B CA 1
ATOM 5214 C C . ASP B 1 128 ? 8.156 -21.828 -9.555 1 98.62 128 ASP B C 1
ATOM 5216 O O . ASP B 1 128 ? 9.031 -22.641 -9.25 1 98.62 128 ASP B O 1
ATOM 5220 N N . VAL B 1 129 ? 8.297 -20.531 -9.594 1 98.81 129 VAL B N 1
ATOM 5221 C CA . VAL B 1 129 ? 9.523 -19.891 -9.117 1 98.81 129 VAL B CA 1
ATOM 5222 C C . VAL B 1 129 ? 9.211 -19.016 -7.898 1 98.81 129 VAL B C 1
ATOM 5224 O O . VAL B 1 129 ? 8.266 -18.219 -7.926 1 98.81 129 VAL B O 1
ATOM 5227 N N . ILE B 1 130 ? 9.945 -19.219 -6.797 1 98.88 130 ILE B N 1
ATOM 5228 C CA . ILE B 1 130 ? 9.75 -18.438 -5.574 1 98.88 130 ILE B CA 1
ATOM 5229 C C . ILE B 1 130 ? 10.977 -17.578 -5.312 1 98.88 130 ILE B C 1
ATOM 5231 O O . ILE B 1 130 ? 12.062 -18.094 -5.039 1 98.88 130 ILE B O 1
ATOM 5235 N N . ASN B 1 131 ? 10.805 -16.281 -5.426 1 98.88 131 ASN B N 1
ATOM 5236 C CA . ASN B 1 131 ? 11.844 -15.328 -5.074 1 98.88 131 ASN B CA 1
ATOM 5237 C C . ASN B 1 131 ? 11.844 -15.023 -3.582 1 98.88 131 ASN B C 1
ATOM 5239 O O . ASN B 1 131 ? 10.891 -14.43 -3.064 1 98.88 131 ASN B O 1
ATOM 5243 N N . ILE B 1 132 ? 12.859 -15.453 -2.871 1 98.69 132 ILE B N 1
ATOM 5244 C CA . ILE B 1 132 ? 13.016 -15.164 -1.45 1 98.69 132 ILE B CA 1
ATOM 5245 C C . ILE B 1 132 ? 14.055 -14.062 -1.255 1 98.69 132 ILE B C 1
ATOM 5247 O O . ILE B 1 132 ? 15.25 -14.289 -1.443 1 98.69 132 ILE B O 1
ATOM 5251 N N . GLY B 1 133 ? 13.633 -12.93 -1 1 97.44 133 GLY B N 1
ATOM 5252 C CA . GLY B 1 133 ? 14.422 -11.719 -0.802 1 97.44 133 GLY B CA 1
ATOM 5253 C C . GLY B 1 133 ? 13.656 -10.617 -0.097 1 97.44 133 GLY B C 1
ATOM 5254 O O . GLY B 1 133 ? 12.445 -10.734 0.12 1 97.44 133 GLY B O 1
ATOM 5255 N N . ILE B 1 134 ? 14.312 -9.562 0.25 1 95 134 ILE B N 1
ATOM 5256 C CA . ILE B 1 134 ? 13.656 -8.453 0.936 1 95 134 ILE B CA 1
ATOM 5257 C C . ILE B 1 134 ? 14.227 -7.125 0.437 1 95 134 ILE B C 1
ATOM 5259 O O . ILE B 1 134 ? 15.328 -7.09 -0.119 1 95 134 ILE B O 1
ATOM 5263 N N . GLY B 1 135 ? 13.422 -6.062 0.572 1 93.75 135 GLY B N 1
ATOM 5264 C CA . GLY B 1 135 ? 13.859 -4.766 0.085 1 93.75 135 GLY B CA 1
ATOM 5265 C C . GLY B 1 135 ? 14.062 -4.73 -1.419 1 93.75 135 GLY B C 1
ATOM 5266 O O . GLY B 1 135 ? 13.164 -5.105 -2.178 1 93.75 135 GLY B O 1
ATOM 5267 N N . GLY B 1 136 ? 15.258 -4.324 -1.758 1 93.19 136 GLY B N 1
ATOM 5268 C CA . GLY B 1 136 ? 15.586 -4.238 -3.174 1 93.19 136 GLY B CA 1
ATOM 5269 C C . GLY B 1 136 ? 15.586 -5.586 -3.869 1 93.19 136 GLY B C 1
ATOM 5270 O O . GLY B 1 136 ? 15.352 -5.668 -5.074 1 93.19 136 GLY B O 1
ATOM 5271 N N . SER B 1 137 ? 15.75 -6.578 -3.131 1 95.12 137 SER B N 1
ATOM 5272 C CA . SER B 1 137 ? 15.797 -7.926 -3.688 1 95.12 137 SER B CA 1
ATOM 5273 C C . SER B 1 137 ? 14.398 -8.516 -3.814 1 95.12 137 SER B C 1
ATOM 5275 O O . SER B 1 137 ? 14.242 -9.672 -4.215 1 95.12 137 SER B O 1
ATOM 5277 N N . ASP B 1 138 ? 13.469 -7.758 -3.512 1 96.75 138 ASP B N 1
ATOM 5278 C CA . ASP B 1 138 ? 12.086 -8.227 -3.535 1 96.75 138 ASP B CA 1
ATOM 5279 C C . ASP B 1 138 ? 11.188 -7.262 -4.301 1 96.75 138 ASP B C 1
ATOM 5281 O O . ASP B 1 138 ? 10.602 -7.625 -5.324 1 96.75 138 ASP B O 1
ATOM 5285 N N . LEU B 1 139 ? 11.148 -6.035 -3.893 1 96.88 139 LEU B N 1
ATOM 5286 C CA . LEU B 1 139 ? 10.133 -5.094 -4.355 1 96.88 139 LEU B CA 1
ATOM 5287 C C . LEU B 1 139 ? 10.305 -4.789 -5.84 1 96.88 139 LEU B C 1
ATOM 5289 O O . LEU B 1 139 ? 9.328 -4.664 -6.574 1 96.88 139 LEU B O 1
ATOM 5293 N N . GLY B 1 140 ? 11.562 -4.602 -6.293 1 97.38 140 GLY B N 1
ATOM 5294 C CA . GLY B 1 140 ? 11.805 -4.359 -7.707 1 97.38 140 GLY B CA 1
ATOM 5295 C C . GLY B 1 140 ? 11.297 -5.48 -8.602 1 97.38 140 GLY B C 1
ATOM 5296 O O . GLY B 1 140 ? 10.422 -5.262 -9.438 1 97.38 140 GLY B O 1
ATOM 5297 N N . PRO B 1 141 ? 11.828 -6.664 -8.398 1 98.44 141 PRO B N 1
ATOM 5298 C CA . PRO B 1 141 ? 11.352 -7.801 -9.188 1 98.44 141 PRO B CA 1
ATOM 5299 C C . PRO B 1 141 ? 9.844 -8.008 -9.078 1 98.44 141 PRO B C 1
ATOM 5301 O O . PRO B 1 141 ? 9.188 -8.297 -10.086 1 98.44 141 PRO B O 1
ATOM 5304 N N . LEU B 1 142 ? 9.297 -7.84 -7.883 1 98.31 142 LEU B N 1
ATOM 5305 C CA . LEU B 1 142 ? 7.852 -7.973 -7.695 1 98.31 142 LEU B CA 1
ATOM 5306 C C . LEU B 1 142 ? 7.098 -6.965 -8.555 1 98.31 142 LEU B C 1
ATOM 5308 O O . LEU B 1 142 ? 6.176 -7.332 -9.289 1 98.31 142 LEU B O 1
ATOM 5312 N N . MET B 1 143 ? 7.488 -5.711 -8.438 1 98.31 143 MET B N 1
ATOM 5313 C CA . MET B 1 143 ? 6.832 -4.656 -9.203 1 98.31 143 MET B CA 1
ATOM 5314 C C . MET B 1 143 ? 6.891 -4.949 -10.695 1 98.31 143 MET B C 1
ATOM 5316 O O . MET B 1 143 ? 5.879 -4.863 -11.391 1 98.31 143 MET B O 1
ATOM 5320 N N . VAL B 1 144 ? 8.008 -5.398 -11.25 1 98.62 144 VAL B N 1
ATOM 5321 C CA . VAL B 1 144 ? 8.195 -5.574 -12.688 1 98.62 144 VAL B CA 1
ATOM 5322 C C . VAL B 1 144 ? 7.426 -6.805 -13.164 1 98.62 144 VAL B C 1
ATOM 5324 O O . VAL B 1 144 ? 6.797 -6.785 -14.219 1 98.62 144 VAL B O 1
ATOM 5327 N N . THR B 1 145 ? 7.48 -7.922 -12.391 1 98.56 145 THR B N 1
ATOM 5328 C CA . THR B 1 145 ? 6.758 -9.117 -12.805 1 98.56 145 THR B CA 1
ATOM 5329 C C . THR B 1 145 ? 5.258 -8.852 -12.859 1 98.56 145 THR B C 1
ATOM 5331 O O . THR B 1 145 ? 4.555 -9.391 -13.719 1 98.56 145 THR B O 1
ATOM 5334 N N . GLU B 1 146 ? 4.762 -8 -11.961 1 97.38 146 GLU B N 1
ATOM 5335 C CA . GLU B 1 146 ? 3.359 -7.602 -12.016 1 97.38 146 GLU B CA 1
ATOM 5336 C C . GLU B 1 146 ? 3.09 -6.68 -13.203 1 97.38 146 GLU B C 1
ATOM 5338 O O . GLU B 1 146 ? 2.105 -6.859 -13.922 1 97.38 146 GLU B O 1
ATOM 5343 N N . ALA B 1 147 ? 3.941 -5.75 -13.391 1 97.56 147 ALA B N 1
ATOM 5344 C CA . ALA B 1 147 ? 3.76 -4.75 -14.438 1 97.56 147 ALA B CA 1
ATOM 5345 C C . ALA B 1 147 ? 3.807 -5.387 -15.82 1 97.56 147 ALA B C 1
ATOM 5347 O O . ALA B 1 147 ? 3.076 -4.973 -16.734 1 97.56 147 ALA B O 1
ATOM 5348 N N . LEU B 1 148 ? 4.637 -6.438 -16 1 97.69 148 LEU B N 1
ATOM 5349 C CA . LEU B 1 148 ? 4.848 -7.027 -17.328 1 97.69 148 LEU B CA 1
ATOM 5350 C C . LEU B 1 148 ? 4.164 -8.391 -17.422 1 97.69 148 LEU B C 1
ATOM 5352 O O . LEU B 1 148 ? 4.508 -9.195 -18.297 1 97.69 148 LEU B O 1
ATOM 5356 N N . LYS B 1 149 ? 3.223 -8.609 -16.609 1 95.81 149 LYS B N 1
ATOM 5357 C CA . LYS B 1 149 ? 2.486 -9.875 -16.562 1 95.81 149 LYS B CA 1
ATOM 5358 C C . LYS B 1 149 ? 1.918 -10.227 -17.938 1 95.81 149 LYS B C 1
ATOM 5360 O O . LYS B 1 149 ? 1.854 -11.406 -18.297 1 95.81 149 LYS B O 1
ATOM 5365 N N . PRO B 1 150 ? 1.474 -9.297 -18.797 1 92.69 150 PRO B N 1
ATOM 5366 C CA . PRO B 1 150 ? 0.944 -9.633 -20.125 1 92.69 150 PRO B CA 1
ATOM 5367 C C . PRO B 1 150 ? 1.978 -10.32 -21.016 1 92.69 150 PRO B C 1
ATOM 5369 O O . PRO B 1 150 ? 1.615 -10.984 -21.984 1 92.69 150 PRO B O 1
ATOM 5372 N N . TYR B 1 151 ? 3.197 -10.234 -20.703 1 95.38 151 TYR B N 1
ATOM 5373 C CA . TYR B 1 151 ? 4.266 -10.766 -21.531 1 95.38 151 TYR B CA 1
ATOM 5374 C C . TYR B 1 151 ? 4.828 -12.055 -20.938 1 95.38 151 TYR B C 1
ATOM 5376 O O . TYR B 1 151 ? 5.871 -12.547 -21.375 1 95.38 151 TYR B O 1
ATOM 5384 N N . SER B 1 152 ? 4.164 -12.617 -19.984 1 96.06 152 SER B N 1
ATOM 5385 C CA . SER B 1 152 ? 4.758 -13.688 -19.203 1 96.06 152 SER B CA 1
ATOM 5386 C C . SER B 1 152 ? 4.367 -15.055 -19.734 1 96.06 152 SER B C 1
ATOM 5388 O O . SER B 1 152 ? 4.648 -16.078 -19.109 1 96.06 152 SER B O 1
ATOM 5390 N N . SER B 1 153 ? 3.746 -15.133 -20.938 1 94.06 153 SER B N 1
ATOM 5391 C CA . SER B 1 153 ? 3.287 -16.406 -21.484 1 94.06 153 SER B CA 1
ATOM 5392 C C . SER B 1 153 ? 4.441 -17.391 -21.625 1 94.06 153 SER B C 1
ATOM 5394 O O . SER B 1 153 ? 5.531 -17.016 -22.062 1 94.06 153 SER B O 1
ATOM 5396 N N . GLY B 1 154 ? 4.188 -18.656 -21.234 1 93.81 154 GLY B N 1
ATOM 5397 C CA . GLY B 1 154 ? 5.172 -19.719 -21.391 1 93.81 154 GLY B CA 1
ATOM 5398 C C . GLY B 1 154 ? 6.133 -19.812 -20.219 1 93.81 154 GLY B C 1
ATOM 5399 O O . GLY B 1 154 ? 6.914 -20.766 -20.125 1 93.81 154 GLY B O 1
ATOM 5400 N N . GLY B 1 155 ? 6.102 -18.844 -19.328 1 96.19 155 GLY B N 1
ATOM 5401 C CA . GLY B 1 155 ? 6.992 -18.859 -18.188 1 96.19 155 GLY B CA 1
ATOM 5402 C C . GLY B 1 155 ? 6.348 -19.438 -16.938 1 96.19 155 GLY B C 1
ATOM 5403 O O . GLY B 1 155 ? 5.129 -19.641 -16.891 1 96.19 155 GLY B O 1
ATOM 5404 N N . PRO B 1 156 ? 7.207 -19.781 -15.977 1 98.19 156 PRO B N 1
ATOM 5405 C CA . PRO B 1 156 ? 6.668 -20.25 -14.695 1 98.19 156 PRO B CA 1
ATOM 5406 C C . PRO B 1 156 ? 5.922 -19.156 -13.938 1 98.19 156 PRO B C 1
ATOM 5408 O O . PRO B 1 156 ? 6.152 -17.969 -14.172 1 98.19 156 PRO B O 1
ATOM 5411 N N . ARG B 1 157 ? 4.969 -19.625 -13.078 1 97.31 157 ARG B N 1
ATOM 5412 C CA . ARG B 1 157 ? 4.391 -18.703 -12.117 1 97.31 157 ARG B CA 1
ATOM 5413 C C . ARG B 1 157 ? 5.445 -18.188 -11.141 1 97.31 157 ARG B C 1
ATOM 5415 O O . ARG B 1 157 ? 6.379 -18.922 -10.797 1 97.31 157 ARG B O 1
ATOM 5422 N N . VAL B 1 158 ? 5.254 -16.953 -10.727 1 98.31 158 VAL B N 1
ATOM 5423 C CA . VAL B 1 158 ? 6.266 -16.406 -9.836 1 98.31 158 VAL B CA 1
ATOM 5424 C C . VAL B 1 158 ? 5.621 -16.016 -8.508 1 98.31 158 VAL B C 1
ATOM 5426 O O . VAL B 1 158 ? 4.52 -15.461 -8.477 1 98.31 158 VAL B O 1
ATOM 5429 N N . TRP B 1 159 ? 6.316 -16.359 -7.449 1 98.19 159 TRP B N 1
ATOM 5430 C CA . TRP B 1 159 ? 5.938 -16.031 -6.078 1 98.19 159 TRP B CA 1
ATOM 5431 C C . TRP B 1 159 ? 7.031 -15.227 -5.387 1 98.19 159 TRP B C 1
ATOM 5433 O O . TRP B 1 159 ? 8.203 -15.328 -5.746 1 98.19 159 TRP B O 1
ATOM 5443 N N . PHE B 1 160 ? 6.578 -14.422 -4.43 1 98.38 160 PHE B N 1
ATOM 5444 C CA . PHE B 1 160 ? 7.539 -13.625 -3.67 1 98.38 160 PHE B CA 1
ATOM 5445 C C . PHE B 1 160 ? 7.332 -13.82 -2.172 1 98.38 160 PHE B C 1
ATOM 5447 O O . PHE B 1 160 ? 6.199 -13.82 -1.691 1 98.38 160 PHE B O 1
ATOM 5454 N N . VAL B 1 161 ? 8.422 -14.039 -1.431 1 98.06 161 VAL B N 1
ATOM 5455 C CA . VAL B 1 161 ? 8.438 -14.141 0.025 1 98.06 161 VAL B CA 1
ATOM 5456 C C . VAL B 1 161 ? 9.508 -13.211 0.595 1 98.06 161 VAL B C 1
ATOM 5458 O O . VAL B 1 161 ? 10.688 -13.336 0.262 1 98.06 161 VAL B O 1
ATOM 5461 N N . SER B 1 162 ? 9.07 -12.281 1.414 1 96.88 162 SER B N 1
ATOM 5462 C CA . SER B 1 162 ? 10.016 -11.32 1.967 1 96.88 162 SER B CA 1
ATOM 5463 C C . SER B 1 162 ? 9.859 -11.188 3.479 1 96.88 162 SER B C 1
ATOM 5465 O O . SER B 1 162 ? 10.844 -11.078 4.207 1 96.88 162 SER B O 1
ATOM 5467 N N . ASN B 1 163 ? 8.641 -11.242 3.986 1 94.69 163 ASN B N 1
ATOM 5468 C CA . ASN B 1 163 ? 8.352 -11 5.395 1 94.69 163 ASN B CA 1
ATOM 5469 C C . ASN B 1 163 ? 8.875 -12.133 6.281 1 94.69 163 ASN B C 1
ATOM 5471 O O . ASN B 1 163 ? 8.727 -13.305 5.941 1 94.69 163 ASN B O 1
ATOM 5475 N N . ILE B 1 164 ? 9.492 -11.766 7.367 1 93 164 ILE B N 1
ATOM 5476 C CA . ILE B 1 164 ? 10.039 -12.758 8.289 1 93 164 ILE B CA 1
ATOM 5477 C C . ILE B 1 164 ? 8.906 -13.398 9.086 1 93 164 ILE B C 1
ATOM 5479 O O . ILE B 1 164 ? 9.086 -14.469 9.68 1 93 164 ILE B O 1
ATOM 5483 N N . ASP B 1 165 ? 7.754 -12.719 9.188 1 92.31 165 ASP B N 1
ATOM 5484 C CA . ASP B 1 165 ? 6.574 -13.383 9.742 1 92.31 165 ASP B CA 1
ATOM 5485 C C . ASP B 1 165 ? 6.336 -14.734 9.07 1 92.31 165 ASP B C 1
ATOM 5487 O O . ASP B 1 165 ? 6.172 -14.805 7.852 1 92.31 165 ASP B O 1
ATOM 5491 N N . GLY B 1 166 ? 6.266 -15.773 9.906 1 93.62 166 GLY B N 1
ATOM 5492 C CA . GLY B 1 166 ? 6.148 -17.125 9.398 1 93.62 166 GLY B CA 1
ATOM 5493 C C . GLY B 1 166 ? 4.91 -17.344 8.555 1 93.62 166 GLY B C 1
ATOM 5494 O O . GLY B 1 166 ? 4.875 -18.25 7.711 1 93.62 166 GLY B O 1
ATOM 5495 N N . THR B 1 167 ? 3.951 -16.516 8.719 1 93.75 167 THR B N 1
ATOM 5496 C CA . THR B 1 167 ? 2.711 -16.609 7.953 1 93.75 167 THR B CA 1
ATOM 5497 C C . THR B 1 167 ? 2.984 -16.484 6.457 1 93.75 167 THR B C 1
ATOM 5499 O O . THR B 1 167 ? 2.385 -17.203 5.652 1 93.75 167 THR B O 1
ATOM 5502 N N . HIS B 1 168 ? 3.895 -15.641 6.082 1 95.06 168 HIS B N 1
ATOM 5503 C CA . HIS B 1 168 ? 4.148 -15.383 4.668 1 95.06 168 HIS B CA 1
ATOM 5504 C C . HIS B 1 168 ? 4.652 -16.641 3.965 1 95.06 168 HIS B C 1
ATOM 5506 O O . HIS B 1 168 ? 4.059 -17.094 2.982 1 95.06 168 HIS B O 1
ATOM 5512 N N . ILE B 1 169 ? 5.688 -17.25 4.5 1 97 169 ILE B N 1
ATOM 5513 C CA . ILE B 1 169 ? 6.285 -18.422 3.852 1 97 169 ILE B CA 1
ATOM 5514 C C . ILE B 1 169 ? 5.355 -19.625 3.998 1 97 169 ILE B C 1
ATOM 5516 O O . ILE B 1 169 ? 5.234 -20.438 3.078 1 97 169 ILE B O 1
ATOM 5520 N N . ALA B 1 170 ? 4.703 -19.75 5.094 1 94.94 170 ALA B N 1
ATOM 5521 C CA . ALA B 1 170 ? 3.803 -20.875 5.312 1 94.94 170 ALA B CA 1
ATOM 5522 C C . ALA B 1 170 ? 2.67 -20.891 4.289 1 94.94 170 ALA B C 1
ATOM 5524 O O . ALA B 1 170 ? 2.379 -21.922 3.682 1 94.94 170 ALA B O 1
ATOM 5525 N N . LYS B 1 171 ? 2.074 -19.766 4.109 1 93.56 171 LYS B N 1
ATOM 5526 C CA . LYS B 1 171 ? 0.947 -19.672 3.186 1 93.56 171 LYS B CA 1
ATOM 5527 C C . LYS B 1 171 ? 1.403 -19.859 1.742 1 93.56 171 LYS B C 1
ATOM 5529 O O . LYS B 1 171 ? 0.673 -20.422 0.923 1 93.56 171 LYS B O 1
ATOM 5534 N N . THR B 1 172 ? 2.592 -19.391 1.417 1 96.81 172 THR B N 1
ATOM 5535 C CA . THR B 1 172 ? 3.127 -19.562 0.07 1 96.81 172 THR B CA 1
ATOM 5536 C C . THR B 1 172 ? 3.41 -21.031 -0.217 1 96.81 172 THR B C 1
ATOM 5538 O O . THR B 1 172 ? 2.973 -21.562 -1.238 1 96.81 172 THR B O 1
ATOM 5541 N N . LEU B 1 173 ? 4.062 -21.688 0.709 1 97.5 173 LEU B N 1
ATOM 5542 C CA . LEU B 1 173 ? 4.445 -23.078 0.519 1 97.5 173 LEU B CA 1
ATOM 5543 C C . LEU B 1 173 ? 3.213 -23.969 0.406 1 97.5 173 LEU B C 1
ATOM 5545 O O . LEU B 1 173 ? 3.234 -24.969 -0.305 1 97.5 173 LEU B O 1
ATOM 5549 N N . ALA B 1 174 ? 2.143 -23.594 1.061 1 93.31 174 ALA B N 1
ATOM 5550 C CA . ALA B 1 174 ? 0.908 -24.375 1.036 1 93.31 174 ALA B CA 1
ATOM 5551 C C . ALA B 1 174 ? 0.331 -24.438 -0.375 1 93.31 174 ALA B C 1
ATOM 5553 O O . ALA B 1 174 ? -0.459 -25.344 -0.687 1 93.31 174 ALA B O 1
ATOM 5554 N N . CYS B 1 175 ? 0.755 -23.578 -1.227 1 95.06 175 CYS B N 1
ATOM 5555 C CA . CYS B 1 175 ? 0.212 -23.5 -2.578 1 95.06 175 CYS B CA 1
ATOM 5556 C C . CYS B 1 175 ? 1.146 -24.188 -3.576 1 95.06 175 CYS B C 1
ATOM 5558 O O . CYS B 1 175 ? 0.874 -24.188 -4.777 1 95.06 175 CYS B O 1
ATOM 5560 N N . LEU B 1 176 ? 2.256 -24.766 -3.129 1 97.62 176 LEU B N 1
ATOM 5561 C CA . LEU B 1 176 ? 3.316 -25.188 -4.035 1 97.62 176 LEU B CA 1
ATOM 5562 C C . LEU B 1 176 ? 3.477 -26.703 -4.016 1 97.62 176 LEU B C 1
ATOM 5564 O O . LEU B 1 176 ? 2.992 -27.375 -3.102 1 97.62 176 LEU B O 1
ATOM 5568 N N . ASN B 1 177 ? 4.055 -27.25 -5.074 1 98.19 177 ASN B N 1
ATOM 5569 C CA . ASN B 1 177 ? 4.523 -28.625 -5.191 1 98.19 177 ASN B CA 1
ATOM 5570 C C . ASN B 1 177 ? 6.047 -28.703 -5.16 1 98.19 177 ASN B C 1
ATOM 5572 O O . ASN B 1 177 ? 6.719 -28.141 -6.031 1 98.19 177 ASN B O 1
ATOM 5576 N N . PRO B 1 178 ? 6.586 -29.359 -4.172 1 98.12 178 PRO B N 1
ATOM 5577 C CA . PRO B 1 178 ? 8.047 -29.406 -4.047 1 98.12 178 PRO B CA 1
ATOM 5578 C C . PRO B 1 178 ? 8.734 -30 -5.273 1 98.12 178 PRO B C 1
ATOM 5580 O O . PRO B 1 178 ? 9.883 -29.672 -5.559 1 98.12 178 PRO B O 1
ATOM 5583 N N . GLU B 1 179 ? 8.055 -30.781 -6.082 1 98.44 179 GLU B N 1
ATOM 5584 C CA . GLU B 1 179 ? 8.648 -31.484 -7.215 1 98.44 179 GLU B CA 1
ATOM 5585 C C . GLU B 1 179 ? 8.852 -30.531 -8.398 1 98.44 179 GLU B C 1
ATOM 5587 O O . GLU B 1 179 ? 9.633 -30.828 -9.305 1 98.44 179 GLU B O 1
ATOM 5592 N N . SER B 1 180 ? 8.133 -29.406 -8.367 1 98.62 180 SER B N 1
ATOM 5593 C CA . SER B 1 180 ? 8.156 -28.531 -9.531 1 98.62 180 SER B CA 1
ATOM 5594 C C . SER B 1 180 ? 8.414 -27.078 -9.125 1 98.62 180 SER B C 1
ATOM 5596 O O . SER B 1 180 ? 8.07 -26.156 -9.859 1 98.62 180 SER B O 1
ATOM 5598 N N . SER B 1 181 ? 9.031 -26.859 -7.926 1 98.81 181 SER B N 1
ATOM 5599 C CA . SER B 1 181 ? 9.305 -25.531 -7.414 1 98.81 181 SER B CA 1
ATOM 5600 C C . SER B 1 181 ? 10.789 -25.203 -7.48 1 98.81 181 SER B C 1
ATOM 5602 O O . SER B 1 181 ? 11.633 -26.047 -7.191 1 98.81 181 SER B O 1
ATOM 5604 N N . LEU B 1 182 ? 11.07 -24 -7.934 1 98.88 182 LEU B N 1
ATOM 5605 C CA . LEU B 1 182 ? 12.43 -23.469 -7.941 1 98.88 182 LEU B CA 1
ATOM 5606 C C . LEU B 1 182 ? 12.531 -22.234 -7.043 1 98.88 182 LEU B C 1
ATOM 5608 O O . LEU B 1 182 ? 11.82 -21.25 -7.246 1 98.88 182 LEU B O 1
ATOM 5612 N N . PHE B 1 183 ? 13.438 -22.312 -6.035 1 98.94 183 PHE B N 1
ATOM 5613 C CA . PHE B 1 183 ? 13.617 -21.234 -5.082 1 98.94 183 PHE B CA 1
ATOM 5614 C C . PHE B 1 183 ? 14.836 -20.391 -5.441 1 98.94 183 PHE B C 1
ATOM 5616 O O . PHE B 1 183 ? 15.922 -20.922 -5.66 1 98.94 183 PHE B O 1
ATOM 5623 N N . ILE B 1 184 ? 14.648 -19.078 -5.547 1 98.88 184 ILE B N 1
ATOM 5624 C CA . ILE B 1 184 ? 15.727 -18.109 -5.766 1 98.88 184 ILE B CA 1
ATOM 5625 C C . ILE B 1 184 ? 16.031 -17.375 -4.465 1 98.88 184 ILE B C 1
ATOM 5627 O O . ILE B 1 184 ? 15.211 -16.578 -3.988 1 98.88 184 ILE B O 1
ATOM 5631 N N . ILE B 1 185 ? 17.188 -17.641 -3.918 1 98.75 185 ILE B N 1
ATOM 5632 C CA . ILE B 1 185 ? 17.594 -16.953 -2.693 1 98.75 185 ILE B CA 1
ATOM 5633 C C . ILE B 1 185 ? 18.391 -15.703 -3.043 1 98.75 185 ILE B C 1
ATOM 5635 O O . ILE B 1 185 ? 19.531 -15.789 -3.498 1 98.75 185 ILE B O 1
ATOM 5639 N N . ALA B 1 186 ? 17.797 -14.547 -2.789 1 97.69 186 ALA B N 1
ATOM 5640 C CA . ALA B 1 186 ? 18.391 -13.266 -3.191 1 97.69 186 ALA B CA 1
ATOM 5641 C C . ALA B 1 186 ? 18.906 -12.5 -1.98 1 97.69 186 ALA B C 1
ATOM 5643 O O . ALA B 1 186 ? 18.156 -11.75 -1.343 1 97.69 186 ALA B O 1
ATOM 5644 N N . SER B 1 187 ? 20.109 -12.594 -1.712 1 93.19 187 SER B N 1
ATOM 5645 C CA . SER B 1 187 ? 20.828 -11.914 -0.631 1 93.19 187 SER B CA 1
ATOM 5646 C C . SER B 1 187 ? 22.297 -11.703 -0.981 1 93.19 187 SER B C 1
ATOM 5648 O O . SER B 1 187 ? 23.031 -12.664 -1.167 1 93.19 187 SER B O 1
ATOM 5650 N N . LYS B 1 188 ? 22.672 -10.477 -1.034 1 85.62 188 LYS B N 1
ATOM 5651 C CA . LYS B 1 188 ? 24.031 -10.125 -1.437 1 85.62 188 LYS B CA 1
ATOM 5652 C C . LYS B 1 188 ? 25.062 -10.828 -0.556 1 85.62 188 LYS B C 1
ATOM 5654 O O . LYS B 1 188 ? 26.016 -11.422 -1.062 1 85.62 188 LYS B O 1
ATOM 5659 N N . THR B 1 189 ? 24.875 -10.773 0.751 1 84.62 189 THR B N 1
ATOM 5660 C CA . THR B 1 189 ? 25.844 -11.336 1.697 1 84.62 189 THR B CA 1
ATOM 5661 C C . THR B 1 189 ? 25.469 -12.766 2.061 1 84.62 189 THR B C 1
ATOM 5663 O O . THR B 1 189 ? 26.25 -13.484 2.682 1 84.62 189 THR B O 1
ATOM 5666 N N . PHE B 1 190 ? 24.234 -13.195 1.657 1 93 190 PHE B N 1
ATOM 5667 C CA . PHE B 1 190 ? 23.656 -14.492 1.993 1 93 190 PHE B CA 1
ATOM 5668 C C . PHE B 1 190 ? 23.578 -14.672 3.504 1 93 190 PHE B C 1
ATOM 5670 O O . PHE B 1 190 ? 23.719 -15.789 4.008 1 93 190 PHE B O 1
ATOM 5677 N N . THR B 1 191 ? 23.469 -13.484 4.207 1 85.19 191 THR B N 1
ATOM 5678 C CA . THR B 1 191 ? 23.359 -13.5 5.66 1 85.19 191 THR B CA 1
ATOM 5679 C C . THR B 1 191 ? 22.156 -12.695 6.121 1 85.19 191 THR B C 1
ATOM 5681 O O . THR B 1 191 ? 21.844 -12.664 7.312 1 85.19 191 THR B O 1
ATOM 5684 N N . THR B 1 192 ? 21.484 -12.016 5.152 1 86.06 192 THR B N 1
ATOM 5685 C CA . THR B 1 192 ? 20.312 -11.258 5.535 1 86.06 192 THR B CA 1
ATOM 5686 C C . THR B 1 192 ? 19.328 -12.133 6.32 1 86.06 192 THR B C 1
ATOM 5688 O O . THR B 1 192 ? 18.828 -13.133 5.797 1 86.06 192 THR B O 1
ATOM 5691 N N . GLN B 1 193 ? 19.047 -11.734 7.492 1 85.94 193 GLN B N 1
ATOM 5692 C CA . GLN B 1 193 ? 18.359 -12.586 8.453 1 85.94 193 GLN B CA 1
ATOM 5693 C C . GLN B 1 193 ? 17 -13.023 7.918 1 85.94 193 GLN B C 1
ATOM 5695 O O . GLN B 1 193 ? 16.672 -14.211 7.93 1 85.94 193 GLN B O 1
ATOM 5700 N N . GLU B 1 194 ? 16.188 -12.047 7.492 1 89.56 194 GLU B N 1
ATOM 5701 C CA . GLU B 1 194 ? 14.844 -12.359 7.004 1 89.56 194 GLU B CA 1
ATOM 5702 C C . GLU B 1 194 ? 14.891 -13.336 5.832 1 89.56 194 GLU B C 1
ATOM 5704 O O . GLU B 1 194 ? 14.156 -14.32 5.812 1 89.56 194 GLU B O 1
ATOM 5709 N N . THR B 1 195 ? 15.797 -13.102 4.914 1 94.81 195 THR B N 1
ATOM 5710 C CA . THR B 1 195 ? 15.898 -13.883 3.689 1 94.81 195 THR B CA 1
ATOM 5711 C C . THR B 1 195 ? 16.375 -15.297 3.99 1 94.81 195 THR B C 1
ATOM 5713 O O . THR B 1 195 ? 15.789 -16.281 3.527 1 94.81 195 THR B O 1
ATOM 5716 N N . ILE B 1 196 ? 17.391 -15.414 4.836 1 94.06 196 ILE B N 1
ATOM 5717 C CA . ILE B 1 196 ? 17.984 -16.719 5.086 1 94.06 196 ILE B CA 1
ATOM 5718 C C . ILE B 1 196 ? 17.031 -17.578 5.922 1 94.06 196 ILE B C 1
ATOM 5720 O O . ILE B 1 196 ? 16.922 -18.781 5.707 1 94.06 196 ILE B O 1
ATOM 5724 N N . THR B 1 197 ? 16.344 -16.953 6.867 1 92.75 197 THR B N 1
ATOM 5725 C CA . THR B 1 197 ? 15.375 -17.703 7.66 1 92.75 197 THR B CA 1
ATOM 5726 C C . THR B 1 197 ? 14.273 -18.266 6.77 1 92.75 197 THR B C 1
ATOM 5728 O O . THR B 1 197 ? 13.93 -19.453 6.887 1 92.75 197 THR B O 1
ATOM 5731 N N . ASN B 1 198 ? 13.742 -17.438 5.883 1 97.31 198 ASN B N 1
ATOM 5732 C CA . ASN B 1 198 ? 12.75 -17.922 4.93 1 97.31 198 ASN B CA 1
ATOM 5733 C C . ASN B 1 198 ? 13.32 -19.016 4.031 1 97.31 198 ASN B C 1
ATOM 5735 O O . ASN B 1 198 ? 12.648 -20.016 3.76 1 97.31 198 ASN B O 1
ATOM 5739 N N . ALA B 1 199 ? 14.578 -18.844 3.602 1 98.25 199 ALA B N 1
ATOM 5740 C CA . ALA B 1 199 ? 15.219 -19.812 2.719 1 98.25 199 ALA B CA 1
ATOM 5741 C C . ALA B 1 199 ? 15.383 -21.156 3.412 1 98.25 199 ALA B C 1
ATOM 5743 O O . ALA B 1 199 ? 15.109 -22.203 2.818 1 98.25 199 ALA B O 1
ATOM 5744 N N . GLU B 1 200 ? 15.805 -21.109 4.625 1 96.81 200 GLU B N 1
ATOM 5745 C CA . GLU B 1 200 ? 15.984 -22.344 5.391 1 96.81 200 GLU B CA 1
ATOM 5746 C C . GLU B 1 200 ? 14.648 -23.031 5.637 1 96.81 200 GLU B C 1
ATOM 5748 O O . GLU B 1 200 ? 14.562 -24.266 5.594 1 96.81 200 GLU B O 1
ATOM 5753 N N . THR B 1 201 ? 13.648 -22.266 5.926 1 97.19 201 THR B N 1
ATOM 5754 C CA . THR B 1 201 ? 12.312 -22.828 6.094 1 97.19 201 THR B CA 1
ATOM 5755 C C . THR B 1 201 ? 11.844 -23.516 4.812 1 97.19 201 THR B C 1
ATOM 5757 O O . THR B 1 201 ? 11.297 -24.625 4.852 1 97.19 201 THR B O 1
ATOM 5760 N N . ALA B 1 202 ? 12.062 -22.875 3.684 1 98.62 202 ALA B N 1
ATOM 5761 C CA . ALA B 1 202 ? 11.711 -23.453 2.391 1 98.62 202 ALA B CA 1
ATOM 5762 C C . ALA B 1 202 ? 12.484 -24.75 2.137 1 98.62 202 ALA B C 1
ATOM 5764 O O . ALA B 1 202 ? 11.93 -25.734 1.655 1 98.62 202 ALA B O 1
ATOM 5765 N N . LYS B 1 203 ? 13.742 -24.719 2.475 1 98.31 203 LYS B N 1
ATOM 5766 C CA . LYS B 1 203 ? 14.594 -25.891 2.295 1 98.31 203 LYS B CA 1
ATOM 5767 C C . LYS B 1 203 ? 14.102 -27.062 3.137 1 98.31 203 LYS B C 1
ATOM 5769 O O . LYS B 1 203 ? 13.992 -28.188 2.645 1 98.31 203 LYS B O 1
ATOM 5774 N N . ASP B 1 204 ? 13.789 -26.75 4.402 1 97.31 204 ASP B N 1
ATOM 5775 C CA . ASP B 1 204 ? 13.258 -27.797 5.285 1 97.31 204 ASP B CA 1
ATOM 5776 C C . ASP B 1 204 ? 11.977 -28.391 4.719 1 97.31 204 ASP B C 1
ATOM 5778 O O . ASP B 1 204 ? 11.805 -29.609 4.699 1 97.31 204 ASP B O 1
ATOM 5782 N N . TRP B 1 205 ? 11.07 -27.531 4.277 1 97.94 205 TRP B N 1
ATOM 5783 C CA . TRP B 1 205 ? 9.82 -27.969 3.674 1 97.94 205 TRP B CA 1
ATOM 5784 C C . TRP B 1 205 ? 10.07 -28.844 2.459 1 97.94 205 TRP B C 1
ATOM 5786 O O . TRP B 1 205 ? 9.461 -29.906 2.316 1 97.94 205 TRP B O 1
ATOM 5796 N N . PHE B 1 206 ? 10.992 -28.453 1.628 1 98.5 206 PHE B N 1
ATOM 5797 C CA . PHE B 1 206 ? 11.336 -29.172 0.409 1 98.5 206 PHE B CA 1
ATOM 5798 C C . PHE B 1 206 ? 11.883 -30.562 0.736 1 98.5 206 PHE B C 1
ATOM 5800 O O . PHE B 1 206 ? 11.469 -31.547 0.131 1 98.5 206 PHE B O 1
ATOM 5807 N N . LEU B 1 207 ? 12.734 -30.609 1.72 1 98.12 207 LEU B N 1
ATOM 5808 C CA . LEU B 1 207 ? 13.453 -31.844 2.039 1 98.12 207 LEU B CA 1
ATOM 5809 C C . LEU B 1 207 ? 12.531 -32.844 2.742 1 98.12 207 LEU B C 1
ATOM 5811 O O . LEU B 1 207 ? 12.852 -34.031 2.822 1 98.12 207 LEU B O 1
ATOM 5815 N N . LEU B 1 208 ? 11.414 -32.375 3.264 1 97.25 208 LEU B N 1
ATOM 5816 C CA . LEU B 1 208 ? 10.422 -33.312 3.793 1 97.25 208 LEU B CA 1
ATOM 5817 C C . LEU B 1 208 ? 9.922 -34.219 2.699 1 97.25 208 LEU B C 1
ATOM 5819 O O . LEU B 1 208 ? 9.594 -35.406 2.969 1 97.25 208 LEU B O 1
ATOM 5823 N N . SER B 1 209 ? 9.914 -33.75 1.509 1 97.19 209 SER B N 1
ATOM 5824 C CA . SER B 1 209 ? 9.43 -34.531 0.381 1 97.19 209 SER B CA 1
ATOM 5825 C C . SER B 1 209 ? 10.578 -35.188 -0.368 1 97.19 209 SER B C 1
ATOM 5827 O O . SER B 1 209 ? 10.531 -36.406 -0.648 1 97.19 209 SER B O 1
ATOM 5829 N N . ALA B 1 210 ? 11.586 -34.469 -0.679 1 97.31 210 ALA B N 1
ATOM 5830 C CA . ALA B 1 210 ? 12.68 -34.969 -1.499 1 97.31 210 ALA B CA 1
ATOM 5831 C C . ALA B 1 210 ? 13.531 -35.969 -0.724 1 97.31 210 ALA B C 1
ATOM 5833 O O . ALA B 1 210 ? 14.086 -36.906 -1.308 1 97.31 210 ALA B O 1
ATOM 5834 N N . LYS B 1 211 ? 13.797 -35.75 0.619 1 96.94 211 LYS B N 1
ATOM 5835 C CA . LYS B 1 211 ? 14.484 -36.625 1.57 1 96.94 211 LYS B CA 1
ATOM 5836 C C . LYS B 1 211 ? 15.938 -36.844 1.154 1 96.94 211 LYS B C 1
ATOM 5838 O O . LYS B 1 211 ? 16.547 -37.844 1.545 1 96.94 211 LYS B O 1
ATOM 5843 N N . ASP B 1 212 ? 16.484 -36.094 0.266 1 97.62 212 ASP B N 1
ATOM 5844 C CA . ASP B 1 212 ? 17.859 -36.156 -0.206 1 97.62 212 ASP B CA 1
ATOM 5845 C C . ASP B 1 212 ? 18.438 -34.75 -0.34 1 97.62 212 ASP B C 1
ATOM 5847 O O . ASP B 1 212 ? 18.109 -34 -1.271 1 97.62 212 ASP B O 1
ATOM 5851 N N . PRO B 1 213 ? 19.344 -34.375 0.481 1 97.06 213 PRO B N 1
ATOM 5852 C CA . PRO B 1 213 ? 19.906 -33 0.503 1 97.06 213 PRO B CA 1
ATOM 5853 C C . PRO B 1 213 ? 20.594 -32.625 -0.809 1 97.06 213 PRO B C 1
ATOM 5855 O O . PRO B 1 213 ? 20.672 -31.453 -1.149 1 97.06 213 PRO B O 1
ATOM 5858 N N . SER B 1 214 ? 21.047 -33.562 -1.508 1 97.19 214 SER B N 1
ATOM 5859 C CA . SER B 1 214 ? 21.734 -33.25 -2.758 1 97.19 214 SER B CA 1
ATOM 5860 C C . SER B 1 214 ? 20.781 -32.656 -3.789 1 97.19 214 SER B C 1
ATOM 5862 O O . SER B 1 214 ? 21.219 -32 -4.738 1 97.19 214 SER B O 1
ATOM 5864 N N . THR B 1 215 ? 19.5 -32.875 -3.6 1 98.12 215 THR B N 1
ATOM 5865 C CA . THR B 1 215 ? 18.5 -32.406 -4.547 1 98.12 215 THR B CA 1
ATOM 5866 C C . THR B 1 215 ? 18.297 -30.891 -4.398 1 98.12 215 THR B C 1
ATOM 5868 O O . THR B 1 215 ? 17.672 -30.266 -5.258 1 98.12 215 THR B O 1
ATOM 5871 N N . VAL B 1 216 ? 18.797 -30.328 -3.354 1 98.44 216 VAL B N 1
ATOM 5872 C CA . VAL B 1 216 ? 18.734 -28.875 -3.172 1 98.44 216 VAL B CA 1
ATOM 5873 C C . VAL B 1 216 ? 19.328 -28.188 -4.391 1 98.44 216 VAL B C 1
ATOM 5875 O O . VAL B 1 216 ? 18.828 -27.141 -4.828 1 98.44 216 VAL B O 1
ATOM 5878 N N . ALA B 1 217 ? 20.297 -28.75 -4.988 1 97.75 217 ALA B N 1
ATOM 5879 C CA . ALA B 1 217 ? 21.031 -28.172 -6.121 1 97.75 217 ALA B CA 1
ATOM 5880 C C . ALA B 1 217 ? 20.125 -28.047 -7.344 1 97.75 217 ALA B C 1
ATOM 5882 O O . ALA B 1 217 ? 20.375 -27.234 -8.234 1 97.75 217 ALA B O 1
ATOM 5883 N N . LYS B 1 218 ? 19.062 -28.766 -7.391 1 98.06 218 LYS B N 1
ATOM 5884 C CA . LYS B 1 218 ? 18.172 -28.766 -8.547 1 98.06 218 LYS B CA 1
ATOM 5885 C C . LYS B 1 218 ? 17.031 -27.781 -8.344 1 98.06 218 LYS B C 1
ATOM 5887 O O . LYS B 1 218 ? 16.344 -27.406 -9.305 1 98.06 218 LYS B O 1
ATOM 5892 N N . HIS B 1 219 ? 16.812 -27.344 -7.117 1 98.81 219 HIS B N 1
ATOM 5893 C CA . HIS B 1 219 ? 15.586 -26.609 -6.84 1 98.81 219 HIS B CA 1
ATOM 5894 C C . HIS B 1 219 ? 15.891 -25.266 -6.16 1 98.81 219 HIS B C 1
ATOM 5896 O O . HIS B 1 219 ? 14.984 -24.484 -5.898 1 98.81 219 HIS B O 1
ATOM 5902 N N . PHE B 1 220 ? 17.125 -25.031 -5.816 1 98.88 220 PHE B N 1
ATOM 5903 C CA . PHE B 1 220 ? 17.531 -23.781 -5.188 1 98.88 220 PHE B CA 1
ATOM 5904 C C . PHE B 1 220 ? 18.688 -23.141 -5.953 1 98.88 220 PHE B C 1
ATOM 5906 O O . PHE B 1 220 ? 19.641 -23.828 -6.312 1 98.88 220 PHE B O 1
ATOM 5913 N N . VAL B 1 221 ? 18.562 -21.875 -6.27 1 98.75 221 VAL B N 1
ATOM 5914 C CA . VAL B 1 221 ? 19.656 -21.094 -6.84 1 98.75 221 VAL B CA 1
ATOM 5915 C C . VAL B 1 221 ? 19.859 -19.828 -6 1 98.75 221 VAL B C 1
ATOM 5917 O O . VAL B 1 221 ? 19.031 -19.484 -5.152 1 98.75 221 VAL B O 1
ATOM 5920 N N . ALA B 1 222 ? 21.031 -19.109 -6.242 1 98.44 222 ALA B N 1
ATOM 5921 C CA . ALA B 1 222 ? 21.359 -17.984 -5.371 1 98.44 222 ALA B CA 1
ATOM 5922 C C . ALA B 1 222 ? 21.766 -16.75 -6.188 1 98.44 222 ALA B C 1
ATOM 5924 O O . ALA B 1 222 ? 22.438 -16.875 -7.215 1 98.44 222 ALA B O 1
ATOM 5925 N N . LEU B 1 223 ? 21.25 -15.664 -5.805 1 97.75 223 LEU B N 1
ATOM 5926 C CA . LEU B 1 223 ? 21.75 -14.352 -6.199 1 97.75 223 LEU B CA 1
ATOM 5927 C C . LEU B 1 223 ? 22.578 -13.727 -5.074 1 97.75 223 LEU B C 1
ATOM 5929 O O . LEU B 1 223 ? 22.016 -13.156 -4.137 1 97.75 223 LEU B O 1
ATOM 5933 N N . SER B 1 224 ? 23.828 -13.867 -5.137 1 94.56 224 SER B N 1
ATOM 5934 C CA . SER B 1 224 ? 24.688 -13.523 -4.02 1 94.56 224 SER B CA 1
ATOM 5935 C C . SER B 1 224 ? 26.125 -13.289 -4.484 1 94.56 224 SER B C 1
ATOM 5937 O O . SER B 1 224 ? 26.453 -13.516 -5.652 1 94.56 224 SER B O 1
ATOM 5939 N N . THR B 1 225 ? 26.922 -12.797 -3.592 1 88.25 225 THR B N 1
ATOM 5940 C CA . THR B 1 225 ? 28.359 -12.68 -3.812 1 88.25 225 THR B CA 1
ATOM 5941 C C . THR B 1 225 ? 29.125 -13.617 -2.885 1 88.25 225 THR B C 1
ATOM 5943 O O . THR B 1 225 ? 30.344 -13.68 -2.934 1 88.25 225 THR B O 1
ATOM 5946 N N . ASN B 1 226 ? 28.438 -14.359 -2.041 1 92.31 226 ASN B N 1
ATOM 5947 C CA . ASN B 1 226 ? 29.062 -15.188 -1.015 1 92.31 226 ASN B CA 1
ATOM 5948 C C . ASN B 1 226 ? 29.031 -16.656 -1.39 1 92.31 226 ASN B C 1
ATOM 5950 O O . ASN B 1 226 ? 28.172 -17.406 -0.909 1 92.31 226 ASN B O 1
ATOM 5954 N N . THR B 1 227 ? 30.047 -17.141 -2.1 1 95.06 227 THR B N 1
ATOM 5955 C CA . THR B 1 227 ? 30.094 -18.5 -2.629 1 95.06 227 THR B CA 1
ATOM 5956 C C . THR B 1 227 ? 30.156 -19.516 -1.497 1 95.06 227 THR B C 1
ATOM 5958 O O . THR B 1 227 ? 29.5 -20.562 -1.568 1 95.06 227 THR B O 1
ATOM 5961 N N . ALA B 1 228 ? 30.891 -19.203 -0.484 1 94.88 228 ALA B N 1
ATOM 5962 C CA . ALA B 1 228 ? 31.062 -20.141 0.623 1 94.88 228 ALA B CA 1
ATOM 5963 C C . ALA B 1 228 ? 29.734 -20.453 1.301 1 94.88 228 ALA B C 1
ATOM 5965 O O . ALA B 1 228 ? 29.391 -21.625 1.499 1 94.88 228 ALA B O 1
ATOM 5966 N N . LYS B 1 229 ? 29 -19.438 1.636 1 94.94 229 LYS B N 1
ATOM 5967 C CA . LYS B 1 229 ? 27.734 -19.625 2.328 1 94.94 229 LYS B CA 1
ATOM 5968 C C . LYS B 1 229 ? 26.703 -20.266 1.408 1 94.94 229 LYS B C 1
ATOM 5970 O O . LYS B 1 229 ? 25.859 -21.031 1.86 1 94.94 229 LYS B O 1
ATOM 5975 N N . VAL B 1 230 ? 26.75 -19.969 0.168 1 97.38 230 VAL B N 1
ATOM 5976 C CA . VAL B 1 230 ? 25.859 -20.547 -0.825 1 97.38 230 VAL B CA 1
ATOM 5977 C C . VAL B 1 230 ? 26.094 -22.062 -0.911 1 97.38 230 VAL B C 1
ATO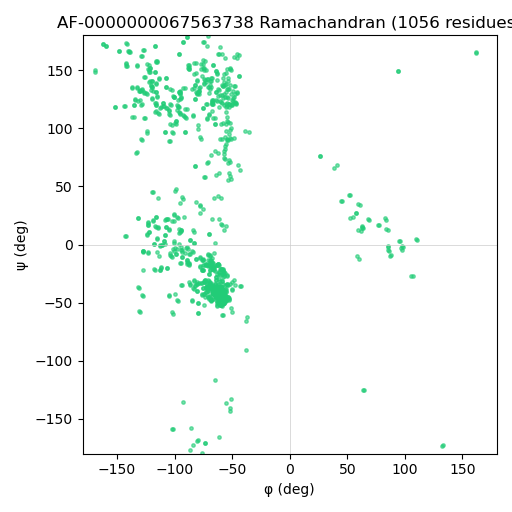M 5979 O O . VAL B 1 230 ? 25.141 -22.844 -0.898 1 97.38 230 VAL B O 1
ATOM 5982 N N . LYS B 1 231 ? 27.359 -22.438 -0.951 1 97.12 231 LYS B N 1
ATOM 5983 C CA . LYS B 1 231 ? 27.719 -23.859 -0.988 1 97.12 231 LYS B CA 1
ATOM 5984 C C . LYS B 1 231 ? 27.297 -24.562 0.29 1 97.12 231 LYS B C 1
ATOM 5986 O O . LYS B 1 231 ? 26.781 -25.688 0.24 1 97.12 231 LYS B O 1
ATOM 5991 N N . GLU B 1 232 ? 27.547 -23.891 1.397 1 96.81 232 GLU B N 1
ATOM 5992 C CA . GLU B 1 232 ? 27.141 -24.438 2.689 1 96.81 232 GLU B CA 1
ATOM 5993 C C . GLU B 1 232 ? 25.641 -24.703 2.744 1 96.81 232 GLU B C 1
ATOM 5995 O O . GLU B 1 232 ? 25.203 -25.688 3.348 1 96.81 232 GLU B O 1
ATOM 6000 N N . PHE B 1 233 ? 24.875 -23.906 2.107 1 97.44 233 PHE B N 1
ATOM 6001 C CA . PHE B 1 233 ? 23.438 -24.031 2.066 1 97.44 233 PHE B CA 1
ATOM 6002 C C . PHE B 1 233 ? 23.016 -25.25 1.239 1 97.44 233 PHE B C 1
ATOM 6004 O O . PHE B 1 233 ? 21.953 -25.812 1.455 1 97.44 233 PHE B O 1
ATOM 6011 N N . GLY B 1 234 ? 23.828 -25.688 0.308 1 97.88 234 GLY B N 1
ATOM 6012 C CA . GLY B 1 234 ? 23.547 -26.828 -0.545 1 97.88 234 GLY B CA 1
ATOM 6013 C C . GLY B 1 234 ? 23.297 -26.438 -1.991 1 97.88 234 GLY B C 1
ATOM 6014 O O . GLY B 1 234 ? 22.984 -27.297 -2.82 1 97.88 234 GLY B O 1
ATOM 6015 N N . ILE B 1 235 ? 23.438 -25.203 -2.314 1 98.31 235 ILE B N 1
ATOM 6016 C CA . ILE B 1 235 ? 23.234 -24.734 -3.68 1 98.31 235 ILE B CA 1
ATOM 6017 C C . ILE B 1 235 ? 24.5 -24.953 -4.496 1 98.31 235 ILE B C 1
ATOM 6019 O O . ILE B 1 235 ? 25.609 -24.734 -4.008 1 98.31 235 ILE B O 1
ATOM 6023 N N . ASP B 1 236 ? 24.359 -25.453 -5.637 1 97.44 236 ASP B N 1
ATOM 6024 C CA . ASP B 1 236 ? 25.484 -25.594 -6.566 1 97.44 236 ASP B CA 1
ATOM 6025 C C . ASP B 1 236 ? 26.047 -24.234 -6.949 1 97.44 236 ASP B C 1
ATOM 6027 O O . ASP B 1 236 ? 25.328 -23.391 -7.508 1 97.44 236 ASP B O 1
ATOM 6031 N N . PRO B 1 237 ? 27.266 -23.984 -6.75 1 96.12 237 PRO B N 1
ATOM 6032 C CA . PRO B 1 237 ? 27.859 -22.688 -7.07 1 96.12 237 PRO B CA 1
ATOM 6033 C C . PRO B 1 237 ? 27.703 -22.312 -8.547 1 96.12 237 PRO B C 1
ATOM 6035 O O . PRO B 1 237 ? 27.719 -21.141 -8.898 1 96.12 237 PRO B O 1
ATOM 6038 N N . GLN B 1 238 ? 27.516 -23.219 -9.375 1 95.44 238 GLN B N 1
ATOM 6039 C CA . GLN B 1 238 ? 27.281 -22.938 -10.789 1 95.44 238 GLN B CA 1
ATOM 6040 C C . GLN B 1 238 ? 25.938 -22.25 -11 1 95.44 238 GLN B C 1
ATOM 6042 O O . GLN B 1 238 ? 25.703 -21.672 -12.055 1 95.44 238 GLN B O 1
ATOM 6047 N N . ASN B 1 239 ? 25.125 -22.422 -10.047 1 97 239 ASN B N 1
ATOM 6048 C CA . ASN B 1 239 ? 23.812 -21.797 -10.125 1 97 239 ASN B CA 1
ATOM 6049 C C . ASN B 1 239 ? 23.703 -20.609 -9.18 1 97 239 ASN B C 1
ATOM 6051 O O . ASN B 1 239 ? 22.641 -20.359 -8.609 1 97 239 ASN B O 1
ATOM 6055 N N . MET B 1 240 ? 24.812 -20.094 -8.844 1 97.44 240 MET B N 1
ATOM 6056 C CA . MET B 1 240 ? 24.906 -18.797 -8.18 1 97.44 240 MET B CA 1
ATOM 6057 C C . MET B 1 240 ? 25.156 -17.688 -9.188 1 97.44 240 MET B C 1
ATOM 6059 O O . MET B 1 240 ? 26.031 -17.812 -10.047 1 97.44 240 MET B O 1
ATOM 6063 N N . PHE B 1 241 ? 24.375 -16.656 -9.133 1 97.12 241 PHE B N 1
ATOM 6064 C CA . PHE B 1 241 ? 24.5 -15.508 -10.008 1 97.12 241 PHE B CA 1
ATOM 6065 C C . PHE B 1 241 ? 24.953 -14.281 -9.234 1 97.12 241 PHE B C 1
ATOM 6067 O O . PHE B 1 241 ? 24.25 -13.797 -8.344 1 97.12 241 PHE B O 1
ATOM 6074 N N . GLU B 1 242 ? 26.047 -13.828 -9.602 1 90.38 242 GLU B N 1
ATOM 6075 C CA . GLU B 1 242 ? 26.688 -12.789 -8.805 1 90.38 242 GLU B CA 1
ATOM 6076 C C . GLU B 1 242 ? 26.219 -11.398 -9.227 1 90.38 242 GLU B C 1
ATOM 6078 O O . GLU B 1 242 ? 25.734 -11.219 -10.344 1 90.38 242 GLU B O 1
ATOM 6083 N N . PHE B 1 243 ? 26.312 -10.586 -8.203 1 81.12 243 PHE B N 1
ATOM 6084 C CA . PHE B 1 243 ? 26.25 -9.156 -8.461 1 81.12 243 PHE B CA 1
ATOM 6085 C C . PHE B 1 243 ? 27.203 -8.398 -7.543 1 81.12 243 PHE B C 1
ATOM 6087 O O . PHE B 1 243 ? 27.969 -9.016 -6.793 1 81.12 243 PHE B O 1
ATOM 6094 N N . TRP B 1 244 ? 27.344 -7.082 -7.758 1 77.62 244 TRP B N 1
ATOM 6095 C CA . TRP B 1 244 ? 28.531 -6.426 -7.207 1 77.62 244 TRP B CA 1
ATOM 6096 C C . TRP B 1 244 ? 28.125 -5.395 -6.156 1 77.62 244 TRP B C 1
ATOM 6098 O O . TRP B 1 244 ? 26.984 -4.926 -6.133 1 77.62 244 TRP B O 1
ATOM 6108 N N . ASP B 1 245 ? 29.047 -5.141 -5.34 1 72.12 245 ASP B N 1
ATOM 6109 C CA . ASP B 1 245 ? 28.844 -4.285 -4.172 1 72.12 245 ASP B CA 1
ATOM 6110 C C . ASP B 1 245 ? 28.438 -2.873 -4.59 1 72.12 245 ASP B C 1
ATOM 6112 O O . ASP B 1 245 ? 27.75 -2.172 -3.846 1 72.12 245 ASP B O 1
ATOM 6116 N N . TRP B 1 246 ? 28.797 -2.568 -5.754 1 70.31 246 TRP B N 1
ATOM 6117 C CA . TRP B 1 246 ? 28.516 -1.198 -6.176 1 70.31 246 TRP B CA 1
ATOM 6118 C C . TRP B 1 246 ? 27.078 -1.057 -6.672 1 70.31 246 TRP B C 1
ATOM 6120 O O . TRP B 1 246 ? 26.656 0.04 -7.035 1 70.31 246 TRP B O 1
ATOM 6130 N N . VAL B 1 247 ? 26.375 -2.119 -6.617 1 76.5 247 VAL B N 1
ATOM 6131 C CA . VAL B 1 247 ? 24.953 -2.051 -6.934 1 76.5 247 VAL B CA 1
ATOM 6132 C C . VAL B 1 247 ? 24.156 -1.887 -5.652 1 76.5 247 VAL B C 1
ATOM 6134 O O . VAL B 1 247 ? 24.109 -2.787 -4.809 1 76.5 247 VAL B O 1
ATOM 6137 N N . GLY B 1 248 ? 23.516 -0.735 -5.477 1 81.94 248 GLY B N 1
ATOM 6138 C CA . GLY B 1 248 ? 22.609 -0.552 -4.355 1 81.94 248 GLY B CA 1
ATOM 6139 C C . GLY B 1 248 ? 21.344 -1.396 -4.461 1 81.94 248 GLY B C 1
ATOM 6140 O O . GLY B 1 248 ? 20.812 -1.576 -5.551 1 81.94 248 GLY B O 1
ATOM 6141 N N . GLY B 1 249 ? 20.859 -1.896 -3.367 1 84.38 249 GLY B N 1
ATOM 6142 C CA . GLY B 1 249 ? 19.719 -2.795 -3.326 1 84.38 249 GLY B CA 1
ATOM 6143 C C . GLY B 1 249 ? 18.5 -2.246 -4.047 1 84.38 249 GLY B C 1
ATOM 6144 O O . GLY B 1 249 ? 17.922 -2.922 -4.898 1 84.38 249 GLY B O 1
ATOM 6145 N N . ARG B 1 250 ? 18.219 -1.008 -3.787 1 90.31 250 ARG B N 1
ATOM 6146 C CA . ARG B 1 250 ? 17.016 -0.43 -4.352 1 90.31 250 ARG B CA 1
ATOM 6147 C C . ARG B 1 250 ? 17.141 -0.228 -5.855 1 90.31 250 ARG B C 1
ATOM 6149 O O . ARG B 1 250 ? 16.156 -0.007 -6.551 1 90.31 250 ARG B O 1
ATOM 6156 N N . TYR B 1 251 ? 18.281 -0.401 -6.449 1 88.88 251 TYR B N 1
ATOM 6157 C CA . TYR B 1 251 ? 18.531 -0.255 -7.879 1 88.88 251 TYR B CA 1
ATOM 6158 C C . TYR B 1 251 ? 18.906 -1.593 -8.508 1 88.88 251 TYR B C 1
ATOM 6160 O O . TYR B 1 251 ? 19.328 -1.646 -9.664 1 88.88 251 TYR B O 1
ATOM 6168 N N . SER B 1 252 ? 18.672 -2.658 -7.836 1 90.69 252 SER B N 1
ATOM 6169 C CA . SER B 1 252 ? 19.344 -3.896 -8.219 1 90.69 252 SER B CA 1
ATOM 6170 C C . SER B 1 252 ? 18.484 -4.727 -9.156 1 90.69 252 SER B C 1
ATOM 6172 O O . SER B 1 252 ? 18.922 -5.75 -9.68 1 90.69 252 SER B O 1
ATOM 6174 N N . LEU B 1 253 ? 17.25 -4.32 -9.438 1 93.62 253 LEU B N 1
ATOM 6175 C CA . LEU B 1 253 ? 16.375 -5.145 -10.258 1 93.62 253 LEU B CA 1
ATOM 6176 C C . LEU B 1 253 ? 16.953 -5.336 -11.656 1 93.62 253 LEU B C 1
ATOM 6178 O O . LEU B 1 253 ? 16.562 -6.254 -12.375 1 93.62 253 LEU B O 1
ATOM 6182 N N . TRP B 1 254 ? 17.922 -4.504 -12.07 1 91.56 254 TRP B N 1
ATOM 6183 C CA . TRP B 1 254 ? 18.531 -4.512 -13.398 1 91.56 254 TRP B CA 1
ATOM 6184 C C . TRP B 1 254 ? 19.688 -5.5 -13.461 1 91.56 254 TRP B C 1
ATOM 6186 O O . TRP B 1 254 ? 20.25 -5.75 -14.531 1 91.56 254 TRP B O 1
ATOM 6196 N N . SER B 1 255 ? 20.078 -6.055 -12.352 1 91.5 255 SER B N 1
ATOM 6197 C CA . SER B 1 255 ? 21.188 -7.004 -12.219 1 91.5 255 SER B CA 1
ATOM 6198 C C . SER B 1 255 ? 20.672 -8.438 -12.102 1 91.5 255 SER B C 1
ATOM 6200 O O . SER B 1 255 ? 19.547 -8.734 -12.531 1 91.5 255 SER B O 1
ATOM 6202 N N . ALA B 1 256 ? 21.516 -9.289 -11.555 1 94.44 256 ALA B N 1
ATOM 6203 C CA . ALA B 1 256 ? 21.125 -10.68 -11.336 1 94.44 256 ALA B CA 1
ATOM 6204 C C . ALA B 1 256 ? 19.859 -10.766 -10.484 1 94.44 256 ALA B C 1
ATOM 6206 O O . ALA B 1 256 ? 19.094 -11.734 -10.586 1 94.44 256 ALA B O 1
ATOM 6207 N N . ILE B 1 257 ? 19.625 -9.75 -9.703 1 96.06 257 ILE B N 1
ATOM 6208 C CA . ILE B 1 257 ? 18.438 -9.688 -8.859 1 96.06 257 ILE B CA 1
ATOM 6209 C C . ILE B 1 257 ? 17.188 -9.797 -9.727 1 96.06 257 ILE B C 1
ATOM 6211 O O . ILE B 1 257 ? 16.125 -10.203 -9.242 1 96.06 257 ILE B O 1
ATOM 6215 N N . GLY B 1 258 ? 17.281 -9.5 -10.992 1 97.44 258 GLY B N 1
ATOM 6216 C CA . GLY B 1 258 ? 16.188 -9.57 -11.938 1 97.44 258 GLY B CA 1
ATOM 6217 C C . GLY B 1 258 ? 15.969 -10.969 -12.492 1 97.44 258 GLY B C 1
ATOM 6218 O O . GLY B 1 258 ? 15.188 -11.148 -13.43 1 97.44 258 GLY B O 1
ATOM 6219 N N . LEU B 1 259 ? 16.578 -11.984 -11.961 1 98.62 259 LEU B N 1
ATOM 6220 C CA . LEU B 1 259 ? 16.453 -13.336 -12.492 1 98.62 259 LEU B CA 1
ATOM 6221 C C . LEU B 1 259 ? 14.992 -13.789 -12.484 1 98.62 259 LEU B C 1
ATOM 6223 O O . LEU B 1 259 ? 14.523 -14.414 -13.438 1 98.62 259 LEU B O 1
ATOM 6227 N N . SER B 1 260 ? 14.258 -13.547 -11.43 1 98.69 260 SER B N 1
ATOM 6228 C CA . SER B 1 260 ? 12.844 -13.914 -11.383 1 98.69 260 SER B CA 1
ATOM 6229 C C . SER B 1 260 ? 12.055 -13.227 -12.484 1 98.69 260 SER B C 1
ATOM 6231 O O . SER B 1 260 ? 11.117 -13.812 -13.039 1 98.69 260 SER B O 1
ATOM 6233 N N . ILE B 1 261 ? 12.414 -11.953 -12.789 1 98.69 261 ILE B N 1
ATOM 6234 C CA . ILE B 1 261 ? 11.789 -11.258 -13.906 1 98.69 261 ILE B CA 1
ATOM 6235 C C . ILE B 1 261 ? 12.062 -12.016 -15.203 1 98.69 261 ILE B C 1
ATOM 6237 O O . ILE B 1 261 ? 11.133 -12.344 -15.945 1 98.69 261 ILE B O 1
ATOM 6241 N N . ALA B 1 262 ? 13.344 -12.328 -15.453 1 98.75 262 ALA B N 1
ATOM 6242 C CA . ALA B 1 262 ? 13.773 -12.984 -16.688 1 98.75 262 ALA B CA 1
ATOM 6243 C C . ALA B 1 262 ? 13.078 -14.336 -16.859 1 98.75 262 ALA B C 1
ATOM 6245 O O . ALA B 1 262 ? 12.656 -14.68 -17.969 1 98.75 262 ALA B O 1
ATOM 6246 N N . LEU B 1 263 ? 12.992 -15.055 -15.797 1 98.81 263 LEU B N 1
ATOM 6247 C CA . LEU B 1 263 ? 12.336 -16.359 -15.859 1 98.81 263 LEU B CA 1
ATOM 6248 C C . LEU B 1 263 ? 10.852 -16.203 -16.172 1 98.81 263 LEU B C 1
ATOM 6250 O O . LEU B 1 263 ? 10.297 -16.969 -16.953 1 98.81 263 LEU B O 1
ATOM 6254 N N . HIS B 1 264 ? 10.234 -15.25 -15.562 1 98.5 264 HIS B N 1
ATOM 6255 C CA . HIS B 1 264 ? 8.789 -15.062 -15.672 1 98.5 264 HIS B CA 1
ATOM 6256 C C . HIS B 1 264 ? 8.398 -14.57 -17.062 1 98.5 264 HIS B C 1
ATOM 6258 O O . HIS B 1 264 ? 7.48 -15.109 -17.688 1 98.5 264 HIS B O 1
ATOM 6264 N N . VAL B 1 265 ? 9.102 -13.562 -17.609 1 98.12 265 VAL B N 1
ATOM 6265 C CA . VAL B 1 265 ? 8.656 -12.922 -18.844 1 98.12 265 VAL B CA 1
ATOM 6266 C C . VAL B 1 265 ? 9.492 -13.422 -20.016 1 98.12 265 VAL B C 1
ATOM 6268 O O . VAL B 1 265 ? 9.141 -13.188 -21.172 1 98.12 265 VAL B O 1
ATOM 6271 N N . GLY B 1 266 ? 10.562 -14.156 -19.781 1 98.19 266 GLY B N 1
ATOM 6272 C CA . GLY B 1 266 ? 11.508 -14.555 -20.812 1 98.19 266 GLY B CA 1
ATOM 6273 C C . GLY B 1 266 ? 12.688 -13.602 -20.938 1 98.19 266 GLY B C 1
ATOM 6274 O O . GLY B 1 266 ? 12.539 -12.398 -20.734 1 98.19 266 GLY B O 1
ATOM 6275 N N . PHE B 1 267 ? 13.812 -14.141 -21.328 1 97.88 267 PHE B N 1
ATOM 6276 C CA . PHE B 1 267 ? 15.047 -13.367 -21.312 1 97.88 267 PHE B CA 1
ATOM 6277 C C . PHE B 1 267 ? 15.023 -12.281 -22.375 1 97.88 267 PHE B C 1
ATOM 6279 O O . PHE B 1 267 ? 15.555 -11.188 -22.172 1 97.88 267 PHE B O 1
ATOM 6286 N N . ASP B 1 268 ? 14.422 -12.57 -23.516 1 97.12 268 ASP B N 1
ATOM 6287 C CA . ASP B 1 268 ? 14.32 -11.555 -24.547 1 97.12 268 ASP B CA 1
ATOM 6288 C C . ASP B 1 268 ? 13.586 -10.32 -24.031 1 97.12 268 ASP B C 1
ATOM 6290 O O . ASP B 1 268 ? 14.008 -9.188 -24.297 1 97.12 268 ASP B O 1
ATOM 6294 N N . ASN B 1 269 ? 12.516 -10.586 -23.359 1 97.5 269 ASN B N 1
ATOM 6295 C CA . ASN B 1 269 ? 11.766 -9.477 -22.781 1 97.5 269 ASN B CA 1
ATOM 6296 C C . ASN B 1 269 ? 12.555 -8.781 -21.688 1 97.5 269 ASN B C 1
ATOM 6298 O O . ASN B 1 269 ? 12.453 -7.566 -21.516 1 97.5 269 ASN B O 1
ATOM 6302 N N . PHE B 1 270 ? 13.297 -9.531 -20.938 1 97.75 270 PHE B N 1
ATOM 6303 C CA . PHE B 1 270 ? 14.164 -8.945 -19.922 1 97.75 270 PHE B CA 1
ATOM 6304 C C . PHE B 1 270 ? 15.211 -8.039 -20.578 1 97.75 270 PHE B C 1
ATOM 6306 O O . PHE B 1 270 ? 15.5 -6.953 -20.062 1 97.75 270 PHE B O 1
ATOM 6313 N N . GLU B 1 271 ? 15.719 -8.43 -21.625 1 95.5 271 GLU B N 1
ATOM 6314 C CA . GLU B 1 271 ? 16.672 -7.605 -22.359 1 95.5 271 GLU B CA 1
ATOM 6315 C C . GLU B 1 271 ? 16.031 -6.316 -22.859 1 95.5 271 GLU B C 1
ATOM 6317 O O . GLU B 1 271 ? 16.672 -5.262 -22.891 1 95.5 271 GLU B O 1
ATOM 6322 N N . GLN B 1 272 ? 14.82 -6.414 -23.266 1 95.88 272 GLN B N 1
ATOM 6323 C CA . GLN B 1 272 ? 14.102 -5.211 -23.672 1 95.88 272 GLN B CA 1
ATOM 6324 C C . GLN B 1 272 ? 13.922 -4.254 -22.5 1 95.88 272 GLN B C 1
ATOM 6326 O O . GLN B 1 272 ? 13.984 -3.035 -22.672 1 95.88 272 GLN B O 1
ATOM 6331 N N . LEU B 1 273 ? 13.625 -4.82 -21.391 1 96.62 273 LEU B N 1
ATOM 6332 C CA . LEU B 1 273 ? 13.555 -4.012 -20.172 1 96.62 273 LEU B CA 1
ATOM 6333 C C . LEU B 1 273 ? 14.859 -3.264 -19.938 1 96.62 273 LEU B C 1
ATOM 6335 O O . LEU B 1 273 ? 14.859 -2.061 -19.672 1 96.62 273 LEU B O 1
ATOM 6339 N N . LEU B 1 274 ? 15.961 -3.961 -20.031 1 94.12 274 LEU B N 1
ATOM 6340 C CA . LEU B 1 274 ? 17.281 -3.357 -19.859 1 94.12 274 LEU B CA 1
ATOM 6341 C C . LEU B 1 274 ? 17.531 -2.281 -20.906 1 94.12 274 LEU B C 1
ATOM 6343 O O . LEU B 1 274 ? 18.094 -1.226 -20.594 1 94.12 274 LEU B O 1
ATOM 6347 N N . SER B 1 275 ? 17.094 -2.551 -22.094 1 93.62 275 SER B N 1
ATOM 6348 C CA . SER B 1 275 ? 17.281 -1.602 -23.188 1 93.62 275 SER B CA 1
ATOM 6349 C C . SER B 1 275 ? 16.484 -0.319 -22.953 1 93.62 275 SER B C 1
ATOM 6351 O O . SER B 1 275 ? 16.953 0.774 -23.281 1 93.62 275 SER B O 1
ATOM 6353 N N . GLY B 1 276 ? 15.297 -0.502 -22.484 1 94.31 276 GLY B N 1
ATOM 6354 C CA . GLY B 1 276 ? 14.508 0.67 -22.125 1 94.31 276 GLY B CA 1
ATOM 6355 C C . GLY B 1 276 ? 15.156 1.533 -21.062 1 94.31 276 GLY B C 1
ATOM 6356 O O . GLY B 1 276 ? 15.156 2.762 -21.172 1 94.31 276 GLY B O 1
ATOM 6357 N N . ALA B 1 277 ? 15.68 0.892 -20.078 1 93.44 277 ALA B N 1
ATOM 6358 C CA . ALA B 1 277 ? 16.391 1.612 -19.016 1 93.44 277 ALA B CA 1
ATOM 6359 C C . ALA B 1 277 ? 17.625 2.322 -19.578 1 93.44 277 ALA B C 1
ATOM 6361 O O . ALA B 1 277 ? 17.922 3.455 -19.203 1 93.44 277 ALA B O 1
ATOM 6362 N N . HIS B 1 278 ? 18.344 1.676 -20.469 1 91.44 278 HIS B N 1
ATOM 6363 C CA . HIS B 1 278 ? 19.516 2.268 -21.094 1 91.44 278 HIS B CA 1
ATOM 6364 C C . HIS B 1 278 ? 19.141 3.504 -21.906 1 91.44 278 HIS B C 1
ATOM 6366 O O . HIS B 1 278 ? 19.875 4.488 -21.938 1 91.44 278 HIS B O 1
ATOM 6372 N N . TRP B 1 279 ? 18.047 3.395 -22.609 1 93.62 279 TRP B N 1
ATOM 6373 C CA . TRP B 1 279 ? 17.562 4.559 -23.344 1 93.62 279 TRP B CA 1
ATOM 6374 C C . TRP B 1 279 ? 17.422 5.766 -22.422 1 93.62 279 TRP B C 1
ATOM 6376 O O . TRP B 1 279 ? 17.859 6.867 -22.766 1 93.62 279 TRP B O 1
ATOM 6386 N N . MET B 1 280 ? 16.875 5.57 -21.328 1 94.31 280 MET B N 1
ATOM 6387 C CA . MET B 1 280 ? 16.688 6.66 -20.375 1 94.31 280 MET B CA 1
ATOM 6388 C C . MET B 1 280 ? 18.031 7.164 -19.844 1 94.31 280 MET B C 1
ATOM 6390 O O . MET B 1 280 ? 18.203 8.359 -19.625 1 94.31 280 MET B O 1
ATOM 6394 N N . ASP B 1 281 ? 18.938 6.23 -19.625 1 90.69 281 ASP B N 1
ATOM 6395 C CA . ASP B 1 281 ? 20.266 6.641 -19.219 1 90.69 281 ASP B CA 1
ATOM 6396 C C . ASP B 1 281 ? 20.906 7.578 -20.25 1 90.69 281 ASP B C 1
ATOM 6398 O O . ASP B 1 281 ? 21.516 8.586 -19.875 1 90.69 281 ASP B O 1
ATOM 6402 N N . GLN B 1 282 ? 20.766 7.191 -21.453 1 91.31 282 GLN B N 1
ATOM 6403 C CA . GLN B 1 282 ? 21.312 8.023 -22.516 1 91.31 282 GLN B CA 1
ATOM 6404 C C . GLN B 1 282 ? 20.609 9.375 -22.578 1 91.31 282 GLN B C 1
ATOM 6406 O O . GLN B 1 282 ? 21.25 10.414 -22.734 1 91.31 282 GLN B O 1
ATOM 6411 N N . HIS B 1 283 ? 19.297 9.32 -22.438 1 92.81 283 HIS B N 1
ATOM 6412 C CA . HIS B 1 283 ? 18.531 10.562 -22.391 1 92.81 283 HIS B CA 1
ATOM 6413 C C . HIS B 1 283 ? 19.047 11.469 -21.266 1 92.81 283 HIS B C 1
ATOM 6415 O O . HIS B 1 283 ? 19.281 12.656 -21.5 1 92.81 283 HIS B O 1
ATOM 6421 N N . PHE B 1 284 ? 19.25 10.945 -20.172 1 92.44 284 PHE B N 1
ATOM 6422 C CA . PHE B 1 284 ? 19.719 11.68 -19 1 92.44 284 PHE B CA 1
ATOM 6423 C C . PHE B 1 284 ? 21.094 12.289 -19.266 1 92.44 284 PHE B C 1
ATOM 6425 O O . PHE B 1 284 ? 21.328 13.445 -18.922 1 92.44 284 PHE B O 1
ATOM 6432 N N . ARG B 1 285 ? 21.906 11.578 -19.891 1 88.75 285 ARG B N 1
ATOM 6433 C CA . ARG B 1 285 ? 23.312 11.953 -20.047 1 88.75 285 ARG B CA 1
ATOM 6434 C C . ARG B 1 285 ? 23.469 12.984 -21.172 1 88.75 285 ARG B C 1
ATOM 6436 O O . ARG B 1 285 ? 24.328 13.867 -21.094 1 88.75 285 ARG B O 1
ATOM 6443 N N . THR B 1 286 ? 22.625 12.898 -22.188 1 91.12 286 THR B N 1
ATOM 6444 C CA . THR B 1 286 ? 22.969 13.609 -23.406 1 91.12 286 THR B CA 1
ATOM 6445 C C . THR B 1 286 ? 22 14.758 -23.656 1 91.12 286 THR B C 1
ATOM 6447 O O . THR B 1 286 ? 22.297 15.672 -24.438 1 91.12 286 THR B O 1
ATOM 6450 N N . THR B 1 287 ? 20.859 14.695 -23.109 1 92.69 287 THR B N 1
ATOM 6451 C CA . THR B 1 287 ? 19.844 15.711 -23.391 1 92.69 287 THR B CA 1
ATOM 6452 C C . THR B 1 287 ? 20.109 16.969 -22.562 1 92.69 287 THR B C 1
ATOM 6454 O O . THR B 1 287 ? 20.469 16.891 -21.391 1 92.69 287 THR B O 1
ATOM 6457 N N . PRO B 1 288 ? 19.875 18.141 -23.188 1 89.31 288 PRO B N 1
ATOM 6458 C CA . PRO B 1 288 ? 19.984 19.375 -22.406 1 89.31 288 PRO B CA 1
ATOM 6459 C C . PRO B 1 288 ? 19.062 19.375 -21.188 1 89.31 288 PRO B C 1
ATOM 6461 O O . PRO B 1 288 ? 17.969 18.812 -21.234 1 89.31 288 PRO B O 1
ATOM 6464 N N . LEU B 1 289 ? 19.5 20.016 -20.109 1 88.25 289 LEU B N 1
ATOM 6465 C CA . LEU B 1 289 ? 18.812 19.969 -18.828 1 88.25 289 LEU B CA 1
ATOM 6466 C C . LEU B 1 289 ? 17.359 20.406 -18.953 1 88.25 289 LEU B C 1
ATOM 6468 O O . LEU B 1 289 ? 16.469 19.844 -18.312 1 88.25 289 LEU B O 1
ATOM 6472 N N . GLU B 1 290 ? 17.109 21.422 -19.797 1 89.12 290 GLU B N 1
ATOM 6473 C CA . GLU B 1 290 ? 15.766 21.984 -19.938 1 89.12 290 GLU B CA 1
ATOM 6474 C C . GLU B 1 290 ? 14.82 21 -20.625 1 89.12 290 GLU B C 1
ATOM 6476 O O . GLU B 1 290 ? 13.602 21.188 -20.594 1 89.12 290 GLU B O 1
ATOM 6481 N N . LYS B 1 291 ? 15.383 19.953 -21.219 1 94 291 LYS B N 1
ATOM 6482 C CA . LYS B 1 291 ? 14.586 18.938 -21.891 1 94 291 LYS B CA 1
ATOM 6483 C C . LYS B 1 291 ? 14.836 17.547 -21.297 1 94 291 LYS B C 1
ATOM 6485 O O . LYS B 1 291 ? 14.453 16.547 -21.891 1 94 291 LYS B O 1
ATOM 6490 N N . ASN B 1 292 ? 15.492 17.531 -20.234 1 94.38 292 ASN B N 1
ATOM 6491 C CA . ASN B 1 292 ? 15.867 16.297 -19.562 1 94.38 292 ASN B CA 1
ATOM 6492 C C . ASN B 1 292 ? 14.812 15.859 -18.547 1 94.38 292 ASN B C 1
ATOM 6494 O O . ASN B 1 292 ? 14.703 16.453 -17.469 1 94.38 292 ASN B O 1
ATOM 6498 N N . ALA B 1 293 ? 14.078 14.82 -18.812 1 96.25 293 ALA B N 1
ATOM 6499 C CA . ALA B 1 293 ? 12.891 14.438 -18.047 1 96.25 293 ALA B CA 1
ATOM 6500 C C . ALA B 1 293 ? 13.25 14.156 -16.594 1 96.25 293 ALA B C 1
ATOM 6502 O O . ALA B 1 293 ? 12.648 14.727 -15.68 1 96.25 293 ALA B O 1
ATOM 6503 N N . PRO B 1 294 ? 14.266 13.281 -16.234 1 95.06 294 PRO B N 1
ATOM 6504 C CA . PRO B 1 294 ? 14.602 13.016 -14.828 1 95.06 294 PRO B CA 1
ATOM 6505 C C . PRO B 1 294 ? 15.023 14.281 -14.07 1 95.06 294 PRO B C 1
ATOM 6507 O O . PRO B 1 294 ? 14.68 14.445 -12.898 1 95.06 294 PRO B O 1
ATOM 6510 N N . VAL B 1 295 ? 15.719 15.172 -14.742 1 91.94 295 VAL B N 1
ATOM 6511 C CA . VAL B 1 295 ? 16.172 16.391 -14.102 1 91.94 295 VAL B CA 1
ATOM 6512 C C . VAL B 1 295 ? 14.984 17.297 -13.781 1 91.94 295 VAL B C 1
ATOM 6514 O O . VAL B 1 295 ? 14.883 17.828 -12.68 1 91.94 295 VAL B O 1
ATOM 6517 N N . LEU B 1 296 ? 14.117 17.469 -14.781 1 93.88 296 LEU B N 1
ATOM 6518 C CA . LEU B 1 296 ? 12.93 18.297 -14.578 1 93.88 296 LEU B CA 1
ATOM 6519 C C . LEU B 1 296 ? 12.117 17.797 -13.391 1 93.88 296 LEU B C 1
ATOM 6521 O O . LEU B 1 296 ? 11.719 18.578 -12.531 1 93.88 296 LEU B O 1
ATOM 6525 N N . LEU B 1 297 ? 11.922 16.531 -13.312 1 96.31 297 LEU B N 1
ATOM 6526 C CA . LEU B 1 297 ? 11.133 15.953 -12.227 1 96.31 297 LEU B CA 1
ATOM 6527 C C . LEU B 1 297 ? 11.844 16.125 -10.891 1 96.31 297 LEU B C 1
ATOM 6529 O O . LEU B 1 297 ? 11.203 16.422 -9.875 1 96.31 297 LEU B O 1
ATOM 6533 N N . ALA B 1 298 ? 13.141 15.93 -10.859 1 94.12 298 ALA B N 1
ATOM 6534 C CA . ALA B 1 298 ? 13.906 16.109 -9.625 1 94.12 298 ALA B CA 1
ATOM 6535 C C . ALA B 1 298 ? 13.828 17.562 -9.141 1 94.12 298 ALA B C 1
ATOM 6537 O O . ALA B 1 298 ? 13.672 17.797 -7.941 1 94.12 298 ALA B O 1
ATOM 6538 N N . MET B 1 299 ? 13.938 18.5 -10.07 1 92.69 299 MET B N 1
ATOM 6539 C CA . MET B 1 299 ? 13.906 19.922 -9.719 1 92.69 299 MET B CA 1
ATOM 6540 C C . MET B 1 299 ? 12.539 20.328 -9.172 1 92.69 299 MET B C 1
ATOM 6542 O O . MET B 1 299 ? 12.445 21.125 -8.242 1 92.69 299 MET B O 1
ATOM 6546 N N . LEU B 1 300 ? 11.492 19.797 -9.805 1 95.81 300 LEU B N 1
ATOM 6547 C CA . LEU B 1 300 ? 10.156 20.031 -9.273 1 95.81 300 LEU B CA 1
ATOM 6548 C C . LEU B 1 300 ? 10.031 19.484 -7.852 1 95.81 300 LEU B C 1
ATOM 6550 O O . LEU B 1 300 ? 9.406 20.125 -7 1 95.81 300 LEU B O 1
ATOM 6554 N N . GLY B 1 301 ? 10.625 18.328 -7.602 1 95.75 301 GLY B N 1
ATOM 6555 C CA . GLY B 1 301 ? 10.648 17.797 -6.254 1 95.75 301 GLY B CA 1
ATOM 6556 C C . GLY B 1 301 ? 11.305 18.719 -5.25 1 95.75 301 GLY B C 1
ATOM 6557 O O . GLY B 1 301 ? 10.766 18.953 -4.168 1 95.75 301 GLY B O 1
ATOM 6558 N N . ILE B 1 302 ? 12.414 19.25 -5.598 1 93 302 ILE B N 1
ATOM 6559 C CA . ILE B 1 302 ? 13.141 20.188 -4.738 1 93 302 ILE B CA 1
ATOM 6560 C C . ILE B 1 302 ? 12.297 21.438 -4.492 1 93 302 ILE B C 1
ATOM 6562 O O . ILE B 1 302 ? 12.227 21.938 -3.369 1 93 302 ILE B O 1
ATOM 6566 N N . TRP B 1 303 ? 11.617 21.906 -5.559 1 95.75 303 TRP B N 1
ATOM 6567 C CA . TRP B 1 303 ? 10.758 23.078 -5.504 1 95.75 303 TRP B CA 1
ATOM 6568 C C . TRP B 1 303 ? 9.641 22.891 -4.48 1 95.75 303 TRP B C 1
ATOM 6570 O O . TRP B 1 303 ? 9.445 23.734 -3.604 1 95.75 303 TRP B O 1
ATOM 6580 N N . TYR B 1 304 ? 9.016 21.781 -4.473 1 97.06 304 TYR B N 1
ATOM 6581 C CA . TYR B 1 304 ? 7.844 21.562 -3.633 1 97.06 304 TYR B CA 1
ATOM 6582 C C . TYR B 1 304 ? 8.258 21.234 -2.201 1 97.06 304 TYR B C 1
ATOM 6584 O O . TYR B 1 304 ? 7.598 21.672 -1.25 1 97.06 304 TYR B O 1
ATOM 6592 N N . ILE B 1 305 ? 9.32 20.578 -2.02 1 95.94 305 ILE B N 1
ATOM 6593 C CA . ILE B 1 305 ? 9.688 20.141 -0.677 1 95.94 305 ILE B CA 1
ATOM 6594 C C . ILE B 1 305 ? 10.367 21.281 0.07 1 95.94 305 ILE B C 1
ATOM 6596 O O . ILE B 1 305 ? 10.148 21.469 1.268 1 95.94 305 ILE B O 1
ATOM 6600 N N . ASN B 1 306 ? 11.133 22.094 -0.599 1 94.88 306 ASN B N 1
ATOM 6601 C CA . ASN B 1 306 ? 11.969 23.062 0.113 1 94.88 306 ASN B CA 1
ATOM 6602 C C . ASN B 1 306 ? 11.422 24.48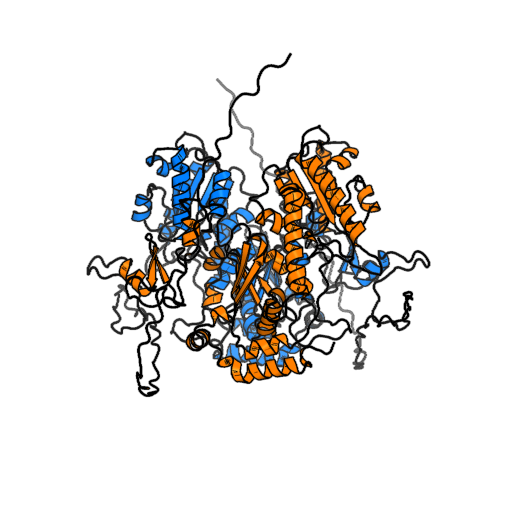4 -0.01 1 94.88 306 ASN B C 1
ATOM 6604 O O . ASN B 1 306 ? 11.773 25.359 0.78 1 94.88 306 ASN B O 1
ATOM 6608 N N . CYS B 1 307 ? 10.609 24.734 -0.979 1 95.44 307 CYS B N 1
ATOM 6609 C CA . CYS B 1 307 ? 10.039 26.078 -1.1 1 95.44 307 CYS B CA 1
ATOM 6610 C C . CYS B 1 307 ? 8.578 26.094 -0.651 1 95.44 307 CYS B C 1
ATOM 6612 O O . CYS B 1 307 ? 8.188 26.938 0.156 1 95.44 307 CYS B O 1
ATOM 6614 N N . PHE B 1 308 ? 7.828 25.094 -1.068 1 95.94 308 PHE B N 1
ATOM 6615 C CA . PHE B 1 308 ? 6.422 25.031 -0.68 1 95.94 308 PHE B CA 1
ATOM 6616 C C . PHE B 1 308 ? 6.258 24.281 0.631 1 95.94 308 PHE B C 1
ATOM 6618 O O . PHE B 1 308 ? 5.191 24.312 1.248 1 95.94 308 PHE B O 1
ATOM 6625 N N . GLY B 1 309 ? 7.32 23.531 1.005 1 94.69 309 GLY B N 1
ATOM 6626 C CA . GLY B 1 309 ? 7.281 22.844 2.283 1 94.69 309 GLY B CA 1
ATOM 6627 C C . GLY B 1 309 ? 6.438 21.594 2.256 1 94.69 309 GLY B C 1
ATOM 6628 O O . GLY B 1 309 ? 6.016 21.094 3.305 1 94.69 309 GLY B O 1
ATOM 6629 N N . CYS B 1 310 ? 6.121 21.062 1.092 1 95.5 310 CYS B N 1
ATOM 6630 C CA . CYS B 1 310 ? 5.359 19.828 0.983 1 95.5 310 CYS B CA 1
ATOM 6631 C C . CYS B 1 310 ? 6.168 18.641 1.499 1 95.5 310 CYS B C 1
ATOM 6633 O O . CYS B 1 310 ? 7.215 18.297 0.938 1 95.5 310 CYS B O 1
ATOM 6635 N N . GLU B 1 311 ? 5.586 17.922 2.475 1 95.31 311 GLU B N 1
ATOM 6636 C CA . GLU B 1 311 ? 6.355 16.828 3.08 1 95.31 311 GLU B CA 1
ATOM 6637 C C . GLU B 1 311 ? 6.172 15.531 2.309 1 95.31 311 GLU B C 1
ATOM 6639 O O . GLU B 1 311 ? 6.934 14.578 2.496 1 95.31 311 GLU B O 1
ATOM 6644 N N . THR B 1 312 ? 5.125 15.516 1.478 1 96.75 312 THR B N 1
ATOM 6645 C CA . THR B 1 312 ? 4.824 14.234 0.842 1 96.75 312 THR B CA 1
ATOM 6646 C C . THR B 1 312 ? 4.695 14.406 -0.669 1 96.75 312 THR B C 1
ATOM 6648 O O . THR B 1 312 ? 4.629 15.523 -1.174 1 96.75 312 THR B O 1
ATOM 6651 N N . GLN B 1 313 ? 4.797 13.289 -1.363 1 97.31 313 GLN B N 1
ATOM 6652 C CA . GLN B 1 313 ? 4.504 13.133 -2.785 1 97.31 313 GLN B CA 1
ATOM 6653 C C . GLN B 1 313 ? 3.67 11.883 -3.043 1 97.31 313 GLN B C 1
ATOM 6655 O O . GLN B 1 313 ? 4.023 10.789 -2.6 1 97.31 313 GLN B O 1
ATOM 6660 N N . ALA B 1 314 ? 2.527 12.094 -3.701 1 97.69 314 ALA B N 1
ATOM 6661 C CA . ALA B 1 314 ? 1.662 10.961 -4.035 1 97.69 314 ALA B CA 1
ATOM 6662 C C . ALA B 1 314 ? 1.938 10.461 -5.449 1 97.69 314 ALA B C 1
ATOM 6664 O O . ALA B 1 314 ? 2.1 11.258 -6.379 1 97.69 314 ALA B O 1
ATOM 6665 N N . VAL B 1 315 ? 2.111 9.141 -5.605 1 97.69 315 VAL B N 1
ATOM 6666 C CA . VAL B 1 315 ? 2.266 8.469 -6.891 1 97.69 315 VAL B CA 1
ATOM 6667 C C . VAL B 1 315 ? 1.021 7.641 -7.195 1 97.69 315 VAL B C 1
ATOM 6669 O O . VAL B 1 315 ? 0.694 6.707 -6.461 1 97.69 315 VAL B O 1
ATOM 6672 N N . LEU B 1 316 ? 0.314 7.969 -8.328 1 96.38 316 LEU B N 1
ATOM 6673 C CA . LEU B 1 316 ? -1.014 7.43 -8.594 1 96.38 316 LEU B CA 1
ATOM 6674 C C . LEU B 1 316 ? -1.081 6.82 -9.992 1 96.38 316 LEU B C 1
ATOM 6676 O O . LEU B 1 316 ? -1.503 7.48 -10.938 1 96.38 316 LEU B O 1
ATOM 6680 N N . PRO B 1 317 ? -0.772 5.523 -10.094 1 96.56 317 PRO B N 1
ATOM 6681 C CA . PRO B 1 317 ? -0.874 4.859 -11.398 1 96.56 317 PRO B CA 1
ATOM 6682 C C . PRO B 1 317 ? -2.307 4.461 -11.75 1 96.56 317 PRO B C 1
ATOM 6684 O O . PRO B 1 317 ? -2.99 3.826 -10.938 1 96.56 317 PRO B O 1
ATOM 6687 N N . TYR B 1 318 ? -2.748 4.809 -12.914 1 93.5 318 TYR B N 1
ATOM 6688 C CA . TYR B 1 318 ? -4.055 4.402 -13.422 1 93.5 318 TYR B CA 1
ATOM 6689 C C . TYR B 1 318 ? -3.924 3.213 -14.367 1 93.5 318 TYR B C 1
ATOM 6691 O O . TYR B 1 318 ? -4.469 3.227 -15.477 1 93.5 318 TYR B O 1
ATOM 6699 N N . ASP B 1 319 ? -3.188 2.242 -13.922 1 93.62 319 ASP B N 1
ATOM 6700 C CA . ASP B 1 319 ? -2.961 0.929 -14.516 1 93.62 319 ASP B CA 1
ATOM 6701 C C . ASP B 1 319 ? -2.83 -0.146 -13.445 1 93.62 319 ASP B C 1
ATOM 6703 O O . ASP B 1 319 ? -1.905 -0.108 -12.625 1 93.62 319 ASP B O 1
ATOM 6707 N N . GLN B 1 320 ? -3.746 -1.108 -13.516 1 94 320 GLN B N 1
ATOM 6708 C CA . GLN B 1 320 ? -3.779 -2.152 -12.492 1 94 320 GLN B CA 1
ATOM 6709 C C . GLN B 1 320 ? -2.457 -2.912 -12.438 1 94 320 GLN B C 1
ATOM 6711 O O . GLN B 1 320 ? -2.031 -3.354 -11.375 1 94 320 GLN B O 1
ATOM 6716 N N . TYR B 1 321 ? -1.779 -3.045 -13.531 1 95.38 321 TYR B N 1
ATOM 6717 C CA . TYR B 1 321 ? -0.516 -3.775 -13.57 1 95.38 321 TYR B CA 1
ATOM 6718 C C . TYR B 1 321 ? 0.566 -3.033 -12.797 1 95.38 321 TYR B C 1
ATOM 6720 O O . TYR B 1 321 ? 1.572 -3.627 -12.398 1 95.38 321 TYR B O 1
ATOM 6728 N N . LEU B 1 322 ? 0.365 -1.768 -12.539 1 96.5 322 LEU B N 1
ATOM 6729 C CA . LEU B 1 322 ? 1.337 -0.943 -11.828 1 96.5 322 LEU B CA 1
ATOM 6730 C C . LEU B 1 322 ? 0.941 -0.772 -10.367 1 96.5 322 LEU B C 1
ATOM 6732 O O . LEU B 1 322 ? 1.359 0.186 -9.711 1 96.5 322 LEU B O 1
ATOM 6736 N N . HIS B 1 323 ? 0.175 -1.727 -9.797 1 95 323 HIS B N 1
ATOM 6737 C CA . HIS B 1 323 ? -0.361 -1.583 -8.445 1 95 323 HIS B CA 1
ATOM 6738 C C . HIS B 1 323 ? 0.754 -1.597 -7.406 1 95 323 HIS B C 1
ATOM 6740 O O . HIS B 1 323 ? 0.568 -1.118 -6.285 1 95 323 HIS B O 1
ATOM 6746 N N . ARG B 1 324 ? 2.008 -2.045 -7.719 1 96.94 324 ARG B N 1
ATOM 6747 C CA . ARG B 1 324 ? 3.107 -2.043 -6.758 1 96.94 324 ARG B CA 1
ATOM 6748 C C . ARG B 1 324 ? 4.137 -0.976 -7.109 1 96.94 324 ARG B C 1
ATOM 6750 O O . ARG B 1 324 ? 5.184 -0.881 -6.469 1 96.94 324 ARG B O 1
ATOM 6757 N N . PHE B 1 325 ? 3.844 -0.124 -8.078 1 97.44 325 PHE B N 1
ATOM 6758 C CA . PHE B 1 325 ? 4.797 0.882 -8.523 1 97.44 325 PHE B CA 1
ATOM 6759 C C . PHE B 1 325 ? 5.066 1.903 -7.426 1 97.44 325 PHE B C 1
ATOM 6761 O O . PHE B 1 325 ? 6.207 2.311 -7.211 1 97.44 325 PHE B O 1
ATOM 6768 N N . ALA B 1 326 ? 4.023 2.291 -6.777 1 96.62 326 ALA B N 1
ATOM 6769 C CA . ALA B 1 326 ? 4.191 3.281 -5.715 1 96.62 326 ALA B CA 1
ATOM 6770 C C . ALA B 1 326 ? 5.105 2.754 -4.613 1 96.62 326 ALA B C 1
ATOM 6772 O O . ALA B 1 326 ? 5.965 3.48 -4.109 1 96.62 326 ALA B O 1
ATOM 6773 N N . ALA B 1 327 ? 4.926 1.501 -4.223 1 96.56 327 ALA B N 1
ATOM 6774 C CA . ALA B 1 327 ? 5.758 0.899 -3.182 1 96.56 327 ALA B CA 1
ATOM 6775 C C . ALA B 1 327 ? 7.215 0.804 -3.629 1 96.56 327 ALA B C 1
ATOM 6777 O O . ALA B 1 327 ? 8.133 1.045 -2.84 1 96.56 327 ALA B O 1
ATOM 6778 N N . TYR B 1 328 ? 7.395 0.466 -4.895 1 97.06 328 TYR B N 1
ATOM 6779 C CA . TYR B 1 328 ? 8.734 0.381 -5.457 1 97.06 328 TYR B CA 1
ATOM 6780 C C . TYR B 1 328 ? 9.414 1.746 -5.457 1 97.06 328 TYR B C 1
ATOM 6782 O O . TYR B 1 328 ? 10.57 1.871 -5.039 1 97.06 328 TYR B O 1
ATOM 6790 N N . PHE B 1 329 ? 8.664 2.754 -5.879 1 96.69 329 PHE B N 1
ATOM 6791 C CA . PHE B 1 329 ? 9.211 4.102 -5.941 1 96.69 329 PHE B CA 1
ATOM 6792 C C . PHE B 1 329 ? 9.438 4.66 -4.543 1 96.69 329 PHE B C 1
ATOM 6794 O O . PHE B 1 329 ? 10.391 5.406 -4.312 1 96.69 329 PHE B O 1
ATOM 6801 N N . GLN B 1 330 ? 8.547 4.328 -3.627 1 97.31 330 GLN B N 1
ATOM 6802 C CA . GLN B 1 330 ? 8.703 4.691 -2.223 1 97.31 330 GLN B CA 1
ATOM 6803 C C . GLN B 1 330 ? 10.047 4.203 -1.681 1 97.31 330 GLN B C 1
ATOM 6805 O O . GLN B 1 330 ? 10.797 4.977 -1.075 1 97.31 330 GLN B O 1
ATOM 6810 N N . GLN B 1 331 ? 10.383 2.965 -1.96 1 96.5 331 GLN B N 1
ATOM 6811 C CA . GLN B 1 331 ? 11.664 2.418 -1.539 1 96.5 331 GLN B CA 1
ATOM 6812 C C . GLN B 1 331 ? 12.82 3.156 -2.205 1 96.5 331 GLN B C 1
ATOM 6814 O O . GLN B 1 331 ? 13.758 3.59 -1.532 1 96.5 331 GLN B O 1
ATOM 6819 N N . GLY B 1 332 ? 12.719 3.322 -3.518 1 95.31 332 GLY B N 1
ATOM 6820 C CA . GLY B 1 332 ? 13.781 3.975 -4.262 1 95.31 332 GLY B CA 1
ATOM 6821 C C . GLY B 1 332 ? 14.109 5.363 -3.748 1 95.31 332 GLY B C 1
ATOM 6822 O O . GLY B 1 332 ? 15.273 5.691 -3.518 1 95.31 332 GLY B O 1
ATOM 6823 N N . ASP B 1 333 ? 13.125 6.129 -3.5 1 95.81 333 ASP B N 1
ATOM 6824 C CA . ASP B 1 333 ? 13.312 7.523 -3.113 1 95.81 333 ASP B CA 1
ATOM 6825 C C . ASP B 1 333 ? 13.68 7.641 -1.636 1 95.81 333 ASP B C 1
ATOM 6827 O O . ASP B 1 333 ? 14.703 8.234 -1.29 1 95.81 333 ASP B O 1
ATOM 6831 N N . MET B 1 334 ? 12.938 7.023 -0.789 1 95.62 334 MET B N 1
ATOM 6832 C CA . MET B 1 334 ? 13.055 7.25 0.649 1 95.62 334 MET B CA 1
ATOM 6833 C C . MET B 1 334 ? 14.312 6.594 1.201 1 95.62 334 MET B C 1
ATOM 6835 O O . MET B 1 334 ? 14.906 7.09 2.16 1 95.62 334 MET B O 1
ATOM 6839 N N . GLU B 1 335 ? 14.75 5.48 0.592 1 90.44 335 GLU B N 1
ATOM 6840 C CA . GLU B 1 335 ? 16.031 4.891 0.997 1 90.44 335 GLU B CA 1
ATOM 6841 C C . GLU B 1 335 ? 17.203 5.711 0.48 1 90.44 335 GLU B C 1
ATOM 6843 O O . GLU B 1 335 ? 18.25 5.785 1.13 1 90.44 335 GLU B O 1
ATOM 6848 N N . SER B 1 336 ? 17.016 6.309 -0.653 1 91.62 336 SER B N 1
ATOM 6849 C CA . SER B 1 336 ? 18.109 7.039 -1.285 1 91.62 336 SER B CA 1
ATOM 6850 C C . SER B 1 336 ? 18.281 8.422 -0.658 1 91.62 336 SER B C 1
ATOM 6852 O O . SER B 1 336 ? 19.406 8.859 -0.419 1 91.62 336 SER B O 1
ATOM 6854 N N . ASN B 1 337 ? 17.203 9.062 -0.366 1 91.62 337 ASN B N 1
ATOM 6855 C CA . ASN B 1 337 ? 17.266 10.469 0.018 1 91.62 337 ASN B CA 1
ATOM 6856 C C . ASN B 1 337 ? 17.094 10.648 1.522 1 91.62 337 ASN B C 1
ATOM 6858 O O . ASN B 1 337 ? 17.266 11.75 2.047 1 91.62 337 ASN B O 1
ATOM 6862 N N . GLY B 1 338 ? 16.734 9.578 2.26 1 90.69 338 GLY B N 1
ATOM 6863 C CA . GLY B 1 338 ? 16.594 9.656 3.703 1 90.69 338 GLY B CA 1
ATOM 6864 C C . GLY B 1 338 ? 17.922 9.797 4.434 1 90.69 338 GLY B C 1
ATOM 6865 O O . GLY B 1 338 ? 18.344 8.875 5.137 1 90.69 338 GLY B O 1
ATOM 6866 N N . LYS B 1 339 ? 18.516 11 4.273 1 87.81 339 LYS B N 1
ATOM 6867 C CA . LYS B 1 339 ? 19.812 11.289 4.875 1 87.81 339 LYS B CA 1
ATOM 6868 C C . LYS B 1 339 ? 19.844 12.68 5.488 1 87.81 339 LYS B C 1
ATOM 6870 O O . LYS B 1 339 ? 19.344 13.641 4.895 1 87.81 339 LYS B O 1
ATOM 6875 N N . TYR B 1 340 ? 20.422 12.695 6.75 1 89.19 340 TYR B N 1
ATOM 6876 C CA . TYR B 1 340 ? 20.484 14.023 7.352 1 89.19 340 TYR B CA 1
ATOM 6877 C C . TYR B 1 340 ? 21.938 14.445 7.59 1 89.19 340 TYR B C 1
ATOM 6879 O O . TYR B 1 340 ? 22.188 15.508 8.156 1 89.19 340 TYR B O 1
ATOM 6887 N N . ILE B 1 341 ? 22.906 13.547 7.211 1 84.69 341 ILE B N 1
ATOM 6888 C CA . ILE B 1 341 ? 24.312 13.859 7.344 1 84.69 341 ILE B CA 1
ATOM 6889 C C . ILE B 1 341 ? 24.969 13.898 5.965 1 84.69 341 ILE B C 1
ATOM 6891 O O . ILE B 1 341 ? 24.734 13.008 5.137 1 84.69 341 ILE B O 1
ATOM 6895 N N . THR B 1 342 ? 25.672 14.883 5.715 1 84 342 THR B N 1
ATOM 6896 C CA . THR B 1 342 ? 26.391 15 4.449 1 84 342 THR B CA 1
ATOM 6897 C C . THR B 1 342 ? 27.609 14.078 4.418 1 84 342 THR B C 1
ATOM 6899 O O . THR B 1 342 ? 27.953 13.469 5.43 1 84 342 THR B O 1
ATOM 6902 N N . LYS B 1 343 ? 28.25 14.047 3.215 1 78.31 343 LYS B N 1
ATOM 6903 C CA . LYS B 1 343 ? 29.453 13.234 3.057 1 78.31 343 LYS B CA 1
ATOM 6904 C C . LYS B 1 343 ? 30.578 13.75 3.947 1 78.31 343 LYS B C 1
ATOM 6906 O O . LYS B 1 343 ? 31.422 12.969 4.414 1 78.31 343 LYS B O 1
ATOM 6911 N N . SER B 1 344 ? 30.531 15.047 4.23 1 79.69 344 SER B N 1
ATOM 6912 C CA . SER B 1 344 ? 31.578 15.664 5.055 1 79.69 344 SER B CA 1
ATOM 6913 C C . SER B 1 344 ? 31.266 15.5 6.539 1 79.69 344 SER B C 1
ATOM 6915 O O . SER B 1 344 ? 32.062 15.883 7.391 1 79.69 344 SER B O 1
ATOM 6917 N N . GLY B 1 345 ? 30.031 14.938 6.824 1 83.38 345 GLY B N 1
ATOM 6918 C CA . GLY B 1 345 ? 29.688 14.68 8.211 1 83.38 345 GLY B CA 1
ATOM 6919 C C . GLY B 1 345 ? 28.844 15.773 8.828 1 83.38 345 GLY B C 1
ATOM 6920 O O . GLY B 1 345 ? 28.469 15.695 10 1 83.38 345 GLY B O 1
ATOM 6921 N N . ALA B 1 346 ? 28.562 16.75 8.102 1 85.38 346 ALA B N 1
ATOM 6922 C CA . ALA B 1 346 ? 27.75 17.844 8.609 1 85.38 346 ALA B CA 1
ATOM 6923 C C . ALA B 1 346 ? 26.266 17.516 8.516 1 85.38 346 ALA B C 1
ATOM 6925 O O . ALA B 1 346 ? 25.828 16.844 7.566 1 85.38 346 ALA B O 1
ATOM 6926 N N . ARG B 1 347 ? 25.531 18 9.453 1 90 347 ARG B N 1
ATOM 6927 C CA . ARG B 1 347 ? 24.078 17.859 9.383 1 90 347 ARG B CA 1
ATOM 6928 C C . ARG B 1 347 ? 23.484 18.781 8.328 1 90 347 ARG B C 1
ATOM 6930 O O . ARG B 1 347 ? 23.906 19.938 8.203 1 90 347 ARG B O 1
ATOM 6937 N N . VAL B 1 348 ? 22.516 18.25 7.613 1 90.88 348 VAL B N 1
ATOM 6938 C CA . VAL B 1 348 ? 21.906 19.078 6.578 1 90.88 348 VAL B CA 1
ATOM 6939 C C . VAL B 1 348 ? 20.953 20.078 7.219 1 90.88 348 VAL B C 1
ATOM 6941 O O . VAL B 1 348 ? 20.469 19.875 8.336 1 90.88 348 VAL B O 1
ATOM 6944 N N . ASP B 1 349 ? 20.688 21.219 6.535 1 91.69 349 ASP B N 1
ATOM 6945 C CA . ASP B 1 349 ? 19.781 22.25 7.035 1 91.69 349 ASP B CA 1
ATOM 6946 C C . ASP B 1 349 ? 18.594 22.453 6.09 1 91.69 349 ASP B C 1
ATOM 6948 O O . ASP B 1 349 ? 18 23.531 6.043 1 91.69 349 ASP B O 1
ATOM 6952 N N . HIS B 1 350 ? 18.312 21.469 5.266 1 91.75 350 HIS B N 1
ATOM 6953 C CA . HIS B 1 350 ? 17.219 21.453 4.316 1 91.75 350 HIS B CA 1
ATOM 6954 C C . HIS B 1 350 ? 16.562 20.078 4.254 1 91.75 350 HIS B C 1
ATOM 6956 O O . HIS B 1 350 ? 17.047 19.125 4.863 1 91.75 350 HIS B O 1
ATOM 6962 N N . GLN B 1 351 ? 15.43 20.062 3.646 1 93.38 351 GLN B N 1
ATOM 6963 C CA . GLN B 1 351 ? 14.773 18.766 3.455 1 93.38 351 GLN B CA 1
ATOM 6964 C C . GLN B 1 351 ? 15.461 17.953 2.367 1 93.38 351 GLN B C 1
ATOM 6966 O O . GLN B 1 351 ? 15.875 18.5 1.34 1 93.38 351 GLN B O 1
ATOM 6971 N N . THR B 1 352 ? 15.547 16.625 2.588 1 93 352 THR B N 1
ATOM 6972 C CA . THR B 1 352 ? 16.359 15.828 1.687 1 93 352 THR B CA 1
ATOM 6973 C C . THR B 1 352 ? 15.492 14.891 0.855 1 93 352 THR B C 1
ATOM 6975 O O . THR B 1 352 ? 15.938 14.359 -0.164 1 93 352 THR B O 1
ATOM 6978 N N . GLY B 1 353 ? 14.297 14.641 1.284 1 94.38 353 GLY B N 1
ATOM 6979 C CA . GLY B 1 353 ? 13.406 13.781 0.509 1 94.38 353 GLY B CA 1
ATOM 6980 C C . GLY B 1 353 ? 11.977 13.797 1.012 1 94.38 353 GLY B C 1
ATOM 6981 O O . GLY B 1 353 ? 11.734 13.922 2.213 1 94.38 353 GLY B O 1
ATOM 6982 N N . PRO B 1 354 ? 11.047 13.602 0.14 1 96.44 354 PRO B N 1
ATOM 6983 C CA . PRO B 1 354 ? 9.641 13.516 0.544 1 96.44 354 PRO B CA 1
ATOM 6984 C C . PRO B 1 354 ? 9.258 12.117 1.036 1 96.44 354 PRO B C 1
ATOM 6986 O O . PRO B 1 354 ? 10 11.156 0.812 1 96.44 354 PRO B O 1
ATOM 6989 N N . ILE B 1 355 ? 8.219 12.094 1.833 1 97.44 355 ILE B N 1
ATOM 6990 C CA . ILE B 1 355 ? 7.535 10.82 2.062 1 97.44 355 ILE B CA 1
ATOM 6991 C C . ILE B 1 355 ? 6.695 10.461 0.839 1 97.44 355 ILE B C 1
ATOM 6993 O O . ILE B 1 355 ? 5.789 11.211 0.458 1 97.44 355 ILE B O 1
ATOM 6997 N N . VAL B 1 356 ? 7.043 9.336 0.21 1 97.69 356 VAL B N 1
ATOM 6998 C CA . VAL B 1 356 ? 6.359 8.883 -0.997 1 97.69 356 VAL B CA 1
ATOM 6999 C C . VAL B 1 356 ? 5.285 7.859 -0.63 1 97.69 356 VAL B C 1
ATOM 7001 O O . VAL B 1 356 ? 5.52 6.977 0.198 1 97.69 356 VAL B O 1
ATOM 7004 N N . TRP B 1 357 ? 4.078 8.039 -1.146 1 97.12 357 TRP B N 1
ATOM 7005 C CA . TRP B 1 357 ? 2.969 7.125 -0.906 1 97.12 357 TRP B CA 1
ATOM 7006 C C . TRP B 1 357 ? 2.035 7.074 -2.111 1 97.12 357 TRP B C 1
ATOM 7008 O O . TRP B 1 357 ? 2.178 7.859 -3.049 1 97.12 357 TRP B O 1
ATOM 7018 N N . GLY B 1 358 ? 1.154 6.086 -2.137 1 96 358 GLY B N 1
ATOM 7019 C CA . GLY B 1 358 ? 0.185 6.031 -3.219 1 96 358 GLY B CA 1
ATOM 7020 C C . GLY B 1 358 ? -0.448 4.66 -3.383 1 96 358 GLY B C 1
ATOM 7021 O O . GLY B 1 358 ? -0.043 3.701 -2.723 1 96 358 GLY B O 1
ATOM 7022 N N . GLU B 1 359 ? -1.556 4.582 -4.129 1 93.31 359 GLU B N 1
ATOM 7023 C CA . GLU B 1 359 ? -2.322 3.422 -4.574 1 93.31 359 GLU B CA 1
ATOM 7024 C C . GLU B 1 359 ? -2.775 3.584 -6.023 1 93.31 359 GLU B C 1
ATOM 7026 O O . GLU B 1 359 ? -2.684 4.676 -6.59 1 93.31 359 GLU B O 1
ATOM 7031 N N . PRO B 1 360 ? -3.232 2.461 -6.656 1 92.38 360 PRO B N 1
ATOM 7032 C CA . PRO B 1 360 ? -3.846 2.684 -7.969 1 92.38 360 PRO B CA 1
ATOM 7033 C C . PRO B 1 360 ? -4.863 3.82 -7.961 1 92.38 360 PRO B C 1
ATOM 7035 O O . PRO B 1 360 ? -5.668 3.926 -7.031 1 92.38 360 PRO B O 1
ATOM 7038 N N . GLY B 1 361 ? -4.789 4.625 -8.969 1 89.38 361 GLY B N 1
ATOM 7039 C CA . GLY B 1 361 ? -5.461 5.914 -9 1 89.38 361 GLY B CA 1
ATOM 7040 C C . GLY B 1 361 ? -6.945 5.824 -8.695 1 89.38 361 GLY B C 1
ATOM 7041 O O . GLY B 1 361 ? -7.457 6.574 -7.855 1 89.38 361 GLY B O 1
ATOM 7042 N N . THR B 1 362 ? -7.625 4.902 -9.32 1 88.19 362 THR B N 1
ATOM 7043 C CA . THR B 1 362 ? -9.07 4.797 -9.133 1 88.19 362 THR B CA 1
ATOM 7044 C C . THR B 1 362 ? -9.398 4.418 -7.695 1 88.19 362 THR B C 1
ATOM 7046 O O . THR B 1 362 ? -10.328 4.973 -7.098 1 88.19 362 THR B O 1
ATOM 7049 N N . ASN B 1 363 ? -8.68 3.529 -7.141 1 89.88 363 ASN B N 1
ATOM 7050 C CA . ASN B 1 363 ? -8.883 3.135 -5.75 1 89.88 363 ASN B CA 1
ATOM 7051 C C . ASN B 1 363 ? -8.578 4.285 -4.793 1 89.88 363 ASN B C 1
ATOM 7053 O O . ASN B 1 363 ? -9.297 4.484 -3.811 1 89.88 363 ASN B O 1
ATOM 7057 N N . GLY B 1 364 ? -7.566 4.984 -5.16 1 91.56 364 GLY B N 1
ATOM 7058 C CA . GLY B 1 364 ? -7.219 6.133 -4.344 1 91.56 364 GLY B CA 1
ATOM 7059 C C . GLY B 1 364 ? -8.305 7.191 -4.309 1 91.56 364 GLY B C 1
ATOM 7060 O O . GLY B 1 364 ? -8.516 7.836 -3.279 1 91.56 364 GLY B O 1
ATOM 7061 N N . GLN B 1 365 ? -8.961 7.355 -5.418 1 88.06 365 GLN B N 1
ATOM 7062 C CA . GLN B 1 365 ? -10.039 8.336 -5.52 1 88.06 365 GLN B CA 1
ATOM 7063 C C . GLN B 1 365 ? -11.125 8.07 -4.484 1 88.06 365 GLN B C 1
ATOM 7065 O O . GLN B 1 365 ? -11.742 9.008 -3.975 1 88.06 365 GLN B O 1
ATOM 7070 N N . HIS B 1 366 ? -11.227 6.82 -4.117 1 88.25 366 HIS B N 1
ATOM 7071 C CA . HIS B 1 366 ? -12.273 6.422 -3.182 1 88.25 366 HIS B CA 1
ATOM 7072 C C . HIS B 1 366 ? -11.688 6.102 -1.809 1 88.25 366 HIS B C 1
ATOM 7074 O O . HIS B 1 366 ? -12.367 5.508 -0.966 1 88.25 366 HIS B O 1
ATOM 7080 N N . ALA B 1 367 ? -10.469 6.527 -1.619 1 90.12 367 ALA B N 1
ATOM 7081 C CA . ALA B 1 367 ? -9.836 6.18 -0.351 1 90.12 367 ALA B CA 1
ATOM 7082 C C . ALA B 1 367 ? -9.266 7.418 0.338 1 90.12 367 ALA B C 1
ATOM 7084 O O . ALA B 1 367 ? -9.461 7.613 1.541 1 90.12 367 ALA B O 1
ATOM 7085 N N . PHE B 1 368 ? -8.609 8.281 -0.429 1 92.94 368 PHE B N 1
ATOM 7086 C CA . PHE B 1 368 ? -7.93 9.344 0.291 1 92.94 368 PHE B CA 1
ATOM 7087 C C . PHE B 1 368 ? -8.008 10.656 -0.482 1 92.94 368 PHE B C 1
ATOM 7089 O O . PHE B 1 368 ? -7.461 11.672 -0.048 1 92.94 368 PHE B O 1
ATOM 7096 N N . TYR B 1 369 ? -8.734 10.727 -1.532 1 88.38 369 TYR B N 1
ATOM 7097 C CA . TYR B 1 369 ? -8.82 11.953 -2.318 1 88.38 369 TYR B CA 1
ATOM 7098 C C . TYR B 1 369 ? -9.562 13.039 -1.552 1 88.38 369 TYR B C 1
ATOM 7100 O O . TYR B 1 369 ? -9.375 14.234 -1.819 1 88.38 369 TYR B O 1
ATOM 7108 N N . GLN B 1 370 ? -10.367 12.586 -0.583 1 88.06 370 GLN B N 1
ATOM 7109 C CA . GLN B 1 370 ? -11.008 13.594 0.256 1 88.06 370 GLN B CA 1
ATOM 7110 C C . GLN B 1 370 ? -9.977 14.508 0.899 1 88.06 370 GLN B C 1
ATOM 7112 O O . GLN B 1 370 ? -10.133 15.734 0.883 1 88.06 370 GLN B O 1
ATOM 7117 N N . LEU B 1 371 ? -8.977 13.945 1.397 1 90.31 371 LEU B N 1
ATOM 7118 C CA . LEU B 1 371 ? -7.93 14.742 2.033 1 90.31 371 LEU B CA 1
ATOM 7119 C C . LEU B 1 371 ? -7.117 15.508 0.991 1 90.31 371 LEU B C 1
ATOM 7121 O O . LEU B 1 371 ? -6.723 16.656 1.222 1 90.31 371 LEU B O 1
ATOM 7125 N N . ILE B 1 372 ? -6.887 14.891 -0.163 1 88.38 372 ILE B N 1
ATOM 7126 C CA . ILE B 1 372 ? -6.105 15.539 -1.207 1 88.38 372 ILE B CA 1
ATOM 7127 C C . ILE B 1 372 ? -6.84 16.781 -1.697 1 88.38 372 ILE B C 1
ATOM 7129 O O . ILE B 1 372 ? -6.223 17.844 -1.896 1 88.38 372 ILE B O 1
ATOM 7133 N N . HIS B 1 373 ? -8.141 16.719 -1.806 1 85.12 373 HIS B N 1
ATOM 7134 C CA . HIS B 1 373 ? -8.922 17.781 -2.424 1 85.12 373 HIS B CA 1
ATOM 7135 C C . HIS B 1 373 ? -9.438 18.766 -1.376 1 85.12 373 HIS B C 1
ATOM 7137 O O . HIS B 1 373 ? -9.461 19.984 -1.615 1 85.12 373 HIS B O 1
ATOM 7143 N N . GLN B 1 374 ? -9.758 18.172 -0.204 1 83.38 374 GLN B N 1
ATOM 7144 C CA . GLN B 1 374 ? -10.477 19.016 0.749 1 83.38 374 GLN B CA 1
ATOM 7145 C C . GLN B 1 374 ? -9.742 19.078 2.086 1 83.38 374 GLN B C 1
ATOM 7147 O O . GLN B 1 374 ? -10.32 19.516 3.092 1 83.38 374 GLN B O 1
ATOM 7152 N N . GLY B 1 375 ? -8.602 18.547 2.025 1 87.94 375 GLY B N 1
ATOM 7153 C CA . GLY B 1 375 ? -7.793 18.688 3.223 1 87.94 375 GLY B CA 1
ATOM 7154 C C . GLY B 1 375 ? -7.113 20.031 3.328 1 87.94 375 GLY B C 1
ATOM 7155 O O . GLY B 1 375 ? -7.492 20.984 2.639 1 87.94 375 GLY B O 1
ATOM 7156 N N . THR B 1 376 ? -6.176 20.125 4.281 1 89.75 376 THR B N 1
ATOM 7157 C CA . THR B 1 376 ? -5.543 21.406 4.582 1 89.75 376 THR B CA 1
ATOM 7158 C C . THR B 1 376 ? -4.094 21.422 4.105 1 89.75 376 THR B C 1
ATOM 7160 O O . THR B 1 376 ? -3.369 22.391 4.32 1 89.75 376 THR B O 1
ATOM 7163 N N . LYS B 1 377 ? -3.689 20.359 3.467 1 92.12 377 LYS B N 1
ATOM 7164 C CA . LYS B 1 377 ? -2.301 20.234 3.031 1 92.12 377 LYS B CA 1
ATOM 7165 C C . LYS B 1 377 ? -2.199 20.25 1.509 1 92.12 377 LYS B C 1
ATOM 7167 O O . LYS B 1 377 ? -3.09 19.75 0.817 1 92.12 377 LYS B O 1
ATOM 7172 N N . MET B 1 378 ? -1.11 20.906 1.047 1 92.88 378 MET B N 1
ATOM 7173 C CA . MET B 1 378 ? -0.775 20.781 -0.368 1 92.88 378 MET B CA 1
ATOM 7174 C C . MET B 1 378 ? 0.007 19.5 -0.625 1 92.88 378 MET B C 1
ATOM 7176 O O . MET B 1 378 ? 1.021 19.234 0.027 1 92.88 378 MET B O 1
ATOM 7180 N N . ILE B 1 379 ? -0.503 18.719 -1.53 1 95.62 379 ILE B N 1
ATOM 7181 C CA . ILE B 1 379 ? 0.118 17.422 -1.831 1 95.62 379 ILE B CA 1
ATOM 7182 C C . ILE B 1 379 ? 0.398 17.328 -3.328 1 95.62 379 ILE B C 1
ATOM 7184 O O . ILE B 1 379 ? -0.53 17.219 -4.133 1 95.62 379 ILE B O 1
ATOM 7188 N N . PRO B 1 380 ? 1.744 17.391 -3.744 1 96.94 380 PRO B N 1
ATOM 7189 C CA . PRO B 1 380 ? 2.055 17.078 -5.145 1 96.94 380 PRO B CA 1
ATOM 7190 C C . PRO B 1 380 ? 1.679 15.656 -5.539 1 96.94 380 PRO B C 1
ATOM 7192 O O . PRO B 1 380 ? 1.919 14.719 -4.777 1 96.94 380 PRO B O 1
ATOM 7195 N N . CYS B 1 381 ? 1.016 15.531 -6.68 1 96.69 381 CYS B N 1
ATOM 7196 C CA . CYS B 1 381 ? 0.555 14.234 -7.16 1 96.69 381 CYS B CA 1
ATOM 7197 C C . CYS B 1 381 ? 1.093 13.945 -8.555 1 96.69 381 CYS B C 1
ATOM 7199 O O . CYS B 1 381 ? 1.024 14.805 -9.445 1 96.69 381 CYS B O 1
ATOM 7201 N N . ASP B 1 382 ? 1.692 12.742 -8.75 1 97.19 382 ASP B N 1
ATOM 7202 C CA . ASP B 1 382 ? 2.086 12.25 -10.062 1 97.19 382 ASP B CA 1
ATOM 7203 C C . ASP B 1 382 ? 1.108 11.195 -10.57 1 97.19 382 ASP B C 1
ATOM 7205 O O . ASP B 1 382 ? 0.912 10.164 -9.93 1 97.19 382 ASP B O 1
ATOM 7209 N N . PHE B 1 383 ? 0.503 11.484 -11.719 1 95.06 383 PHE B N 1
ATOM 7210 C CA . PHE B 1 383 ? -0.423 10.555 -12.352 1 95.06 383 PHE B CA 1
ATOM 7211 C C . PHE B 1 383 ? 0.257 9.805 -13.492 1 95.06 383 PHE B C 1
ATOM 7213 O O . PHE B 1 383 ? 0.926 10.414 -14.328 1 95.06 383 PHE B O 1
ATOM 7220 N N . LEU B 1 384 ? 0.197 8.484 -13.477 1 95.62 384 LEU B N 1
ATOM 7221 C CA . LEU B 1 384 ? 0.663 7.645 -14.57 1 95.62 384 LEU B CA 1
ATOM 7222 C C . LEU B 1 384 ? -0.511 6.984 -15.289 1 95.62 384 LEU B C 1
ATOM 7224 O O . LEU B 1 384 ? -1.283 6.246 -14.672 1 95.62 384 LEU B O 1
ATOM 7228 N N . ILE B 1 385 ? -0.643 7.227 -16.609 1 92.12 385 ILE B N 1
ATOM 7229 C CA . ILE B 1 385 ? -1.8 6.727 -17.344 1 92.12 385 ILE B CA 1
ATOM 7230 C C . ILE B 1 385 ? -1.345 6.113 -18.672 1 92.12 385 ILE B C 1
ATOM 7232 O O . ILE B 1 385 ? -0.718 6.789 -19.484 1 92.12 385 ILE B O 1
ATOM 7236 N N . PRO B 1 386 ? -1.627 4.82 -18.875 1 90.12 386 PRO B N 1
ATOM 7237 C CA . PRO B 1 386 ? -1.382 4.27 -20.203 1 90.12 386 PRO B CA 1
ATOM 7238 C C . PRO B 1 386 ? -2.379 4.777 -21.25 1 90.12 386 PRO B C 1
ATOM 7240 O O . PRO B 1 386 ? -3.562 4.941 -20.938 1 90.12 386 PRO B O 1
ATOM 7243 N N . VAL B 1 387 ? -1.956 5.008 -22.391 1 85.31 387 VAL B N 1
ATOM 7244 C CA . VAL B 1 387 ? -2.82 5.492 -23.469 1 85.31 387 VAL B CA 1
ATOM 7245 C C . VAL B 1 387 ? -3.689 4.348 -23.984 1 85.31 387 VAL B C 1
ATOM 7247 O O . VAL B 1 387 ? -4.863 4.547 -24.312 1 85.31 387 VAL B O 1
ATOM 7250 N N . GLN B 1 388 ? -3.049 3.178 -24.016 1 85.88 388 GLN B N 1
ATOM 7251 C CA . GLN B 1 388 ? -3.76 1.992 -24.484 1 85.88 388 GLN B CA 1
ATOM 7252 C C . GLN B 1 388 ? -3.814 0.922 -23.391 1 85.88 388 GLN B C 1
ATOM 7254 O O . GLN B 1 388 ? -2.848 0.729 -22.656 1 85.88 388 GLN B O 1
ATOM 7259 N N . THR B 1 389 ? -4.996 0.281 -23.344 1 89.88 389 THR B N 1
ATOM 7260 C CA . THR B 1 389 ? -5.16 -0.803 -22.375 1 89.88 389 THR B CA 1
ATOM 7261 C C . THR B 1 389 ? -4.684 -2.127 -22.969 1 89.88 389 THR B C 1
ATOM 7263 O O . THR B 1 389 ? -4.738 -2.326 -24.188 1 89.88 389 THR B O 1
ATOM 7266 N N . GLN B 1 390 ? -4.191 -3.062 -22.062 1 90.31 390 GLN B N 1
ATOM 7267 C CA . GLN B 1 390 ? -3.824 -4.414 -22.469 1 90.31 390 GLN B CA 1
ATOM 7268 C C . GLN B 1 390 ? -5.055 -5.316 -22.562 1 90.31 390 GLN B C 1
ATOM 7270 O O . GLN B 1 390 ? -4.992 -6.406 -23.125 1 90.31 390 GLN B O 1
ATOM 7275 N N . HIS B 1 391 ? -6.191 -4.832 -22.031 1 92 391 HIS B N 1
ATOM 7276 C CA . HIS B 1 391 ? -7.434 -5.598 -22 1 92 391 HIS B CA 1
ATOM 7277 C C . HIS B 1 391 ? -8.617 -4.75 -22.469 1 92 391 HIS B C 1
ATOM 7279 O O . HIS B 1 391 ? -9.422 -4.305 -21.641 1 92 391 HIS B O 1
ATOM 7285 N N . PRO B 1 392 ? -8.711 -4.609 -23.75 1 89.94 392 PRO B N 1
ATOM 7286 C CA . PRO B 1 392 ? -9.812 -3.793 -24.266 1 89.94 392 PRO B CA 1
ATOM 7287 C C . PRO B 1 392 ? -11.164 -4.496 -24.172 1 89.94 392 PRO B C 1
ATOM 7289 O O . PRO B 1 392 ? -11.859 -4.652 -25.188 1 89.94 392 PRO B O 1
ATOM 7292 N N . ILE B 1 393 ? -11.555 -4.867 -23 1 88.56 393 ILE B N 1
ATOM 7293 C CA . ILE B 1 393 ? -12.797 -5.602 -22.781 1 88.56 393 ILE B CA 1
ATOM 7294 C C . ILE B 1 393 ? -13.992 -4.66 -22.922 1 88.56 393 ILE B C 1
ATOM 7296 O O . ILE B 1 393 ? -13.867 -3.451 -22.719 1 88.56 393 ILE B O 1
ATOM 7300 N N . ARG B 1 394 ? -15.156 -5.254 -23.375 1 90.31 394 ARG B N 1
ATOM 7301 C CA . ARG B 1 394 ? -16.375 -4.5 -23.641 1 90.31 394 ARG B CA 1
ATOM 7302 C C . ARG B 1 394 ? -16.094 -3.326 -24.578 1 90.31 394 ARG B C 1
ATOM 7304 O O . ARG B 1 394 ? -16.5 -2.195 -24.297 1 90.31 394 ARG B O 1
ATOM 7311 N N . LYS B 1 395 ? -15.281 -3.588 -25.609 1 85.75 395 LYS B N 1
ATOM 7312 C CA . LYS B 1 395 ? -14.922 -2.646 -26.656 1 85.75 395 LYS B CA 1
ATOM 7313 C C . LYS B 1 395 ? -14.211 -1.424 -26.094 1 85.75 395 LYS B C 1
ATOM 7315 O O . LYS B 1 395 ? -14.484 -0.293 -26.5 1 85.75 395 LYS B O 1
ATOM 7320 N N . GLY B 1 396 ? -13.484 -1.634 -25.109 1 85.62 396 GLY B N 1
ATOM 7321 C CA . GLY B 1 396 ? -12.648 -0.575 -24.562 1 85.62 396 GLY B CA 1
ATOM 7322 C C . GLY B 1 396 ? -13.391 0.314 -23.578 1 85.62 396 GLY B C 1
ATOM 7323 O O . GLY B 1 396 ? -12.852 1.332 -23.125 1 85.62 396 GLY B O 1
ATOM 7324 N N . LEU B 1 397 ? -14.523 -0.072 -23.156 1 84.25 397 LEU B N 1
ATOM 7325 C CA . LEU B 1 397 ? -15.375 0.76 -22.312 1 84.25 397 LEU B CA 1
ATOM 7326 C C . LEU B 1 397 ? -14.68 1.098 -21 1 84.25 397 LEU B C 1
ATOM 7328 O O . LEU B 1 397 ? -14.688 2.252 -20.562 1 84.25 397 LEU B O 1
ATOM 7332 N N . HIS B 1 398 ? -14.109 0.101 -20.375 1 90.12 398 HIS B N 1
ATOM 7333 C CA . HIS B 1 398 ? -13.43 0.309 -19.109 1 90.12 398 HIS B CA 1
ATOM 7334 C C . HIS B 1 398 ? -12.359 1.394 -19.219 1 90.12 398 HIS B C 1
ATOM 7336 O O . HIS B 1 398 ? -12.289 2.291 -18.375 1 90.12 398 HIS B O 1
ATOM 7342 N N . HIS B 1 399 ? -11.586 1.285 -20.219 1 86.38 399 HIS B N 1
ATOM 7343 C CA . HIS B 1 399 ? -10.492 2.225 -20.422 1 86.38 399 HIS B CA 1
ATOM 7344 C C . HIS B 1 399 ? -11.008 3.623 -20.734 1 86.38 399 HIS B C 1
ATOM 7346 O O . HIS B 1 399 ? -10.422 4.621 -20.328 1 86.38 399 HIS B O 1
ATOM 7352 N N . LYS B 1 400 ? -12.078 3.697 -21.516 1 80.81 400 LYS B N 1
ATOM 7353 C CA . LYS B 1 400 ? -12.703 4.977 -21.828 1 80.81 400 LYS B CA 1
ATOM 7354 C C . LYS B 1 400 ? -13.188 5.68 -20.562 1 80.81 400 LYS B C 1
ATOM 7356 O O . LYS B 1 400 ? -12.992 6.887 -20.406 1 80.81 400 LYS B O 1
ATOM 7361 N N . ILE B 1 401 ? -13.805 4.918 -19.703 1 76.94 401 ILE B N 1
ATOM 7362 C CA . ILE B 1 401 ? -14.297 5.465 -18.438 1 76.94 401 ILE B CA 1
ATOM 7363 C C . ILE B 1 401 ? -13.117 5.922 -17.594 1 76.94 401 ILE B C 1
ATOM 7365 O O . ILE B 1 401 ? -13.18 6.969 -16.938 1 76.94 401 ILE B O 1
ATOM 7369 N N . LEU B 1 402 ? -12.109 5.133 -17.594 1 77.94 402 LEU B N 1
ATOM 7370 C CA . LEU B 1 402 ? -10.906 5.43 -16.828 1 77.94 402 LEU B CA 1
ATOM 7371 C C . LEU B 1 402 ? -10.312 6.773 -17.234 1 77.94 402 LEU B C 1
ATOM 7373 O O . LEU B 1 402 ? -9.844 7.543 -16.391 1 77.94 402 LEU B O 1
ATOM 7377 N N . GLN B 1 403 ? -10.328 7.004 -18.5 1 68.75 403 GLN B N 1
ATOM 7378 C CA . GLN B 1 403 ? -9.719 8.219 -19.031 1 68.75 403 GLN B CA 1
ATOM 7379 C C . GLN B 1 403 ? -10.742 9.336 -19.172 1 68.75 403 GLN B C 1
ATOM 7381 O O . GLN B 1 403 ? -10.508 10.32 -19.875 1 68.75 403 GLN B O 1
ATOM 7386 N N . ALA B 1 404 ? -11.633 9.422 -18.109 1 53.19 404 ALA B N 1
ATOM 7387 C CA . ALA B 1 404 ? -12.672 10.445 -18.094 1 53.19 404 ALA B CA 1
ATOM 7388 C C . ALA B 1 404 ? -13.258 10.656 -19.484 1 53.19 404 ALA B C 1
ATOM 7390 O O . ALA B 1 404 ? -13.18 11.758 -20.031 1 53.19 404 ALA B O 1
ATOM 7391 N N . LEU B 1 405 ? -13.969 9.641 -20.062 1 48.09 405 LEU B N 1
ATOM 7392 C CA . LEU B 1 405 ? -14.852 9.555 -21.219 1 48.09 405 LEU B CA 1
ATOM 7393 C C . LEU B 1 405 ? -14.047 9.398 -22.5 1 48.09 405 LEU B C 1
ATOM 7395 O O . LEU B 1 405 ? -14.531 9.727 -23.594 1 48.09 405 LEU B O 1
ATOM 7399 N N . GLY B 1 406 ? -12.781 8.883 -22.344 1 43.81 406 GLY B N 1
ATOM 7400 C CA . GLY B 1 406 ? -12 8.57 -23.531 1 43.81 406 GLY B CA 1
ATOM 7401 C C . GLY B 1 406 ? -11.789 9.766 -24.422 1 43.81 406 GLY B C 1
ATOM 7402 O O . GLY B 1 406 ? -11.281 9.633 -25.547 1 43.81 406 GLY B O 1
ATOM 7403 N N . LYS B 1 407 ? -12.477 10.758 -24.094 1 43.25 407 LYS B N 1
ATOM 7404 C CA . LYS B 1 407 ? -12.336 11.977 -24.891 1 43.25 407 LYS B CA 1
ATOM 7405 C C . LYS B 1 407 ? -11.383 12.969 -24.219 1 43.25 407 LYS B C 1
ATOM 7407 O O . LYS B 1 407 ? -11.273 13.008 -23 1 43.25 407 LYS B O 1
ATOM 7412 N N . SER B 1 408 ? -10.359 13.195 -24.859 1 42.88 408 SER B N 1
ATOM 7413 C CA . SER B 1 408 ? -9.438 14.258 -24.484 1 42.88 408 SER B CA 1
ATOM 7414 C C . SER B 1 408 ? -10.078 15.633 -24.672 1 42.88 408 SER B C 1
ATOM 7416 O O . SER B 1 408 ? -10.727 15.883 -25.688 1 42.88 408 SER B O 1
ATOM 7418 N N . TYR B 1 409 ? -10.391 16.312 -23.609 1 46.53 409 TYR B N 1
ATOM 7419 C CA . TYR B 1 409 ? -10.977 17.641 -23.703 1 46.53 409 TYR B CA 1
ATOM 7420 C C . TYR B 1 409 ? -9.906 18.719 -23.547 1 46.53 409 TYR B C 1
ATOM 7422 O O . TYR B 1 409 ? -8.93 18.531 -22.812 1 46.53 409 TYR B O 1
ATOM 7430 N N . HIS B 1 410 ? -9.82 19.562 -24.5 1 44.41 410 HIS B N 1
ATOM 7431 C CA . HIS B 1 410 ? -9.078 20.781 -24.203 1 44.41 410 HIS B CA 1
ATOM 7432 C C . HIS B 1 410 ? -9.578 21.422 -22.906 1 44.41 410 HIS B C 1
ATOM 7434 O O . HIS B 1 410 ? -10.75 21.281 -22.547 1 44.41 410 HIS B O 1
ATOM 7440 N N . PRO B 1 411 ? -8.609 22.062 -22.328 1 43.91 411 PRO B N 1
ATOM 7441 C CA . PRO B 1 411 ? -9.117 22.953 -21.266 1 43.91 411 PRO B CA 1
ATOM 7442 C C . PRO B 1 411 ? -10.242 23.859 -21.75 1 43.91 411 PRO B C 1
ATOM 7444 O O . PRO B 1 411 ? -10.18 24.391 -22.859 1 43.91 411 PRO B O 1
ATOM 7447 N N . GLY B 1 412 ? -11.453 23.781 -21.141 1 52.53 412 GLY B N 1
ATOM 7448 C CA . GLY B 1 412 ? -12.594 24.594 -21.531 1 52.53 412 GLY B CA 1
ATOM 7449 C C . GLY B 1 412 ? -13.664 23.797 -22.266 1 52.53 412 GLY B C 1
ATOM 7450 O O . GLY B 1 412 ? -14.82 24.203 -22.328 1 52.53 412 GLY B O 1
ATOM 7451 N N . CYS B 1 413 ? -13.164 22.719 -22.922 1 57.09 413 CYS B N 1
ATOM 7452 C CA . CYS B 1 413 ? -14.117 21.984 -23.734 1 57.09 413 CYS B CA 1
ATOM 7453 C C . CYS B 1 413 ? -14.805 20.891 -22.922 1 57.09 413 CYS B C 1
ATOM 7455 O O . CYS B 1 413 ? -15.758 20.266 -23.375 1 57.09 413 CYS B O 1
ATOM 7457 N N . PHE B 1 414 ? -14.25 20.703 -21.906 1 59.91 414 PHE B N 1
ATOM 7458 C CA . PHE B 1 414 ? -14.891 19.797 -20.969 1 59.91 414 PHE B CA 1
ATOM 7459 C C . PHE B 1 414 ? -16.047 20.484 -20.25 1 59.91 414 PHE B C 1
ATOM 7461 O O . PHE B 1 414 ? -15.836 21.203 -19.266 1 59.91 414 PHE B O 1
ATOM 7468 N N . ARG B 1 415 ? -17.156 20.312 -20.906 1 66.5 415 ARG B N 1
ATOM 7469 C CA . ARG B 1 415 ? -18.297 21.125 -20.5 1 66.5 415 ARG B CA 1
ATOM 7470 C C . ARG B 1 415 ? -19.484 20.266 -20.109 1 66.5 415 ARG B C 1
ATOM 7472 O O . ARG B 1 415 ? -19.641 19.156 -20.625 1 66.5 415 ARG B O 1
ATOM 7479 N N . CYS B 1 416 ? -20.234 20.75 -19.25 1 69.69 416 CYS B N 1
ATOM 7480 C CA . CYS B 1 416 ? -21.484 20.109 -18.844 1 69.69 416 CYS B CA 1
ATOM 7481 C C . CYS B 1 416 ? -22.438 19.984 -20.031 1 69.69 416 CYS B C 1
ATOM 7483 O O . CYS B 1 416 ? -22.656 20.953 -20.766 1 69.69 416 CYS B O 1
ATOM 7485 N N . SER B 1 417 ? -22.906 18.859 -20.234 1 71.56 417 SER B N 1
ATOM 7486 C CA . SER B 1 417 ? -23.812 18.578 -21.344 1 71.56 417 SER B CA 1
ATOM 7487 C C . SER B 1 417 ? -25.109 19.344 -21.203 1 71.56 417 SER B C 1
ATOM 7489 O O . SER B 1 417 ? -25.859 19.5 -22.172 1 71.56 417 SER B O 1
ATOM 7491 N N . VAL B 1 418 ? -25.375 19.797 -20.078 1 72.88 418 VAL B N 1
ATOM 7492 C CA . VAL B 1 418 ? -26.641 20.5 -19.812 1 72.88 418 VAL B CA 1
ATOM 7493 C C . VAL B 1 418 ? -26.406 22 -19.797 1 72.88 418 VAL B C 1
ATOM 7495 O O . VAL B 1 418 ? -26.984 22.734 -20.609 1 72.88 418 VAL B O 1
ATOM 7498 N N . CYS B 1 419 ? -25.609 22.516 -18.984 1 69.25 419 CYS B N 1
ATOM 7499 C CA . CYS B 1 419 ? -25.453 23.969 -18.828 1 69.25 419 CYS B CA 1
ATOM 7500 C C . CYS B 1 419 ? -24.25 24.469 -19.625 1 69.25 419 CYS B C 1
ATOM 7502 O O . CYS B 1 419 ? -23.984 25.672 -19.641 1 69.25 419 CYS B O 1
ATOM 7504 N N . ASN B 1 420 ? -23.516 23.672 -20.234 1 73.38 420 ASN B N 1
ATOM 7505 C CA . ASN B 1 420 ? -22.375 23.969 -21.094 1 73.38 420 ASN B CA 1
ATOM 7506 C C . ASN B 1 420 ? -21.25 24.656 -20.312 1 73.38 420 ASN B C 1
ATOM 7508 O O . ASN B 1 420 ? -20.391 25.297 -20.906 1 73.38 420 ASN B O 1
ATOM 7512 N N . GLU B 1 421 ? -21.375 24.562 -19.047 1 70.56 421 GLU B N 1
ATOM 7513 C CA . GLU B 1 421 ? -20.281 25.109 -18.234 1 70.56 421 GLU B CA 1
ATOM 7514 C C . GLU B 1 421 ? -19.016 24.281 -18.391 1 70.56 421 GLU B C 1
ATOM 7516 O O . GLU B 1 421 ? -19.062 23.047 -18.516 1 70.56 421 GLU B O 1
ATOM 7521 N N . CYS B 1 422 ? -17.922 25.031 -18.438 1 65.88 422 CYS B N 1
ATOM 7522 C CA . CYS B 1 422 ? -16.625 24.359 -18.469 1 65.88 422 CYS B CA 1
ATOM 7523 C C . CYS B 1 422 ? -16.344 23.656 -17.156 1 65.88 422 CYS B C 1
ATOM 7525 O O . CYS B 1 422 ? -16.453 24.25 -16.078 1 65.88 422 CYS B O 1
ATOM 7527 N N . LEU B 1 423 ? -16.156 22.344 -17.281 1 60.38 423 LEU B N 1
ATOM 7528 C CA . LEU B 1 423 ? -16.016 21.516 -16.078 1 60.38 423 LEU B CA 1
ATOM 7529 C C . LEU B 1 423 ? -14.539 21.281 -15.766 1 60.38 423 LEU B C 1
ATOM 7531 O O . LEU B 1 423 ? -14.195 20.359 -15.023 1 60.38 423 LEU B O 1
ATOM 7535 N N . ASP B 1 424 ? -13.805 22.188 -16.281 1 52.25 424 ASP B N 1
ATOM 7536 C CA . ASP B 1 424 ? -12.383 22.109 -15.984 1 52.25 424 ASP B CA 1
ATOM 7537 C C . ASP B 1 424 ? -12.109 22.438 -14.516 1 52.25 424 ASP B C 1
ATOM 7539 O O . ASP B 1 424 ? -12.352 23.562 -14.07 1 52.25 424 ASP B O 1
ATOM 7543 N N . GLY B 1 425 ? -11.711 21.547 -13.773 1 51.78 425 GLY B N 1
ATOM 7544 C CA . GLY B 1 425 ? -11.391 21.734 -12.367 1 51.78 425 GLY B CA 1
ATOM 7545 C C . GLY B 1 425 ? -12.602 21.625 -11.453 1 51.78 425 GLY B C 1
ATOM 7546 O O . GLY B 1 425 ? -12.539 21.969 -10.281 1 51.78 425 GLY B O 1
ATOM 7547 N N . VAL B 1 426 ? -13.758 21.469 -12.078 1 52.88 426 VAL B N 1
ATOM 7548 C CA . VAL B 1 426 ? -14.977 21.359 -11.289 1 52.88 426 VAL B CA 1
ATOM 7549 C C . VAL B 1 426 ? -15.438 19.906 -11.242 1 52.88 426 VAL B C 1
ATOM 7551 O O . VAL B 1 426 ? -15.297 19.172 -12.227 1 52.88 426 VAL B O 1
ATOM 7554 N N . PRO B 1 427 ? -15.742 19.562 -10.07 1 54.16 427 PRO B N 1
ATOM 7555 C CA . PRO B 1 427 ? -16.281 18.203 -10.008 1 54.16 427 PRO B CA 1
ATOM 7556 C C . PRO B 1 427 ? -17.359 17.953 -11.07 1 54.16 427 PRO B C 1
ATOM 7558 O O . PRO B 1 427 ? -18.172 18.828 -11.359 1 54.16 427 PRO B O 1
ATOM 7561 N N . PHE B 1 428 ? -17.188 16.938 -11.961 1 57.53 428 PHE B N 1
ATOM 7562 C CA . PHE B 1 428 ? -18.172 16.547 -12.969 1 57.53 428 PHE B CA 1
ATOM 7563 C C . PHE B 1 428 ? -18.531 15.078 -12.828 1 57.53 428 PHE B C 1
ATOM 7565 O O . PHE B 1 428 ? -17.906 14.352 -12.062 1 57.53 428 PHE B O 1
ATOM 7572 N N . THR B 1 429 ? -19.672 14.805 -13.297 1 55.75 429 THR B N 1
ATOM 7573 C CA . THR B 1 429 ? -20.125 13.422 -13.406 1 55.75 429 THR B CA 1
ATOM 7574 C C . THR B 1 429 ? -20.484 13.086 -14.844 1 55.75 429 THR B C 1
ATOM 7576 O O . THR B 1 429 ? -20.672 13.984 -15.672 1 55.75 429 THR B O 1
ATOM 7579 N N . VAL B 1 430 ? -20.312 11.852 -15.273 1 56.06 430 VAL B N 1
ATOM 7580 C CA . VAL B 1 430 ? -20.625 11.383 -16.625 1 56.06 430 VAL B CA 1
ATOM 7581 C C . VAL B 1 430 ? -21.734 10.336 -16.578 1 56.06 430 VAL B C 1
ATOM 7583 O O . VAL B 1 430 ? -21.844 9.602 -15.594 1 56.06 430 VAL B O 1
ATOM 7586 N N . ASP B 1 431 ? -22.672 10.477 -17.578 1 50.12 431 ASP B N 1
ATOM 7587 C CA . ASP B 1 431 ? -23.734 9.477 -17.594 1 50.12 431 ASP B CA 1
ATOM 7588 C C . ASP B 1 431 ? -23.328 8.273 -18.438 1 50.12 431 ASP B C 1
ATOM 7590 O O . ASP B 1 431 ? -22.203 8.203 -18.938 1 50.12 431 ASP B O 1
ATOM 7594 N N . ALA B 1 432 ? -24.266 7.266 -18.469 1 50.25 432 ALA B N 1
ATOM 7595 C CA . ALA B 1 432 ? -24.031 5.992 -19.141 1 50.25 432 ALA B CA 1
ATOM 7596 C C . ALA B 1 432 ? -23.703 6.203 -20.625 1 50.25 432 ALA B C 1
ATOM 7598 O O . ALA B 1 432 ? -23.031 5.379 -21.234 1 50.25 432 ALA B O 1
ATOM 7599 N N . GLU B 1 433 ? -24.172 7.316 -21.156 1 49.84 433 GLU B N 1
ATOM 7600 C CA . GLU B 1 433 ? -23.969 7.613 -22.578 1 49.84 433 GLU B CA 1
ATOM 7601 C C . GLU B 1 433 ? -22.75 8.516 -22.781 1 49.84 433 GLU B C 1
ATOM 7603 O O . GLU B 1 433 ? -22.562 9.078 -23.859 1 49.84 433 GLU B O 1
ATOM 7608 N N . SER B 1 434 ? -21.984 8.633 -21.766 1 54.22 434 SER B N 1
ATOM 7609 C CA . SER B 1 434 ? -20.719 9.383 -21.766 1 54.22 434 SER B CA 1
ATOM 7610 C C . SER B 1 434 ? -20.984 10.883 -21.906 1 54.22 434 SER B C 1
ATOM 7612 O O . SER B 1 434 ? -20.125 11.617 -22.422 1 54.22 434 SER B O 1
ATOM 7614 N N . ASN B 1 435 ? -22.203 11.305 -21.562 1 63.47 435 ASN B N 1
ATOM 7615 C CA . ASN B 1 435 ? -22.438 12.742 -21.453 1 63.47 435 ASN B CA 1
ATOM 7616 C C . ASN B 1 435 ? -21.891 13.297 -20.141 1 63.47 435 ASN B C 1
ATOM 7618 O O . ASN B 1 435 ? -22.031 12.68 -19.094 1 63.47 435 ASN B O 1
ATOM 7622 N N . ILE B 1 436 ? -21.172 14.492 -20.234 1 62.44 436 ILE B N 1
ATOM 7623 C CA . ILE B 1 436 ? -20.469 15.109 -19.125 1 62.44 436 ILE B CA 1
ATOM 7624 C C . ILE B 1 436 ? -21.359 16.141 -18.453 1 62.44 436 ILE B C 1
ATOM 7626 O O . ILE B 1 436 ? -21.953 17 -19.125 1 62.44 436 ILE B O 1
ATOM 7630 N N . TYR B 1 437 ? -21.516 16 -17.062 1 64.56 437 TYR B N 1
ATOM 7631 C CA . TYR B 1 437 ? -22.344 16.938 -16.312 1 64.56 437 TYR B CA 1
ATOM 7632 C C . TYR B 1 437 ? -21.547 17.609 -15.211 1 64.56 437 TYR B C 1
ATOM 7634 O O . TYR B 1 437 ? -20.641 17 -14.625 1 64.56 437 TYR B O 1
ATOM 7642 N N . CYS B 1 438 ? -21.812 18.953 -15.031 1 65.56 438 CYS B N 1
ATOM 7643 C CA . CYS B 1 438 ? -21.453 19.5 -13.719 1 65.56 438 CYS B CA 1
ATOM 7644 C C . CYS B 1 438 ? -22.281 18.859 -12.617 1 65.56 438 CYS B C 1
ATOM 7646 O O . CYS B 1 438 ? -23.375 18.359 -12.867 1 65.56 438 CYS B O 1
ATOM 7648 N N . VAL B 1 439 ? -21.672 18.766 -11.453 1 63.16 439 VAL B N 1
ATOM 7649 C CA . VAL B 1 439 ? -22.297 18.078 -10.344 1 63.16 439 VAL B CA 1
ATOM 7650 C C . VAL B 1 439 ? -23.734 18.594 -10.156 1 63.16 439 VAL B C 1
ATOM 7652 O O . VAL B 1 439 ? -24.656 17.812 -9.93 1 63.16 439 VAL B O 1
ATOM 7655 N N . ARG B 1 440 ? -23.922 19.844 -10.328 1 63.12 440 ARG B N 1
ATOM 7656 C CA . ARG B 1 440 ? -25.234 20.484 -10.203 1 63.12 440 ARG B CA 1
ATOM 7657 C C . ARG B 1 440 ? -26.203 19.938 -11.258 1 63.12 440 ARG B C 1
ATOM 7659 O O . ARG B 1 440 ? -27.328 19.531 -10.938 1 63.12 440 ARG B O 1
ATOM 7666 N N . ASP B 1 441 ? -25.797 19.922 -12.508 1 68.88 441 ASP B N 1
ATOM 7667 C CA . ASP B 1 441 ? -26.672 19.5 -13.609 1 68.88 441 ASP B CA 1
ATOM 7668 C C . ASP B 1 441 ? -26.922 18 -13.57 1 68.88 441 ASP B C 1
ATOM 7670 O O . ASP B 1 441 ? -28 17.531 -13.938 1 68.88 441 ASP B O 1
ATOM 7674 N N . TYR B 1 442 ? -25.938 17.328 -13.18 1 63.41 442 TYR B N 1
ATOM 7675 C CA . TYR B 1 442 ? -26.156 15.891 -13.039 1 63.41 442 TYR B CA 1
ATOM 7676 C C . TYR B 1 442 ? -27.297 15.609 -12.07 1 63.41 442 TYR B C 1
ATOM 7678 O O . TYR B 1 442 ? -28.188 14.82 -12.375 1 63.41 442 TYR B O 1
ATOM 7686 N N . HIS B 1 443 ? -27.188 16.219 -10.945 1 61.69 443 HIS B N 1
ATOM 7687 C CA . HIS B 1 443 ? -28.266 16.031 -9.969 1 61.69 443 HIS B CA 1
ATOM 7688 C C . HIS B 1 443 ? -29.594 16.531 -10.508 1 61.69 443 HIS B C 1
ATOM 7690 O O . HIS B 1 443 ? -30.641 15.93 -10.266 1 61.69 443 HIS B O 1
ATOM 7696 N N . THR B 1 444 ? -29.5 17.594 -11.172 1 62.5 444 THR B N 1
ATOM 7697 C CA . THR B 1 444 ? -30.719 18.141 -11.75 1 62.5 444 THR B CA 1
ATOM 7698 C C . THR B 1 444 ? -31.312 17.172 -12.781 1 62.5 444 THR B C 1
ATOM 7700 O O . THR B 1 444 ? -32.531 17 -12.852 1 62.5 444 THR B O 1
ATOM 7703 N N . VAL B 1 445 ? -30.391 16.578 -13.477 1 62.81 445 VAL B N 1
ATOM 7704 C CA . VAL B 1 445 ? -30.844 15.703 -14.562 1 62.81 445 VAL B CA 1
ATOM 7705 C C . VAL B 1 445 ? -31.188 14.328 -14.008 1 62.81 445 VAL B C 1
ATOM 7707 O O . VAL B 1 445 ? -32.156 13.711 -14.438 1 62.81 445 VAL B O 1
ATOM 7710 N N . PHE B 1 446 ? -30.484 13.883 -13.133 1 56.41 446 PHE B N 1
ATOM 7711 C CA . PHE B 1 446 ? -30.641 12.477 -12.75 1 56.41 446 PHE B CA 1
ATOM 7712 C C . PHE B 1 446 ? -31.141 12.359 -11.32 1 56.41 446 PHE B C 1
ATOM 7714 O O . PHE B 1 446 ? -31.328 11.25 -10.812 1 56.41 446 PHE B O 1
ATOM 7721 N N . ALA B 1 447 ? -31.25 13.469 -10.562 1 52.03 447 ALA B N 1
ATOM 7722 C CA . ALA B 1 447 ? -31.812 13.398 -9.211 1 52.03 447 ALA B CA 1
ATOM 7723 C C . ALA B 1 447 ? -33.219 12.844 -9.234 1 52.03 447 ALA B C 1
ATOM 7725 O O . ALA B 1 447 ? -34 13.078 -10.18 1 52.03 447 ALA B O 1
ATOM 7726 N N . PRO B 1 448 ? -33.406 11.977 -8.242 1 53.53 448 PRO B N 1
ATOM 7727 C CA . PRO B 1 448 ? -34.812 11.617 -8.141 1 53.53 448 PRO B CA 1
ATOM 7728 C C . PRO B 1 448 ? -35.719 12.836 -8 1 53.53 448 PRO B C 1
ATOM 7730 O O . PRO B 1 448 ? -35.344 13.836 -7.41 1 53.53 448 PRO B O 1
ATOM 7733 N N . LYS B 1 449 ? -36.75 12.906 -8.898 1 48.69 449 LYS B N 1
ATOM 7734 C CA . LYS B 1 449 ? -37.75 13.977 -8.844 1 48.69 449 LYS B CA 1
ATOM 7735 C C . LYS B 1 449 ? -38.781 13.703 -7.77 1 48.69 449 LYS B C 1
ATOM 7737 O O . LYS B 1 449 ? -39.094 12.547 -7.473 1 48.69 449 LYS B O 1
ATOM 7742 N N . CYS B 1 450 ? -39.031 14.781 -6.941 1 44.69 450 CYS B N 1
ATOM 7743 C CA . CYS B 1 450 ? -40.125 14.695 -6.008 1 44.69 450 CYS B CA 1
ATOM 7744 C C . CYS B 1 450 ? -41.375 14.172 -6.707 1 44.69 450 CYS B C 1
ATOM 7746 O O . CYS B 1 450 ? -41.75 14.648 -7.781 1 44.69 450 CYS B O 1
ATOM 7748 N N . ALA B 1 451 ? -41.844 13.133 -6.223 1 50.88 451 ALA B N 1
ATOM 7749 C CA . ALA B 1 451 ? -43.031 12.508 -6.793 1 50.88 451 ALA B CA 1
ATOM 7750 C C . ALA B 1 451 ? -44.188 13.5 -6.875 1 50.88 451 ALA B C 1
ATOM 7752 O O . ALA B 1 451 ? -45.094 13.367 -7.719 1 50.88 451 ALA B O 1
ATOM 7753 N N . SER B 1 452 ? -44.094 14.484 -5.961 1 46.69 452 SER B N 1
ATOM 7754 C CA . SER B 1 452 ? -45.219 15.414 -5.902 1 46.69 452 SER B CA 1
ATOM 7755 C C . SER B 1 452 ? -45.062 16.531 -6.922 1 46.69 452 SER B C 1
ATOM 7757 O O . SER B 1 452 ? -46.031 16.859 -7.645 1 46.69 452 SER B O 1
ATOM 7759 N N . CYS B 1 453 ? -43.969 17.188 -7.051 1 50.81 453 CYS B N 1
ATOM 7760 C CA . CYS B 1 453 ? -43.875 18.391 -7.871 1 50.81 453 CYS B CA 1
ATOM 7761 C C . CYS B 1 453 ? -42.938 18.172 -9.055 1 50.81 453 CYS B C 1
ATOM 7763 O O . CYS B 1 453 ? -42.719 19.078 -9.852 1 50.81 453 CYS B O 1
ATOM 7765 N N . ALA B 1 454 ? -42.5 17.016 -9.203 1 49.28 454 ALA B N 1
ATOM 7766 C CA . ALA B 1 454 ? -41.656 16.547 -10.312 1 49.28 454 ALA B CA 1
ATOM 7767 C C . ALA B 1 454 ? -40.344 17.328 -10.398 1 49.28 454 ALA B C 1
ATOM 7769 O O . ALA B 1 454 ? -39.656 17.281 -11.414 1 49.28 454 ALA B O 1
ATOM 7770 N N . ARG B 1 455 ? -40.094 18.047 -9.375 1 52.22 455 ARG B N 1
ATOM 7771 C CA . ARG B 1 455 ? -38.812 18.75 -9.328 1 52.22 455 ARG B CA 1
ATOM 7772 C C . ARG B 1 455 ? -37.688 17.844 -8.836 1 52.22 455 ARG B C 1
ATOM 7774 O O . ARG B 1 455 ? -37.906 16.953 -8.016 1 52.22 455 ARG B O 1
ATOM 7781 N N . PRO B 1 456 ? -36.562 17.953 -9.508 1 47.22 456 PRO B N 1
ATOM 7782 C CA . PRO B 1 456 ? -35.469 17.094 -9.07 1 47.22 456 PRO B CA 1
ATOM 7783 C C . PRO B 1 456 ? -35.125 17.266 -7.594 1 47.22 456 PRO B C 1
ATOM 7785 O O . PRO B 1 456 ? -35.188 18.391 -7.074 1 47.22 456 PRO B O 1
ATOM 7788 N N . ILE B 1 457 ? -35.156 16.328 -6.711 1 46.72 457 ILE B N 1
ATOM 7789 C CA . ILE B 1 457 ? -34.688 16.359 -5.34 1 46.72 457 ILE B CA 1
ATOM 7790 C C . ILE B 1 457 ? -33.156 16.547 -5.34 1 46.72 457 ILE B C 1
ATOM 7792 O O . ILE B 1 457 ? -32.406 15.641 -5.688 1 46.72 457 ILE B O 1
ATOM 7796 N N . LEU B 1 458 ? -32.719 17.75 -5.512 1 45.31 458 LEU B N 1
ATOM 7797 C CA . LEU B 1 458 ? -31.312 18.141 -5.594 1 45.31 458 LEU B CA 1
ATOM 7798 C C . LEU B 1 458 ? -30.703 18.266 -4.203 1 45.31 458 LEU B C 1
ATOM 7800 O O . LEU B 1 458 ? -31.391 18.609 -3.242 1 45.31 458 LEU B O 1
ATOM 7804 N N . PRO B 1 459 ? -29.594 17.703 -3.961 1 38.38 459 PRO B N 1
ATOM 7805 C CA . PRO B 1 459 ? -29.016 18.047 -2.666 1 38.38 459 PRO B CA 1
ATOM 7806 C C . PRO B 1 459 ? -29.016 19.562 -2.406 1 38.38 459 PRO B C 1
ATOM 7808 O O . PRO B 1 459 ? -29 20.344 -3.352 1 38.38 459 PRO B O 1
ATOM 7811 N N . ALA B 1 460 ? -29.547 20 -1.295 1 34.69 460 ALA B N 1
ATOM 7812 C CA . ALA B 1 460 ? -29.703 21.406 -0.922 1 34.69 460 ALA B CA 1
ATOM 7813 C C . ALA B 1 460 ? -28.531 22.25 -1.418 1 34.69 460 ALA B C 1
ATOM 7815 O O . ALA B 1 460 ? -27.375 21.906 -1.182 1 34.69 460 ALA B O 1
AT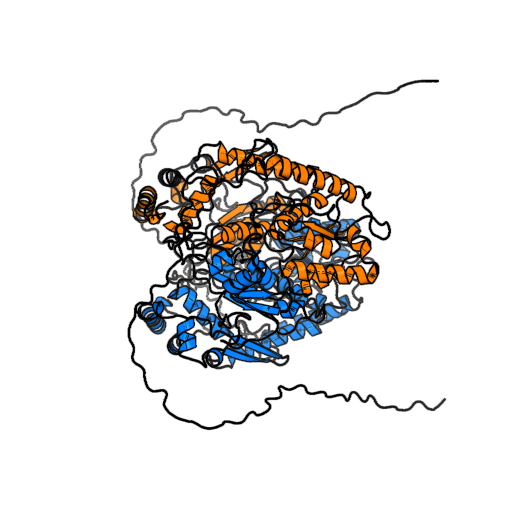OM 7816 N N . GLN B 1 461 ? -28.844 22.828 -2.541 1 31.44 461 GLN B N 1
ATOM 7817 C CA . GLN B 1 461 ? -27.969 23.906 -2.932 1 31.44 461 GLN B CA 1
ATOM 7818 C C . GLN B 1 461 ? -27.766 24.906 -1.785 1 31.44 461 GLN B C 1
ATOM 7820 O O . GLN B 1 461 ? -28.719 25.266 -1.097 1 31.44 461 GLN B O 1
ATOM 7825 N N . VAL B 1 462 ? -26.656 25.25 -1.195 1 29.56 462 VAL B N 1
ATOM 7826 C CA . VAL B 1 462 ? -26.422 26.219 -0.129 1 29.56 462 VAL B CA 1
ATOM 7827 C C . VAL B 1 462 ? -27.078 27.547 -0.488 1 29.56 462 VAL B C 1
ATOM 7829 O O . VAL B 1 462 ? -27.234 28.422 0.368 1 29.56 462 VAL B O 1
ATOM 7832 N N . GLY B 1 463 ? -27.25 28.062 -1.672 1 27.75 463 GLY B N 1
ATOM 7833 C CA . GLY B 1 463 ? -27.484 29.5 -1.727 1 27.75 463 GLY B CA 1
ATOM 7834 C C . GLY B 1 463 ? -28.906 29.875 -1.408 1 27.75 463 GLY B C 1
ATOM 7835 O O . GLY B 1 463 ? -29.203 31.047 -1.106 1 27.75 463 GLY B O 1
ATOM 7836 N N . SER B 1 464 ? -29.922 29.453 -2.076 1 27.34 464 SER B N 1
ATOM 7837 C CA . SER B 1 464 ? -31.172 30.188 -1.963 1 27.34 464 SER B CA 1
ATOM 7838 C C . SER B 1 464 ? -31.781 30.031 -0.578 1 27.34 464 SER B C 1
ATOM 7840 O O . SER B 1 464 ? -31.594 29 0.077 1 27.34 464 SER B O 1
ATOM 7842 N N . SER B 1 465 ? -32.344 31.188 0.076 1 26.86 465 SER B N 1
ATOM 7843 C CA . SER B 1 465 ? -32.938 31.516 1.372 1 26.86 465 SER B CA 1
ATOM 7844 C C . SER B 1 465 ? -34.031 30.516 1.762 1 26.86 465 SER B C 1
ATOM 7846 O O . SER B 1 465 ? -34.406 30.438 2.926 1 26.86 465 SER B O 1
ATOM 7848 N N . ARG B 1 466 ? -35.125 30.344 0.884 1 27.61 466 ARG B N 1
ATOM 7849 C CA . ARG B 1 466 ? -36.281 29.781 1.528 1 27.61 466 ARG B CA 1
ATOM 7850 C C . ARG B 1 466 ? -36.031 28.359 2.008 1 27.61 466 ARG B C 1
ATOM 7852 O O . ARG B 1 466 ? -35.625 27.5 1.221 1 27.61 466 ARG B O 1
ATOM 7859 N N . ARG B 1 467 ? -35.844 28.312 3.355 1 26.81 467 ARG B N 1
ATOM 7860 C CA . ARG B 1 467 ? -35.562 27.188 4.234 1 26.81 467 ARG B CA 1
ATOM 7861 C C . ARG B 1 467 ? -36.562 26.062 4.027 1 26.81 467 ARG B C 1
ATOM 7863 O O . ARG B 1 467 ? -37.75 26.219 4.367 1 26.81 467 ARG B O 1
ATOM 7870 N N . PRO B 1 468 ? -36.781 25.453 2.951 1 25.2 468 PRO B N 1
ATOM 7871 C CA . PRO B 1 468 ? -37.938 24.531 3.133 1 25.2 468 PRO B CA 1
ATOM 7872 C C . PRO B 1 468 ? -37.781 23.625 4.355 1 25.2 468 PRO B C 1
ATOM 7874 O O . PRO B 1 468 ? -36.688 23.109 4.602 1 25.2 468 PRO B O 1
ATOM 7877 N N . GLN B 1 469 ? -38.562 23.984 5.453 1 24.39 469 GLN B N 1
ATOM 7878 C CA . GLN B 1 469 ? -38.781 23.375 6.762 1 24.39 469 GLN B CA 1
ATOM 7879 C C . GLN B 1 469 ? -39.156 21.906 6.621 1 24.39 469 GLN B C 1
ATOM 7881 O O . GLN B 1 469 ? -40.219 21.594 6.074 1 24.39 469 GLN B O 1
ATOM 7886 N N . VAL B 1 470 ? -38.438 21.094 6.031 1 23.36 470 VAL B N 1
ATOM 7887 C CA . VAL B 1 470 ? -39 19.766 6.156 1 23.36 470 VAL B CA 1
ATOM 7888 C C . VAL B 1 470 ? -39.281 19.453 7.625 1 23.36 470 VAL B C 1
ATOM 7890 O O . VAL B 1 470 ? -38.375 19.562 8.469 1 23.36 470 VAL B O 1
ATOM 7893 N N . LEU B 1 471 ? -40.469 19.75 8.031 1 23.38 471 LEU B N 1
ATOM 7894 C CA . LEU B 1 471 ? -41.188 19.562 9.305 1 23.38 471 LEU B CA 1
ATOM 7895 C C . LEU B 1 471 ? -40.938 18.172 9.852 1 23.38 471 LEU B C 1
ATOM 7897 O O . LEU B 1 471 ? -41.344 17.188 9.234 1 23.38 471 LEU B O 1
ATOM 7901 N N . GLY B 1 472 ? -39.688 17.75 10.234 1 22.05 472 GLY B N 1
ATOM 7902 C CA . GLY B 1 472 ? -39.969 16.578 11.055 1 22.05 472 GLY B CA 1
ATOM 7903 C C . GLY B 1 472 ? -40.938 16.844 12.18 1 22.05 472 GLY B C 1
ATOM 7904 O O . GLY B 1 472 ? -41.25 17.984 12.492 1 22.05 472 GLY B O 1
ATOM 7905 N N . HIS B 1 473 ? -41.906 15.953 12.641 1 23.78 473 HIS B N 1
ATOM 7906 C CA . HIS B 1 473 ? -42.75 16.172 13.812 1 23.78 473 HIS B CA 1
ATOM 7907 C C . HIS B 1 473 ? -41.938 16.859 14.93 1 23.78 473 HIS B C 1
ATOM 7909 O O . HIS B 1 473 ? -42.5 17.688 15.672 1 23.78 473 HIS B O 1
ATOM 7915 N N . ASP B 1 474 ? -40.938 16.453 15.625 1 23.38 474 ASP B N 1
ATOM 7916 C CA . ASP B 1 474 ? -40.562 17.406 16.656 1 23.38 474 ASP B CA 1
ATOM 7917 C C . ASP B 1 474 ? -39.844 18.609 16.062 1 23.38 474 ASP B C 1
ATOM 7919 O O . ASP B 1 474 ? -39.375 18.562 14.93 1 23.38 474 ASP B O 1
ATOM 7923 N N . GLY B 1 475 ? -39.969 19.922 16.359 1 22.75 475 GLY B N 1
ATOM 7924 C CA . GLY B 1 475 ? -39.75 21.312 15.992 1 22.75 475 GLY B CA 1
ATOM 7925 C C . GLY B 1 475 ? -38.312 21.562 15.531 1 22.75 475 GLY B C 1
ATOM 7926 O O . GLY B 1 475 ? -37.969 22.703 15.234 1 22.75 475 GLY B O 1
ATOM 7927 N N . ARG B 1 476 ? -37.312 20.797 16.062 1 22.67 476 ARG B N 1
ATOM 7928 C CA . ARG B 1 476 ? -36.094 21.578 16.062 1 22.67 476 ARG B CA 1
ATOM 7929 C C . ARG B 1 476 ? -35.562 21.797 14.641 1 22.67 476 ARG B C 1
ATOM 7931 O O . ARG B 1 476 ? -35.812 20.984 13.75 1 22.67 476 ARG B O 1
ATOM 7938 N N . GLU B 1 477 ? -35.219 23.078 14.219 1 22.98 477 GLU B N 1
ATOM 7939 C CA . GLU B 1 477 ? -34.812 23.812 13.016 1 22.98 477 GLU B CA 1
ATOM 7940 C C . GLU B 1 477 ? -33.625 23.125 12.328 1 22.98 477 GLU B C 1
ATOM 7942 O O . GLU B 1 477 ? -32.625 22.797 12.969 1 22.98 477 GLU B O 1
ATOM 7947 N N . GLU B 1 478 ? -33.875 22.406 11.383 1 22.81 478 GLU B N 1
ATOM 7948 C CA . GLU B 1 478 ? -32.875 21.703 10.562 1 22.81 478 GLU B CA 1
ATOM 7949 C C . GLU B 1 478 ? -31.906 22.688 9.922 1 22.81 478 GLU B C 1
ATOM 7951 O O . GLU B 1 478 ? -32.312 23.625 9.234 1 22.81 478 GLU B O 1
ATOM 7956 N N . ARG B 1 479 ? -30.766 22.984 10.641 1 22.89 479 ARG B N 1
ATOM 7957 C CA . ARG B 1 479 ? -29.828 24.047 10.266 1 22.89 479 ARG B CA 1
ATOM 7958 C C . ARG B 1 479 ? -29.422 23.922 8.805 1 22.89 479 ARG B C 1
ATOM 7960 O O . ARG B 1 479 ? -29.25 22.812 8.297 1 22.89 479 ARG B O 1
ATOM 7967 N N . PRO B 1 480 ? -29.516 25.016 8.062 1 23.11 480 PRO B N 1
ATOM 7968 C CA . PRO B 1 480 ? -29.375 25.266 6.625 1 23.11 480 PRO B CA 1
ATOM 7969 C C . PRO B 1 480 ? -28.016 24.828 6.09 1 23.11 480 PRO B C 1
ATOM 7971 O O . PRO B 1 480 ? -27.031 24.781 6.844 1 23.11 480 PRO B O 1
ATOM 7974 N N . LEU B 1 481 ? -28.062 24.109 5.098 1 20.61 481 LEU B N 1
ATOM 7975 C CA . LEU B 1 481 ? -26.938 23.703 4.258 1 20.61 481 LEU B CA 1
ATOM 7976 C C . LEU B 1 481 ? -26.172 24.906 3.75 1 20.61 481 LEU B C 1
ATOM 7978 O O . LEU B 1 481 ? -26.75 25.812 3.148 1 20.61 481 LEU B O 1
ATOM 7982 N N . TRP B 1 482 ? -25.141 25.391 4.484 1 19.11 482 TRP B N 1
ATOM 7983 C CA . TRP B 1 482 ? -24.359 26.609 4.27 1 19.11 482 TRP B CA 1
ATOM 7984 C C . TRP B 1 482 ? -23.859 26.672 2.832 1 19.11 482 TRP B C 1
ATOM 7986 O O . TRP B 1 482 ? -23.25 25.719 2.332 1 19.11 482 TRP B O 1
ATOM 7996 N N . LEU B 1 483 ? -24.609 27.266 1.934 1 21.08 483 LEU B N 1
ATOM 7997 C CA . LEU B 1 483 ? -24.281 27.734 0.587 1 21.08 483 LEU B CA 1
ATOM 7998 C C . LEU B 1 483 ? -23.109 28.703 0.611 1 21.08 483 LEU B C 1
ATOM 8000 O O . LEU B 1 483 ? -23.141 29.703 1.319 1 21.08 483 LEU B O 1
ATOM 8004 N N . PHE B 1 484 ? -21.906 28.297 0.454 1 18.42 484 PHE B N 1
ATOM 8005 C CA . PHE B 1 484 ? -20.75 29.203 0.354 1 18.42 484 PHE B CA 1
ATOM 8006 C C . PHE B 1 484 ? -20.953 30.188 -0.781 1 18.42 484 PHE B C 1
ATOM 8008 O O . PHE B 1 484 ? -21.156 29.797 -1.933 1 18.42 484 PHE B O 1
ATOM 8015 N N . ASN B 1 485 ? -21.609 31.25 -0.572 1 20.03 485 ASN B N 1
ATOM 8016 C CA . ASN B 1 485 ? -21.75 32.406 -1.45 1 20.03 485 ASN B CA 1
ATOM 8017 C C . ASN B 1 485 ? -20.391 33.031 -1.743 1 20.03 485 ASN B C 1
ATOM 8019 O O . ASN B 1 485 ? -19.656 33.406 -0.821 1 20.03 485 ASN B O 1
ATOM 8023 N N . LEU B 1 486 ? -19.797 32.812 -2.953 1 19.17 486 LEU B N 1
ATOM 8024 C CA . LEU B 1 486 ? -18.641 33.5 -3.527 1 19.17 486 LEU B CA 1
ATOM 8025 C C . LEU B 1 486 ? -18.875 35 -3.598 1 19.17 486 LEU B C 1
ATOM 8027 O O . LEU B 1 486 ? -19.766 35.469 -4.328 1 19.17 486 LEU B O 1
ATOM 8031 N N . GLN B 1 487 ? -18.844 35.625 -2.584 1 18.62 487 GLN B N 1
ATOM 8032 C CA . GLN B 1 487 ? -18.938 37.094 -2.701 1 18.62 487 GLN B CA 1
ATOM 8033 C C . GLN B 1 487 ? -17.891 37.625 -3.65 1 18.62 487 GLN B C 1
ATOM 8035 O O . GLN B 1 487 ? -16.688 37.375 -3.479 1 18.62 487 GLN B O 1
ATOM 8040 N N . ARG B 1 488 ? -18.344 38.031 -4.926 1 20.38 488 ARG B N 1
ATOM 8041 C CA . ARG B 1 488 ? -17.766 38.812 -6.02 1 20.38 488 ARG B CA 1
ATOM 8042 C C . ARG B 1 488 ? -17.25 40.156 -5.52 1 20.38 488 ARG B C 1
ATOM 8044 O O . ARG B 1 488 ? -18.031 41 -5.023 1 20.38 488 ARG B O 1
ATOM 8051 N N . HIS B 1 489 ? -16.203 40.344 -4.812 1 19.02 489 HIS B N 1
ATOM 8052 C CA . HIS B 1 489 ? -15.766 41.75 -4.754 1 19.02 489 HIS B CA 1
ATOM 8053 C C . HIS B 1 489 ? -15.562 42.312 -6.148 1 19.02 489 HIS B C 1
ATOM 8055 O O . HIS B 1 489 ? -15.086 41.625 -7.051 1 19.02 489 HIS B O 1
ATOM 8061 N N . GLY B 1 490 ? -16.328 43.406 -6.629 1 20.06 490 GLY B N 1
ATOM 8062 C CA . GLY B 1 490 ? -16.641 44.219 -7.785 1 20.06 490 GLY B CA 1
ATOM 8063 C C . GLY B 1 490 ? -15.414 44.906 -8.367 1 20.06 490 GLY B C 1
ATOM 8064 O O . GLY B 1 490 ? -15.531 45.875 -9.117 1 20.06 490 GLY B O 1
ATOM 8065 N N . ALA B 1 491 ? -14.078 44.656 -8.188 1 19.34 491 ALA B N 1
ATOM 8066 C CA . ALA B 1 491 ? -13.32 45.719 -8.836 1 19.34 491 ALA B CA 1
ATOM 8067 C C . ALA B 1 491 ? -13.672 45.812 -10.32 1 19.34 491 ALA B C 1
ATOM 8069 O O . ALA B 1 491 ? -13.977 44.812 -10.961 1 19.34 491 ALA B O 1
ATOM 8070 N N . SER B 1 492 ? -14.078 47.062 -10.812 1 18.03 492 SER B N 1
ATOM 8071 C CA . SER B 1 492 ? -14.594 47.656 -12.047 1 18.03 492 SER B CA 1
ATOM 8072 C C . SER B 1 492 ? -13.648 47.406 -13.211 1 18.03 492 SER B C 1
ATOM 8074 O O . SER B 1 492 ? -13.906 47.844 -14.336 1 18.03 492 SER B O 1
ATOM 8076 N N . VAL B 1 493 ? -12.633 46.562 -13.211 1 19.64 493 VAL B N 1
ATOM 8077 C CA . VAL B 1 493 ? -11.68 46.938 -14.25 1 19.64 493 VAL B CA 1
ATOM 8078 C C . VAL B 1 493 ? -12.391 47.031 -15.594 1 19.64 493 VAL B C 1
ATOM 8080 O O . VAL B 1 493 ? -13.305 46.25 -15.875 1 19.64 493 VAL B O 1
ATOM 8083 N N . GLY B 1 494 ? -12.312 48.25 -16.219 1 18.2 494 GLY B N 1
ATOM 8084 C CA . GLY B 1 494 ? -12.891 48.875 -17.406 1 18.2 494 GLY B CA 1
ATOM 8085 C C . GLY B 1 494 ? -12.844 47.969 -18.609 1 18.2 494 GLY B C 1
ATOM 8086 O O . GLY B 1 494 ? -12.133 46.938 -18.625 1 18.2 494 GLY B O 1
ATOM 8087 N N . PRO B 1 495 ? -13.695 48.281 -19.625 1 17.81 495 PRO B N 1
ATOM 8088 C CA . PRO B 1 495 ? -14.156 47.656 -20.844 1 17.81 495 PRO B CA 1
ATOM 8089 C C . PRO B 1 495 ? -13.031 47.406 -21.859 1 17.81 495 PRO B C 1
ATOM 8091 O O . PRO B 1 495 ? -13.242 46.812 -22.906 1 17.81 495 PRO B O 1
ATOM 8094 N N . MET B 1 496 ? -11.789 46.938 -21.516 1 18.22 496 MET B N 1
ATOM 8095 C CA . MET B 1 496 ? -10.898 47.375 -22.578 1 18.22 496 MET B CA 1
ATOM 8096 C C . MET B 1 496 ? -11.445 46.969 -23.938 1 18.22 496 MET B C 1
ATOM 8098 O O . MET B 1 496 ? -12.047 45.906 -24.078 1 18.22 496 MET B O 1
ATOM 8102 N N . PRO B 1 497 ? -11.406 47.844 -24.969 1 17.36 497 PRO B N 1
ATOM 8103 C CA . PRO B 1 497 ? -11.992 47.844 -26.312 1 17.36 497 PRO B CA 1
ATOM 8104 C C . PRO B 1 497 ? -11.617 46.594 -27.141 1 17.36 497 PRO B C 1
ATOM 8106 O O . PRO B 1 497 ? -10.594 45.969 -26.859 1 17.36 497 PRO B O 1
ATOM 8109 N N . VAL B 1 498 ? -12.578 46 -27.891 1 17.55 498 VAL B N 1
ATOM 8110 C CA . VAL B 1 498 ? -12.844 44.875 -28.766 1 17.55 498 VAL B CA 1
ATOM 8111 C C . VAL B 1 498 ? -11.938 44.938 -30 1 17.55 498 VAL B C 1
ATOM 8113 O O . VAL B 1 498 ? -12.406 45.156 -31.109 1 17.55 498 VAL B O 1
ATOM 8116 N N . GLY B 1 499 ? -10.742 45.688 -29.922 1 16.59 499 GLY B N 1
ATOM 8117 C CA . GLY B 1 499 ? -10.578 46.125 -31.312 1 16.59 499 GLY B CA 1
ATOM 8118 C C . GLY B 1 499 ? -10.57 44.969 -32.281 1 16.59 499 GLY B C 1
ATOM 8119 O O . GLY B 1 499 ? -10.562 43.812 -31.891 1 16.59 499 GLY B O 1
ATOM 8120 N N . ALA B 1 500 ? -9.586 44.969 -33.344 1 17.02 500 ALA B N 1
ATOM 8121 C CA . ALA B 1 500 ? -9.633 44.875 -34.781 1 17.02 500 ALA B CA 1
ATOM 8122 C C . ALA B 1 500 ? -9.664 43.438 -35.25 1 17.02 500 ALA B C 1
ATOM 8124 O O . ALA B 1 500 ? -9.375 42.531 -34.469 1 17.02 500 ALA B O 1
ATOM 8125 N N . GLY B 1 501 ? -9.219 43.188 -36.594 1 16.34 501 GLY B N 1
ATOM 8126 C CA . GLY B 1 501 ? -9.625 42.531 -37.812 1 16.34 501 GLY B CA 1
ATOM 8127 C C . GLY B 1 501 ? -9.297 41.062 -37.844 1 16.34 501 GLY B C 1
ATOM 8128 O O . GLY B 1 501 ? -8.555 40.562 -37 1 16.34 501 GLY B O 1
ATOM 8129 N N . ALA B 1 502 ? -9.523 40.375 -39.094 1 16.19 502 ALA B N 1
ATOM 8130 C CA . ALA B 1 502 ? -10.102 39.188 -39.719 1 16.19 502 ALA B CA 1
ATOM 8131 C C . ALA B 1 502 ? -9.094 38.031 -39.75 1 16.19 502 ALA B C 1
ATOM 8133 O O . ALA B 1 502 ? -9.469 36.875 -39.594 1 16.19 502 ALA B O 1
ATOM 8134 N N . PRO B 1 503 ? -7.684 38.125 -39.875 1 17.36 503 PRO B N 1
ATOM 8135 C CA . PRO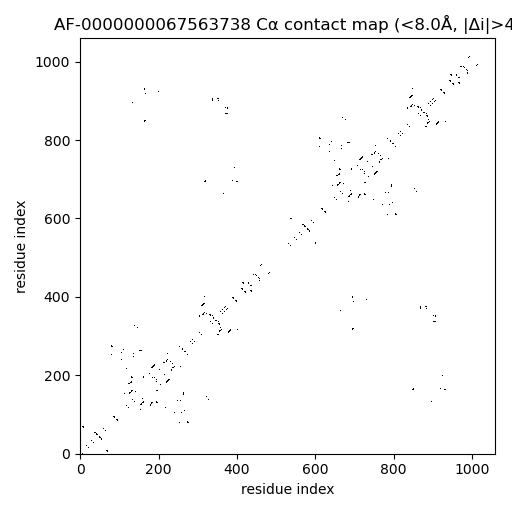 B 1 503 ? -7.41 37.469 -41.156 1 17.36 503 PRO B CA 1
ATOM 8136 C C . PRO B 1 503 ? -7.57 35.969 -41.094 1 17.36 503 PRO B C 1
ATOM 8138 O O . PRO B 1 503 ? -7.512 35.375 -40 1 17.36 503 PRO B O 1
ATOM 8141 N N . GLY B 1 504 ? -7.949 35.219 -42.188 1 16.8 504 GLY B N 1
ATOM 8142 C CA . GLY B 1 504 ? -8.492 33.969 -42.688 1 16.8 504 GLY B CA 1
ATOM 8143 C C . GLY B 1 504 ? -7.574 32.781 -42.469 1 16.8 504 GLY B C 1
ATOM 8144 O O . GLY B 1 504 ? -7.422 31.938 -43.344 1 16.8 504 GLY B O 1
ATOM 8145 N N . MET B 1 505 ? -6.582 32.781 -41.5 1 16.48 505 MET B N 1
ATOM 8146 C CA . MET B 1 505 ? -5.602 31.797 -41.906 1 16.48 505 MET B CA 1
ATOM 8147 C C . MET B 1 505 ? -6.266 30.438 -42.125 1 16.48 505 MET B C 1
ATOM 8149 O O . MET B 1 505 ? -7.191 30.078 -41.406 1 16.48 505 MET B O 1
ATOM 8153 N N . SER B 1 506 ? -5.996 29.734 -43.281 1 16.5 506 SER B N 1
ATOM 8154 C CA . SER B 1 506 ? -6.457 28.578 -44.031 1 16.5 506 SER B CA 1
ATOM 8155 C C . SER B 1 506 ? -6.547 27.328 -43.156 1 16.5 506 SER B C 1
ATOM 8157 O O . SER B 1 506 ? -5.906 27.266 -42.094 1 16.5 506 SER B O 1
ATOM 8159 N N . GLN B 1 507 ? -7.453 26.375 -43.5 1 16.08 507 GLN B N 1
ATOM 8160 C CA . GLN B 1 507 ? -8.219 25.188 -43.125 1 16.08 507 GLN B CA 1
ATOM 8161 C C . GLN B 1 507 ? -7.305 24 -42.812 1 16.08 507 GLN B C 1
ATOM 8163 O O . GLN B 1 507 ? -7.738 23.016 -42.219 1 16.08 507 GLN B O 1
ATOM 8168 N N . GLN B 1 508 ? -6.012 23.969 -43.406 1 16.19 508 GLN B N 1
ATOM 8169 C CA . GLN B 1 508 ? -5.699 22.656 -44 1 16.19 508 GLN B CA 1
ATOM 8170 C C . GLN B 1 508 ? -5.707 21.578 -42.938 1 16.19 508 GLN B C 1
ATOM 8172 O O . GLN B 1 508 ? -5.633 21.875 -41.719 1 16.19 508 GLN B O 1
ATOM 8177 N N . ASP B 1 509 ? -5.094 20.25 -43.312 1 17.12 509 ASP B N 1
ATOM 8178 C CA . ASP B 1 509 ? -5.277 18.797 -43.344 1 17.12 509 ASP B CA 1
ATOM 8179 C C . ASP B 1 509 ? -4.715 18.156 -42.062 1 17.12 509 ASP B C 1
ATOM 8181 O O . ASP B 1 509 ? -4.676 16.922 -41.969 1 17.12 509 ASP B O 1
ATOM 8185 N N . MET B 1 510 ? -4.559 18.703 -40.969 1 16.3 510 MET B N 1
ATOM 8186 C CA . MET B 1 510 ? -3.479 18.031 -40.25 1 16.3 510 MET B CA 1
ATOM 8187 C C . MET B 1 510 ? -3.828 16.562 -40 1 16.3 510 MET B C 1
ATOM 8189 O O . MET B 1 510 ? -4.66 16.25 -39.156 1 16.3 510 MET B O 1
ATOM 8193 N N . VAL B 1 511 ? -4.062 15.594 -41.062 1 16.08 511 VAL B N 1
ATOM 8194 C CA . VAL B 1 511 ? -4.461 14.188 -41.125 1 16.08 511 VAL B CA 1
ATOM 8195 C C . VAL B 1 511 ? -3.557 13.367 -40.188 1 16.08 511 VAL B C 1
ATOM 8197 O O . VAL B 1 511 ? -2.328 13.43 -40.312 1 16.08 511 VAL B O 1
ATOM 8200 N N . ALA B 1 512 ? -3.938 13.016 -39.062 1 16.98 512 ALA B N 1
ATOM 8201 C CA . ALA B 1 512 ? -3.576 11.984 -38.094 1 16.98 512 ALA B CA 1
ATOM 8202 C C . ALA B 1 512 ? -3.557 10.602 -38.75 1 16.98 512 ALA B C 1
ATOM 8204 O O . ALA B 1 512 ? -4.594 10.102 -39.188 1 16.98 512 ALA B O 1
ATOM 8205 N N . SER B 1 513 ? -2.547 10.18 -39.688 1 16.7 513 SER B N 1
ATOM 8206 C CA . SER B 1 513 ? -2.469 9.133 -40.719 1 16.7 513 SER B CA 1
ATOM 8207 C C . SER B 1 513 ? -2.93 7.793 -40.156 1 16.7 513 SER B C 1
ATOM 8209 O O . SER B 1 513 ? -2.902 7.574 -38.938 1 16.7 513 SER B O 1
ATOM 8211 N N . VAL B 1 514 ? -3.34 6.695 -41.156 1 16.59 514 VAL B N 1
ATOM 8212 C CA . VAL B 1 514 ? -4.121 5.656 -41.812 1 16.59 514 VAL B CA 1
ATOM 8213 C C . VAL B 1 514 ? -3.402 4.316 -41.688 1 16.59 514 VAL B C 1
ATOM 8215 O O . VAL B 1 514 ? -2.4 4.082 -42.375 1 16.59 514 VAL B O 1
ATOM 8218 N N . THR B 1 515 ? -2.746 3.77 -40.688 1 16.81 515 THR B N 1
ATOM 8219 C CA . THR B 1 515 ? -2.074 2.535 -41.062 1 16.81 515 THR B CA 1
ATOM 8220 C C . THR B 1 515 ? -3.061 1.554 -41.688 1 16.81 515 THR B C 1
ATOM 8222 O O . THR B 1 515 ? -4.109 1.265 -41.094 1 16.81 515 THR B O 1
ATOM 8225 N N . GLN B 1 516 ? -3.02 1.244 -43.062 1 16.06 516 GLN B N 1
ATOM 8226 C CA . GLN B 1 516 ? -3.654 0.367 -44.031 1 16.06 516 GLN B CA 1
ATOM 8227 C C . GLN B 1 516 ? -3.535 -1.097 -43.625 1 16.06 516 GLN B C 1
ATOM 8229 O O . GLN B 1 516 ? -2.627 -1.463 -42.875 1 16.06 516 GLN B O 1
ATOM 8234 N N . HIS B 1 517 ? -4.441 -2.158 -44.188 1 17.28 517 HIS B N 1
ATOM 8235 C CA . HIS B 1 517 ? -5.047 -3.486 -44.219 1 17.28 517 HIS B CA 1
ATOM 8236 C C . HIS B 1 517 ? -4.066 -4.535 -44.719 1 17.28 517 HIS B C 1
ATOM 8238 O O . HIS B 1 517 ? -4.051 -5.668 -44.25 1 17.28 517 HIS B O 1
ATOM 8244 N N . SER B 1 518 ? -3.23 -4.605 -45.906 1 16.27 518 SER B N 1
ATOM 8245 C CA . SER B 1 518 ? -3.459 -5.496 -47.062 1 16.27 518 SER B CA 1
ATOM 8246 C C . SER B 1 518 ? -3.045 -6.926 -46.719 1 16.27 518 SER B C 1
ATOM 8248 O O . SER B 1 518 ? -2.293 -7.16 -45.781 1 16.27 518 SER B O 1
ATOM 8250 N N . ALA B 1 519 ? -3.242 -8.094 -47.969 1 17.73 519 ALA B N 1
ATOM 8251 C CA . ALA B 1 519 ? -3.607 -9.406 -48.5 1 17.73 519 ALA B CA 1
ATOM 8252 C C . ALA B 1 519 ? -2.385 -10.32 -48.594 1 17.73 519 ALA B C 1
ATOM 8254 O O . ALA B 1 519 ? -2.482 -11.445 -49.094 1 17.73 519 ALA B O 1
ATOM 8255 N N . TYR B 1 520 ? -1.315 -10.57 -47.969 1 15.98 520 TYR B N 1
ATOM 8256 C CA . TYR B 1 520 ? -0.301 -11.367 -48.625 1 15.98 520 TYR B CA 1
ATOM 8257 C C . TYR B 1 520 ? -0.829 -12.766 -48.969 1 15.98 520 TYR B C 1
ATOM 8259 O O . TYR B 1 520 ? -1.387 -13.438 -48.094 1 15.98 520 TYR B O 1
ATOM 8267 N N . HIS B 1 521 ? -0.933 -13.328 -50.406 1 16.73 521 HIS B N 1
ATOM 8268 C CA . HIS B 1 521 ? -1.181 -14.469 -51.281 1 16.73 521 HIS B CA 1
ATOM 8269 C C . HIS B 1 521 ? -0.104 -15.531 -51.125 1 16.73 521 HIS B C 1
ATOM 8271 O O . HIS B 1 521 ? -0.197 -16.609 -51.719 1 16.73 521 HIS B O 1
ATOM 8277 N N . PRO B 1 522 ? 1.012 -15.805 -50.594 1 17.61 522 PRO B N 1
ATOM 8278 C CA . PRO B 1 522 ? 1.86 -16.594 -51.5 1 17.61 522 PRO B CA 1
ATOM 8279 C C . PRO B 1 522 ? 1.213 -17.906 -51.906 1 17.61 522 PRO B C 1
ATOM 8281 O O . PRO B 1 522 ? 0.283 -18.391 -51.25 1 17.61 522 PRO B O 1
ATOM 8284 N N . GLN B 1 523 ? 1.784 -18.656 -53.125 1 17.52 523 GLN B N 1
ATOM 8285 C CA . GLN B 1 523 ? 1.781 -19.594 -54.219 1 17.52 523 GLN B CA 1
ATOM 8286 C C . GLN B 1 523 ? 1.846 -21.031 -53.75 1 17.52 523 GLN B C 1
ATOM 8288 O O . GLN B 1 523 ? 2.248 -21.281 -52.594 1 17.52 523 GLN B O 1
ATOM 8293 N N . PRO B 1 524 ? 1.834 -21.969 -54.844 1 20.3 524 PRO B N 1
ATOM 8294 C CA . PRO B 1 524 ? 1.579 -23.375 -55.156 1 20.3 524 PRO B CA 1
ATOM 8295 C C . PRO B 1 524 ? 2.562 -24.328 -54.5 1 20.3 524 PRO B C 1
ATOM 8297 O O . PRO B 1 524 ? 3.502 -23.891 -53.844 1 20.3 524 PRO B O 1
ATOM 8300 N N . HIS B 1 525 ? 3.393 -25.094 -55.438 1 18.33 525 HIS B N 1
ATOM 8301 C CA . HIS B 1 525 ? 3.586 -26.453 -55.938 1 18.33 525 HIS B CA 1
ATOM 8302 C C . HIS B 1 525 ? 4.883 -27.047 -55.406 1 18.33 525 HIS B C 1
ATOM 8304 O O . HIS B 1 525 ? 5.195 -28.203 -55.688 1 18.33 525 HIS B O 1
ATOM 8310 N N . ALA B 1 526 ? 5.891 -26.844 -54.688 1 19.61 526 ALA B N 1
ATOM 8311 C CA . ALA B 1 526 ? 7.004 -27.547 -55.344 1 19.61 526 ALA B CA 1
ATOM 8312 C C . ALA B 1 526 ? 6.715 -29.031 -55.5 1 19.61 526 ALA B C 1
ATOM 8314 O O . ALA B 1 526 ? 6.023 -29.625 -54.656 1 19.61 526 ALA B O 1
ATOM 8315 N N . PRO B 1 527 ? 7.199 -29.656 -56.719 1 21.34 527 PRO B N 1
ATOM 8316 C CA . PRO B 1 527 ? 7.172 -30.922 -57.469 1 21.34 527 PRO B CA 1
ATOM 8317 C C . PRO B 1 527 ? 7.555 -32.125 -56.594 1 21.34 527 PRO B C 1
ATOM 8319 O O . PRO B 1 527 ? 7.98 -31.953 -55.469 1 21.34 527 PRO B O 1
ATOM 8322 N N . PRO B 1 528 ? 8.453 -32.875 -57.25 1 23.23 528 PRO B N 1
ATOM 8323 C CA . PRO B 1 528 ? 8.672 -34.188 -57.812 1 23.23 528 PRO B CA 1
ATOM 8324 C C . PRO B 1 528 ? 9.492 -35.094 -56.906 1 23.23 528 PRO B C 1
ATOM 8326 O O . PRO B 1 528 ? 9.273 -36.312 -56.844 1 23.23 528 PRO B O 1
ATOM 8329 N N . LEU B 1 529 ? 10.68 -34.5 -56.219 1 22.75 529 LEU B N 1
ATOM 8330 C CA . LEU B 1 529 ? 11.805 -35.375 -56.562 1 22.75 529 LEU B CA 1
ATOM 8331 C C . LEU B 1 529 ? 11.586 -36.781 -56.031 1 22.75 529 LEU B C 1
ATOM 8333 O O . LEU B 1 529 ? 10.898 -37 -55.031 1 22.75 529 LEU B O 1
ATOM 8337 N N . GLY B 1 530 ? 12.461 -37.75 -56.656 1 21.92 530 GLY B N 1
ATOM 8338 C CA . GLY B 1 530 ? 13.281 -38.938 -56.594 1 21.92 530 GLY B CA 1
ATOM 8339 C C . GLY B 1 530 ? 14.039 -39.094 -55.281 1 21.92 530 GLY B C 1
ATOM 8340 O O . GLY B 1 530 ? 14.352 -38.062 -54.625 1 21.92 530 GLY B O 1
#

pLDDT: mean 78.08, std 26.72, range [15.98, 98.94]

Sequence (1060 aa):
MAALTRNPQFQKLQQWHREHGSELNLRHLFDTDKERFNHFSLTLNTNHGHILLDYSKNLVTEEVMHMLLDLDRAVLHVALRNRSNTPIVVDGKDVMPEVNKVLDKMKAFCQRVRSGDWKGYTGKTITDVINIGIGGSDLGPLMVTEALKPYSSGGPRVWFVSNIDGTHIAKTLACLNPESSLFIIASKTFTTQETITNAETAKDWFLLSAKDPSTVAKHFVALSTNTAKVKEFGIDPQNMFEFWDWVGGRYSLWSAIGLSIALHVGFDNFEQLLSGAHWMDQHFRTTPLEKNAPVLLAMLGIWYINCFGCETQAVLPYDQYLHRFAAYFQQGDMESNGKYITKSGARVDHQTGPIVWGEPGTNGQHAFYQLIHQGTKMIPCDFLIPVQTQHPIRKGLHHKILQALGKSYHPGCFRCSVCNECLDGVPFTVDAESNIYCVRDYHTVFAPKCASCARPILPAQVGSSRRPQVLGHDGREERPLWLFNLQRHGASVGPMPVGAGAPGMSQQDMVASVTQHSAYHPQPHAPPLGMAALTRNPQFQKLQQWHREHGSELNLRHLFDTDKERFNHFSLTLNTNHGHILLDYSKNLVTEEVMHMLLDLDRAVLHVALRNRSNTPIVVDGKDVMPEVNKVLDKMKAFCQRVRSGDWKGYTGKTITDVINIGIGGSDLGPLMVTEALKPYSSGGPRVWFVSNIDGTHIAKTLACLNPESSLFIIASKTFTTQETITNAETAKDWFLLSAKDPSTVAKHFVALSTNTAKVKEFGIDPQNMFEFWDWVGGRYSLWSAIGLSIALHVGFDNFEQLLSGAHWMDQHFRTTPLEKNAPVLLAMLGIWYINCFGCETQAVLPYDQYLHRFAAYFQQGDMESNGKYITKSGARVDHQTGPIVWGEPGTNGQHAFYQLIHQGTKMIPCDFLIPVQTQHPIRKGLHHKILQALGKSYHPGCFRCSVCNECLDGVPFTVDAESNIYCVRDYHTVFAPKCASCARPILPAQVGSSRRPQVLGHDGREERPLWLFNLQRHGASVGPMPVGAGAPGMSQQDMVASVTQHSAYHPQPHAPPLG